Protein AF-0000000073253200 (afdb_homodimer)

pLDDT: mean 83.76, std 19.56, range [17.91, 98.56]

Radius of gyration: 34.64 Å; Cα contacts (8 Å, |Δi|>4): 1491; chains: 2; bounding box: 75×106×116 Å

Secondary structure (DSSP, 8-state):
-----S-BHHHHHTT-PPPPSSTT-SS-HHHHHTT---PBPP---HHHHHHHHHHHHHHHHHHHH---------------TT---------S---HHHHHHHHS-HHHHHHHHHHHHHHHTTT-TTS----TTTHHHHHHHHHHH-HHHHHHHHHT--GGG---HHHHHHHHHHHHHHHHHHHTTSS---HHHHHHHHHHHHH----TTS----HHHHHHHHHHHHHHHTTTGGGSPPPHHHHTTS--SSPPHHHHHHHHHHHHHHHHHHHHHT-----S--HHHHHHHHHHHHH-S-HHHHHHHHHHHHHHHHHHHTTTT-TT----TTSHHHHHHHHHHHHHHHHHHTSTTTT-HHHHHHHHHHHHHHHGGGG--SS-GGGGSSS--GGGS-TT-----SS--HHHHHHHHHHHHHHHHHHHHHHHS-HHHHHHS-TTTHHHHHHHHHHHHHHHHHHHHSTT-GGGGT--TTTT-HHHHHHHHHHHHHHHHHH-TT--SHHHHHHHTHHHHHHHHHHHHHHHHHHHHHHHHT---S-TT--------/-----S-BHHHHHTT-PPP-SSTT-SS-HHHHHTT---PBPP---HHHHHHHHHHHHHHHHHHHH---------------TT---------S---HHHHHHHHS-HHHHHHHHHHHHHHHTTT-TTS----TTTHHHHHHHHHHH-HHHHHHHHHT--GGG---HHHHHHHHHHHHHHHHHHHTTSS---HHHHHHHHHHHHH----TTS----HHHHHHHHHHHHHHHTTTGGGSPPPHHHHTTS--SSPPHHHHHHHHHHHHHHHHHHHHHT-----S--HHHHHHHHHHHHH-S-HHHHHHHHHHHHHHHHHHHTTTT-TT----TTSHHHHHHHHHHHHHHHHHHTSTTTT-HHHHHHHHHHHHHHHGGGG--SS-GGGGSSS--GGGS-TT-----SS--HHHHHHHHHHHHHHHHHHHHHHHS-HHHHHHS-TTTHHHHHHHHHHHHHHHHHHHHSTT-GGGGT--TTTT-HHHHHHHHHHHHHHHHHH-TT--SHHHHHHHTHHHHHHHHHHHHHHHHHHHHHHHHT---S-TT--------

Organism: Gibberella zeae (strain ATCC MYA-4620 / CBS 123657 / FGSC 9075 / NRRL 31084 / PH-1) (NCBI:txid229533)

Solvent-accessible surface area (backbone atoms only — not comparable to full-atom values): 59861 Å² total; per-residue (Å²): 130,84,74,78,86,58,40,26,44,70,32,50,75,67,73,40,78,61,51,56,91,42,96,83,51,85,47,31,45,61,30,60,72,67,70,43,84,54,44,66,43,74,84,80,47,68,66,54,51,39,50,50,35,48,48,46,38,43,52,55,40,43,66,67,56,50,36,74,67,79,83,86,74,86,85,84,78,76,72,66,72,84,59,63,73,66,70,63,59,71,51,42,57,64,48,75,58,48,52,48,54,74,72,40,49,71,67,55,48,52,49,23,51,44,39,37,10,67,44,27,57,69,55,49,82,86,48,60,73,51,49,88,82,47,35,62,63,49,51,54,51,31,61,69,71,24,39,61,28,49,44,29,52,55,31,43,38,52,75,84,30,66,65,54,66,69,55,29,47,51,38,38,52,51,45,45,45,53,50,8,30,38,57,33,31,63,34,79,59,44,71,37,56,28,51,20,25,38,52,39,14,30,41,51,39,71,40,93,74,71,52,51,37,28,40,66,45,23,22,46,46,19,32,51,36,36,28,34,26,39,63,37,40,82,85,33,63,30,49,61,80,31,54,88,65,30,70,77,77,79,78,50,72,69,54,29,52,49,48,51,50,27,51,50,50,34,48,55,47,26,61,45,41,34,38,79,71,84,69,73,78,55,70,41,53,52,52,27,49,52,51,51,62,70,65,62,80,49,59,68,42,52,51,48,48,55,47,48,50,50,45,36,49,47,35,60,66,66,36,56,34,36,60,84,54,67,64,53,53,85,33,69,61,46,48,51,47,39,55,51,48,54,52,49,50,53,56,53,59,71,38,85,67,42,79,38,63,68,56,42,38,58,50,33,48,45,51,33,62,58,28,46,39,60,50,41,39,70,77,39,50,58,49,77,13,43,54,83,47,81,90,38,60,48,89,86,49,52,48,63,53,92,66,80,44,73,66,49,49,50,32,50,53,48,28,54,50,30,36,51,50,34,54,51,44,56,67,68,49,53,53,67,56,59,72,35,43,43,38,62,54,52,26,55,49,52,48,46,38,52,50,50,49,50,42,48,44,48,41,32,65,35,86,88,28,49,50,42,76,78,42,48,76,74,79,61,44,56,65,58,53,50,50,52,44,50,52,47,32,55,52,34,36,73,80,35,71,81,51,62,41,51,38,48,49,49,47,47,51,52,58,60,53,52,56,51,48,53,54,49,52,50,51,52,50,49,48,55,50,29,52,75,71,72,65,55,77,80,73,79,77,73,56,87,78,77,83,74,128,131,82,73,78,87,57,40,24,43,68,33,49,75,67,73,40,78,61,52,56,91,43,96,84,51,86,48,31,45,63,29,63,73,66,72,43,85,56,45,66,44,73,83,80,48,70,67,54,53,38,49,50,35,47,48,47,39,44,52,56,40,44,68,68,56,53,30,74,63,80,77,85,70,85,85,88,68,82,72,66,71,82,59,64,72,66,68,61,58,69,48,40,58,63,48,75,59,48,52,46,53,74,71,41,51,72,68,53,48,51,48,23,51,44,40,36,12,66,46,27,59,67,57,50,82,86,51,60,74,52,50,88,83,48,36,63,61,50,50,54,50,31,60,72,72,24,40,62,26,49,45,29,51,54,31,44,38,52,76,85,32,65,67,55,64,66,55,31,47,51,40,39,51,52,46,44,44,52,49,8,29,38,57,33,32,64,35,80,58,43,71,36,56,28,50,21,26,40,50,39,16,30,41,51,40,71,41,93,76,71,53,50,37,29,40,66,45,23,24,44,45,20,33,50,36,36,28,33,27,39,63,38,40,81,84,31,63,30,49,60,81,30,52,86,66,29,69,77,77,79,77,49,70,69,54,28,52,50,47,51,49,27,50,50,50,34,47,53,48,25,58,44,40,36,38,78,71,84,70,73,78,57,68,42,52,52,54,27,48,52,51,50,61,70,64,61,79,50,62,67,43,52,52,50,48,55,48,49,50,49,46,36,49,48,35,60,68,67,34,56,33,37,60,85,54,69,65,54,53,85,33,70,62,45,48,51,47,38,54,50,46,54,51,50,50,54,55,52,58,71,39,86,66,42,80,37,61,68,56,42,36,58,50,34,48,43,50,33,62,58,28,45,40,58,51,41,40,67,78,37,49,59,48,77,13,46,54,85,48,81,88,38,60,47,90,86,49,53,47,62,54,92,65,81,44,72,67,50,50,51,31,48,52,48,27,53,50,29,35,52,50,34,54,50,42,57,68,68,50,52,53,67,56,58,71,35,42,43,39,63,54,52,26,54,49,54,47,46,41,51,50,50,49,51,43,50,44,47,40,31,64,35,86,90,27,50,50,41,78,80,44,48,76,75,76,62,45,55,65,57,54,49,50,53,44,50,51,48,32,55,54,35,36,72,80,35,71,80,52,62,41,48,37,49,50,50,46,50,50,55,57,60,54,51,54,50,50,52,54,48,51,48,50,52,50,50,49,55,50,30,53,75,70,71,65,50,75,81,72,87,64,70,74,85,84,79,84,71,127

Sequence (1098 aa):
MKKRSRACEACQALKVKCEFPSPDSSTCERCTRFTITCVPAARKLQRDRIAELEDQVKSLQERLDGQAVPSYAASTRATSVFSTEGNWSTTNTPSDLGFLDAHLDYDSQLKSLKACSTIAAQFWYLIPPVDSNSAPSRLDSMRTETPIKLMAMLAVAPSKAEIDPQTQEELRTKTLEIIGKAAVGLKSPSVDLIQTALVMGLWIRPSLNMNHGNPIQLVFIAHDLGVELGLGGSELQTSAPAWFFRIQGPPTLEMQKTWLACWMTSTMAALGLRRAHVFDWGRSHYEALRALEADSSEPLFLEMLHTARLHARIATGLELCNVHAFHDVDSDIVAATRVQTYNDLNALNSRPLAHNVQLRFWRMLAAIYVNEPVLHTATNKILFGSPYLAERIGVHDFARPAQVTPTTAAALISLVEACHLTIDTVLEMDPSLMLSLPSLCFGPAVSYTLSILVKVFVAVSAPGNTYSQILTRQTLHVREAMRKLISIKERLLQLDPHMGSWITRIIGSVEWLGVWLDDYEGIIEQYESNLERGTAEHDIGVLSPNGHFMKKRSRACEACQALKVKCEFPSPDSSTCERCTRFTITCVPAARKLQRDRIAELEDQVKSLQERLDGQAVPSYAASTRATSVFSTEGNWSTTNTPSDLGFLDAHLDYDSQLKSLKACSTIAAQFWYLIPPVDSNSAPSRLDSMRTETPIKLMAMLAVAPSKAEIDPQTQEELRTKTLEIIGKAAVGLKSPSVDLIQTALVMGLWIRPSLNMNHGNPIQLVFIAHDLGVELGLGGSELQTSAPAWFFRIQGPPTLEMQKTWLACWMTSTMAALGLRRAHVFDWGRSHYEALRALEADSSEPLFLEMLHTARLHARIATGLELCNVHAFHDVDSDIVAATRVQTYNDLNALNSRPLAHNVQLRFWRMLAAIYVNEPVLHTATNKILFGSPYLAERIGVHDFARPAQVTPTTAAALISLVEACHLTIDTVLEMDPSLMLSLPSLCFGPAVSYTLSILVKVFVAVSAPGNTYSQILTRQTLHVREAMRKLISIKERLLQLDPHMGSWITRIIGSVEWLGVWLDDYEGIIEQYESNLERGTAEHDIGVLSPNGHF

InterPro domains:
  IPR001138 Zn(2)Cys(6) fungal-type DNA-binding domain [PF00172] (6-47)
  IPR001138 Zn(2)Cys(6) fungal-type DNA-binding domain [PS50048] (7-39)
  IPR001138 Zn(2)Cys(6) fungal-type DNA-binding domain [SM00066] (2-49)
  IPR001138 Zn(2)Cys(6) fungal-type DNA-binding domain [cd00067] (3-39)
  IPR036864 Zn(2)-C6 fungal-type DNA-binding domain superfamily [G3DSA:4.10.240.10] (3-68)
  IPR036864 Zn(2)-C6 fungal-type DNA-binding domain superfamily [SSF57701] (2-48)

Nearest PDB structures (foldseek):
  4hzk-assembly2_B  TM=2.082E-01  e=1.995E+00  Thermochaetoides thermophila DSM 1495
  1qgk-assembly1_A  TM=2.476E-01  e=6.120E+00  Homo sapiens
  5hiu-assembly4_D  TM=1.755E-01  e=3.357E+00  Thermochaetoides thermophila
  5hiu-assembly3_C  TM=1.755E-01  e=3.637E+00  Thermochaetoides thermophila
  6gx9-assembly2_B  TM=1.950E-01  e=1.169E+00  Homo sapiens

Structure (mmCIF, N/CA/C/O backbone):
data_AF-0000000073253200-model_v1
#
loop_
_entity.id
_entity.type
_entity.pdbx_description
1 polymer 'Chromosome 4, complete genome'
#
loop_
_atom_site.group_PDB
_atom_site.id
_atom_site.type_symbol
_atom_site.label_atom_id
_atom_site.label_alt_id
_atom_site.label_comp_id
_atom_site.label_asym_id
_atom_site.label_entity_id
_atom_site.label_seq_id
_atom_site.pdbx_PDB_ins_code
_atom_site.Cartn_x
_atom_site.Cartn_y
_atom_site.Cartn_z
_atom_site.occupancy
_atom_site.B_iso_or_equiv
_atom_site.auth_seq_id
_atom_site.auth_comp_id
_atom_site.auth_asym_id
_atom_site.auth_atom_id
_atom_site.pdbx_PDB_model_num
ATOM 1 N N . MET A 1 1 ? 35.562 -50.906 55.719 1 30.81 1 MET A N 1
ATOM 2 C CA . MET A 1 1 ? 35.312 -50.469 54.344 1 30.81 1 MET A CA 1
ATOM 3 C C . MET A 1 1 ? 34.156 -49.469 54.312 1 30.81 1 MET A C 1
ATOM 5 O O . MET A 1 1 ? 33.062 -49.75 54.875 1 30.81 1 MET A O 1
ATOM 9 N N . LYS A 1 2 ? 34.469 -48.25 54.188 1 37.81 2 LYS A N 1
ATOM 10 C CA . LYS A 1 2 ? 33.625 -47.062 54.438 1 37.81 2 LYS A CA 1
ATOM 11 C C . LYS A 1 2 ? 32.344 -47.125 53.594 1 37.81 2 LYS A C 1
ATOM 13 O O . LYS A 1 2 ? 32.406 -47.344 52.375 1 37.81 2 LYS A O 1
ATOM 18 N N . LYS A 1 3 ? 31.203 -47.469 54.125 1 45.34 3 LYS A N 1
ATOM 19 C CA . LYS A 1 3 ? 29.828 -47.375 53.625 1 45.34 3 LYS A CA 1
ATOM 20 C C . LYS A 1 3 ? 29.641 -46.094 52.781 1 45.34 3 LYS A C 1
ATOM 22 O O . LYS A 1 3 ? 29.953 -45 53.25 1 45.34 3 LYS A O 1
ATOM 27 N N . ARG A 1 4 ? 29.859 -46.188 51.438 1 50.69 4 ARG A N 1
ATOM 28 C CA . ARG A 1 4 ? 29.562 -45 50.656 1 50.69 4 ARG A CA 1
ATOM 29 C C . ARG A 1 4 ? 28.234 -44.375 51.094 1 50.69 4 ARG A C 1
ATOM 31 O O . ARG A 1 4 ? 27.188 -45.031 50.969 1 50.69 4 ARG A O 1
ATOM 38 N N . SER A 1 5 ? 28.094 -43.594 52.031 1 58 5 SER A N 1
ATOM 39 C CA . SER A 1 5 ? 26.938 -42.906 52.594 1 58 5 SER A CA 1
ATOM 40 C C . SER A 1 5 ? 26.234 -42.031 51.562 1 58 5 SER A C 1
ATOM 42 O O . SER A 1 5 ? 25.172 -41.469 51.844 1 58 5 SER A O 1
ATOM 44 N N . ARG A 1 6 ? 26.766 -41.812 50.344 1 63.78 6 ARG A N 1
ATOM 45 C CA . ARG A 1 6 ? 26.156 -40.844 49.438 1 63.78 6 ARG A CA 1
ATOM 46 C C . ARG A 1 6 ? 25.781 -41.5 48.125 1 63.78 6 ARG A C 1
ATOM 48 O O . ARG A 1 6 ? 26.469 -42.406 47.656 1 63.78 6 ARG A O 1
ATOM 55 N N . ALA A 1 7 ? 24.641 -41.25 47.625 1 73.94 7 ALA A N 1
ATOM 56 C CA . ALA A 1 7 ? 24.188 -41.75 46.312 1 73.94 7 ALA A CA 1
ATOM 57 C C . ALA A 1 7 ? 25.094 -41.281 45.188 1 73.94 7 ALA A C 1
ATOM 59 O O . ALA A 1 7 ? 25.75 -40.25 45.312 1 73.94 7 ALA A O 1
ATOM 60 N N . CYS A 1 8 ? 25.375 -42.062 44.188 1 75.5 8 CYS A N 1
ATOM 61 C CA . CYS A 1 8 ? 26.156 -41.656 43.031 1 75.5 8 CYS A CA 1
ATOM 62 C C . CYS A 1 8 ? 25.438 -40.562 42.25 1 75.5 8 CYS A C 1
ATOM 64 O O . CYS A 1 8 ? 24.25 -40.312 42.469 1 75.5 8 CYS A O 1
ATOM 66 N N . GLU A 1 9 ? 26.031 -39.812 41.312 1 75 9 GLU A N 1
ATOM 67 C CA . GLU A 1 9 ? 25.5 -38.719 40.531 1 75 9 GLU A CA 1
ATOM 68 C C . GLU A 1 9 ? 24.297 -39.125 39.688 1 75 9 GLU A C 1
ATOM 70 O O . GLU A 1 9 ? 23.328 -38.406 39.562 1 75 9 GLU A O 1
ATOM 75 N N . ALA A 1 10 ? 24.344 -40.344 39.219 1 74.94 10 ALA A N 1
ATOM 76 C CA . ALA A 1 10 ? 23.266 -40.844 38.344 1 74.94 10 ALA A CA 1
ATOM 77 C C . ALA A 1 10 ? 22.031 -41.156 39.188 1 74.94 10 ALA A C 1
ATOM 79 O O . ALA A 1 10 ? 20.906 -40.812 38.812 1 74.94 10 ALA A O 1
ATOM 80 N N . CYS A 1 11 ? 22.234 -41.781 40.188 1 74.31 11 CYS A N 1
ATOM 81 C CA . CYS A 1 11 ? 21.109 -42.125 41.031 1 74.31 11 CYS A CA 1
ATOM 82 C C . CYS A 1 11 ? 20.547 -40.906 41.75 1 74.31 11 CYS A C 1
ATOM 84 O O . CYS A 1 11 ? 19.344 -40.781 41.969 1 74.31 11 CYS A O 1
ATOM 86 N N . GLN A 1 12 ? 21.375 -39.906 42.094 1 73.5 12 GLN A N 1
ATOM 87 C CA . GLN A 1 12 ? 20.938 -38.656 42.688 1 73.5 12 GLN A CA 1
ATOM 88 C C . GLN A 1 12 ? 20.094 -37.844 41.719 1 73.5 12 GLN A C 1
ATOM 90 O O . GLN A 1 12 ? 19.078 -37.25 42.125 1 73.5 12 GLN A O 1
ATOM 95 N N . ALA A 1 13 ? 20.406 -37.906 40.469 1 72.06 13 ALA A N 1
ATOM 96 C CA . ALA A 1 13 ? 19.656 -37.219 39.406 1 72.06 13 ALA A CA 1
ATOM 97 C C . ALA A 1 13 ? 18.266 -37.844 39.219 1 72.06 13 ALA A C 1
ATOM 99 O O . ALA A 1 13 ? 17.312 -37.125 38.938 1 72.06 13 ALA A O 1
ATOM 100 N N . LEU A 1 14 ? 18.203 -39.062 39.594 1 69.81 14 LEU A N 1
ATOM 101 C CA . LEU A 1 14 ? 16.938 -39.781 39.469 1 69.81 14 LEU A CA 1
ATOM 102 C C . LEU A 1 14 ? 16.219 -39.812 40.812 1 69.81 14 LEU A C 1
ATOM 104 O O . LEU A 1 14 ? 15.148 -40.406 40.938 1 69.81 14 LEU A O 1
ATOM 108 N N . LYS A 1 15 ? 16.797 -39.188 41.844 1 65.81 15 LYS A N 1
ATOM 109 C CA . LYS A 1 15 ? 16.297 -39.125 43.219 1 65.81 15 LYS A CA 1
ATOM 110 C C . LYS A 1 15 ? 16 -40.5 43.75 1 65.81 15 LYS A C 1
ATOM 112 O O . LYS A 1 15 ? 15.039 -40.688 44.5 1 65.81 15 LYS A O 1
ATOM 117 N N . VAL A 1 16 ? 16.828 -41.438 43.344 1 75.25 16 VAL A N 1
ATOM 118 C CA . VAL A 1 16 ? 16.672 -42.781 43.875 1 75.25 16 VAL A CA 1
ATOM 119 C C . VAL A 1 16 ? 17.922 -43.188 44.656 1 75.25 16 VAL A C 1
ATOM 121 O O . VAL A 1 16 ? 19 -42.625 44.438 1 75.25 16 VAL A O 1
ATOM 124 N N . LYS A 1 17 ? 17.797 -44.062 45.5 1 75.38 17 LYS A N 1
ATOM 125 C CA . LYS A 1 17 ? 18.906 -44.594 46.281 1 75.38 17 LYS A CA 1
ATOM 126 C C . LYS A 1 17 ? 19.75 -45.562 45.469 1 75.38 17 LYS A C 1
ATOM 128 O O . LYS A 1 17 ? 19.203 -46.281 44.625 1 75.38 17 LYS A O 1
ATOM 133 N N . CYS A 1 18 ? 20.953 -45.438 45.625 1 76.88 18 CYS A N 1
ATOM 134 C CA . CYS A 1 18 ? 21.828 -46.406 44.969 1 76.88 18 CYS A CA 1
ATOM 135 C C . CYS A 1 18 ? 21.625 -47.781 45.562 1 76.88 18 CYS A C 1
ATOM 137 O O . CYS A 1 18 ? 21.438 -47.938 46.75 1 76.88 18 CYS A O 1
ATOM 139 N N . GLU A 1 19 ? 21.375 -49 44.75 1 80.19 19 GLU A N 1
ATOM 140 C CA . GLU A 1 19 ? 21.359 -50.406 45.156 1 80.19 19 GLU A CA 1
ATOM 141 C C . GLU A 1 19 ? 22.672 -51.094 44.781 1 80.19 19 GLU A C 1
ATOM 143 O O . GLU A 1 19 ? 23.172 -50.938 43.688 1 80.19 19 GLU A O 1
ATOM 148 N N . PHE A 1 20 ? 23.344 -51.656 45.719 1 74.31 20 PHE A N 1
ATOM 149 C CA . PHE A 1 20 ? 24.609 -52.344 45.5 1 74.31 20 PHE A CA 1
ATOM 150 C C . PHE A 1 20 ? 24.422 -53.875 45.531 1 74.31 20 PHE A C 1
ATOM 152 O O . PHE A 1 20 ? 23.734 -54.406 46.406 1 74.31 20 PHE A O 1
ATOM 159 N N . PRO A 1 21 ? 24.875 -54.688 44.438 1 74.56 21 PRO A N 1
ATOM 160 C CA . PRO A 1 21 ? 24.734 -56.156 44.438 1 74.56 21 PRO A CA 1
ATOM 161 C C . PRO A 1 21 ? 25.453 -56.812 45.594 1 74.56 21 PRO A C 1
ATOM 163 O O . PRO A 1 21 ? 25.031 -57.875 46.094 1 74.56 21 PRO A O 1
ATOM 166 N N . SER A 1 22 ? 26.656 -56.312 46.031 1 72.88 22 SER A N 1
ATOM 167 C CA . SER A 1 22 ? 27.375 -56.812 47.188 1 72.88 22 SER A CA 1
ATOM 168 C C . SER A 1 22 ? 27.906 -55.656 48.031 1 72.88 22 SER A C 1
ATOM 170 O O . SER A 1 22 ? 28.172 -54.562 47.5 1 72.88 22 SER A O 1
ATOM 172 N N . PRO A 1 23 ? 27.859 -55.781 49.312 1 65.88 23 PRO A N 1
ATOM 173 C CA . PRO A 1 23 ? 28.297 -54.719 50.219 1 65.88 23 PRO A CA 1
ATOM 174 C C . PRO A 1 23 ? 29.672 -54.156 49.875 1 65.88 23 PRO A C 1
ATOM 176 O O . PRO A 1 23 ? 30.016 -53.031 50.281 1 65.88 23 PRO A O 1
ATOM 179 N N . ASP A 1 24 ? 30.5 -54.906 49.188 1 65.62 24 ASP A N 1
ATOM 180 C CA . ASP A 1 24 ? 31.859 -54.5 48.875 1 65.62 24 ASP A CA 1
ATOM 181 C C . ASP A 1 24 ? 31.969 -53.844 47.5 1 65.62 24 ASP A C 1
ATOM 183 O O . ASP A 1 24 ? 33.062 -53.531 47.062 1 65.62 24 ASP A O 1
ATOM 187 N N . SER A 1 25 ? 30.859 -53.75 46.781 1 69.44 25 SER A N 1
ATOM 188 C CA . SER A 1 25 ? 30.922 -53.219 45.438 1 69.44 25 SER A CA 1
ATOM 189 C C . SER A 1 25 ? 30.906 -51.688 45.438 1 69.44 25 SER A C 1
ATOM 191 O O . SER A 1 25 ? 30.141 -51.062 46.188 1 69.44 25 SER A O 1
ATOM 193 N N . SER A 1 26 ? 31.766 -50.969 44.875 1 71.19 26 SER A N 1
ATOM 194 C CA . SER A 1 26 ? 31.938 -49.5 44.812 1 71.19 26 SER A CA 1
ATOM 195 C C . SER A 1 26 ? 31.047 -48.875 43.75 1 71.19 26 SER A C 1
ATOM 197 O O . SER A 1 26 ? 30.891 -47.656 43.719 1 71.19 26 SER A O 1
ATOM 199 N N . THR A 1 27 ? 30.406 -49.688 42.906 1 76.19 27 THR A N 1
ATOM 200 C CA . THR A 1 27 ? 29.578 -49.219 41.812 1 76.19 27 THR A CA 1
ATOM 201 C C . THR A 1 27 ? 28.141 -49.688 42 1 76.19 27 THR A C 1
ATOM 203 O O . THR A 1 27 ? 27.891 -50.844 42.344 1 76.19 27 THR A O 1
ATOM 206 N N . CYS A 1 28 ? 27.141 -48.781 41.938 1 78.38 28 CYS A N 1
ATOM 207 C CA . CYS A 1 28 ? 25.766 -49.156 42.156 1 78.38 28 CYS A CA 1
ATOM 208 C C . CYS A 1 28 ? 25.234 -50 41 1 78.38 28 CYS A C 1
ATOM 210 O O . CYS A 1 28 ? 25.75 -49.938 39.875 1 78.38 28 CYS A O 1
ATOM 212 N N . GLU A 1 29 ? 24.359 -50.969 41.219 1 79.56 29 GLU A N 1
ATOM 213 C CA . GLU A 1 29 ? 23.812 -51.906 40.25 1 79.56 29 GLU A CA 1
ATOM 214 C C . GLU A 1 29 ? 23.312 -51.188 39 1 79.56 29 GLU A C 1
ATOM 216 O O . GLU A 1 29 ? 23.5 -51.688 37.875 1 79.56 29 GLU A O 1
ATOM 221 N N . ARG A 1 30 ? 22.75 -50.062 39.156 1 77.19 30 ARG A N 1
ATOM 222 C CA . ARG A 1 30 ? 22.219 -49.312 38.031 1 77.19 30 ARG A CA 1
ATOM 223 C C . ARG A 1 30 ? 23.359 -48.781 37.156 1 77.19 30 ARG A C 1
ATOM 225 O O . ARG A 1 30 ? 23.281 -48.844 35.938 1 77.19 30 ARG A O 1
ATOM 232 N N . CYS A 1 31 ? 24.234 -48.219 37.781 1 76.12 31 CYS A N 1
ATOM 233 C CA . CYS A 1 31 ? 25.375 -47.719 37.031 1 76.12 31 CYS A CA 1
ATOM 234 C C . CYS A 1 31 ? 26.094 -48.875 36.312 1 76.12 31 CYS A C 1
ATOM 236 O O . CYS A 1 31 ? 26.562 -48.688 35.188 1 76.12 31 CYS A O 1
ATOM 238 N N . THR A 1 32 ? 26.156 -49.969 36.906 1 77.75 32 THR A N 1
ATOM 239 C CA . THR A 1 32 ? 26.75 -51.156 36.281 1 77.75 32 THR A CA 1
ATOM 240 C C . THR A 1 32 ? 25.906 -51.625 35.094 1 77.75 32 THR A C 1
ATOM 242 O O . THR A 1 32 ? 26.453 -52 34.031 1 77.75 32 THR A O 1
ATOM 245 N N . ARG A 1 33 ? 24.625 -51.625 35.281 1 76.5 33 ARG A N 1
ATOM 246 C CA . ARG A 1 33 ? 23.719 -52.094 34.25 1 76.5 33 ARG A CA 1
ATOM 247 C C . ARG A 1 33 ? 23.766 -51.188 33.031 1 76.5 33 ARG A C 1
ATOM 249 O O . ARG A 1 33 ? 23.688 -51.625 31.891 1 76.5 33 ARG A O 1
ATOM 256 N N . PHE A 1 34 ? 23.953 -49.969 33.312 1 76 34 PHE A N 1
ATOM 257 C CA . PHE A 1 34 ? 23.906 -49 32.219 1 76 34 PHE A CA 1
ATOM 258 C C . PHE A 1 34 ? 25.312 -48.562 31.812 1 76 34 PHE A C 1
ATOM 260 O O . PHE A 1 34 ? 25.484 -47.656 31 1 76 34 PHE A O 1
ATOM 267 N N . THR A 1 35 ? 26.375 -49.219 32.344 1 75.31 35 THR A N 1
ATOM 268 C CA . THR A 1 35 ? 27.781 -49 32.094 1 75.31 35 THR A CA 1
ATOM 269 C C . THR A 1 35 ? 28.156 -47.531 32.281 1 75.31 35 THR A C 1
ATOM 271 O O . THR A 1 35 ? 28.875 -46.938 31.453 1 75.31 35 THR A O 1
ATOM 274 N N . ILE A 1 36 ? 27.609 -46.875 33.125 1 74.69 36 ILE A N 1
ATOM 275 C CA . ILE A 1 36 ? 27.953 -45.5 33.469 1 74.69 36 ILE A CA 1
ATOM 276 C C . ILE A 1 36 ? 28.922 -45.531 34.656 1 74.69 36 ILE A C 1
ATOM 278 O O . ILE A 1 36 ? 28.891 -46.438 35.5 1 74.69 36 ILE A O 1
ATOM 282 N N . THR A 1 37 ? 29.812 -44.688 34.594 1 76.75 37 THR A N 1
ATOM 283 C CA . THR A 1 37 ? 30.781 -44.562 35.688 1 76.75 37 THR A CA 1
ATOM 284 C C . THR A 1 37 ? 30.109 -44.094 36.969 1 76.75 37 THR A C 1
ATOM 286 O O . THR A 1 37 ? 29.484 -43.031 37 1 76.75 37 THR A O 1
ATOM 289 N N . CYS A 1 38 ? 30.094 -44.844 37.969 1 70.44 38 CYS A N 1
ATOM 290 C CA . CYS A 1 38 ? 29.422 -44.625 39.25 1 70.44 38 CYS A CA 1
ATOM 291 C C . CYS A 1 38 ? 30.219 -43.656 40.125 1 70.44 38 CYS A C 1
ATOM 293 O O . CYS A 1 38 ? 31.203 -44.062 40.75 1 70.44 38 CYS A O 1
ATOM 295 N N . VAL A 1 39 ? 30.078 -42.375 40 1 75.19 39 VAL A N 1
ATOM 296 C CA . VAL A 1 39 ? 30.781 -41.344 40.781 1 75.19 39 VAL A CA 1
ATOM 297 C C . VAL A 1 39 ? 29.875 -40.812 41.875 1 75.19 39 VAL A C 1
ATOM 299 O O . VAL A 1 39 ? 28.688 -40.594 41.688 1 75.19 39 VAL A O 1
ATOM 302 N N . PRO A 1 40 ? 30.219 -40.719 43.062 1 68.56 40 PRO A N 1
ATOM 303 C CA . PRO A 1 40 ? 29.406 -40.188 44.156 1 68.56 40 PRO A CA 1
ATOM 304 C C . PRO A 1 40 ? 28.953 -38.75 43.906 1 68.56 40 PRO A C 1
ATOM 306 O O . PRO A 1 40 ? 29.719 -37.938 43.375 1 68.56 40 PRO A O 1
ATOM 309 N N . ALA A 1 41 ? 27.641 -38.438 44.156 1 63.19 41 ALA A N 1
ATOM 310 C CA . ALA A 1 41 ? 27.094 -37.094 43.906 1 63.19 41 ALA A CA 1
ATOM 311 C C . ALA A 1 41 ? 27.75 -36.062 44.812 1 63.19 41 ALA A C 1
ATOM 313 O O . ALA A 1 41 ? 27.922 -36.312 46.031 1 63.19 41 ALA A O 1
ATOM 314 N N . ALA A 1 42 ? 28.406 -35.094 44.344 1 59.78 42 ALA A N 1
ATOM 315 C CA . ALA A 1 42 ? 29.016 -34.031 45.094 1 59.78 42 ALA A CA 1
ATOM 316 C C . ALA A 1 42 ? 28.016 -33.344 46.031 1 59.78 42 ALA A C 1
ATOM 318 O O . ALA A 1 42 ? 26.812 -33.312 45.719 1 59.78 42 ALA A O 1
ATOM 319 N N . ARG A 1 43 ? 28.25 -32.969 47.156 1 52.59 43 ARG A N 1
ATOM 320 C CA . ARG A 1 43 ? 27.438 -32.219 48.125 1 52.59 43 ARG A CA 1
ATOM 321 C C . ARG A 1 43 ? 26.984 -30.891 47.531 1 52.59 43 ARG A C 1
ATOM 323 O O . ARG A 1 43 ? 27.812 -30.078 47.125 1 52.59 43 ARG A O 1
ATOM 330 N N . LYS A 1 44 ? 25.734 -30.734 47.156 1 51.38 44 LYS A N 1
ATOM 331 C CA . LYS A 1 44 ? 25.266 -29.406 46.719 1 51.38 44 LYS A CA 1
ATOM 332 C C . LYS A 1 44 ? 25.047 -28.5 47.938 1 51.38 44 LYS A C 1
ATOM 334 O O . LYS A 1 44 ? 24.125 -28.734 48.75 1 51.38 44 LYS A O 1
ATOM 339 N N . LEU A 1 45 ? 26.031 -27.875 48.344 1 54.19 45 LEU A N 1
ATOM 340 C CA . LEU A 1 45 ? 25.859 -26.906 49.406 1 54.19 45 LEU A CA 1
ATOM 341 C C . LEU A 1 45 ? 24.797 -25.875 49.062 1 54.19 45 LEU A C 1
ATOM 343 O O . LEU A 1 45 ? 24.641 -25.516 47.875 1 54.19 45 LEU A O 1
ATOM 347 N N . GLN A 1 46 ? 23.844 -25.578 49.938 1 55.97 46 GLN A N 1
ATOM 348 C CA . GLN A 1 46 ? 22.797 -24.594 49.75 1 55.97 46 GLN A CA 1
ATOM 349 C C . GLN A 1 46 ? 23.359 -23.281 49.219 1 55.97 46 GLN A C 1
ATOM 351 O O . GLN A 1 46 ? 22.703 -22.609 48.406 1 55.97 46 GLN A O 1
ATOM 356 N N . ARG A 1 47 ? 24.578 -22.938 49.5 1 61.97 47 ARG A N 1
ATOM 357 C CA . ARG A 1 47 ? 25.219 -21.75 48.969 1 61.97 47 ARG A CA 1
ATOM 358 C C . ARG A 1 47 ? 25.438 -21.875 47.438 1 61.97 47 ARG A C 1
ATOM 360 O O . ARG A 1 47 ? 25.281 -20.891 46.719 1 61.97 47 ARG A O 1
ATOM 367 N N . ASP A 1 48 ? 25.75 -23.094 47.031 1 62.72 48 ASP A N 1
ATOM 368 C CA . ASP A 1 48 ? 25.906 -23.312 45.594 1 62.72 48 ASP A CA 1
ATOM 369 C C . ASP A 1 48 ? 24.578 -23.234 44.875 1 62.72 48 ASP A C 1
ATOM 371 O O . ASP A 1 48 ? 24.484 -22.703 43.781 1 62.72 48 ASP A O 1
ATOM 375 N N . ARG A 1 49 ? 23.547 -23.734 45.469 1 67.19 49 ARG A N 1
ATOM 376 C CA . ARG A 1 49 ? 22.219 -23.609 44.875 1 67.19 49 ARG A CA 1
ATOM 377 C C . ARG A 1 49 ? 21.766 -22.141 44.844 1 67.19 49 ARG A C 1
ATOM 379 O O . ARG A 1 49 ? 21.172 -21.688 43.875 1 67.19 49 ARG A O 1
ATOM 386 N N . ILE A 1 50 ? 22 -21.375 45.875 1 64.88 50 ILE A N 1
ATOM 387 C CA . ILE A 1 50 ? 21.719 -19.938 45.844 1 64.88 50 ILE A CA 1
ATOM 388 C C . ILE A 1 50 ? 22.547 -19.266 44.75 1 64.88 50 ILE A C 1
ATOM 390 O O . ILE A 1 50 ? 22.031 -18.469 43.969 1 64.88 50 ILE A O 1
ATOM 394 N N . ALA A 1 51 ? 23.828 -19.594 44.656 1 66.56 51 ALA A N 1
ATOM 395 C CA . ALA A 1 51 ? 24.656 -19.031 43.594 1 66.56 51 ALA A CA 1
ATOM 396 C C . ALA A 1 51 ? 24.125 -19.438 42.219 1 66.56 51 ALA A C 1
ATOM 398 O O . ALA A 1 51 ? 24.078 -18.625 41.312 1 66.56 51 ALA A O 1
ATOM 399 N N . GLU A 1 52 ? 23.734 -20.656 42.062 1 68.75 52 GLU A N 1
ATOM 400 C CA . GLU A 1 52 ? 23.125 -21.109 40.812 1 68.75 52 GLU A CA 1
ATOM 401 C C . GLU A 1 52 ? 21.797 -20.406 40.562 1 68.75 52 GLU A C 1
ATOM 403 O O . GLU A 1 52 ? 21.516 -19.984 39.438 1 68.75 52 GLU A O 1
ATOM 408 N N . LEU A 1 53 ? 20.938 -20.203 41.531 1 69.5 53 LEU A N 1
ATOM 409 C CA . LEU A 1 53 ? 19.672 -19.5 41.344 1 69.5 53 LEU A CA 1
ATOM 410 C C . LEU A 1 53 ? 19.891 -18 41.188 1 69.5 53 LEU A C 1
ATOM 412 O O . LEU A 1 53 ? 19.234 -17.359 40.375 1 69.5 53 LEU A O 1
ATOM 416 N N . GLU A 1 54 ? 20.812 -17.484 41.906 1 70.44 54 GLU A N 1
ATOM 417 C CA . GLU A 1 54 ? 21.188 -16.094 41.688 1 70.44 54 GLU A CA 1
ATOM 418 C C . GLU A 1 54 ? 21.828 -15.898 40.312 1 70.44 54 GLU A C 1
ATOM 420 O O . GLU A 1 54 ? 21.547 -14.914 39.625 1 70.44 54 GLU A O 1
ATOM 425 N N . ASP A 1 55 ? 22.672 -16.844 39.906 1 66.94 55 ASP A N 1
ATOM 426 C CA . ASP A 1 55 ? 23.172 -16.828 38.531 1 66.94 55 ASP A CA 1
ATOM 427 C C . ASP A 1 55 ? 22.047 -17.031 37.531 1 66.94 55 ASP A C 1
ATOM 429 O O . ASP A 1 55 ? 22.016 -16.422 36.469 1 66.94 55 ASP A O 1
ATOM 433 N N . GLN A 1 56 ? 21.141 -17.828 37.781 1 67.31 56 GLN A N 1
ATOM 434 C CA . GLN A 1 56 ? 19.938 -18 36.938 1 67.31 56 GLN A CA 1
ATOM 435 C C . GLN A 1 56 ? 19.047 -16.781 37 1 67.31 56 GLN A C 1
ATOM 437 O O . GLN A 1 56 ? 18.5 -16.344 36 1 67.31 56 GLN A O 1
ATOM 442 N N . VAL A 1 57 ? 18.844 -16.219 38.156 1 64.81 57 VAL A N 1
ATOM 443 C CA . VAL A 1 57 ? 18.109 -14.953 38.25 1 64.81 57 VAL A CA 1
ATOM 444 C C . VAL A 1 57 ? 18.906 -13.844 37.562 1 64.81 57 VAL A C 1
ATOM 446 O O . VAL A 1 57 ? 18.344 -13.039 36.812 1 64.81 57 VAL A O 1
ATOM 449 N N . LYS A 1 58 ? 20.203 -13.719 37.875 1 64.19 58 LYS A N 1
ATOM 450 C CA . LYS A 1 58 ? 21.031 -12.75 37.156 1 64.19 58 LYS A CA 1
ATOM 451 C C . LYS A 1 58 ? 21.047 -13.039 35.656 1 64.19 58 LYS A C 1
ATOM 453 O O . LYS A 1 58 ? 20.906 -12.125 34.844 1 64.19 58 LYS A O 1
ATOM 458 N N . SER A 1 59 ? 21.266 -14.227 35.281 1 63 59 SER A N 1
ATOM 459 C CA . SER A 1 59 ? 21.188 -14.594 33.875 1 63 59 SER A CA 1
ATOM 460 C C . SER A 1 59 ? 19.797 -14.359 33.312 1 63 59 SER A C 1
ATOM 462 O O . SER A 1 59 ? 19.641 -13.852 32.188 1 63 59 SER A O 1
ATOM 464 N N . LEU A 1 60 ? 18.797 -14.602 34 1 57.34 60 LEU A N 1
ATOM 465 C CA . LEU A 1 60 ? 17.438 -14.273 33.625 1 57.34 60 LEU A CA 1
ATOM 466 C C . LEU A 1 60 ? 17.172 -12.773 33.75 1 57.34 60 LEU A C 1
ATOM 468 O O . LEU A 1 60 ? 16.516 -12.188 32.875 1 57.34 60 LEU A O 1
ATOM 472 N N . GLN A 1 61 ? 17.719 -12 34.688 1 57.31 61 GLN A N 1
ATOM 473 C CA . GLN A 1 61 ? 17.688 -10.539 34.812 1 57.31 61 GLN A CA 1
ATOM 474 C C . GLN A 1 61 ? 18.641 -9.891 33.812 1 57.31 61 GLN A C 1
ATOM 476 O O . GLN A 1 61 ? 18.312 -8.891 33.188 1 57.31 61 GLN A O 1
ATOM 481 N N . GLU A 1 62 ? 19.906 -10.133 33.688 1 51.84 62 GLU A N 1
ATOM 482 C CA . GLU A 1 62 ? 20.812 -9.656 32.625 1 51.84 62 GLU A CA 1
ATOM 483 C C . GLU A 1 62 ? 20.219 -9.906 31.25 1 51.84 62 GLU A C 1
ATOM 485 O O . GLU A 1 62 ? 20.375 -9.086 30.344 1 51.84 62 GLU A O 1
ATOM 490 N N . ARG A 1 63 ? 19.734 -11 31 1 46.53 63 ARG A N 1
ATOM 491 C CA . ARG A 1 63 ? 18.938 -11.203 29.797 1 46.53 63 ARG A CA 1
ATOM 492 C C . ARG A 1 63 ? 17.719 -10.289 29.781 1 46.53 63 ARG A C 1
ATOM 494 O O . ARG A 1 63 ? 17.281 -9.852 28.719 1 46.53 63 ARG A O 1
ATOM 501 N N . LEU A 1 64 ? 17.188 -9.906 30.859 1 40.56 64 LEU A N 1
ATOM 502 C CA . LEU A 1 64 ? 16.188 -8.852 31.016 1 40.56 64 LEU A CA 1
ATOM 503 C C . LEU A 1 64 ? 16.844 -7.477 30.984 1 40.56 64 LEU A C 1
ATOM 505 O O . LEU A 1 64 ? 16.312 -6.539 30.391 1 40.56 64 LEU A O 1
ATOM 509 N N . ASP A 1 65 ? 17.906 -6.996 31.703 1 42.19 65 ASP A N 1
ATOM 510 C CA . ASP A 1 65 ? 18.594 -5.711 31.812 1 42.19 65 ASP A CA 1
ATOM 511 C C . ASP A 1 65 ? 19.688 -5.586 30.75 1 42.19 65 ASP A C 1
ATOM 513 O O . ASP A 1 65 ? 20.344 -4.543 30.641 1 42.19 65 ASP A O 1
ATOM 517 N N . GLY A 1 66 ? 20.422 -6.402 30.359 1 36.53 66 GLY A N 1
ATOM 518 C CA . GLY A 1 66 ? 21.641 -6.328 29.578 1 36.53 66 GLY A CA 1
ATOM 519 C C . GLY A 1 66 ? 21.594 -5.316 28.453 1 36.53 66 GLY A C 1
ATOM 520 O O . GLY A 1 66 ? 22.375 -5.395 27.5 1 36.53 66 GLY A O 1
ATOM 521 N N . GLN A 1 67 ? 20.672 -4.328 28.422 1 30.92 67 GLN A N 1
ATOM 522 C CA . GLN A 1 67 ? 20.859 -3.24 27.469 1 30.92 67 GLN A CA 1
ATOM 523 C C . GLN A 1 67 ? 21.938 -2.268 27.953 1 30.92 67 GLN A C 1
ATOM 525 O O . GLN A 1 67 ? 21.625 -1.168 28.406 1 30.92 67 GLN A O 1
ATOM 530 N N . ALA A 1 68 ? 23 -2.643 28.5 1 26.61 68 ALA A N 1
ATOM 531 C CA . ALA A 1 68 ? 23.953 -1.671 29.031 1 26.61 68 ALA A CA 1
ATOM 532 C C . ALA A 1 68 ? 24.641 -0.918 27.906 1 26.61 68 ALA A C 1
ATOM 534 O O . ALA A 1 68 ? 25.266 -1.529 27.031 1 26.61 68 ALA A O 1
ATOM 535 N N . VAL A 1 69 ? 24.375 0.451 27.594 1 25.11 69 VAL A N 1
ATOM 536 C CA . VAL A 1 69 ? 24.938 1.446 26.672 1 25.11 69 VAL A CA 1
ATOM 537 C C . VAL A 1 69 ? 26.344 1.827 27.125 1 25.11 69 VAL A C 1
ATOM 539 O O . VAL A 1 69 ? 26.531 2.242 28.281 1 25.11 69 VAL A O 1
ATOM 542 N N . PRO A 1 70 ? 27.359 1.328 26.469 1 21.55 70 PRO A N 1
ATOM 543 C CA . PRO A 1 70 ? 28.703 1.825 26.812 1 21.55 70 PRO A CA 1
ATOM 544 C C . PRO A 1 70 ? 28.828 3.338 26.656 1 21.55 70 PRO A C 1
ATOM 546 O O . PRO A 1 70 ? 28.062 3.947 25.906 1 21.55 70 PRO A O 1
ATOM 549 N N . SER A 1 71 ? 29.672 4.059 27.406 1 20.25 71 SER A N 1
ATOM 550 C CA . SER A 1 71 ? 30.047 5.426 27.766 1 20.25 71 SER A CA 1
ATOM 551 C C . SER A 1 71 ? 30.812 6.094 26.609 1 20.25 71 SER A C 1
ATOM 553 O O . SER A 1 71 ? 32.031 6.289 26.703 1 20.25 71 SER A O 1
ATOM 555 N N . TYR A 1 72 ? 30.469 5.984 25.328 1 18.39 72 TYR A N 1
ATOM 556 C CA . TYR A 1 72 ? 31.438 6.637 24.453 1 18.39 72 TYR A CA 1
ATOM 557 C C . TYR A 1 72 ? 31.453 8.141 24.672 1 18.39 72 TYR A C 1
ATOM 559 O O . TYR A 1 72 ? 30.406 8.773 24.766 1 18.39 72 TYR A O 1
ATOM 567 N N . ALA A 1 73 ? 32.562 8.812 25 1 17.91 73 ALA A N 1
ATOM 568 C CA . ALA A 1 73 ? 33.094 10.086 25.484 1 17.91 73 ALA A CA 1
ATOM 569 C C . ALA A 1 73 ? 32.969 11.172 24.422 1 17.91 73 ALA A C 1
ATOM 571 O O . ALA A 1 73 ? 32.625 12.32 24.75 1 17.91 73 ALA A O 1
ATOM 572 N N . ALA A 1 74 ? 33.594 11.094 23.234 1 18.52 74 ALA A N 1
ATOM 573 C CA . ALA A 1 74 ? 34.438 12.227 22.891 1 18.52 74 ALA A CA 1
ATOM 574 C C . ALA A 1 74 ? 33.594 13.438 22.484 1 18.52 74 ALA A C 1
ATOM 576 O O . ALA A 1 74 ? 32.406 13.32 22.219 1 18.52 74 ALA A O 1
ATOM 577 N N . SER A 1 75 ? 34.094 14.375 21.375 1 18.58 75 SER A N 1
ATOM 578 C CA . SER A 1 75 ? 34.5 15.773 21.25 1 18.58 75 SER A CA 1
ATOM 579 C C . SER A 1 75 ? 33.344 16.641 20.781 1 18.58 75 SER A C 1
ATOM 581 O O . SER A 1 75 ? 32.281 16.125 20.391 1 18.58 75 SER A O 1
ATOM 583 N N . THR A 1 76 ? 33.594 17.516 19.656 1 19.89 76 THR A N 1
ATOM 584 C CA . THR A 1 76 ? 33.344 18.938 19.406 1 19.89 76 THR A CA 1
ATOM 585 C C . THR A 1 76 ? 31.906 19.141 18.906 1 19.89 76 THR A C 1
ATOM 587 O O . THR A 1 76 ? 31.516 18.594 17.875 1 19.89 76 THR A O 1
ATOM 590 N N . ARG A 1 77 ? 31.078 19.766 19.703 1 21.94 77 ARG A N 1
ATOM 591 C CA . ARG A 1 77 ? 29.641 20 19.812 1 21.94 77 ARG A CA 1
ATOM 592 C C . ARG A 1 77 ? 29.188 21.031 18.781 1 21.94 77 ARG A C 1
ATOM 594 O O . ARG A 1 77 ? 29.281 22.234 19.016 1 21.94 77 ARG A O 1
ATOM 601 N N . ALA A 1 78 ? 29.578 21.047 17.453 1 22.83 78 ALA A N 1
ATOM 602 C CA . ALA A 1 78 ? 28.766 22.016 16.719 1 22.83 78 ALA A CA 1
ATOM 603 C C . ALA A 1 78 ? 27.281 21.859 17.047 1 22.83 78 ALA A C 1
ATOM 605 O O . ALA A 1 78 ? 26.781 20.734 17.188 1 22.83 78 ALA A O 1
ATOM 606 N N . THR A 1 79 ? 26.578 22.891 17.578 1 24.44 79 THR A N 1
ATOM 607 C CA . THR A 1 79 ? 25.297 23.172 18.234 1 24.44 79 THR A CA 1
ATOM 608 C C . THR A 1 79 ? 24.141 22.719 17.344 1 24.44 79 THR A C 1
ATOM 610 O O . THR A 1 79 ? 23 23.156 17.547 1 24.44 79 THR A O 1
ATOM 613 N N . SER A 1 80 ? 24.375 22.328 16.094 1 24.81 80 SER A N 1
ATOM 614 C CA . SER A 1 80 ? 23.125 22.078 15.375 1 24.81 80 SER A CA 1
ATOM 615 C C . SER A 1 80 ? 22.172 21.234 16.219 1 24.81 80 SER A C 1
ATOM 617 O O . SER A 1 80 ? 22.578 20.234 16.812 1 24.81 80 SER A O 1
ATOM 619 N N . VAL A 1 81 ? 21.047 21.938 16.703 1 26.73 81 VAL A N 1
ATOM 620 C CA . VAL A 1 81 ? 20.062 21.438 17.641 1 26.73 81 VAL A CA 1
ATOM 621 C C . VAL A 1 81 ? 19.781 19.953 17.359 1 26.73 81 VAL A C 1
ATOM 623 O O . VAL A 1 81 ? 19.703 19.141 18.281 1 26.73 81 VAL A O 1
ATOM 626 N N . PHE A 1 82 ? 19.094 19.812 16.188 1 26.81 82 PHE A N 1
ATOM 627 C CA . PHE A 1 82 ? 18.297 18.578 16.172 1 26.81 82 PHE A CA 1
ATOM 628 C C . PHE A 1 82 ? 19.203 17.359 16.094 1 26.81 82 PHE A C 1
ATOM 630 O O . PHE A 1 82 ? 18.734 16.25 15.797 1 26.81 82 PHE A O 1
ATOM 637 N N . SER A 1 83 ? 20.484 17.656 15.961 1 27.08 83 SER A N 1
ATOM 638 C CA . SER A 1 83 ? 21.312 16.484 15.688 1 27.08 83 SER A CA 1
ATOM 639 C C . SER A 1 83 ? 21.328 15.531 16.875 1 27.08 83 SER A C 1
ATOM 641 O O . SER A 1 83 ? 22.359 15.359 17.531 1 27.08 83 SER A O 1
ATOM 643 N N . THR A 1 84 ? 20.406 15.727 17.781 1 26.27 84 THR A N 1
ATOM 644 C CA . THR A 1 84 ? 20.797 14.766 18.797 1 26.27 84 THR A CA 1
ATOM 645 C C . THR A 1 84 ? 21.047 13.391 18.188 1 26.27 84 THR A C 1
ATOM 647 O O 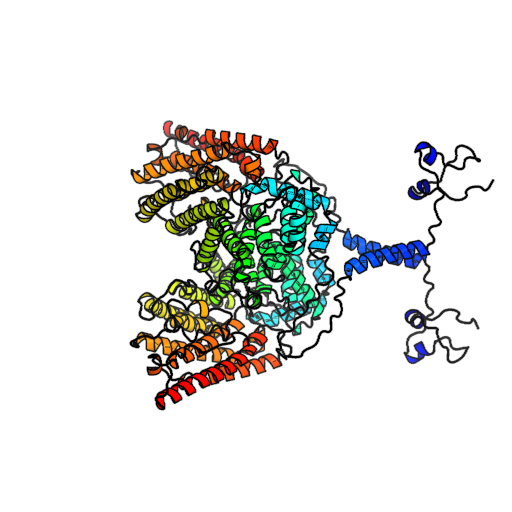. THR A 1 84 ? 20.172 12.859 17.484 1 26.27 84 THR A O 1
ATOM 650 N N . GLU A 1 85 ? 22.219 13.18 17.875 1 29.39 85 GLU A N 1
ATOM 651 C CA . GLU A 1 85 ? 22.734 11.828 17.672 1 29.39 85 GLU A CA 1
ATOM 652 C C . GLU A 1 85 ? 22.125 10.859 18.688 1 29.39 85 GLU A C 1
ATOM 654 O O . GLU A 1 85 ? 22.594 10.773 19.828 1 29.39 85 GLU A O 1
ATOM 659 N N . GLY A 1 86 ? 20.828 11.047 18.938 1 27.08 86 GLY A N 1
ATOM 660 C CA . GLY A 1 86 ? 20.422 10.055 19.922 1 27.08 86 GLY A CA 1
ATOM 661 C C . GLY A 1 86 ? 20.969 8.672 19.641 1 27.08 86 GLY A C 1
ATOM 662 O O . GLY A 1 86 ? 20.797 8.141 18.531 1 27.08 86 GLY A O 1
ATOM 663 N N . ASN A 1 87 ? 22.156 8.508 19.984 1 28.22 87 ASN A N 1
ATOM 664 C CA . ASN A 1 87 ? 22.641 7.156 20.234 1 28.22 87 ASN A CA 1
ATOM 665 C C . ASN A 1 87 ? 21.547 6.27 20.828 1 28.22 87 ASN A C 1
ATOM 667 O O . ASN A 1 87 ? 21.312 6.289 22.047 1 28.22 87 ASN A O 1
ATOM 671 N N . TRP A 1 88 ? 20.406 6.242 20.188 1 28.75 88 TRP A N 1
ATOM 672 C CA . TRP A 1 88 ? 19.453 5.238 20.672 1 28.75 88 TRP A CA 1
ATOM 673 C C . TRP A 1 88 ? 20.188 3.984 21.141 1 28.75 88 TRP A C 1
ATOM 675 O O . TRP A 1 88 ? 20.906 3.357 20.359 1 28.75 88 TRP A O 1
ATOM 685 N N . SER A 1 89 ? 20.734 4.062 22.266 1 29.94 89 SER A N 1
ATOM 686 C CA . SER A 1 89 ? 21.141 2.859 23 1 29.94 89 SER A CA 1
ATOM 687 C C . SER A 1 89 ? 20.234 1.685 22.656 1 29.94 89 SER A C 1
ATOM 689 O O . SER A 1 89 ? 19.016 1.742 22.906 1 29.94 89 SER A O 1
ATOM 691 N N . THR A 1 90 ? 20.297 1.107 21.547 1 31.72 90 THR A N 1
ATOM 692 C CA . THR A 1 90 ? 19.734 -0.228 21.344 1 31.72 90 THR A CA 1
ATOM 693 C C . THR A 1 90 ? 19.828 -1.051 22.625 1 31.72 90 THR A C 1
ATOM 695 O O . THR A 1 90 ? 20.922 -1.318 23.125 1 31.72 90 THR A O 1
ATOM 698 N N . THR A 1 91 ? 19.062 -0.878 23.641 1 33.19 91 THR A N 1
ATOM 699 C CA . THR A 1 91 ? 18.828 -1.864 24.703 1 33.19 91 THR A CA 1
ATOM 700 C C . THR A 1 91 ? 19.219 -3.262 24.219 1 33.19 91 THR A C 1
ATOM 702 O O . THR A 1 91 ? 19.219 -3.537 23.016 1 33.19 91 THR A O 1
ATOM 705 N N . ASN A 1 92 ? 19.797 -4.062 25.125 1 33.5 92 ASN A N 1
ATOM 706 C CA . ASN A 1 92 ? 20.328 -5.414 24.969 1 33.5 92 ASN A CA 1
ATOM 707 C C . ASN A 1 92 ? 19.328 -6.32 24.234 1 33.5 92 ASN A C 1
ATOM 709 O O . ASN A 1 92 ? 18.688 -7.164 24.875 1 33.5 92 ASN A O 1
ATOM 713 N N . THR A 1 93 ? 18.328 -5.949 23.578 1 41.81 93 THR A N 1
ATOM 714 C CA . THR A 1 93 ? 17.688 -6.918 22.703 1 41.81 93 THR A CA 1
ATOM 715 C C . THR A 1 93 ? 18.734 -7.711 21.922 1 41.81 93 THR A C 1
ATOM 717 O O . THR A 1 93 ? 19.625 -7.129 21.312 1 41.81 93 THR A O 1
ATOM 720 N N . PRO A 1 94 ? 19 -8.883 22.375 1 51.88 94 PRO A N 1
ATOM 721 C CA . PRO A 1 94 ? 19.922 -9.609 21.5 1 51.88 94 PRO A CA 1
ATOM 722 C C . PRO A 1 94 ? 19.844 -9.133 20.047 1 51.88 94 PRO A C 1
ATOM 724 O O . PRO A 1 94 ? 18.75 -8.906 19.531 1 51.88 94 PRO A O 1
ATOM 727 N N . SER A 1 95 ? 20.875 -8.523 19.672 1 79.19 95 SER A N 1
ATOM 728 C CA . SER A 1 95 ? 21.031 -8.188 18.266 1 79.19 95 SER A CA 1
ATOM 729 C C . SER A 1 95 ? 20.406 -9.242 17.375 1 79.19 95 SER A C 1
ATOM 731 O O . SER A 1 95 ? 20.172 -10.375 17.797 1 79.19 95 SER A O 1
ATOM 733 N N . ASP A 1 96 ? 19.609 -8.859 16.5 1 86.19 96 ASP A N 1
ATOM 734 C CA . ASP A 1 96 ? 19.062 -9.789 15.523 1 86.19 96 ASP A CA 1
ATOM 735 C C . ASP A 1 96 ? 20.031 -10.953 15.266 1 86.19 96 ASP A C 1
ATOM 737 O O . ASP A 1 96 ? 19.609 -12.109 15.195 1 86.19 96 ASP A O 1
ATOM 741 N N . LEU A 1 97 ? 21.266 -10.648 15.352 1 90.94 97 LEU A N 1
ATOM 742 C CA . LEU A 1 97 ? 22.266 -11.688 15.164 1 90.94 97 LEU A CA 1
ATOM 743 C C . LEU A 1 97 ? 22.359 -12.586 16.391 1 90.94 97 LEU A C 1
ATOM 745 O O . LEU A 1 97 ? 22.578 -13.789 16.266 1 90.94 97 LEU A O 1
ATOM 749 N N . GLY A 1 98 ? 22.281 -11.938 17.578 1 91.69 98 GLY A N 1
ATOM 750 C CA . GLY A 1 98 ? 22.266 -12.727 18.797 1 91.69 98 GLY A CA 1
ATOM 751 C C . GLY A 1 98 ? 21.141 -13.742 18.844 1 91.69 98 GLY A C 1
ATOM 752 O O . GLY A 1 98 ? 21.344 -14.875 19.281 1 91.69 98 GLY A O 1
ATOM 753 N N . PHE A 1 99 ? 20.016 -13.391 18.406 1 95.06 99 PHE A N 1
ATOM 754 C CA . PHE A 1 99 ? 18.875 -14.297 18.344 1 95.06 99 PHE A CA 1
ATOM 755 C C . PHE A 1 99 ? 19.172 -15.469 17.406 1 95.06 99 PHE A C 1
ATOM 757 O O . PHE A 1 99 ? 18.922 -16.625 17.75 1 95.06 99 PHE A O 1
ATOM 764 N N . LEU A 1 100 ? 19.703 -15.172 16.219 1 96 100 LEU A N 1
ATOM 765 C CA . LEU A 1 100 ? 20.047 -16.203 15.25 1 96 100 LEU A CA 1
ATOM 766 C C . LEU A 1 100 ? 21.062 -17.188 15.82 1 96 100 LEU A C 1
ATOM 768 O O . LEU A 1 100 ? 20.891 -18.406 15.695 1 96 100 LEU A O 1
ATOM 772 N N . ASP A 1 101 ? 22.047 -16.656 16.516 1 95.19 101 ASP A N 1
ATOM 773 C CA . ASP A 1 101 ? 23.125 -17.469 17.047 1 95.19 101 ASP A CA 1
ATOM 774 C C . ASP A 1 101 ? 22.625 -18.344 18.203 1 95.19 101 ASP A C 1
ATOM 776 O O . ASP A 1 101 ? 23.172 -19.422 18.453 1 95.19 101 ASP A O 1
ATOM 780 N N . ALA A 1 102 ? 21.641 -17.875 18.875 1 95.25 102 ALA A N 1
ATOM 781 C CA . ALA A 1 102 ? 21.047 -18.641 19.969 1 95.25 102 ALA A CA 1
ATOM 782 C C . ALA A 1 102 ? 20.25 -19.828 19.438 1 95.25 102 ALA A C 1
ATOM 784 O O . ALA A 1 102 ? 20.062 -20.828 20.141 1 95.25 102 ALA A O 1
ATOM 785 N N . HIS A 1 103 ? 19.828 -19.781 18.203 1 95.56 103 HIS A N 1
ATOM 786 C CA . HIS A 1 103 ? 18.938 -20.812 17.656 1 95.56 103 HIS A CA 1
ATOM 787 C C . HIS A 1 103 ? 19.672 -21.719 16.688 1 95.56 103 HIS A C 1
ATOM 789 O O . HIS A 1 103 ? 19.297 -22.875 16.516 1 95.56 103 HIS A O 1
ATOM 795 N N . LEU A 1 104 ? 20.625 -21.172 15.977 1 96.38 104 LEU A N 1
ATOM 796 C CA . LEU A 1 104 ? 21.422 -21.922 15.016 1 96.38 104 LEU A CA 1
ATOM 797 C C . LEU A 1 104 ? 22.906 -21.625 15.195 1 96.38 104 LEU A C 1
ATOM 799 O O . LEU A 1 104 ? 23.328 -20.484 15.055 1 96.38 104 LEU A O 1
ATOM 803 N N . ASP A 1 105 ? 23.656 -22.688 15.383 1 95.62 105 ASP A N 1
ATOM 804 C CA . ASP A 1 105 ? 25.109 -22.484 15.492 1 95.62 105 ASP A CA 1
ATOM 805 C C . ASP A 1 105 ? 25.719 -22.188 14.133 1 95.62 105 ASP A C 1
ATOM 807 O O . ASP A 1 105 ? 25.062 -22.281 13.102 1 95.62 105 ASP A O 1
ATOM 811 N N . TYR A 1 106 ? 26.969 -21.781 14.164 1 95.31 106 TYR A N 1
ATOM 812 C CA . TYR A 1 106 ? 27.656 -21.328 12.961 1 95.31 106 TYR A CA 1
ATOM 813 C C . TYR A 1 106 ? 27.656 -22.422 11.891 1 95.31 106 TYR A C 1
ATOM 815 O O . TYR A 1 106 ? 27.406 -22.141 10.711 1 95.31 106 TYR A O 1
ATOM 823 N N . ASP A 1 107 ? 27.906 -23.672 12.242 1 94.5 107 ASP A N 1
ATOM 824 C CA . ASP A 1 107 ? 27.969 -24.766 11.289 1 94.5 107 ASP A CA 1
ATOM 825 C C . ASP A 1 107 ? 26.609 -25.031 10.648 1 94.5 107 ASP A C 1
ATOM 827 O O . ASP A 1 107 ? 26.531 -25.312 9.453 1 94.5 107 ASP A O 1
ATOM 831 N N . SER A 1 108 ? 25.641 -24.969 11.477 1 95.56 108 SER A N 1
ATOM 832 C CA . SER A 1 108 ? 24.281 -25.141 10.961 1 95.56 108 SER A CA 1
ATOM 833 C C . SER A 1 108 ? 23.906 -24.016 9.992 1 95.56 108 SER A C 1
ATOM 835 O O . SER A 1 108 ? 23.234 -24.25 8.992 1 95.56 108 SER A O 1
ATOM 837 N N . GLN A 1 109 ? 24.297 -22.797 10.344 1 95.75 109 GLN A N 1
ATOM 838 C CA . GLN A 1 109 ? 24.062 -21.656 9.453 1 95.75 109 GLN A CA 1
ATOM 839 C C . GLN A 1 109 ? 24.766 -21.859 8.109 1 95.75 109 GLN A C 1
ATOM 841 O O . GLN A 1 109 ? 24.203 -21.578 7.055 1 95.75 109 GLN A O 1
ATOM 846 N N . LEU A 1 110 ? 25.969 -22.344 8.211 1 93.81 110 LEU A N 1
ATOM 847 C CA . LEU A 1 110 ? 26.766 -22.578 7.004 1 93.81 110 LEU A CA 1
ATOM 848 C C . LEU A 1 110 ? 26.125 -23.656 6.137 1 93.81 110 LEU A C 1
ATOM 850 O O . LEU A 1 110 ? 26.016 -23.5 4.918 1 93.81 110 LEU A O 1
ATOM 854 N N . LYS A 1 111 ? 25.703 -24.734 6.727 1 92.5 111 LYS A N 1
ATOM 855 C CA . LYS A 1 111 ? 25.031 -25.828 6.016 1 92.5 111 LYS A CA 1
ATOM 856 C C . LYS A 1 111 ? 23.734 -25.328 5.355 1 92.5 111 LYS A C 1
ATOM 858 O O . LYS A 1 111 ? 23.453 -25.656 4.207 1 92.5 111 LYS A O 1
ATOM 863 N N . SER A 1 112 ? 23.031 -24.531 6.109 1 92.62 112 SER A N 1
ATOM 864 C CA . SER A 1 112 ? 21.766 -24 5.605 1 92.62 112 SER A CA 1
ATOM 865 C C . SER A 1 112 ? 22 -23.047 4.441 1 92.62 112 SER A C 1
ATOM 867 O O . SER A 1 112 ? 21.234 -23.031 3.479 1 92.62 112 SER A O 1
ATOM 869 N N . LEU A 1 113 ? 23 -22.203 4.566 1 91.12 113 LEU A N 1
ATOM 870 C CA . LEU A 1 113 ? 23.328 -21.281 3.488 1 91.12 113 LEU A CA 1
ATOM 871 C C . LEU A 1 113 ? 23.641 -22.031 2.203 1 91.12 113 LEU A C 1
ATOM 873 O O . LEU A 1 113 ? 23.203 -21.641 1.119 1 91.12 113 LEU A O 1
ATOM 877 N N . LYS A 1 114 ? 24.328 -23.094 2.314 1 88.81 114 LYS A N 1
ATOM 878 C CA . LYS A 1 114 ? 24.672 -23.922 1.165 1 88.81 114 LYS A CA 1
ATOM 879 C C . LYS A 1 114 ? 23.438 -24.547 0.548 1 88.81 114 LYS A C 1
ATOM 881 O O . LYS A 1 114 ? 23.297 -24.609 -0.676 1 88.81 114 LYS A O 1
ATOM 886 N N . ALA A 1 115 ? 22.609 -24.984 1.405 1 87.56 115 ALA A N 1
ATOM 887 C CA . ALA A 1 115 ? 21.359 -25.594 0.935 1 87.56 115 ALA A CA 1
ATOM 888 C C . ALA A 1 115 ? 20.516 -24.562 0.183 1 87.56 115 ALA A C 1
ATOM 890 O O . ALA A 1 115 ? 19.922 -24.891 -0.856 1 87.56 115 ALA A O 1
ATOM 891 N N . CYS A 1 116 ? 20.422 -23.375 0.734 1 87.12 116 CYS A N 1
ATOM 892 C CA . CYS A 1 116 ? 19.641 -22.312 0.099 1 87.12 116 CYS A CA 1
ATOM 893 C C . CYS A 1 116 ? 20.234 -21.953 -1.26 1 87.12 116 CYS A C 1
ATOM 895 O O . CYS A 1 116 ? 19.5 -21.688 -2.209 1 87.12 116 CYS A O 1
ATOM 897 N N . SER A 1 117 ? 21.531 -21.938 -1.317 1 80.69 117 SER A N 1
ATOM 898 C CA . SER A 1 117 ? 22.219 -21.547 -2.541 1 80.69 117 SER A CA 1
ATOM 899 C C . SER A 1 117 ? 22 -22.562 -3.65 1 80.69 117 SER A C 1
ATOM 901 O O . SER A 1 117 ? 21.906 -22.203 -4.828 1 80.69 117 SER A O 1
ATOM 903 N N . THR A 1 118 ? 21.969 -23.75 -3.344 1 71.69 118 THR A N 1
ATOM 904 C CA . THR A 1 118 ? 21.797 -24.812 -4.332 1 71.69 118 THR A CA 1
ATOM 905 C C . THR A 1 118 ? 20.391 -24.797 -4.914 1 71.69 118 THR A C 1
ATOM 907 O O . THR A 1 118 ? 20.203 -25.047 -6.105 1 71.69 118 THR A O 1
ATOM 910 N N . ILE A 1 119 ? 19.516 -24.531 -4.098 1 61.72 119 ILE A N 1
ATOM 911 C CA . ILE A 1 119 ? 18.125 -24.578 -4.516 1 61.72 119 ILE A CA 1
ATOM 912 C C . ILE A 1 119 ? 17.734 -23.281 -5.207 1 61.72 119 ILE A C 1
ATOM 914 O O . ILE A 1 119 ? 17.031 -23.297 -6.219 1 61.72 119 ILE A O 1
ATOM 918 N N . ALA A 1 120 ? 18.234 -22.281 -4.613 1 57.56 120 ALA A N 1
ATOM 919 C CA . ALA A 1 120 ? 17.766 -20.969 -5.074 1 57.56 120 ALA A CA 1
ATOM 920 C C . ALA A 1 120 ? 18.562 -20.5 -6.281 1 57.56 120 ALA A C 1
ATOM 922 O O . ALA A 1 120 ? 18.219 -19.5 -6.91 1 57.56 120 ALA A O 1
ATOM 923 N N . ALA A 1 121 ? 19.844 -21.172 -6.562 1 50.16 121 ALA A N 1
ATOM 924 C CA . ALA A 1 121 ? 20.688 -20.703 -7.656 1 50.16 121 ALA A CA 1
ATOM 925 C C . ALA A 1 121 ? 19.875 -20.484 -8.93 1 50.16 121 ALA A C 1
ATOM 927 O O . ALA A 1 121 ? 20.359 -19.844 -9.867 1 50.16 121 ALA A O 1
ATOM 928 N N . GLN A 1 122 ? 18.797 -21.031 -8.859 1 47.09 122 GLN A N 1
ATOM 929 C CA . GLN A 1 122 ? 18.125 -20.906 -10.148 1 47.09 122 GLN A CA 1
ATOM 930 C C . GLN A 1 122 ? 17.344 -19.594 -10.234 1 47.09 122 GLN A C 1
ATOM 932 O O . GLN A 1 122 ? 16.984 -19.156 -11.328 1 47.09 122 GLN A O 1
ATOM 937 N N . PHE A 1 123 ? 16.609 -19.25 -9.148 1 53.47 123 PHE A N 1
ATOM 938 C CA . PHE A 1 123 ? 15.773 -18.078 -9.422 1 53.47 123 PHE A CA 1
ATOM 939 C C . PHE A 1 123 ? 16.578 -16.797 -9.297 1 53.47 123 PHE A C 1
ATOM 941 O O . PHE A 1 123 ? 16.562 -15.961 -10.203 1 53.47 123 PHE A O 1
ATOM 948 N N . TRP A 1 124 ? 16.594 -15.93 -8.406 1 61.97 124 TRP A N 1
ATOM 949 C CA . TRP A 1 124 ? 16.766 -14.523 -8.766 1 61.97 124 TRP A CA 1
ATOM 950 C C . TRP A 1 124 ? 18 -13.945 -8.086 1 61.97 124 TRP A C 1
ATOM 952 O O . TRP A 1 124 ? 18.688 -14.641 -7.336 1 61.97 124 TRP A O 1
ATOM 962 N N . TYR A 1 125 ? 18.344 -13.062 -7.938 1 77.12 125 TYR A N 1
ATOM 963 C CA . TYR A 1 125 ? 19.5 -12.297 -7.492 1 77.12 125 TYR A CA 1
ATOM 964 C C . TYR A 1 125 ? 19.5 -12.156 -5.973 1 77.12 125 TYR A C 1
ATOM 966 O O . TYR A 1 125 ? 20.562 -11.938 -5.371 1 77.12 125 TYR A O 1
ATOM 974 N N . LEU A 1 126 ? 18.5 -12.617 -5.23 1 86.56 126 LEU A N 1
ATOM 975 C CA . LEU A 1 126 ? 18.359 -12.328 -3.805 1 86.56 126 LEU A CA 1
ATOM 976 C C . LEU A 1 126 ? 19.141 -13.344 -2.969 1 86.56 126 LEU A C 1
ATOM 978 O O . LEU A 1 126 ? 19.594 -13.023 -1.867 1 86.56 126 LEU A O 1
ATOM 982 N N . ILE A 1 127 ? 19.281 -14.594 -3.459 1 80.19 127 ILE A N 1
ATOM 983 C CA . ILE A 1 127 ? 20.047 -15.625 -2.781 1 80.19 127 ILE A CA 1
ATOM 984 C C . ILE A 1 127 ? 21.344 -15.883 -3.551 1 80.19 127 ILE A C 1
ATOM 986 O O . ILE A 1 127 ? 21.312 -16.391 -4.672 1 80.19 127 ILE A O 1
ATOM 990 N N . PRO A 1 128 ? 22.422 -15.531 -2.982 1 75.56 128 PRO A N 1
ATOM 991 C CA . PRO A 1 128 ? 23.688 -15.664 -3.693 1 75.56 128 PRO A CA 1
ATOM 992 C C . PRO A 1 128 ? 24.141 -17.125 -3.846 1 75.56 128 PRO A C 1
ATOM 994 O O . PRO A 1 128 ? 23.938 -17.922 -2.938 1 75.56 128 PRO A O 1
ATOM 997 N N . PRO A 1 129 ? 24.641 -17.328 -5.004 1 77.94 129 PRO A N 1
ATOM 998 C CA . PRO A 1 129 ? 25.25 -18.656 -5.129 1 77.94 129 PRO A CA 1
ATOM 999 C C . PRO A 1 129 ? 26.531 -18.781 -4.301 1 77.94 129 PRO A C 1
ATOM 1001 O O . PRO A 1 129 ? 27.312 -17.844 -4.199 1 77.94 129 PRO A O 1
ATOM 1004 N N . VAL A 1 130 ? 26.578 -19.891 -3.584 1 82.94 130 VAL A N 1
ATOM 1005 C CA . VAL A 1 130 ? 27.75 -20.109 -2.756 1 82.94 130 VAL A CA 1
ATOM 1006 C C . VAL A 1 130 ? 28.328 -21.5 -3.018 1 82.94 130 VAL A C 1
ATOM 1008 O O . VAL A 1 130 ? 27.578 -22.453 -3.193 1 82.94 130 VAL A O 1
ATOM 1011 N N . ASP A 1 131 ? 29.656 -21.438 -3.232 1 80.56 131 ASP A N 1
ATOM 1012 C CA . ASP A 1 131 ? 30.344 -22.734 -3.303 1 80.56 131 ASP A CA 1
ATOM 1013 C C . ASP A 1 131 ? 30.922 -23.125 -1.945 1 80.56 131 ASP A C 1
ATOM 1015 O O . ASP A 1 131 ? 30.953 -22.297 -1.023 1 80.56 131 ASP A O 1
ATOM 1019 N N . SER A 1 132 ? 31.281 -24.359 -1.894 1 80.75 132 SER A N 1
ATOM 1020 C CA . SER A 1 132 ? 31.766 -24.891 -0.62 1 80.75 132 SER A CA 1
ATOM 1021 C C . SER A 1 132 ? 32.969 -24.094 -0.11 1 80.75 132 SER A C 1
ATOM 1023 O O . SER A 1 132 ? 33.125 -23.906 1.099 1 80.75 132 SER A O 1
ATOM 1025 N N . ASN A 1 133 ? 33.75 -23.516 -0.927 1 84.88 133 ASN A N 1
ATOM 1026 C CA . ASN A 1 133 ? 34.938 -22.781 -0.524 1 84.88 133 ASN A CA 1
ATOM 1027 C C . ASN A 1 133 ? 34.625 -21.344 -0.134 1 84.88 133 ASN A C 1
ATOM 1029 O O . ASN A 1 133 ? 35.25 -20.781 0.75 1 84.88 133 ASN A O 1
ATOM 1033 N N . SER A 1 134 ? 33.656 -20.812 -0.735 1 87.81 134 SER A N 1
ATOM 1034 C CA . SER A 1 134 ? 33.344 -19.406 -0.513 1 87.81 134 SER A CA 1
ATOM 1035 C C . SER A 1 134 ? 32.25 -19.25 0.533 1 87.81 134 SER A C 1
ATOM 1037 O O . SER A 1 134 ? 32 -18.141 1.01 1 87.81 134 SER A O 1
ATOM 1039 N N . ALA A 1 135 ? 31.656 -20.328 0.958 1 89.88 135 ALA A N 1
ATOM 1040 C CA . ALA A 1 135 ? 30.484 -20.312 1.819 1 89.88 135 ALA A CA 1
ATOM 1041 C C . ALA A 1 135 ? 30.797 -19.656 3.162 1 89.88 135 ALA A C 1
ATOM 1043 O O . ALA A 1 135 ? 30.031 -18.797 3.639 1 89.88 135 ALA A O 1
ATOM 1044 N N . PRO A 1 136 ? 31.938 -19.969 3.721 1 93 136 PRO A N 1
ATOM 1045 C CA . PRO A 1 136 ? 32.219 -19.344 5.016 1 93 136 PRO A CA 1
ATOM 1046 C C . PRO A 1 136 ? 32.406 -17.828 4.91 1 93 136 PRO A C 1
ATOM 1048 O O . PRO A 1 136 ? 31.891 -17.078 5.75 1 93 136 PRO A O 1
ATOM 1051 N N . SER A 1 137 ? 33.156 -17.406 3.916 1 92.81 137 SER A N 1
ATOM 1052 C CA . SER A 1 137 ? 33.375 -15.984 3.732 1 92.81 137 SER A CA 1
ATOM 1053 C C . SER A 1 137 ? 32.062 -15.258 3.453 1 92.81 137 SER A C 1
ATOM 1055 O O . SER A 1 137 ? 31.828 -14.148 3.941 1 92.81 137 SER A O 1
ATOM 1057 N N . ARG A 1 138 ? 31.266 -15.867 2.699 1 91.62 138 ARG A N 1
ATOM 1058 C CA . ARG A 1 138 ? 29.969 -15.273 2.391 1 91.62 138 ARG A CA 1
ATOM 1059 C C . ARG A 1 138 ? 29.078 -15.203 3.631 1 91.62 138 ARG A C 1
ATOM 1061 O O . ARG A 1 138 ? 28.375 -14.219 3.85 1 91.62 138 ARG A O 1
ATOM 1068 N N . LEU A 1 139 ? 29.062 -16.25 4.375 1 94.69 139 LEU A N 1
ATOM 1069 C CA . LEU A 1 139 ? 28.281 -16.266 5.609 1 94.69 139 LEU A CA 1
ATOM 1070 C C . LEU A 1 139 ? 28.719 -15.125 6.531 1 94.69 139 LEU A C 1
ATOM 1072 O O . LEU A 1 139 ? 27.875 -14.406 7.074 1 94.69 139 LEU A O 1
ATOM 1076 N N . ASP A 1 140 ? 30.016 -14.93 6.641 1 94.69 140 ASP A N 1
ATOM 1077 C CA . ASP A 1 140 ? 30.531 -13.875 7.504 1 94.69 140 ASP A CA 1
ATOM 1078 C C . ASP A 1 140 ? 30.141 -12.492 6.984 1 94.69 140 ASP A C 1
ATOM 1080 O O . ASP A 1 140 ? 29.812 -11.602 7.77 1 94.69 140 ASP A O 1
ATOM 1084 N N . SER A 1 141 ? 30.234 -12.375 5.73 1 92.44 141 SER A N 1
ATOM 1085 C CA . SER A 1 141 ? 29.828 -11.109 5.129 1 92.44 141 SER A CA 1
ATOM 1086 C C . SER A 1 141 ? 28.359 -10.82 5.391 1 92.44 141 SER A C 1
ATOM 1088 O O . SER A 1 141 ? 28 -9.688 5.727 1 92.44 141 SER A O 1
ATOM 1090 N N . MET A 1 142 ? 27.516 -11.797 5.301 1 93.56 142 MET A N 1
ATOM 1091 C CA . MET A 1 142 ? 26.078 -11.609 5.508 1 93.56 142 MET A CA 1
ATOM 1092 C C . MET A 1 142 ? 25.781 -11.352 6.977 1 93.56 142 MET A C 1
ATOM 1094 O O . MET A 1 142 ? 24.906 -10.547 7.301 1 93.56 142 MET A O 1
ATOM 1098 N N . ARG A 1 143 ? 26.453 -12.016 7.809 1 95 143 ARG A N 1
ATOM 1099 C CA . ARG A 1 143 ? 26.266 -11.828 9.242 1 95 143 ARG A CA 1
ATOM 1100 C C . ARG A 1 143 ? 26.578 -10.383 9.648 1 95 143 ARG A C 1
ATOM 1102 O O . ARG A 1 143 ? 25.953 -9.844 10.555 1 95 143 ARG A O 1
ATOM 1109 N N . THR A 1 144 ? 27.438 -9.758 8.883 1 93.25 144 THR A N 1
ATOM 1110 C CA . THR A 1 144 ? 27.859 -8.398 9.203 1 93.25 144 THR A CA 1
ATOM 1111 C C . THR A 1 144 ? 27 -7.379 8.477 1 93.25 144 THR A C 1
ATOM 1113 O O . THR A 1 144 ? 26.562 -6.387 9.07 1 93.25 144 THR A O 1
ATOM 1116 N N . GLU A 1 145 ? 26.703 -7.688 7.238 1 92.31 145 GLU A N 1
ATOM 1117 C CA . GLU A 1 145 ? 26.109 -6.668 6.379 1 92.31 145 GLU A CA 1
ATOM 1118 C C . GLU A 1 145 ? 24.594 -6.805 6.32 1 92.31 145 GLU A C 1
ATOM 1120 O O . GLU A 1 145 ? 23.875 -5.809 6.223 1 92.31 145 GLU A O 1
ATOM 1125 N N . THR A 1 146 ? 24.109 -8 6.297 1 94.81 146 THR A N 1
ATOM 1126 C CA . THR A 1 146 ? 22.688 -8.25 6.117 1 94.81 146 THR A CA 1
ATOM 1127 C C . THR A 1 146 ? 22.219 -9.383 7.02 1 94.81 146 THR A C 1
ATOM 1129 O O . THR A 1 146 ? 21.656 -10.375 6.543 1 94.81 146 THR A O 1
ATOM 1132 N N . PRO A 1 147 ? 22.344 -9.188 8.273 1 95.88 147 PRO A N 1
ATOM 1133 C CA . PRO A 1 147 ? 22.031 -10.273 9.211 1 95.88 147 PRO A CA 1
ATOM 1134 C C . PRO A 1 147 ? 20.562 -10.656 9.203 1 95.88 147 PRO A C 1
ATOM 1136 O O . PRO A 1 147 ? 20.219 -11.82 9.422 1 95.88 147 PRO A O 1
ATOM 1139 N N . ILE A 1 148 ? 19.625 -9.758 9 1 97.56 148 ILE A N 1
ATOM 1140 C CA . ILE A 1 148 ? 18.203 -10.07 9 1 97.56 148 ILE A CA 1
ATOM 1141 C C . ILE A 1 148 ? 17.844 -10.867 7.75 1 97.56 148 ILE A C 1
ATOM 1143 O O . ILE A 1 148 ? 17.031 -11.797 7.805 1 97.56 148 ILE A O 1
ATOM 1147 N N . LYS A 1 149 ? 18.453 -10.469 6.684 1 96.19 149 LYS A N 1
ATOM 1148 C CA . LYS A 1 149 ? 18.266 -11.25 5.461 1 96.19 149 LYS A CA 1
ATOM 1149 C C . LYS A 1 149 ? 18.75 -12.68 5.645 1 96.19 149 LYS A C 1
ATOM 1151 O O . LYS A 1 149 ? 18.109 -13.625 5.168 1 96.19 149 LYS A O 1
ATOM 1156 N N . LEU A 1 150 ? 19.906 -12.789 6.25 1 95.5 150 LEU A N 1
ATOM 1157 C CA . LEU A 1 150 ? 20.422 -14.125 6.535 1 95.5 150 LEU A CA 1
ATOM 1158 C C . LEU A 1 150 ? 19.406 -14.938 7.332 1 95.5 150 LEU A C 1
ATOM 1160 O O . LEU A 1 150 ? 19.141 -16.094 7.008 1 95.5 150 LEU A O 1
ATOM 1164 N N . MET A 1 151 ? 18.875 -14.344 8.344 1 96.94 151 MET A N 1
ATOM 1165 C CA . MET A 1 151 ? 17.859 -15.016 9.156 1 96.94 151 MET A CA 1
ATOM 1166 C C . MET A 1 151 ? 16.656 -15.422 8.312 1 96.94 151 MET A C 1
ATOM 1168 O O . MET A 1 151 ? 16.125 -16.516 8.469 1 96.94 151 MET A O 1
ATOM 1172 N N . ALA A 1 152 ? 16.234 -14.555 7.426 1 96.38 152 ALA A N 1
ATOM 1173 C CA . ALA A 1 152 ? 15.117 -14.852 6.531 1 96.38 152 ALA A CA 1
ATOM 1174 C C . ALA A 1 152 ? 15.43 -16.062 5.648 1 96.38 152 ALA A C 1
ATOM 1176 O O . ALA A 1 152 ? 14.586 -16.938 5.457 1 96.38 152 ALA A O 1
ATOM 1177 N N . MET A 1 153 ? 16.625 -16.078 5.129 1 94.06 153 MET A N 1
ATOM 1178 C CA . MET A 1 153 ? 17.047 -17.188 4.27 1 94.06 153 MET A CA 1
ATOM 1179 C C . MET A 1 153 ? 17 -18.516 5.023 1 94.06 153 MET A C 1
ATOM 1181 O O . MET A 1 153 ? 16.547 -19.516 4.48 1 94.06 153 MET A O 1
ATOM 1185 N N . LEU A 1 154 ? 17.438 -18.469 6.227 1 95.69 154 LEU A N 1
ATOM 1186 C CA . LEU A 1 154 ? 17.438 -19.688 7.031 1 95.69 154 LEU A CA 1
ATOM 1187 C C . LEU A 1 154 ? 16.031 -20.062 7.449 1 95.69 154 LEU A C 1
ATOM 1189 O O . LEU A 1 154 ? 15.711 -21.25 7.578 1 95.69 154 LEU A O 1
ATOM 1193 N N . ALA A 1 155 ? 15.195 -19.031 7.648 1 95.62 155 ALA A N 1
ATOM 1194 C CA . ALA A 1 155 ? 13.797 -19.266 8.008 1 95.62 155 ALA A CA 1
ATOM 1195 C C . ALA A 1 155 ? 13.055 -19.984 6.883 1 95.62 155 ALA A C 1
ATOM 1197 O O . ALA A 1 155 ? 12.125 -20.75 7.133 1 95.62 155 ALA A O 1
ATOM 1198 N N . VAL A 1 156 ? 13.477 -19.781 5.66 1 93.12 156 VAL A N 1
ATOM 1199 C CA . VAL A 1 156 ? 12.75 -20.375 4.535 1 93.12 156 VAL A CA 1
ATOM 1200 C C . VAL A 1 156 ? 13.602 -21.469 3.885 1 93.12 156 VAL A C 1
ATOM 1202 O O . VAL A 1 156 ? 13.305 -21.922 2.779 1 93.12 156 VAL A O 1
ATOM 1205 N N . ALA A 1 157 ? 14.641 -21.875 4.512 1 92.06 157 ALA A N 1
ATOM 1206 C CA . ALA A 1 157 ? 15.555 -22.875 3.955 1 92.06 157 ALA A CA 1
ATOM 1207 C C . ALA A 1 157 ? 14.828 -24.172 3.627 1 92.06 157 ALA A C 1
ATOM 1209 O O . ALA A 1 157 ? 13.906 -24.578 4.34 1 92.06 157 ALA A O 1
ATOM 1210 N N . PRO A 1 158 ? 15.234 -24.797 2.574 1 88.31 158 PRO A N 1
ATOM 1211 C CA . PRO A 1 158 ? 14.617 -26.078 2.223 1 88.31 158 PRO A CA 1
ATOM 1212 C C . PRO A 1 158 ? 14.922 -27.188 3.234 1 88.31 158 PRO A C 1
ATOM 1214 O O . PRO A 1 158 ? 15.75 -27 4.129 1 88.31 158 PRO A O 1
ATOM 1217 N N . SER A 1 159 ? 14.258 -28.281 3.062 1 84.81 159 SER A N 1
ATOM 1218 C CA . SER A 1 159 ? 14.375 -29.375 4.008 1 84.81 159 SER A CA 1
ATOM 1219 C C . SER A 1 159 ? 15.805 -29.922 4.055 1 84.81 159 SER A C 1
ATOM 1221 O O . SER A 1 159 ? 16.25 -30.406 5.094 1 84.81 159 SER A O 1
ATOM 1223 N N . LYS A 1 160 ? 16.531 -29.766 3.027 1 84.5 160 LYS A N 1
ATOM 1224 C CA . LYS A 1 160 ? 17.906 -30.234 2.945 1 84.5 160 LYS A CA 1
ATOM 1225 C C . LYS A 1 160 ? 18.797 -29.547 3.98 1 84.5 160 LYS A C 1
ATOM 1227 O O . LYS A 1 160 ? 19.844 -30.078 4.348 1 84.5 160 LYS A O 1
ATOM 1232 N N . ALA A 1 161 ? 18.359 -28.391 4.336 1 90 161 ALA A N 1
ATOM 1233 C CA . ALA A 1 161 ? 19.125 -27.688 5.359 1 90 161 ALA A CA 1
ATOM 1234 C C . ALA A 1 161 ? 19.047 -28.406 6.703 1 90 161 ALA A C 1
ATOM 1236 O O . ALA A 1 161 ? 19.859 -28.156 7.594 1 90 161 ALA A O 1
ATOM 1237 N N . GLU A 1 162 ? 18.109 -29.234 6.945 1 90.88 162 GLU A N 1
ATOM 1238 C CA . GLU A 1 162 ? 17.922 -30.062 8.133 1 90.88 162 GLU A CA 1
ATOM 1239 C C . GLU A 1 162 ? 17.812 -29.203 9.391 1 90.88 162 GLU A C 1
ATOM 1241 O O . GLU A 1 162 ? 18.422 -29.531 10.414 1 90.88 162 GLU A O 1
ATOM 1246 N N . ILE A 1 163 ? 17.219 -28.062 9.219 1 94.62 163 ILE A N 1
ATOM 1247 C CA . ILE A 1 163 ? 16.922 -27.266 10.391 1 94.62 163 ILE A CA 1
ATOM 1248 C C . ILE A 1 163 ? 15.727 -27.844 11.133 1 94.62 163 ILE A C 1
ATOM 1250 O O . ILE A 1 163 ? 14.727 -28.219 10.516 1 94.62 163 ILE A O 1
ATOM 1254 N N . ASP A 1 164 ? 15.867 -27.953 12.438 1 94.06 164 ASP A N 1
ATOM 1255 C CA . ASP A 1 164 ? 14.734 -28.375 13.25 1 94.06 164 ASP A CA 1
ATOM 1256 C C . ASP A 1 164 ? 13.492 -27.531 12.961 1 94.06 164 ASP A C 1
ATOM 1258 O O . ASP A 1 164 ? 13.57 -26.312 12.914 1 94.06 164 ASP A O 1
ATOM 1262 N N . PRO A 1 165 ? 12.375 -28.188 12.758 1 91.88 165 PRO A N 1
ATOM 1263 C CA . PRO A 1 165 ? 11.164 -27.453 12.375 1 91.88 165 PRO A CA 1
ATOM 1264 C C . PRO A 1 165 ? 10.781 -26.391 13.398 1 91.88 165 PRO A C 1
ATOM 1266 O O . PRO A 1 165 ? 10.336 -25.297 13.016 1 91.88 165 PRO A O 1
ATOM 1269 N N . GLN A 1 166 ? 10.891 -26.703 14.617 1 94.06 166 GLN A N 1
ATOM 1270 C CA . GLN A 1 166 ? 10.539 -25.719 15.641 1 94.06 166 GLN A CA 1
ATOM 1271 C C . GLN A 1 166 ? 11.484 -24.516 15.594 1 94.06 166 GLN A C 1
ATOM 1273 O O . GLN A 1 166 ? 11.055 -23.375 15.742 1 94.06 166 GLN A O 1
ATOM 1278 N N . THR A 1 167 ? 12.727 -24.828 15.422 1 96.06 167 THR A N 1
ATOM 1279 C CA . THR A 1 167 ? 13.719 -23.766 15.297 1 96.06 167 THR A CA 1
ATOM 1280 C C . THR A 1 167 ? 13.422 -22.891 14.078 1 96.06 167 THR A C 1
ATOM 1282 O O . THR A 1 167 ? 13.492 -21.656 14.148 1 96.06 167 THR A O 1
ATOM 1285 N N . GLN A 1 168 ? 13.141 -23.5 13 1 95.5 168 GLN A N 1
ATOM 1286 C CA . GLN A 1 168 ? 12.836 -22.766 11.773 1 95.5 168 GLN A CA 1
ATOM 1287 C C . GLN A 1 168 ? 11.586 -21.906 11.945 1 95.5 168 GLN A C 1
ATOM 1289 O O . GLN A 1 168 ? 11.523 -20.781 11.438 1 95.5 168 GLN A O 1
ATOM 1294 N N . GLU A 1 169 ? 10.633 -22.453 12.68 1 95.44 169 GLU A N 1
ATOM 1295 C CA . GLU A 1 169 ? 9.414 -21.688 12.969 1 95.44 169 GLU A CA 1
A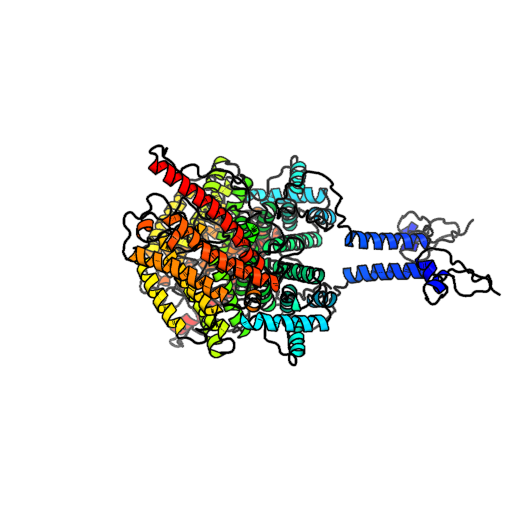TOM 1296 C C . GLU A 1 169 ? 9.727 -20.453 13.812 1 95.44 169 GLU A C 1
ATOM 1298 O O . GLU A 1 169 ? 9.164 -19.391 13.586 1 95.44 169 GLU A O 1
ATOM 1303 N N . GLU A 1 170 ? 10.562 -20.594 14.727 1 96.19 170 GLU A N 1
ATOM 1304 C CA . GLU A 1 170 ? 10.945 -19.469 15.57 1 96.19 170 GLU A CA 1
ATOM 1305 C C . GLU A 1 170 ? 11.68 -18.406 14.766 1 96.19 170 GLU A C 1
ATOM 1307 O O . GLU A 1 170 ? 11.461 -17.203 14.953 1 96.19 170 GLU A O 1
ATOM 1312 N N . LEU A 1 171 ? 12.57 -18.828 13.875 1 96.88 171 LEU A N 1
ATOM 1313 C CA . LEU A 1 171 ? 13.258 -17.906 12.992 1 96.88 171 LEU A CA 1
ATOM 1314 C C . LEU A 1 171 ? 12.266 -17.172 12.086 1 96.88 171 LEU A C 1
ATOM 1316 O O . LEU A 1 171 ? 12.367 -15.961 11.883 1 96.88 171 LEU A O 1
ATOM 1320 N N . ARG A 1 172 ? 11.359 -17.938 11.555 1 96.62 172 ARG A N 1
ATOM 1321 C CA . ARG A 1 172 ? 10.328 -17.375 10.695 1 96.62 172 ARG A CA 1
ATOM 1322 C C . ARG A 1 172 ? 9.539 -16.297 11.43 1 96.62 172 ARG A C 1
ATOM 1324 O O . ARG A 1 172 ? 9.383 -15.18 10.922 1 96.62 172 ARG A O 1
ATOM 1331 N N . THR A 1 173 ? 9.078 -16.594 12.609 1 96.62 173 THR A N 1
ATOM 1332 C CA . THR A 1 173 ? 8.258 -15.68 13.398 1 96.62 173 THR A CA 1
ATOM 1333 C C . THR A 1 173 ? 9.055 -14.422 13.75 1 96.62 173 THR A C 1
ATOM 1335 O O . THR A 1 173 ? 8.555 -13.305 13.602 1 96.62 173 THR A O 1
ATOM 1338 N N . LYS A 1 174 ? 10.242 -14.625 14.188 1 97.06 174 LYS A N 1
ATOM 1339 C CA . LYS A 1 174 ? 11.086 -13.492 14.555 1 97.06 174 LYS A CA 1
ATOM 1340 C C . LYS A 1 174 ? 11.344 -12.586 13.352 1 97.06 174 LYS A C 1
ATOM 1342 O O . LYS A 1 174 ? 11.297 -11.359 13.477 1 97.06 174 LYS A O 1
ATOM 1347 N N . THR A 1 175 ? 11.633 -13.172 12.219 1 98 175 THR A N 1
ATOM 1348 C CA . THR A 1 175 ? 11.891 -12.406 11 1 98 175 THR A CA 1
ATOM 1349 C C . THR A 1 175 ? 10.664 -11.586 10.617 1 98 175 THR A C 1
ATOM 1351 O O . THR A 1 175 ? 10.781 -10.406 10.273 1 98 175 THR A O 1
ATOM 1354 N N . LEU A 1 176 ? 9.531 -12.203 10.703 1 98.12 176 LEU A N 1
ATOM 1355 C CA . LEU A 1 176 ? 8.297 -11.5 10.383 1 98.12 176 LEU A CA 1
ATOM 1356 C C . LEU A 1 176 ? 8.047 -10.352 11.352 1 98.12 176 LEU A C 1
ATOM 1358 O O . LEU A 1 176 ? 7.605 -9.273 10.945 1 98.12 176 LEU A O 1
ATOM 1362 N N . GLU A 1 177 ? 8.32 -10.562 12.547 1 97.56 177 GLU A N 1
ATOM 1363 C CA . GLU A 1 177 ? 8.164 -9.508 13.547 1 97.56 177 GLU A CA 1
ATOM 1364 C C . GLU A 1 177 ? 9.086 -8.328 13.242 1 97.56 177 GLU A C 1
ATOM 1366 O O . GLU A 1 177 ? 8.695 -7.168 13.398 1 97.56 177 GLU A O 1
ATOM 1371 N N . ILE A 1 178 ? 10.266 -8.625 12.844 1 98.06 178 ILE A N 1
ATOM 1372 C CA . ILE A 1 178 ? 11.227 -7.574 12.508 1 98.06 178 ILE A CA 1
ATOM 1373 C C . ILE A 1 178 ? 10.719 -6.785 11.305 1 98.06 178 ILE A C 1
ATOM 1375 O O . ILE A 1 178 ? 10.773 -5.551 11.289 1 98.06 178 ILE A O 1
ATOM 1379 N N . ILE A 1 179 ? 10.234 -7.488 10.312 1 98.5 179 ILE A N 1
ATOM 1380 C CA . ILE A 1 179 ? 9.648 -6.812 9.156 1 98.5 179 ILE A CA 1
ATOM 1381 C C . ILE A 1 179 ? 8.477 -5.945 9.609 1 98.5 179 ILE A C 1
ATOM 1383 O O . ILE A 1 179 ? 8.305 -4.824 9.117 1 98.5 179 ILE A O 1
ATOM 1387 N N . GLY A 1 180 ? 7.688 -6.484 10.531 1 98.38 180 GLY A N 1
ATOM 1388 C CA . GLY A 1 180 ? 6.574 -5.719 11.062 1 98.38 180 GLY A CA 1
ATOM 1389 C C . GLY A 1 180 ? 7.004 -4.41 11.703 1 98.38 180 GLY A C 1
ATOM 1390 O O . GLY A 1 180 ? 6.355 -3.379 11.516 1 98.38 180 GLY A O 1
ATOM 1391 N N . LYS A 1 181 ? 8.023 -4.461 12.406 1 97.19 181 LYS A N 1
ATOM 1392 C CA . LYS A 1 181 ? 8.547 -3.242 13.023 1 97.19 181 LYS A CA 1
ATOM 1393 C C . LYS A 1 181 ? 8.969 -2.23 11.961 1 97.19 181 LYS A C 1
ATOM 1395 O O . LYS A 1 181 ? 8.773 -1.025 12.125 1 97.19 181 LYS A O 1
ATOM 1400 N N . ALA A 1 182 ? 9.531 -2.732 10.906 1 96.94 182 ALA A N 1
ATOM 1401 C CA . ALA A 1 182 ? 9.914 -1.845 9.812 1 96.94 182 ALA A CA 1
ATOM 1402 C C . ALA A 1 182 ? 8.68 -1.26 9.125 1 96.94 182 ALA A C 1
ATOM 1404 O O . ALA A 1 182 ? 8.68 -0.088 8.742 1 96.94 182 ALA A O 1
ATOM 1405 N N . ALA A 1 183 ? 7.668 -2.043 9 1 98 183 ALA A N 1
ATOM 1406 C CA . ALA A 1 183 ? 6.449 -1.646 8.297 1 98 183 ALA A CA 1
ATOM 1407 C C . ALA A 1 183 ? 5.766 -0.475 8.992 1 98 183 ALA A C 1
ATOM 1409 O O . ALA A 1 183 ? 5.117 0.348 8.352 1 98 183 ALA A O 1
ATOM 1410 N N . VAL A 1 184 ? 5.922 -0.369 10.312 1 97.88 184 VAL A N 1
ATOM 1411 C CA . VAL A 1 184 ? 5.223 0.667 11.062 1 97.88 184 VAL A CA 1
ATOM 1412 C C . VAL A 1 184 ? 6.176 1.821 11.367 1 97.88 184 VAL A C 1
ATOM 1414 O O . VAL A 1 184 ? 5.805 2.777 12.055 1 97.88 184 VAL A O 1
ATOM 1417 N N . GLY A 1 185 ? 7.426 1.715 11.008 1 94.88 185 GLY A N 1
ATOM 1418 C CA . GLY A 1 185 ? 8.383 2.801 11.156 1 94.88 185 GLY A CA 1
ATOM 1419 C C . GLY A 1 185 ? 9.188 2.717 12.438 1 94.88 185 GLY A C 1
ATOM 1420 O O . GLY A 1 185 ? 9.852 3.68 12.82 1 94.88 185 GLY A O 1
ATOM 1421 N N . LEU A 1 186 ? 9.133 1.587 13.156 1 94.88 186 LEU A N 1
ATOM 1422 C CA . LEU A 1 186 ? 9.938 1.409 14.367 1 94.88 186 LEU A CA 1
ATOM 1423 C C . LEU A 1 186 ? 11.383 1.08 14.008 1 94.88 186 LEU A C 1
ATOM 1425 O O . LEU A 1 186 ? 12.281 1.224 14.844 1 94.88 186 LEU A O 1
ATOM 1429 N N . LYS A 1 187 ? 11.586 0.558 12.789 1 92.81 187 LYS A N 1
ATOM 1430 C CA . LYS A 1 187 ? 12.914 0.347 12.227 1 92.81 187 LYS A CA 1
ATOM 1431 C C . LYS A 1 187 ? 13.094 1.128 10.93 1 92.81 187 LYS A C 1
ATOM 1433 O O . LYS A 1 187 ? 12.18 1.193 10.102 1 92.81 187 LYS A O 1
ATOM 1438 N N . SER A 1 188 ? 14.227 1.712 10.805 1 91.25 188 SER A N 1
ATOM 1439 C CA . SER A 1 188 ? 14.492 2.463 9.578 1 91.25 188 SER A CA 1
ATOM 1440 C C . SER A 1 188 ? 14.672 1.532 8.383 1 91.25 188 SER A C 1
ATOM 1442 O O . SER A 1 188 ? 15.273 0.462 8.508 1 91.25 188 SER A O 1
ATOM 1444 N N . PRO A 1 189 ? 14.148 1.978 7.301 1 94.25 189 PRO A N 1
ATOM 1445 C CA . PRO A 1 189 ? 14.32 1.149 6.102 1 94.25 189 PRO A CA 1
ATOM 1446 C C . PRO A 1 189 ? 15.789 0.926 5.742 1 94.25 189 PRO A C 1
ATOM 1448 O O . PRO A 1 189 ? 16.609 1.833 5.895 1 94.25 189 PRO A O 1
ATOM 1451 N N . SER A 1 190 ? 16.141 -0.213 5.297 1 95.62 190 SER A N 1
ATOM 1452 C CA . SER A 1 190 ? 17.469 -0.596 4.836 1 95.62 190 SER A CA 1
ATOM 1453 C C . SER A 1 190 ? 17.391 -1.677 3.764 1 95.62 190 SER A C 1
ATOM 1455 O O . SER A 1 190 ? 16.359 -2.334 3.609 1 95.62 190 SER A O 1
ATOM 1457 N N . VAL A 1 191 ? 18.453 -1.803 3.02 1 96.44 191 VAL A N 1
ATOM 1458 C CA . VAL A 1 191 ? 18.5 -2.842 1.997 1 96.44 191 VAL A CA 1
ATOM 1459 C C . VAL A 1 191 ? 18.328 -4.211 2.643 1 96.44 191 VAL A C 1
ATOM 1461 O O . VAL A 1 191 ? 17.641 -5.078 2.094 1 96.44 191 VAL A O 1
ATOM 1464 N N . ASP A 1 192 ? 18.906 -4.391 3.801 1 96.81 192 ASP A N 1
ATOM 1465 C CA . ASP A 1 192 ? 18.766 -5.633 4.562 1 96.81 192 ASP A CA 1
ATOM 1466 C C . ASP A 1 192 ? 17.297 -5.957 4.832 1 96.81 192 ASP A C 1
ATOM 1468 O O . ASP A 1 192 ? 16.844 -7.066 4.547 1 96.81 192 ASP A O 1
ATOM 1472 N N . LEU A 1 193 ? 16.547 -5 5.273 1 97.81 193 LEU A N 1
ATOM 1473 C CA . LEU A 1 193 ? 15.141 -5.203 5.621 1 97.81 193 LEU A CA 1
ATOM 1474 C C . LEU A 1 193 ? 14.289 -5.422 4.371 1 97.81 193 LEU A C 1
ATOM 1476 O O . LEU A 1 193 ? 13.383 -6.254 4.367 1 97.81 193 LEU A O 1
ATOM 1480 N N . ILE A 1 194 ? 14.562 -4.656 3.32 1 98.12 194 ILE A N 1
ATOM 1481 C CA . ILE A 1 194 ? 13.812 -4.785 2.076 1 98.12 194 ILE A CA 1
ATOM 1482 C C . ILE A 1 194 ? 14 -6.191 1.505 1 98.12 194 ILE A C 1
ATOM 1484 O O . ILE A 1 194 ? 13.023 -6.863 1.162 1 98.12 194 ILE A O 1
ATOM 1488 N N . GLN A 1 195 ? 15.219 -6.598 1.463 1 96.94 195 GLN A N 1
ATOM 1489 C CA . GLN A 1 195 ? 15.5 -7.918 0.91 1 96.94 195 GLN A CA 1
ATOM 1490 C C . GLN A 1 195 ? 14.961 -9.016 1.817 1 96.94 195 GLN A C 1
ATOM 1492 O O . GLN A 1 195 ? 14.555 -10.078 1.339 1 96.94 195 GLN A O 1
ATOM 1497 N N . THR A 1 196 ? 14.977 -8.781 3.098 1 97.69 196 THR A N 1
ATOM 1498 C CA . THR A 1 196 ? 14.352 -9.711 4.035 1 97.69 196 THR A CA 1
ATOM 1499 C C . THR A 1 196 ? 12.875 -9.898 3.711 1 97.69 196 THR A C 1
ATOM 1501 O O . THR A 1 196 ? 12.391 -11.023 3.641 1 97.69 196 THR A O 1
ATOM 1504 N N . ALA A 1 197 ? 12.195 -8.797 3.492 1 98.44 197 ALA A N 1
ATOM 1505 C CA . ALA A 1 197 ? 10.773 -8.852 3.16 1 98.44 197 ALA A CA 1
ATOM 1506 C C . ALA A 1 197 ? 10.547 -9.578 1.835 1 98.44 197 ALA A C 1
ATOM 1508 O O . ALA A 1 197 ? 9.586 -10.336 1.691 1 98.44 197 ALA A O 1
ATOM 1509 N N . LEU A 1 198 ? 11.414 -9.367 0.934 1 96.75 198 LEU A N 1
ATOM 1510 C CA . LEU A 1 198 ? 11.312 -10.031 -0.361 1 96.75 198 LEU A CA 1
ATOM 1511 C C . LEU A 1 198 ? 11.5 -11.539 -0.217 1 96.75 198 LEU A C 1
ATOM 1513 O O . LEU A 1 198 ? 10.695 -12.32 -0.735 1 96.75 198 LEU A O 1
ATOM 1517 N N . VAL A 1 199 ? 12.547 -11.914 0.505 1 95.19 199 VAL A N 1
ATOM 1518 C CA . VAL A 1 199 ? 12.836 -13.328 0.679 1 95.19 199 VAL A CA 1
ATOM 1519 C C . VAL A 1 199 ? 11.664 -14.023 1.367 1 95.19 199 VAL A C 1
ATOM 1521 O O . VAL A 1 199 ? 11.203 -15.07 0.916 1 95.19 199 VAL A O 1
ATOM 1524 N N . MET A 1 200 ? 11.172 -13.422 2.387 1 96.56 200 MET A N 1
ATOM 1525 C CA . MET A 1 200 ? 10.039 -13.992 3.105 1 96.56 200 MET A CA 1
ATOM 1526 C C . MET A 1 200 ? 8.789 -14.016 2.229 1 96.56 200 MET A C 1
ATOM 1528 O O . MET A 1 200 ? 8.031 -14.984 2.248 1 96.56 200 MET A O 1
ATOM 1532 N N . GLY A 1 201 ? 8.586 -12.977 1.473 1 96.12 201 GLY A N 1
ATOM 1533 C CA . GLY A 1 201 ? 7.422 -12.898 0.604 1 96.12 201 GLY A CA 1
ATOM 1534 C C . GLY A 1 201 ? 7.449 -13.922 -0.52 1 96.12 201 GLY A C 1
ATOM 1535 O O . GLY A 1 201 ? 6.418 -14.5 -0.869 1 96.12 201 GLY A O 1
ATOM 1536 N N . LEU A 1 202 ? 8.562 -14.195 -0.984 1 94.12 202 LEU A N 1
ATOM 1537 C CA . LEU A 1 202 ? 8.703 -15.031 -2.168 1 94.12 202 LEU A CA 1
ATOM 1538 C C . LEU A 1 202 ? 8.719 -16.516 -1.785 1 94.12 202 LEU A C 1
ATOM 1540 O O . LEU A 1 202 ? 8.219 -17.359 -2.533 1 94.12 202 LEU A O 1
ATOM 1544 N N . TRP A 1 203 ? 9.266 -16.844 -0.552 1 92.94 203 TRP A N 1
ATOM 1545 C CA . TRP A 1 203 ? 9.508 -18.25 -0.272 1 92.94 203 TRP A CA 1
ATOM 1546 C C . TRP A 1 203 ? 8.938 -18.641 1.09 1 92.94 203 TRP A C 1
ATOM 1548 O O . TRP A 1 203 ? 9.273 -19.703 1.628 1 92.94 203 TRP A O 1
ATOM 1558 N N . ILE A 1 204 ? 8.125 -17.812 1.641 1 93.94 204 ILE A N 1
ATOM 1559 C CA . ILE A 1 204 ? 7.609 -18.109 2.973 1 93.94 204 ILE A CA 1
ATOM 1560 C C . ILE A 1 204 ? 7.059 -19.547 3.01 1 93.94 204 ILE A C 1
ATOM 1562 O O . ILE A 1 204 ? 6.492 -20.016 2.023 1 93.94 204 ILE A O 1
ATOM 1566 N N . ARG A 1 205 ? 7.25 -20.172 4.09 1 92.19 205 ARG A N 1
ATOM 1567 C CA . ARG A 1 205 ? 6.824 -21.547 4.289 1 92.19 205 ARG A CA 1
ATOM 1568 C C . ARG A 1 205 ? 5.586 -21.625 5.176 1 92.19 205 ARG A C 1
ATOM 1570 O O . ARG A 1 205 ? 5.328 -20.703 5.961 1 92.19 205 ARG A O 1
ATOM 1577 N N . PRO A 1 206 ? 4.871 -22.719 4.992 1 91.62 206 PRO A N 1
ATOM 1578 C CA . PRO A 1 206 ? 3.754 -22.891 5.922 1 91.62 206 PRO A CA 1
ATOM 1579 C C . PRO A 1 206 ? 4.203 -22.953 7.379 1 91.62 206 PRO A C 1
ATOM 1581 O O . PRO A 1 206 ? 5.246 -23.531 7.688 1 91.62 206 PRO A O 1
ATOM 1584 N N . SER A 1 207 ? 3.447 -22.328 8.227 1 91.75 207 SER A N 1
ATOM 1585 C CA . SER A 1 207 ? 3.75 -22.297 9.656 1 91.75 207 SER A CA 1
ATOM 1586 C C . SER A 1 207 ? 3.242 -23.547 10.367 1 91.75 207 SER A C 1
ATOM 1588 O O . SER A 1 207 ? 2.221 -24.109 9.977 1 91.75 207 SER A O 1
ATOM 1590 N N . LEU A 1 208 ? 3.936 -23.891 11.398 1 86.56 208 LEU A N 1
ATOM 1591 C CA . LEU A 1 208 ? 3.504 -24.984 12.242 1 86.56 208 LEU A CA 1
ATOM 1592 C C . LEU A 1 208 ? 2.277 -24.594 13.062 1 86.56 208 LEU A C 1
ATOM 1594 O O . LEU A 1 208 ? 1.449 -25.453 13.391 1 86.56 208 LEU A O 1
ATOM 1598 N N . ASN A 1 209 ? 2.145 -23.297 13.359 1 81.06 209 ASN A N 1
ATOM 1599 C CA . ASN A 1 209 ? 1.082 -22.797 14.227 1 81.06 209 ASN A CA 1
ATOM 1600 C C . ASN A 1 209 ? -0.066 -22.203 13.414 1 81.06 209 ASN A C 1
ATOM 1602 O O . ASN A 1 209 ? -0.919 -21.5 13.961 1 81.06 209 ASN A O 1
ATOM 1606 N N . MET A 1 210 ? -0.078 -22.281 12.117 1 78.88 210 MET A N 1
ATOM 1607 C CA . MET A 1 210 ? -1.128 -21.891 11.18 1 78.88 210 MET A CA 1
ATOM 1608 C C . MET A 1 210 ? -1.169 -20.375 11.016 1 78.88 210 MET A C 1
ATOM 1610 O O . MET A 1 210 ? -2.139 -19.828 10.484 1 78.88 210 MET A O 1
ATOM 1614 N N . ASN A 1 211 ? -0.264 -19.781 11.688 1 82.44 211 ASN A N 1
ATOM 1615 C CA . ASN A 1 211 ? -0.046 -18.375 11.391 1 82.44 211 ASN A CA 1
ATOM 1616 C C . ASN A 1 211 ? 0.979 -18.188 10.273 1 82.44 211 ASN A C 1
ATOM 1618 O O . ASN A 1 211 ? 2.127 -17.828 10.531 1 82.44 211 ASN A O 1
ATOM 1622 N N . HIS A 1 212 ? 0.59 -18.25 9.086 1 86.56 212 HIS A N 1
ATOM 1623 C CA . HIS A 1 212 ? 1.458 -18.469 7.938 1 86.56 212 HIS A CA 1
ATOM 1624 C C . HIS A 1 212 ? 2.082 -17.156 7.461 1 86.56 212 HIS A C 1
ATOM 1626 O O . HIS A 1 212 ? 3.023 -17.172 6.664 1 86.56 212 HIS A O 1
ATOM 1632 N N . GLY A 1 213 ? 1.61 -15.984 8.008 1 92.75 213 GLY A N 1
ATOM 1633 C CA . GLY A 1 213 ? 2.016 -14.727 7.391 1 92.75 213 GLY A CA 1
ATOM 1634 C C . GLY A 1 213 ? 1.31 -14.461 6.074 1 92.75 213 GLY A C 1
ATOM 1635 O O . GLY A 1 213 ? 0.475 -15.25 5.637 1 92.75 213 GLY A O 1
ATOM 1636 N N . ASN A 1 214 ? 1.51 -13.359 5.484 1 95.75 214 ASN A N 1
ATOM 1637 C CA . ASN A 1 214 ? 0.901 -13 4.207 1 95.75 214 ASN A CA 1
ATOM 1638 C C . ASN A 1 214 ? 1.947 -12.539 3.197 1 95.75 214 ASN A C 1
ATOM 1640 O O . ASN A 1 214 ? 2.389 -11.383 3.236 1 95.75 214 ASN A O 1
ATOM 1644 N N . PRO A 1 215 ? 2.299 -13.398 2.316 1 96.31 215 PRO A N 1
ATOM 1645 C CA . PRO A 1 215 ? 3.359 -13.062 1.363 1 96.31 215 PRO A CA 1
ATOM 1646 C C . PRO A 1 215 ? 3.021 -11.844 0.505 1 96.31 215 PRO A C 1
ATOM 1648 O O . PRO A 1 215 ? 3.918 -11.102 0.107 1 96.31 215 PRO A O 1
ATOM 1651 N N . ILE A 1 216 ? 1.769 -11.641 0.173 1 95.25 216 ILE A N 1
ATOM 1652 C CA . ILE A 1 216 ? 1.338 -10.492 -0.626 1 95.25 216 ILE A CA 1
ATOM 1653 C C . ILE A 1 216 ? 1.659 -9.195 0.113 1 95.25 216 ILE A C 1
ATOM 1655 O O . ILE A 1 216 ? 2.244 -8.281 -0.462 1 95.25 216 ILE A O 1
ATOM 1659 N N . GLN A 1 217 ? 1.32 -9.18 1.344 1 96.25 217 GLN A N 1
ATOM 1660 C CA . GLN A 1 217 ? 1.614 -8 2.15 1 96.25 217 GLN A CA 1
ATOM 1661 C C . GLN A 1 217 ? 3.119 -7.785 2.277 1 96.25 217 GLN A C 1
ATOM 1663 O O . GLN A 1 217 ? 3.59 -6.645 2.277 1 96.25 217 GLN A O 1
ATOM 1668 N N . LEU A 1 218 ? 3.84 -8.836 2.383 1 98 218 LEU A N 1
ATOM 1669 C CA . LEU A 1 218 ? 5.281 -8.75 2.578 1 98 218 LEU A CA 1
ATOM 1670 C C . LEU A 1 218 ? 5.957 -8.109 1.371 1 98 218 LEU A C 1
ATOM 1672 O O . LEU A 1 218 ? 6.852 -7.27 1.525 1 98 218 LEU A O 1
ATOM 1676 N N . VAL A 1 219 ? 5.57 -8.43 0.194 1 97.44 219 VAL A N 1
ATOM 1677 C CA . VAL A 1 219 ? 6.227 -7.871 -0.983 1 97.44 219 VAL A CA 1
ATOM 1678 C C . VAL A 1 219 ? 5.816 -6.414 -1.163 1 97.44 219 VAL A C 1
ATOM 1680 O O . VAL A 1 219 ? 6.613 -5.59 -1.627 1 97.44 219 VAL A O 1
ATOM 1683 N N . PHE A 1 220 ? 4.602 -6.059 -0.773 1 96.88 220 PHE A N 1
ATOM 1684 C CA . PHE A 1 220 ? 4.203 -4.656 -0.818 1 96.88 220 PHE A CA 1
ATOM 1685 C C . PHE A 1 220 ? 4.973 -3.844 0.217 1 96.88 220 PHE A C 1
ATOM 1687 O O . PHE A 1 220 ? 5.344 -2.695 -0.037 1 96.88 220 PHE A O 1
ATOM 1694 N N . ILE A 1 221 ? 5.148 -4.473 1.374 1 98.06 221 ILE A N 1
ATOM 1695 C CA . ILE A 1 221 ? 5.953 -3.816 2.398 1 98.06 221 ILE A CA 1
ATOM 1696 C C . ILE A 1 221 ? 7.371 -3.588 1.872 1 98.06 221 ILE A C 1
ATOM 1698 O O . ILE A 1 221 ? 7.949 -2.518 2.076 1 98.06 221 ILE A O 1
ATOM 1702 N N . ALA A 1 222 ? 7.922 -4.602 1.193 1 98.25 222 ALA A N 1
ATOM 1703 C CA . ALA A 1 222 ? 9.25 -4.453 0.609 1 98.25 222 ALA A CA 1
ATOM 1704 C C . ALA A 1 222 ? 9.305 -3.256 -0.339 1 98.25 222 ALA A C 1
ATOM 1706 O O . ALA A 1 222 ? 10.234 -2.453 -0.285 1 98.25 222 ALA A O 1
ATOM 1707 N N . HIS A 1 223 ? 8.328 -3.152 -1.166 1 97.44 223 HIS A N 1
ATOM 1708 C CA . HIS A 1 223 ? 8.266 -2.041 -2.107 1 97.44 223 HIS A CA 1
ATOM 1709 C C . HIS A 1 223 ? 8.18 -0.704 -1.377 1 97.44 223 HIS A C 1
ATOM 1711 O O . HIS A 1 223 ? 8.898 0.241 -1.715 1 97.44 223 HIS A O 1
ATOM 1717 N N . ASP A 1 224 ? 7.324 -0.615 -0.411 1 96.31 224 ASP A N 1
ATOM 1718 C CA . ASP A 1 224 ? 7.133 0.622 0.34 1 96.31 224 ASP A CA 1
ATOM 1719 C C . ASP A 1 224 ? 8.414 1.021 1.073 1 96.31 224 ASP A C 1
ATOM 1721 O O . ASP A 1 224 ? 8.75 2.203 1.142 1 96.31 224 ASP A O 1
ATOM 1725 N N . LEU A 1 225 ? 9.023 0.013 1.643 1 97.5 225 LEU A N 1
ATOM 1726 C CA . LEU A 1 225 ? 10.289 0.294 2.311 1 97.5 225 LEU A CA 1
ATOM 1727 C C . LEU A 1 225 ? 11.32 0.813 1.318 1 97.5 225 LEU A C 1
ATOM 1729 O O . LEU A 1 225 ? 12.156 1.651 1.666 1 97.5 225 LEU A O 1
ATOM 1733 N N . GLY A 1 226 ? 11.312 0.28 0.084 1 97.5 226 GLY A N 1
ATOM 1734 C CA . GLY A 1 226 ? 12.18 0.808 -0.955 1 97.5 226 GLY A CA 1
ATOM 1735 C C . GLY A 1 226 ? 11.93 2.273 -1.256 1 97.5 226 GLY A C 1
ATOM 1736 O O . GLY A 1 226 ? 12.875 3.049 -1.423 1 97.5 226 GLY A O 1
ATOM 1737 N N . VAL A 1 227 ? 10.68 2.643 -1.279 1 96.12 227 VAL A N 1
ATOM 1738 C CA . VAL A 1 227 ? 10.312 4.035 -1.506 1 96.12 227 VAL A CA 1
ATOM 1739 C C . VAL A 1 227 ? 10.797 4.895 -0.339 1 96.12 227 VAL A C 1
ATOM 1741 O O . VAL A 1 227 ? 11.383 5.961 -0.545 1 96.12 227 VAL A O 1
ATOM 1744 N N . GLU A 1 228 ? 10.562 4.402 0.874 1 96.25 228 GLU A N 1
ATOM 1745 C CA . GLU A 1 228 ? 10.922 5.16 2.068 1 96.25 228 GLU A CA 1
ATOM 1746 C C . GLU A 1 228 ? 12.43 5.281 2.209 1 96.25 228 GLU A C 1
ATOM 1748 O O . GLU A 1 228 ? 12.93 6.246 2.799 1 96.25 228 GLU A O 1
ATOM 1753 N N . LEU A 1 229 ? 13.141 4.289 1.659 1 96.94 229 LEU A N 1
ATOM 1754 C CA . LEU A 1 229 ? 14.594 4.363 1.668 1 96.94 229 LEU A CA 1
ATOM 1755 C C . LEU A 1 229 ? 15.102 5.367 0.636 1 96.94 229 LEU A C 1
ATOM 1757 O O . LEU A 1 229 ? 16.234 5.852 0.734 1 96.94 229 LEU A O 1
ATOM 1761 N N . GLY A 1 230 ? 14.297 5.668 -0.367 1 96.06 230 GLY A N 1
ATOM 1762 C CA . GLY A 1 230 ? 14.648 6.66 -1.37 1 96.06 230 GLY A CA 1
ATOM 1763 C C . GLY A 1 230 ? 15.039 6.051 -2.705 1 96.06 230 GLY A C 1
ATOM 1764 O O . GLY A 1 230 ? 15.562 6.738 -3.58 1 96.06 230 GLY A O 1
ATOM 1765 N N . LEU A 1 231 ? 14.727 4.77 -2.908 1 96.81 231 LEU A N 1
ATOM 1766 C CA . LEU A 1 231 ? 15.148 4.086 -4.125 1 96.81 231 LEU A CA 1
ATOM 1767 C C . LEU A 1 231 ? 14.328 4.551 -5.324 1 96.81 231 LEU A C 1
ATOM 1769 O O . LEU A 1 231 ? 14.734 4.367 -6.473 1 96.81 231 LEU A O 1
ATOM 1773 N N . GLY A 1 232 ? 13.195 5.105 -5.078 1 94.06 232 GLY A N 1
ATOM 1774 C CA . GLY A 1 232 ? 12.344 5.605 -6.145 1 94.06 232 GLY A CA 1
ATOM 1775 C C . GLY A 1 232 ? 12.828 6.91 -6.738 1 94.06 232 GLY A C 1
ATOM 1776 O O . GLY A 1 232 ? 12.312 7.367 -7.758 1 94.06 232 GLY A O 1
ATOM 1777 N N . GLY A 1 233 ? 13.781 7.52 -6.086 1 90.88 233 GLY A N 1
ATOM 1778 C CA . GLY A 1 233 ? 14.344 8.758 -6.594 1 90.88 233 GLY A CA 1
ATOM 1779 C C . GLY A 1 233 ? 13.438 9.961 -6.391 1 90.88 233 GLY A C 1
ATOM 1780 O O . GLY A 1 233 ? 12.625 9.977 -5.465 1 90.88 233 GLY A O 1
ATOM 1781 N N . SER A 1 234 ? 13.555 10.93 -7.238 1 85.62 234 SER A N 1
ATOM 1782 C CA . SER A 1 234 ? 12.867 12.211 -7.086 1 85.62 234 SER A CA 1
ATOM 1783 C C . SER A 1 234 ? 11.406 12.102 -7.492 1 85.62 234 SER A C 1
ATOM 1785 O O . SER A 1 234 ? 10.586 12.938 -7.098 1 85.62 234 SER A O 1
ATOM 1787 N N . GLU A 1 235 ? 11.062 11.07 -8.227 1 88.69 235 GLU A N 1
ATOM 1788 C CA . GLU A 1 235 ? 9.695 10.938 -8.719 1 88.69 235 GLU A CA 1
ATOM 1789 C C . GLU A 1 235 ? 8.812 10.219 -7.707 1 88.69 235 GLU A C 1
ATOM 1791 O O . GLU A 1 235 ? 7.582 10.234 -7.824 1 88.69 235 GLU A O 1
ATOM 1796 N N . LEU A 1 236 ? 9.438 9.594 -6.781 1 90.69 236 LEU A N 1
ATOM 1797 C CA . LEU A 1 236 ? 8.719 8.938 -5.691 1 90.69 236 LEU A CA 1
ATOM 1798 C C . LEU A 1 236 ? 9.234 9.414 -4.336 1 90.69 236 LEU A C 1
ATOM 1800 O O . LEU A 1 236 ? 10.102 8.781 -3.74 1 90.69 236 LEU A O 1
ATOM 1804 N N . GLN A 1 237 ? 8.547 10.359 -3.83 1 89.06 237 GLN A N 1
ATOM 1805 C CA . GLN A 1 237 ? 9.016 11.07 -2.65 1 89.06 237 GLN A CA 1
ATOM 1806 C C . GLN A 1 237 ? 8.82 10.242 -1.386 1 89.06 237 GLN A C 1
ATOM 1808 O O . GLN A 1 237 ? 7.777 9.617 -1.204 1 89.06 237 GLN A O 1
ATOM 1813 N N . THR A 1 238 ? 9.836 10.227 -0.548 1 93 238 THR A N 1
ATOM 1814 C CA . THR A 1 238 ? 9.727 9.594 0.763 1 93 238 THR A CA 1
ATOM 1815 C C . THR A 1 238 ? 8.766 10.375 1.659 1 93 238 THR A C 1
ATOM 1817 O O . THR A 1 238 ? 8.516 11.562 1.429 1 93 238 THR A O 1
ATOM 1820 N N . SER A 1 239 ? 8.195 9.719 2.625 1 92.75 239 SER A N 1
ATOM 1821 C CA . SER A 1 239 ? 7.387 10.406 3.621 1 92.75 239 SER A CA 1
ATOM 1822 C C . SER A 1 239 ? 8.25 11.281 4.523 1 92.75 239 SER A C 1
ATOM 1824 O O . SER A 1 239 ? 9.469 11.141 4.551 1 92.75 239 SER A O 1
ATOM 1826 N N . ALA A 1 240 ? 7.602 12.195 5.215 1 89.38 240 ALA A N 1
ATOM 1827 C CA . ALA A 1 240 ? 8.312 13.148 6.066 1 89.38 240 ALA A CA 1
ATOM 1828 C C . ALA A 1 240 ? 9.117 12.422 7.141 1 89.38 240 ALA A C 1
ATOM 1830 O O . ALA A 1 240 ? 10.289 12.734 7.367 1 89.38 240 ALA A O 1
ATOM 1831 N N . PRO A 1 241 ? 8.562 11.391 7.758 1 87.94 241 PRO A N 1
ATOM 1832 C CA . PRO A 1 241 ? 9.328 10.719 8.812 1 87.94 241 PRO A CA 1
ATOM 1833 C C . PRO A 1 241 ? 10.57 10.023 8.273 1 87.94 241 PRO A C 1
ATOM 1835 O O . PRO A 1 241 ? 11.555 9.852 9.008 1 87.94 241 PRO A O 1
ATOM 1838 N N . ALA A 1 242 ? 10.562 9.641 7.004 1 89.56 242 ALA A N 1
ATOM 1839 C CA . ALA A 1 242 ? 11.672 8.883 6.441 1 89.56 242 ALA A CA 1
ATOM 1840 C C . ALA A 1 242 ? 12.648 9.797 5.703 1 89.56 242 ALA A C 1
ATOM 1842 O O . ALA A 1 242 ? 13.719 9.359 5.289 1 89.56 242 ALA A O 1
ATOM 1843 N N . TRP A 1 243 ? 12.336 11.016 5.547 1 86.75 243 TRP A N 1
ATOM 1844 C CA . TRP A 1 243 ? 13.047 11.938 4.664 1 86.75 243 TRP A CA 1
ATOM 1845 C C . TRP A 1 243 ? 14.508 12.062 5.074 1 86.75 243 TRP A C 1
ATOM 1847 O O . TRP A 1 243 ? 15.406 12.023 4.227 1 86.75 243 TRP A O 1
ATOM 1857 N N . PHE A 1 244 ? 14.75 12.062 6.352 1 79.62 244 PHE A N 1
ATOM 1858 C CA . PHE A 1 244 ? 16.094 12.375 6.812 1 79.62 244 PHE A CA 1
ATOM 1859 C C . PHE A 1 244 ? 16.938 11.109 6.918 1 79.62 244 PHE A C 1
ATOM 1861 O O . PHE A 1 244 ? 18.141 11.172 7.172 1 79.62 244 PHE A O 1
ATOM 1868 N N . PHE A 1 245 ? 16.281 9.961 6.68 1 80.94 245 PHE A N 1
ATOM 1869 C CA . PHE A 1 245 ? 16.984 8.688 6.793 1 80.94 245 PHE A CA 1
ATOM 1870 C C . PHE A 1 245 ? 17.141 8.023 5.426 1 80.94 245 PHE A C 1
ATOM 1872 O O . PHE A 1 245 ? 17.625 6.898 5.324 1 80.94 245 PHE A O 1
ATOM 1879 N N . ARG A 1 246 ? 16.828 8.781 4.445 1 88.88 246 ARG A N 1
ATOM 1880 C CA . ARG A 1 246 ? 16.891 8.234 3.094 1 88.88 246 ARG A CA 1
ATOM 1881 C C . ARG A 1 246 ? 18.344 8.148 2.611 1 88.88 246 ARG A C 1
ATOM 1883 O O . ARG A 1 246 ? 19.25 8.711 3.238 1 88.88 246 ARG A O 1
ATOM 1890 N N . ILE A 1 247 ? 18.531 7.441 1.562 1 90.75 247 ILE A N 1
ATOM 1891 C CA . ILE A 1 247 ? 19.875 7.281 0.999 1 90.75 247 ILE A CA 1
ATOM 1892 C C . ILE A 1 247 ? 20.391 8.633 0.532 1 90.75 247 ILE A C 1
ATOM 1894 O O . ILE A 1 247 ? 19.641 9.469 0.033 1 90.75 247 ILE A O 1
ATOM 1898 N N . GLN A 1 248 ? 21.719 8.719 0.825 1 86 248 GLN A N 1
ATOM 1899 C CA . GLN A 1 248 ? 22.422 9.914 0.356 1 86 248 GLN A CA 1
ATOM 1900 C C . GLN A 1 248 ? 23.297 9.602 -0.854 1 86 248 GLN A C 1
ATOM 1902 O O . GLN A 1 248 ? 23.906 8.531 -0.927 1 86 248 GLN A O 1
ATOM 1907 N N . GLY A 1 249 ? 23.234 10.312 -1.898 1 85.31 249 GLY A N 1
ATOM 1908 C CA . GLY A 1 249 ? 24.031 10.047 -3.086 1 85.31 249 GLY A CA 1
ATOM 1909 C C . GLY A 1 249 ? 23.375 9.062 -4.039 1 85.31 249 GLY A C 1
ATOM 1910 O O . GLY A 1 249 ? 22.203 8.703 -3.867 1 85.31 249 GLY A O 1
ATOM 1911 N N . PRO A 1 250 ? 24.141 8.609 -5 1 91.19 250 PRO A N 1
ATOM 1912 C CA . PRO A 1 250 ? 23.594 7.656 -5.965 1 91.19 250 PRO A CA 1
ATOM 1913 C C . PRO A 1 250 ? 23.438 6.254 -5.383 1 91.19 250 PRO A C 1
ATOM 1915 O O . PRO A 1 250 ? 24.266 5.812 -4.59 1 91.19 250 PRO A O 1
ATOM 1918 N N . PRO A 1 251 ? 22.422 5.582 -5.758 1 95.31 251 PRO A N 1
ATOM 1919 C CA . PRO A 1 251 ? 22.219 4.223 -5.246 1 95.31 251 PRO A CA 1
ATOM 1920 C C . PRO A 1 251 ? 23.297 3.25 -5.723 1 95.31 251 PRO A C 1
ATOM 1922 O O . PRO A 1 251 ? 23.781 3.355 -6.859 1 95.31 251 PRO A O 1
ATOM 1925 N N . THR A 1 252 ? 23.672 2.318 -4.871 1 94.94 252 THR A N 1
ATOM 1926 C CA . THR A 1 252 ? 24.578 1.245 -5.23 1 94.94 252 THR A CA 1
ATOM 1927 C C . THR A 1 252 ? 23.906 0.249 -6.172 1 94.94 252 THR A C 1
ATOM 1929 O O . THR A 1 252 ? 22.688 0.272 -6.34 1 94.94 252 THR A O 1
ATOM 1932 N N . LEU A 1 253 ? 24.734 -0.602 -6.801 1 94.56 253 LEU A N 1
ATOM 1933 C CA . LEU A 1 253 ? 24.203 -1.629 -7.688 1 94.56 253 LEU A CA 1
ATOM 1934 C C . LEU A 1 253 ? 23.234 -2.537 -6.938 1 94.56 253 LEU A C 1
ATOM 1936 O O . LEU A 1 253 ? 22.188 -2.906 -7.473 1 94.56 253 LEU A O 1
ATOM 1940 N N . GLU A 1 254 ? 23.562 -2.887 -5.684 1 93.62 254 GLU A N 1
ATOM 1941 C CA . GLU A 1 254 ? 22.703 -3.729 -4.863 1 93.62 254 GLU A CA 1
ATOM 1942 C C . GLU A 1 254 ? 21.359 -3.061 -4.617 1 93.62 254 GLU A C 1
ATOM 1944 O O . GLU A 1 254 ? 20.312 -3.721 -4.645 1 93.62 254 GLU A O 1
ATOM 1949 N N . MET A 1 255 ? 21.406 -1.771 -4.391 1 96.06 255 MET A N 1
ATOM 1950 C CA . MET A 1 255 ? 20.188 -1.004 -4.18 1 96.06 255 MET A CA 1
ATOM 1951 C C . MET A 1 255 ? 19.344 -0.967 -5.449 1 96.06 255 MET A C 1
ATOM 1953 O O . MET A 1 255 ? 18.109 -1.108 -5.391 1 96.06 255 MET A O 1
ATOM 1957 N N . GLN A 1 256 ? 20.016 -0.816 -6.562 1 96.19 256 GLN A N 1
ATOM 1958 C CA . GLN A 1 256 ? 19.328 -0.766 -7.848 1 96.19 256 GLN A CA 1
ATOM 1959 C C . GLN A 1 256 ? 18.656 -2.1 -8.164 1 96.19 256 GLN A C 1
ATOM 1961 O O . GLN A 1 256 ? 17.484 -2.135 -8.578 1 96.19 256 GLN A O 1
ATOM 1966 N N . LYS A 1 257 ? 19.344 -3.152 -7.965 1 95.06 257 LYS A N 1
ATOM 1967 C CA . LYS A 1 257 ? 18.781 -4.48 -8.18 1 95.06 257 LYS A CA 1
ATOM 1968 C C . LYS A 1 257 ? 17.594 -4.734 -7.254 1 95.06 257 LYS A C 1
ATOM 1970 O O . LYS A 1 257 ? 16.578 -5.289 -7.676 1 95.06 257 LYS A O 1
ATOM 1975 N N . THR A 1 258 ? 17.766 -4.352 -6.016 1 96.25 258 THR A N 1
ATOM 1976 C CA . THR A 1 258 ? 16.703 -4.52 -5.027 1 96.25 258 THR A CA 1
ATOM 1977 C C . THR A 1 258 ? 15.453 -3.744 -5.434 1 96.25 258 THR A C 1
ATOM 1979 O O . THR A 1 258 ? 14.328 -4.238 -5.289 1 96.25 258 THR A O 1
ATOM 1982 N N . TRP A 1 259 ? 15.633 -2.545 -5.98 1 97.31 259 TRP A N 1
ATOM 1983 C CA . TRP A 1 259 ? 14.523 -1.702 -6.422 1 97.31 259 TRP A CA 1
ATOM 1984 C C . TRP A 1 259 ? 13.742 -2.375 -7.547 1 97.31 259 TRP A C 1
ATOM 1986 O O . TRP A 1 259 ? 12.508 -2.408 -7.523 1 97.31 259 TRP A O 1
ATOM 1996 N N . LEU A 1 260 ? 14.445 -2.979 -8.453 1 96.81 260 LEU A N 1
ATOM 1997 C CA . LEU A 1 260 ? 13.82 -3.682 -9.57 1 96.81 260 LEU A CA 1
ATOM 1998 C C . LEU A 1 260 ? 13.094 -4.934 -9.086 1 96.81 260 LEU A C 1
ATOM 2000 O O . LEU A 1 260 ? 12 -5.25 -9.562 1 96.81 260 LEU A O 1
ATOM 2004 N N . ALA A 1 261 ? 13.711 -5.598 -8.125 1 95.75 261 ALA A N 1
ATOM 2005 C CA . ALA A 1 261 ? 13.07 -6.785 -7.566 1 95.75 261 ALA A CA 1
ATOM 2006 C C . ALA A 1 261 ? 11.773 -6.426 -6.852 1 95.75 261 ALA A C 1
ATOM 2008 O O . ALA A 1 261 ? 10.781 -7.152 -6.945 1 95.75 261 ALA A O 1
ATOM 2009 N N . CYS A 1 262 ? 11.773 -5.293 -6.164 1 96.88 262 CYS A N 1
ATOM 2010 C CA . CYS A 1 262 ? 10.578 -4.828 -5.48 1 96.88 262 CYS A CA 1
ATOM 2011 C C . CYS A 1 262 ? 9.453 -4.551 -6.473 1 96.88 262 CYS A C 1
ATOM 2013 O O . CYS A 1 262 ? 8.312 -4.953 -6.254 1 96.88 262 CYS A O 1
ATOM 2015 N N . TRP A 1 263 ? 9.828 -3.906 -7.547 1 97.25 263 TRP A N 1
ATOM 2016 C CA . TRP A 1 263 ? 8.812 -3.609 -8.555 1 97.25 263 TRP A CA 1
ATOM 2017 C C . TRP A 1 263 ? 8.266 -4.891 -9.18 1 97.25 263 TRP A C 1
ATOM 2019 O O . TRP A 1 263 ? 7.055 -5.047 -9.336 1 97.25 263 TRP A O 1
ATOM 2029 N N . MET A 1 264 ? 9.141 -5.77 -9.531 1 96.12 264 MET A N 1
ATOM 2030 C CA . MET A 1 264 ? 8.742 -6.996 -10.211 1 96.12 264 MET A CA 1
ATOM 2031 C C . MET A 1 264 ? 7.805 -7.82 -9.328 1 96.12 264 MET A C 1
ATOM 2033 O O . MET A 1 264 ? 6.746 -8.258 -9.781 1 96.12 264 MET A O 1
ATOM 2037 N N . THR A 1 265 ? 8.172 -8 -8.078 1 95.81 265 THR A N 1
ATOM 2038 C CA . THR A 1 265 ? 7.406 -8.867 -7.188 1 95.81 265 THR A CA 1
ATOM 2039 C C . THR A 1 265 ? 6.062 -8.227 -6.836 1 95.81 265 THR A C 1
ATOM 2041 O O . THR A 1 265 ? 5.039 -8.914 -6.793 1 95.81 265 THR A O 1
ATOM 2044 N N . SER A 1 266 ? 6.055 -6.926 -6.574 1 96.44 266 SER A N 1
ATOM 2045 C CA . SER A 1 266 ? 4.793 -6.258 -6.273 1 96.44 266 SER A CA 1
ATOM 2046 C C . SER A 1 266 ? 3.871 -6.238 -7.488 1 96.44 266 SER A C 1
ATOM 2048 O O . SER A 1 266 ? 2.65 -6.355 -7.352 1 96.44 266 SER A O 1
ATOM 2050 N N . THR A 1 267 ? 4.457 -6.141 -8.648 1 96.5 267 THR A N 1
ATOM 2051 C CA . THR A 1 267 ? 3.688 -6.176 -9.891 1 96.5 267 THR A CA 1
ATOM 2052 C C . THR A 1 267 ? 3.043 -7.543 -10.086 1 96.5 267 THR A C 1
ATOM 2054 O O . THR A 1 267 ? 1.854 -7.637 -10.398 1 96.5 267 THR A O 1
ATOM 2057 N N . MET A 1 268 ? 3.836 -8.57 -9.891 1 95.38 268 MET A N 1
ATOM 2058 C CA . MET A 1 268 ? 3.314 -9.922 -10.039 1 95.38 268 MET A CA 1
ATOM 2059 C C . MET A 1 268 ? 2.207 -10.195 -9.023 1 95.38 268 MET A C 1
ATOM 2061 O O . MET A 1 268 ? 1.194 -10.82 -9.359 1 95.38 268 MET A O 1
ATOM 2065 N N . ALA A 1 269 ? 2.416 -9.695 -7.832 1 95.19 269 ALA A N 1
ATOM 2066 C CA . ALA A 1 269 ? 1.408 -9.867 -6.789 1 95.19 269 ALA A CA 1
ATOM 2067 C C . ALA A 1 269 ? 0.123 -9.125 -7.137 1 95.19 269 ALA A C 1
ATOM 2069 O O . ALA A 1 269 ? -0.974 -9.672 -7.016 1 95.19 269 ALA A O 1
ATOM 2070 N N . ALA A 1 270 ? 0.276 -7.879 -7.57 1 95.06 270 ALA A N 1
ATOM 2071 C CA . ALA A 1 270 ? -0.887 -7.055 -7.891 1 95.06 270 ALA A CA 1
ATOM 2072 C C . ALA A 1 270 ? -1.668 -7.641 -9.062 1 95.06 270 ALA A C 1
ATOM 2074 O O . ALA A 1 270 ? -2.898 -7.691 -9.031 1 95.06 270 ALA A O 1
ATOM 2075 N N . LEU A 1 271 ? -0.975 -8.062 -10.062 1 95.88 271 LEU A N 1
ATOM 2076 C CA . LEU A 1 271 ? -1.622 -8.633 -11.242 1 95.88 271 LEU A CA 1
ATOM 2077 C C . LEU A 1 271 ? -2.379 -9.906 -10.875 1 95.88 271 LEU A C 1
ATOM 2079 O O . LEU A 1 271 ? -3.506 -10.117 -11.336 1 95.88 271 LEU A O 1
ATOM 2083 N N . GLY A 1 272 ? -1.768 -10.703 -10.039 1 95.06 272 GLY A N 1
ATOM 2084 C CA . GLY A 1 272 ? -2.412 -11.938 -9.609 1 95.06 272 GLY A CA 1
ATOM 2085 C C . GLY A 1 272 ? -3.684 -11.703 -8.82 1 95.06 272 GLY A C 1
ATOM 2086 O O . GLY A 1 272 ? -4.621 -12.5 -8.883 1 95.06 272 GLY A O 1
ATOM 2087 N N . LEU A 1 273 ? -3.734 -10.594 -8.156 1 93.81 273 LEU A N 1
ATOM 2088 C CA . LEU A 1 273 ? -4.883 -10.273 -7.32 1 93.81 273 LEU A CA 1
ATOM 2089 C C . LEU A 1 273 ? -5.855 -9.359 -8.062 1 93.81 273 LEU A C 1
ATOM 2091 O O . LEU A 1 273 ? -6.977 -9.133 -7.602 1 93.81 273 LEU A O 1
ATOM 2095 N N . ARG A 1 274 ? -5.395 -8.812 -9.172 1 94.81 274 ARG A N 1
ATOM 2096 C CA . ARG A 1 274 ? -6.133 -7.805 -9.922 1 94.81 274 ARG A CA 1
ATOM 2097 C C . ARG A 1 274 ? -6.348 -6.547 -9.094 1 94.81 274 ARG A C 1
ATOM 2099 O O . ARG A 1 274 ? -7.449 -5.988 -9.078 1 94.81 274 ARG A O 1
ATOM 2106 N N . ARG A 1 275 ? -5.316 -6.148 -8.43 1 92.25 275 ARG A N 1
ATOM 2107 C CA . ARG A 1 275 ? -5.344 -4.941 -7.609 1 92.25 275 ARG A CA 1
ATOM 2108 C C . ARG A 1 275 ? -4.727 -3.76 -8.352 1 92.25 275 ARG A C 1
ATOM 2110 O O . ARG A 1 275 ? -3.779 -3.932 -9.125 1 92.25 275 ARG A O 1
ATOM 2117 N N . ALA A 1 276 ? -5.324 -2.607 -8.031 1 88.69 276 ALA A N 1
ATOM 2118 C CA . ALA A 1 276 ? -4.75 -1.408 -8.641 1 88.69 276 ALA A CA 1
ATOM 2119 C C . ALA A 1 276 ? -3.277 -1.261 -8.273 1 88.69 276 ALA A C 1
ATOM 2121 O O . ALA A 1 276 ? -2.883 -1.518 -7.137 1 88.69 276 ALA A O 1
ATOM 2122 N N . HIS A 1 277 ? -2.434 -0.902 -9.242 1 87.44 277 HIS A N 1
ATOM 2123 C CA . HIS A 1 277 ? -0.981 -0.836 -9.133 1 87.44 277 HIS A CA 1
ATOM 2124 C C . HIS A 1 277 ? -0.391 0.112 -10.164 1 87.44 277 HIS A C 1
ATOM 2126 O O . HIS A 1 277 ? -1.033 0.412 -11.18 1 87.44 277 HIS A O 1
ATOM 2132 N N . VAL A 1 278 ? 0.716 0.709 -9.742 1 85.12 278 VAL A N 1
ATOM 2133 C CA . VAL A 1 278 ? 1.45 1.492 -10.727 1 85.12 278 VAL A CA 1
ATOM 2134 C C . VAL A 1 278 ? 2.385 0.58 -11.516 1 85.12 278 VAL A C 1
ATOM 2136 O O . VAL A 1 278 ? 3.512 0.314 -11.094 1 85.12 278 VAL A O 1
ATOM 2139 N N . PHE A 1 279 ? 2.018 0.266 -12.727 1 83.62 279 PHE A N 1
ATOM 2140 C CA . PHE A 1 279 ? 2.768 -0.683 -13.547 1 83.62 279 PHE A CA 1
ATOM 2141 C C . PHE A 1 279 ? 3.854 0.029 -14.344 1 83.62 279 PHE A C 1
ATOM 2143 O O . PHE A 1 279 ? 4.867 -0.577 -14.695 1 83.62 279 PHE A O 1
ATOM 2150 N N . ASP A 1 280 ? 3.686 1.302 -14.453 1 87 280 ASP A N 1
ATOM 2151 C CA . ASP A 1 280 ? 4.59 2.045 -15.32 1 87 280 ASP A CA 1
ATOM 2152 C C . ASP A 1 280 ? 5.898 2.371 -14.602 1 87 280 ASP A C 1
ATOM 2154 O O . ASP A 1 280 ? 5.91 2.57 -13.383 1 87 280 ASP A O 1
ATOM 2158 N N . TRP A 1 281 ? 6.883 2.406 -15.43 1 92.69 281 TRP A N 1
ATOM 2159 C CA . TRP A 1 281 ? 8.227 2.678 -14.922 1 92.69 281 TRP A CA 1
ATOM 2160 C C . TRP A 1 281 ? 8.531 4.172 -14.961 1 92.69 281 TRP A C 1
ATOM 2162 O O . TRP A 1 281 ? 8.094 4.879 -15.867 1 92.69 281 TRP A O 1
ATOM 2172 N N . GLY A 1 282 ? 9.211 4.621 -13.984 1 90.75 282 GLY A N 1
ATOM 2173 C CA . GLY A 1 282 ? 9.766 5.965 -13.977 1 90.75 282 GLY A CA 1
ATOM 2174 C C . GLY A 1 282 ? 11.258 5.992 -14.227 1 90.75 282 GLY A C 1
ATOM 2175 O O . GLY A 1 282 ? 11.844 4.988 -14.641 1 90.75 282 GLY A O 1
ATOM 2176 N N . ARG A 1 283 ? 11.852 7.086 -14.016 1 92.62 283 ARG A N 1
ATOM 2177 C CA . ARG A 1 283 ? 13.273 7.309 -14.273 1 92.62 283 ARG A CA 1
ATOM 2178 C C . ARG A 1 283 ? 14.133 6.375 -13.43 1 92.62 283 ARG A C 1
ATOM 2180 O O . ARG A 1 283 ? 15.125 5.82 -13.922 1 92.62 283 ARG A O 1
ATOM 2187 N N . SER A 1 284 ? 13.789 6.215 -12.203 1 95.44 284 SER A N 1
ATOM 2188 C CA . SER A 1 284 ? 14.586 5.383 -11.305 1 95.44 284 SER A CA 1
ATOM 2189 C C . SER A 1 284 ? 14.641 3.938 -11.797 1 95.44 284 SER A C 1
ATOM 2191 O O . SER A 1 284 ? 15.672 3.271 -11.672 1 95.44 284 SER A O 1
ATOM 2193 N N . HIS A 1 285 ? 13.602 3.432 -12.344 1 96.94 285 HIS A N 1
ATOM 2194 C CA . HIS A 1 285 ? 13.57 2.072 -12.867 1 96.94 285 HIS A CA 1
ATOM 2195 C C . HIS A 1 285 ? 14.484 1.927 -14.086 1 96.94 285 HIS A C 1
ATOM 2197 O O . HIS A 1 285 ? 15.211 0.938 -14.203 1 96.94 285 HIS A O 1
ATOM 2203 N N . TYR A 1 286 ? 14.43 2.914 -14.914 1 96.88 286 TYR A N 1
ATOM 2204 C CA . TYR A 1 286 ? 15.266 2.867 -16.109 1 96.88 286 TYR A CA 1
ATOM 2205 C C . TYR A 1 286 ? 16.734 2.957 -15.75 1 96.88 286 TYR A C 1
ATOM 2207 O O . TYR A 1 286 ? 17.578 2.268 -16.344 1 96.88 286 TYR A O 1
ATOM 2215 N N . GLU A 1 287 ? 17 3.785 -14.781 1 96.62 287 GLU A N 1
ATOM 2216 C CA . GLU A 1 287 ? 18.391 3.873 -14.312 1 96.62 287 GLU A CA 1
ATOM 2217 C C . GLU A 1 287 ? 18.844 2.549 -13.711 1 96.62 287 GLU A C 1
ATOM 2219 O O . GLU A 1 287 ? 19.969 2.109 -13.961 1 96.62 287 GLU A O 1
ATOM 2224 N N . ALA A 1 288 ? 18.016 1.993 -12.945 1 97 288 ALA A N 1
ATOM 2225 C CA . ALA A 1 288 ? 18.344 0.708 -12.336 1 97 288 ALA A CA 1
ATOM 2226 C C . ALA A 1 288 ? 18.516 -0.375 -13.391 1 97 288 ALA A C 1
ATOM 2228 O O . ALA A 1 288 ? 19.422 -1.212 -13.289 1 97 288 ALA A O 1
ATOM 2229 N N . LEU A 1 289 ? 17.672 -0.407 -14.414 1 97.06 289 LEU A N 1
ATOM 2230 C CA . LEU A 1 289 ? 17.781 -1.384 -15.492 1 97.06 289 LEU A CA 1
ATOM 2231 C C . LEU A 1 289 ? 19.094 -1.222 -16.234 1 97.06 289 LEU A C 1
ATOM 2233 O O . LEU A 1 289 ? 19.766 -2.211 -16.562 1 97.06 289 LEU A O 1
ATOM 2237 N N . ARG A 1 290 ? 19.453 0.012 -16.5 1 97.06 290 ARG A N 1
ATOM 2238 C CA . ARG A 1 290 ? 20.703 0.277 -17.203 1 97.06 290 ARG A CA 1
ATOM 2239 C C . ARG A 1 290 ? 21.906 -0.242 -16.406 1 97.06 290 ARG A C 1
ATOM 2241 O O . ARG A 1 290 ? 22.828 -0.816 -16.969 1 97.06 290 ARG A O 1
ATOM 2248 N N . ALA A 1 291 ? 21.828 -0.011 -15.141 1 96.31 291 ALA A N 1
ATOM 2249 C CA . ALA A 1 291 ? 22.891 -0.504 -14.273 1 96.31 291 ALA A CA 1
ATOM 2250 C C . ALA A 1 291 ? 22.953 -2.029 -14.289 1 96.31 291 ALA A C 1
ATOM 2252 O O . ALA A 1 291 ? 24.047 -2.613 -14.32 1 96.31 291 ALA A O 1
ATOM 2253 N N . LEU A 1 292 ? 21.828 -2.674 -14.234 1 94.31 292 LEU A N 1
ATOM 2254 C CA . LEU A 1 292 ? 21.734 -4.133 -14.266 1 94.31 292 LEU A CA 1
ATOM 2255 C C . LEU A 1 292 ? 22.281 -4.68 -15.578 1 94.31 292 LEU A C 1
ATOM 2257 O O . LEU A 1 292 ? 23 -5.676 -15.594 1 94.31 292 LEU A O 1
ATOM 2261 N N . GLU A 1 293 ? 21.953 -4.062 -16.656 1 95.19 293 GLU A N 1
ATOM 2262 C CA . GLU A 1 293 ? 22.422 -4.488 -17.969 1 95.19 293 GLU A CA 1
ATOM 2263 C C . GLU A 1 293 ? 23.938 -4.324 -18.109 1 95.19 293 GLU A C 1
ATOM 2265 O O . GLU A 1 293 ? 24.609 -5.168 -18.703 1 95.19 293 GLU A O 1
ATOM 2270 N N . ALA A 1 294 ? 24.406 -3.254 -17.562 1 95.75 294 ALA A N 1
ATOM 2271 C CA . ALA A 1 294 ? 25.844 -2.994 -17.609 1 95.75 294 ALA A CA 1
ATOM 2272 C C . ALA A 1 294 ? 26.625 -4.004 -16.781 1 95.75 294 ALA A C 1
ATOM 2274 O O . ALA A 1 294 ? 27.719 -4.41 -17.141 1 95.75 294 ALA A O 1
ATOM 2275 N N . ASP A 1 295 ? 26.109 -4.367 -15.68 1 91.44 295 ASP A N 1
ATOM 2276 C CA . ASP A 1 295 ? 26.766 -5.316 -14.781 1 91.44 295 ASP A CA 1
ATOM 2277 C C . ASP A 1 295 ? 26.781 -6.723 -15.375 1 91.44 295 ASP A C 1
ATOM 2279 O O . ASP A 1 295 ? 27.75 -7.465 -15.227 1 91.44 295 ASP A O 1
ATOM 2283 N N . SER A 1 296 ? 25.75 -7.227 -16.016 1 86.56 296 SER A N 1
ATOM 2284 C CA . SER A 1 296 ? 25.578 -8.484 -16.719 1 86.56 296 SER A CA 1
ATOM 2285 C C . SER A 1 296 ? 25.797 -9.68 -15.797 1 86.56 296 SER A C 1
ATOM 2287 O O . SER A 1 296 ? 26.062 -10.789 -16.266 1 86.56 296 SER A O 1
ATOM 2289 N N . SER A 1 297 ? 25.625 -9.508 -14.469 1 82.69 297 SER A N 1
ATOM 2290 C CA . SER A 1 297 ? 25.906 -10.586 -13.516 1 82.69 297 SER A CA 1
ATOM 2291 C C . SER A 1 297 ? 24.656 -11.422 -13.266 1 82.69 297 SER A C 1
ATOM 2293 O O . SER A 1 297 ? 24.75 -12.555 -12.789 1 82.69 297 SER A O 1
ATOM 2295 N N . GLU A 1 298 ? 23.531 -10.93 -13.602 1 88 298 GLU A N 1
ATOM 2296 C CA . GLU A 1 298 ? 22.266 -11.609 -13.312 1 88 298 GLU A CA 1
ATOM 2297 C C . GLU A 1 298 ? 21.422 -11.742 -14.57 1 88 298 GLU A C 1
ATOM 2299 O O . GLU A 1 298 ? 20.344 -11.141 -14.664 1 88 298 GLU A O 1
ATOM 2304 N N . PRO A 1 299 ? 21.781 -12.617 -15.445 1 88.75 299 PRO A N 1
ATOM 2305 C CA . PRO A 1 299 ? 21.078 -12.68 -16.719 1 88.75 299 PRO A CA 1
ATOM 2306 C C . PRO A 1 299 ? 19.641 -13.188 -16.562 1 88.75 299 PRO A C 1
ATOM 2308 O O . PRO A 1 299 ? 18.734 -12.688 -17.234 1 88.75 299 PRO A O 1
ATOM 2311 N N . LEU A 1 300 ? 19.453 -14.25 -15.781 1 89.12 300 LEU A N 1
ATOM 2312 C CA . LEU A 1 300 ? 18.109 -14.773 -15.617 1 89.12 300 LEU A CA 1
ATOM 2313 C C . LEU A 1 300 ? 17.188 -13.719 -15.016 1 89.12 300 LEU A C 1
ATOM 2315 O O . LEU A 1 300 ? 16.031 -13.586 -15.43 1 89.12 300 LEU A O 1
ATOM 2319 N N . PHE A 1 301 ? 17.719 -12.969 -14.016 1 92.31 301 PHE A N 1
ATOM 2320 C CA . PHE A 1 301 ? 16.938 -11.906 -13.414 1 92.31 301 PHE A CA 1
ATOM 2321 C C . PHE A 1 301 ? 16.547 -10.859 -14.453 1 92.31 301 PHE A C 1
ATOM 2323 O O . PHE A 1 301 ? 15.406 -10.391 -14.469 1 92.31 301 PHE A O 1
ATOM 2330 N N . LEU A 1 302 ? 17.484 -10.508 -15.273 1 93.38 302 LEU A N 1
ATOM 2331 C CA . LEU A 1 302 ? 17.234 -9.523 -16.328 1 93.38 302 LEU A CA 1
ATOM 2332 C C . LEU A 1 302 ? 16.125 -9.984 -17.266 1 93.38 302 LEU A C 1
ATOM 2334 O O . LEU A 1 302 ? 15.219 -9.211 -17.578 1 93.38 302 LEU A O 1
ATOM 2338 N N . GLU A 1 303 ? 16.188 -11.242 -17.656 1 93.88 303 GLU A N 1
ATOM 2339 C CA . GLU A 1 303 ? 15.188 -11.766 -18.594 1 93.88 303 GLU A CA 1
ATOM 2340 C C . GLU A 1 303 ? 13.82 -11.875 -17.922 1 93.88 303 GLU A C 1
ATOM 2342 O O . GLU A 1 303 ? 12.789 -11.68 -18.578 1 93.88 303 GLU A O 1
ATOM 2347 N N . MET A 1 304 ? 13.82 -12.211 -16.672 1 93.06 304 MET A N 1
ATOM 2348 C CA . MET A 1 304 ? 12.562 -12.25 -15.922 1 93.06 304 MET A CA 1
ATOM 2349 C C . MET A 1 304 ? 11.938 -10.859 -15.836 1 93.06 304 MET A C 1
ATOM 2351 O O . MET A 1 304 ? 10.719 -10.719 -15.898 1 93.06 304 MET A O 1
ATOM 2355 N N . LEU A 1 305 ? 12.781 -9.883 -15.688 1 94.69 305 LEU A N 1
ATOM 2356 C CA . LEU A 1 305 ? 12.312 -8.5 -15.625 1 94.69 305 LEU A CA 1
ATOM 2357 C C . LEU A 1 305 ? 11.648 -8.094 -16.938 1 94.69 305 LEU A C 1
ATOM 2359 O O . LEU A 1 305 ? 10.602 -7.441 -16.922 1 94.69 305 LEU A O 1
ATOM 2363 N N . HIS A 1 306 ? 12.219 -8.477 -18.031 1 95.44 306 HIS A N 1
ATOM 2364 C CA . HIS A 1 306 ? 11.617 -8.164 -19.328 1 95.44 306 HIS A CA 1
ATOM 2365 C C . HIS A 1 306 ? 10.258 -8.828 -19.484 1 95.44 306 HIS A C 1
ATOM 2367 O O . HIS A 1 306 ? 9.328 -8.227 -20.031 1 95.44 306 HIS A O 1
ATOM 2373 N N . THR A 1 307 ? 10.172 -10.031 -19.016 1 96 307 THR A N 1
ATOM 2374 C CA . THR A 1 307 ? 8.906 -10.75 -19.078 1 96 307 THR A CA 1
ATOM 2375 C C . THR A 1 307 ? 7.863 -10.094 -18.172 1 96 307 THR A C 1
ATOM 2377 O O . THR A 1 307 ? 6.711 -9.922 -18.578 1 96 307 THR A O 1
ATOM 2380 N N . ALA A 1 308 ? 8.312 -9.75 -16.953 1 96.06 308 ALA A N 1
ATOM 2381 C CA . ALA A 1 308 ? 7.402 -9.078 -16.031 1 96.06 308 ALA A CA 1
ATOM 2382 C C . ALA A 1 308 ? 6.918 -7.746 -16.594 1 96.06 308 ALA A C 1
ATOM 2384 O O . ALA A 1 308 ? 5.77 -7.355 -16.391 1 96.06 308 ALA A O 1
ATOM 2385 N N . ARG A 1 309 ? 7.758 -7.027 -17.297 1 96.75 309 ARG A N 1
ATOM 2386 C CA . ARG A 1 309 ? 7.375 -5.77 -17.922 1 96.75 309 ARG A CA 1
ATOM 2387 C C . ARG A 1 309 ? 6.34 -6.004 -19.016 1 96.75 309 ARG A C 1
ATOM 2389 O O . ARG A 1 309 ? 5.449 -5.176 -19.234 1 96.75 309 ARG A O 1
ATOM 2396 N N . LEU A 1 310 ? 6.52 -7.09 -19.734 1 97.81 310 LEU A N 1
ATOM 2397 C CA . LEU A 1 310 ? 5.508 -7.438 -20.719 1 97.81 310 LEU A CA 1
ATOM 2398 C C . LEU A 1 310 ? 4.16 -7.684 -20.047 1 97.81 310 LEU A C 1
ATOM 2400 O O . LEU A 1 310 ? 3.129 -7.199 -20.531 1 97.81 310 LEU A O 1
ATOM 2404 N N . HIS A 1 311 ? 4.145 -8.492 -18.953 1 97.94 311 HIS A N 1
ATOM 2405 C CA . HIS A 1 311 ? 2.91 -8.703 -18.203 1 97.94 311 HIS A CA 1
ATOM 2406 C C . HIS A 1 311 ? 2.281 -7.375 -17.797 1 97.94 311 HIS A C 1
ATOM 2408 O O . HIS A 1 311 ? 1.065 -7.199 -17.906 1 97.94 311 HIS A O 1
ATOM 2414 N N . ALA A 1 312 ? 3.129 -6.465 -17.344 1 97.56 312 ALA A N 1
ATOM 2415 C CA . ALA A 1 312 ? 2.664 -5.16 -16.875 1 97.56 312 ALA A CA 1
ATOM 2416 C C . ALA A 1 312 ? 2.033 -4.371 -18.016 1 97.56 312 ALA A C 1
ATOM 2418 O O . ALA A 1 312 ? 1.017 -3.697 -17.828 1 97.56 312 ALA A O 1
ATOM 2419 N N . ARG A 1 313 ? 2.613 -4.402 -19.141 1 96.81 313 ARG A N 1
ATOM 2420 C CA . ARG A 1 313 ? 2.086 -3.684 -20.297 1 96.81 313 ARG A CA 1
ATOM 2421 C C . ARG A 1 313 ? 0.729 -4.242 -20.719 1 96.81 313 ARG A C 1
ATOM 2423 O O . ARG A 1 313 ? -0.173 -3.482 -21.078 1 96.81 313 ARG A O 1
ATOM 2430 N N . ILE A 1 314 ? 0.588 -5.523 -20.688 1 97.88 314 ILE A N 1
ATOM 2431 C CA . ILE A 1 314 ? -0.692 -6.145 -21 1 97.88 314 ILE A CA 1
ATOM 2432 C C . ILE A 1 314 ? -1.746 -5.707 -19.984 1 97.88 314 ILE A C 1
ATOM 2434 O O . ILE A 1 314 ? -2.859 -5.332 -20.375 1 97.88 314 ILE A O 1
ATOM 2438 N N . ALA A 1 315 ? -1.334 -5.801 -18.703 1 97.19 315 ALA A N 1
ATOM 2439 C CA . ALA A 1 315 ? -2.25 -5.414 -17.641 1 97.19 315 ALA A CA 1
ATOM 2440 C C . ALA A 1 315 ? -2.713 -3.969 -17.812 1 97.19 315 ALA A C 1
ATOM 2442 O O . ALA A 1 315 ? -3.889 -3.658 -17.609 1 97.19 315 ALA A O 1
ATOM 2443 N N . THR A 1 316 ? -1.794 -3.098 -18.188 1 95.44 316 THR A N 1
ATOM 2444 C CA . THR A 1 316 ? -2.105 -1.688 -18.391 1 95.44 316 THR A CA 1
ATOM 2445 C C . THR A 1 316 ? -2.963 -1.496 -19.625 1 95.44 316 THR A C 1
ATOM 2447 O O . THR A 1 316 ? -3.973 -0.79 -19.594 1 95.44 316 THR A O 1
ATOM 2450 N N . GLY A 1 317 ? -2.592 -2.105 -20.688 1 95.56 317 GLY A N 1
ATOM 2451 C CA . GLY A 1 317 ? -3.285 -1.943 -21.969 1 95.56 317 GLY A CA 1
ATOM 2452 C C . GLY A 1 317 ? -4.723 -2.43 -21.922 1 95.56 317 GLY A C 1
ATOM 2453 O O . GLY A 1 317 ? -5.609 -1.797 -22.5 1 95.56 317 GLY A O 1
ATOM 2454 N N . LEU A 1 318 ? -4.898 -3.543 -21.25 1 97.06 318 LEU A N 1
ATOM 2455 C CA . LEU A 1 318 ? -6.23 -4.137 -21.172 1 97.06 318 LEU A CA 1
ATOM 2456 C C . LEU A 1 318 ? -6.93 -3.756 -19.875 1 97.06 318 LEU A C 1
ATOM 2458 O O . LEU A 1 318 ? -8.039 -4.219 -19.609 1 97.06 318 LEU A O 1
ATOM 2462 N N . GLU A 1 319 ? -6.25 -2.947 -18.984 1 95.44 319 GLU A N 1
ATOM 2463 C CA . GLU A 1 319 ? -6.766 -2.529 -17.688 1 95.44 319 GLU A CA 1
ATOM 2464 C C . GLU A 1 319 ? -7.277 -3.723 -16.891 1 95.44 319 GLU A C 1
ATOM 2466 O O . GLU A 1 319 ? -8.398 -3.697 -16.375 1 95.44 319 GLU A O 1
ATOM 2471 N N . LEU A 1 320 ? -6.43 -4.719 -16.828 1 96.12 320 LEU A N 1
ATOM 2472 C CA . LEU A 1 320 ? -6.809 -5.973 -16.188 1 96.12 320 LEU A CA 1
ATOM 2473 C C . LEU A 1 320 ? -7.07 -5.758 -14.695 1 96.12 320 LEU A C 1
ATOM 2475 O O . LEU A 1 320 ? -7.855 -6.484 -14.094 1 96.12 320 LEU A O 1
ATOM 2479 N N . CYS A 1 321 ? -6.461 -4.754 -14.062 1 94.62 321 CYS A N 1
ATOM 2480 C CA . CYS A 1 321 ? -6.57 -4.539 -12.625 1 94.62 321 CYS A CA 1
ATOM 2481 C C . CYS A 1 321 ? -7.559 -3.418 -12.32 1 94.62 321 CYS A C 1
ATOM 2483 O O . CYS A 1 321 ? -7.605 -2.916 -11.195 1 94.62 321 CYS A O 1
ATOM 2485 N N . ASN A 1 322 ? -8.281 -2.947 -13.305 1 92.12 322 ASN A N 1
ATOM 2486 C CA . ASN A 1 322 ? -9.391 -2.021 -13.133 1 92.12 322 ASN A CA 1
ATOM 2487 C C . ASN A 1 322 ? -10.734 -2.723 -13.305 1 92.12 322 ASN A C 1
ATOM 2489 O O . ASN A 1 322 ? -11.219 -2.883 -14.43 1 92.12 322 ASN A O 1
ATOM 2493 N N . VAL A 1 323 ? -11.375 -3.014 -12.305 1 87.25 323 VAL A N 1
ATOM 2494 C CA . VAL A 1 323 ? -12.57 -3.848 -12.297 1 87.25 323 VAL A CA 1
ATOM 2495 C C . VAL A 1 323 ? -13.719 -3.113 -12.984 1 87.25 323 VAL A C 1
ATOM 2497 O O . VAL A 1 323 ? -14.68 -3.736 -13.445 1 87.25 323 VAL A O 1
ATOM 2500 N N . HIS A 1 324 ? -13.594 -1.845 -13.172 1 88 324 HIS A N 1
ATOM 2501 C CA . HIS A 1 324 ? -14.68 -1.056 -13.75 1 88 324 HIS A CA 1
ATOM 2502 C C . HIS A 1 324 ? -14.477 -0.848 -15.242 1 88 324 HIS A C 1
ATOM 2504 O O . HIS A 1 324 ? -15.359 -0.325 -15.93 1 88 324 HIS A O 1
ATOM 2510 N N . ALA A 1 325 ? -13.375 -1.307 -15.672 1 91.38 325 ALA A N 1
ATOM 2511 C CA . ALA A 1 325 ? -13.086 -1.168 -17.094 1 91.38 325 ALA A CA 1
ATOM 2512 C C . ALA A 1 325 ? -13.484 -2.428 -17.859 1 91.38 325 ALA A C 1
ATOM 2514 O O . ALA A 1 325 ? -13.289 -3.545 -17.375 1 91.38 325 ALA A O 1
ATOM 2515 N N . PHE A 1 326 ? -14.133 -2.234 -19 1 94.12 326 PHE A N 1
ATOM 2516 C CA . PHE A 1 326 ? -14.492 -3.355 -19.859 1 94.12 326 PHE A CA 1
ATOM 2517 C C . PHE A 1 326 ? -14.078 -3.09 -21.297 1 94.12 326 PHE A C 1
ATOM 2519 O O . PHE A 1 326 ? -14.375 -2.029 -21.859 1 94.12 326 PHE A O 1
ATOM 2526 N N . HIS A 1 327 ? -13.344 -4.02 -21.828 1 94.56 327 HIS A N 1
ATOM 2527 C CA . HIS A 1 327 ? -12.945 -3.973 -23.234 1 94.56 327 HIS A CA 1
ATOM 2528 C C . HIS A 1 327 ? -13.43 -5.207 -23.984 1 94.56 327 HIS A C 1
ATOM 2530 O O . HIS A 1 327 ? -12.992 -6.324 -23.703 1 94.56 327 HIS A O 1
ATOM 2536 N N . ASP A 1 328 ? -14.148 -4.895 -24.969 1 92.69 328 ASP A N 1
ATOM 2537 C CA . ASP A 1 328 ? -14.633 -5.996 -25.797 1 92.69 328 ASP A CA 1
ATOM 2538 C C . ASP A 1 328 ? -13.5 -6.629 -26.594 1 92.69 328 ASP A C 1
ATOM 2540 O O . ASP A 1 328 ? -12.602 -5.93 -27.062 1 92.69 328 ASP A O 1
ATOM 2544 N N . VAL A 1 329 ? -13.578 -7.906 -26.812 1 93.44 329 VAL A N 1
ATOM 2545 C CA . VAL A 1 329 ? -12.531 -8.656 -27.5 1 93.44 329 VAL A CA 1
ATOM 2546 C C . VAL A 1 329 ? -12.344 -8.117 -28.906 1 93.44 329 VAL A C 1
ATOM 2548 O O . VAL A 1 329 ? -11.234 -8.156 -29.453 1 93.44 329 VAL A O 1
ATOM 2551 N N . ASP A 1 330 ? -13.414 -7.566 -29.453 1 93.12 330 ASP A N 1
ATOM 2552 C CA . ASP A 1 330 ? -13.359 -7.078 -30.828 1 93.12 330 ASP A CA 1
ATOM 2553 C C . ASP A 1 330 ? -13.016 -5.59 -30.875 1 93.12 330 ASP A C 1
ATOM 2555 O O . ASP A 1 330 ? -12.969 -4.988 -31.938 1 93.12 330 ASP A O 1
ATOM 2559 N N . SER A 1 331 ? -12.766 -5.059 -29.734 1 95.06 331 SER A N 1
ATOM 2560 C CA . SER A 1 331 ? -12.414 -3.645 -29.688 1 95.06 331 SER A CA 1
ATOM 2561 C C . SER A 1 331 ? -11.016 -3.406 -30.25 1 95.06 331 SER A C 1
ATOM 2563 O O . SER A 1 331 ? -10.172 -4.305 -30.234 1 95.06 331 SER A O 1
ATOM 2565 N N . ASP A 1 332 ? -10.75 -2.164 -30.641 1 95.62 332 ASP A N 1
ATOM 2566 C CA . ASP A 1 332 ? -9.461 -1.777 -31.203 1 95.62 332 ASP A CA 1
ATOM 2567 C C . ASP A 1 332 ? -8.352 -1.89 -30.156 1 95.62 332 ASP A C 1
ATOM 2569 O O . ASP A 1 332 ? -7.223 -2.26 -30.469 1 95.62 332 ASP A O 1
ATOM 2573 N N . ILE A 1 333 ? -8.656 -1.607 -29 1 96.38 333 ILE A N 1
ATOM 2574 C CA . ILE A 1 333 ? -7.684 -1.64 -27.922 1 96.38 333 ILE A CA 1
ATOM 2575 C C . ILE A 1 333 ? -7.203 -3.072 -27.703 1 96.38 333 ILE A C 1
ATOM 2577 O O . ILE A 1 333 ? -6 -3.314 -27.547 1 96.38 333 ILE A O 1
ATOM 2581 N N . VAL A 1 334 ? -8.117 -4.02 -27.672 1 96.75 334 VAL A N 1
ATOM 2582 C CA . VAL A 1 334 ? -7.758 -5.414 -27.453 1 96.75 334 VAL A CA 1
ATOM 2583 C C . VAL A 1 334 ? -6.953 -5.941 -28.641 1 96.75 334 VAL A C 1
ATOM 2585 O O . VAL A 1 334 ? -5.938 -6.617 -28.453 1 96.75 334 VAL A O 1
ATOM 2588 N N . ALA A 1 335 ? -7.395 -5.59 -29.797 1 95.88 335 ALA A N 1
ATOM 2589 C CA . ALA A 1 335 ? -6.699 -6.035 -31 1 95.88 335 ALA A CA 1
ATOM 2590 C C . ALA A 1 335 ? -5.27 -5.5 -31.031 1 95.88 335 ALA A C 1
ATOM 2592 O O . ALA A 1 335 ? -4.328 -6.246 -31.328 1 95.88 335 ALA A O 1
ATOM 2593 N N . ALA A 1 336 ? -5.16 -4.25 -30.75 1 96.81 336 ALA A N 1
ATOM 2594 C CA . ALA A 1 336 ? -3.844 -3.613 -30.781 1 96.81 336 ALA A CA 1
ATOM 2595 C C . ALA A 1 336 ? -2.936 -4.199 -29.703 1 96.81 336 ALA A C 1
ATOM 2597 O O . ALA A 1 336 ? -1.746 -4.422 -29.938 1 96.81 336 ALA A O 1
ATOM 2598 N N . THR A 1 337 ? -3.473 -4.402 -28.547 1 97.69 337 THR A N 1
ATOM 2599 C CA . THR A 1 337 ? -2.695 -4.961 -27.453 1 97.69 337 THR A CA 1
ATOM 2600 C C . THR A 1 337 ? -2.256 -6.387 -27.766 1 97.69 337 THR A C 1
ATOM 2602 O O . THR A 1 337 ? -1.138 -6.785 -27.438 1 97.69 337 THR A O 1
ATOM 2605 N N . ARG A 1 338 ? -3.094 -7.191 -28.375 1 97.12 338 ARG A N 1
ATOM 2606 C CA . ARG A 1 338 ? -2.775 -8.562 -28.75 1 97.12 338 ARG A CA 1
ATOM 2607 C C . ARG A 1 338 ? -1.64 -8.609 -29.766 1 97.12 338 ARG A C 1
ATOM 2609 O O . ARG A 1 338 ? -0.675 -9.359 -29.594 1 97.12 338 ARG A O 1
ATOM 2616 N N . VAL A 1 339 ? -1.738 -7.773 -30.75 1 96.88 339 VAL A N 1
ATOM 2617 C CA . VAL A 1 339 ? -0.709 -7.723 -31.781 1 96.88 339 VAL A CA 1
ATOM 2618 C C . VAL A 1 339 ? 0.628 -7.328 -31.172 1 96.88 339 VAL A C 1
ATOM 2620 O O . VAL A 1 339 ? 1.648 -7.977 -31.406 1 96.88 339 VAL A O 1
ATOM 2623 N N . GLN A 1 340 ? 0.577 -6.309 -30.375 1 97.94 340 GLN A N 1
ATOM 2624 C CA . GLN A 1 340 ? 1.801 -5.84 -29.734 1 97.94 340 GLN A CA 1
ATOM 2625 C C . GLN A 1 340 ? 2.387 -6.91 -28.812 1 97.94 340 GLN A C 1
ATOM 2627 O O . GLN A 1 340 ? 3.605 -7.086 -28.766 1 97.94 340 GLN A O 1
ATOM 2632 N N . THR A 1 341 ? 1.557 -7.594 -28.094 1 97.88 341 THR A N 1
ATOM 2633 C CA . THR A 1 341 ? 2.006 -8.633 -27.172 1 97.88 341 THR A CA 1
ATOM 2634 C C . THR A 1 341 ? 2.725 -9.75 -27.922 1 97.88 341 THR A C 1
ATOM 2636 O O . THR A 1 341 ? 3.797 -10.195 -27.516 1 97.88 341 THR A O 1
ATOM 2639 N N . TYR A 1 342 ? 2.201 -10.203 -28.984 1 96.62 342 TYR A N 1
ATOM 2640 C CA . TYR A 1 342 ? 2.82 -11.289 -29.734 1 96.62 342 TYR A CA 1
ATOM 2641 C C . TYR A 1 342 ? 4.113 -10.828 -30.391 1 96.62 342 TYR A C 1
ATOM 2643 O O . TYR A 1 342 ? 5.062 -11.609 -30.531 1 96.62 342 TYR A O 1
ATOM 2651 N N . ASN A 1 343 ? 4.152 -9.547 -30.781 1 97.38 343 ASN A N 1
ATOM 2652 C CA . ASN A 1 343 ? 5.418 -8.992 -31.25 1 97.38 343 ASN A CA 1
ATOM 2653 C C . ASN A 1 343 ? 6.477 -8.992 -30.141 1 97.38 343 ASN A C 1
ATOM 2655 O O . ASN A 1 343 ? 7.629 -9.359 -30.391 1 97.38 343 ASN A O 1
ATOM 2659 N N . ASP A 1 344 ? 6.062 -8.555 -29.016 1 97.31 344 ASP A N 1
ATOM 2660 C CA . ASP A 1 344 ? 6.973 -8.523 -27.875 1 97.31 344 ASP A CA 1
ATOM 2661 C C . ASP A 1 344 ? 7.426 -9.922 -27.484 1 97.31 344 ASP A C 1
ATOM 2663 O O . ASP A 1 344 ? 8.586 -10.125 -27.109 1 97.31 344 ASP A O 1
ATOM 2667 N N . LEU A 1 345 ? 6.484 -10.914 -27.516 1 96.5 345 LEU A N 1
ATOM 2668 C CA . LEU A 1 345 ? 6.82 -12.305 -27.219 1 96.5 345 LEU A CA 1
ATOM 2669 C C . LEU A 1 345 ? 7.848 -12.844 -28.203 1 96.5 345 LEU A C 1
ATOM 2671 O O . LEU A 1 345 ? 8.781 -13.547 -27.812 1 96.5 345 LEU A O 1
ATOM 2675 N N . ASN A 1 346 ? 7.652 -12.492 -29.453 1 95.75 346 ASN A N 1
ATOM 2676 C CA . ASN A 1 346 ? 8.617 -12.906 -30.469 1 95.75 346 ASN A CA 1
ATOM 2677 C C . ASN A 1 346 ? 9.992 -12.305 -30.203 1 95.75 346 ASN A C 1
ATOM 2679 O O . ASN A 1 346 ? 11.008 -12.984 -30.359 1 95.75 346 ASN A O 1
ATOM 2683 N N . ALA A 1 347 ? 10.023 -11.07 -29.844 1 95.75 347 ALA A N 1
ATOM 2684 C CA . ALA A 1 347 ? 11.281 -10.414 -29.516 1 95.75 347 ALA A CA 1
ATOM 2685 C C . ALA A 1 347 ? 11.953 -11.078 -28.312 1 95.75 347 ALA A C 1
ATOM 2687 O O . ALA A 1 347 ? 13.18 -11.258 -28.297 1 95.75 347 ALA A O 1
ATOM 2688 N N . LEU A 1 348 ? 11.18 -11.43 -27.312 1 94.88 348 LEU A N 1
ATOM 2689 C CA . LEU A 1 348 ? 11.703 -12.062 -26.109 1 94.88 348 LEU A CA 1
ATOM 2690 C C . LEU A 1 348 ? 12.234 -13.461 -26.406 1 94.88 348 LEU A C 1
ATOM 2692 O O . LEU A 1 348 ? 13.203 -13.914 -25.797 1 94.88 348 LEU A O 1
ATOM 2696 N N . ASN A 1 349 ? 11.641 -14.109 -27.406 1 91.62 349 ASN A N 1
ATOM 2697 C CA . ASN A 1 349 ? 12.047 -15.461 -27.766 1 91.62 349 ASN A CA 1
ATOM 2698 C C . ASN A 1 349 ? 13.391 -15.469 -28.484 1 91.62 349 ASN A C 1
ATOM 2700 O O . ASN A 1 349 ? 14.023 -16.516 -28.625 1 91.62 349 ASN A O 1
ATOM 2704 N N . SER A 1 350 ? 13.875 -14.328 -28.906 1 92.12 350 SER A N 1
ATOM 2705 C CA . SER A 1 350 ? 15.172 -14.211 -29.562 1 92.12 350 SER A CA 1
ATOM 2706 C C . SER A 1 350 ? 16.25 -13.766 -28.594 1 92.12 350 SER A C 1
ATOM 2708 O O . SER A 1 350 ? 17.422 -13.664 -28.953 1 92.12 350 SER A O 1
ATOM 2710 N N . ARG A 1 351 ? 15.906 -13.562 -27.391 1 91.88 351 ARG A N 1
ATOM 2711 C CA . ARG A 1 351 ? 16.844 -13.094 -26.391 1 91.88 351 ARG A CA 1
ATOM 2712 C C . ARG A 1 351 ? 17.562 -14.258 -25.719 1 91.88 351 ARG A C 1
ATOM 2714 O O . ARG A 1 351 ? 17.172 -15.414 -25.875 1 91.88 351 ARG A O 1
ATOM 2721 N N . PRO A 1 352 ? 18.578 -13.883 -24.922 1 89 352 PRO A N 1
ATOM 2722 C CA . PRO A 1 352 ? 19.297 -14.938 -24.219 1 89 352 PRO A CA 1
ATOM 2723 C C . PRO A 1 352 ? 18.406 -15.734 -23.266 1 89 352 PRO A C 1
ATOM 2725 O O . PRO A 1 352 ? 17.438 -15.195 -22.719 1 89 352 PRO A O 1
ATOM 2728 N N . LEU A 1 353 ? 18.578 -17.016 -23.078 1 89.69 353 LEU A N 1
ATOM 2729 C CA . LEU A 1 353 ? 17.922 -17.938 -22.156 1 89.69 353 LEU A CA 1
ATOM 2730 C C . LEU A 1 353 ? 16.484 -18.188 -22.562 1 89.69 353 LEU A C 1
ATOM 2732 O O . LEU A 1 353 ? 15.648 -18.562 -21.734 1 89.69 353 LEU A O 1
ATOM 2736 N N . ALA A 1 354 ? 16.188 -17.938 -23.812 1 89.06 354 ALA A N 1
ATOM 2737 C CA . ALA A 1 354 ? 14.828 -18.109 -24.312 1 89.06 354 ALA A CA 1
ATOM 2738 C C . ALA A 1 354 ? 14.336 -19.531 -24.094 1 89.06 354 ALA A C 1
ATOM 2740 O O . ALA A 1 354 ? 13.133 -19.766 -23.938 1 89.06 354 ALA A O 1
ATOM 2741 N N . HIS A 1 355 ? 15.234 -20.469 -23.969 1 88.81 355 HIS A N 1
ATOM 2742 C CA . HIS A 1 355 ? 14.844 -21.859 -23.859 1 88.81 355 HIS A CA 1
ATOM 2743 C C . HIS A 1 355 ? 14.773 -22.297 -22.391 1 88.81 355 HIS A C 1
ATOM 2745 O O . HIS A 1 355 ? 14.414 -23.438 -22.094 1 88.81 355 HIS A O 1
ATOM 2751 N N . ASN A 1 356 ? 15.148 -21.391 -21.531 1 91.88 356 ASN A N 1
ATOM 2752 C CA . ASN A 1 356 ? 14.977 -21.672 -20.109 1 91.88 356 ASN A CA 1
ATOM 2753 C C . ASN A 1 356 ? 13.523 -21.969 -19.766 1 91.88 356 ASN A C 1
ATOM 2755 O O . ASN A 1 356 ? 12.633 -21.188 -20.078 1 91.88 356 ASN A O 1
ATOM 2759 N N . VAL A 1 357 ? 13.258 -23.047 -19.141 1 93.25 357 VAL A N 1
ATOM 2760 C CA . VAL A 1 357 ? 11.906 -23.562 -18.938 1 93.25 357 VAL A CA 1
ATOM 2761 C C . VAL A 1 357 ? 11.117 -22.594 -18.062 1 93.25 357 VAL A C 1
ATOM 2763 O O . VAL A 1 357 ? 9.906 -22.422 -18.25 1 93.25 357 VAL A O 1
ATOM 2766 N N . GLN A 1 358 ? 11.719 -21.938 -17.094 1 91.12 358 GLN A N 1
ATOM 2767 C CA . GLN A 1 358 ? 11.023 -20.984 -16.234 1 91.12 358 GLN A CA 1
ATOM 2768 C C . GLN A 1 358 ? 10.555 -19.766 -17.031 1 91.12 358 GLN A C 1
ATOM 2770 O O . GLN A 1 358 ? 9.422 -19.312 -16.859 1 91.12 358 GLN A O 1
ATOM 2775 N N . LEU A 1 359 ? 11.461 -19.266 -17.844 1 92.81 359 LEU A N 1
ATOM 2776 C CA . LEU A 1 359 ? 11.133 -18.109 -18.656 1 92.81 359 LEU A CA 1
ATOM 2777 C C . LEU A 1 359 ? 10.016 -18.422 -19.641 1 92.81 359 LEU A C 1
ATOM 2779 O O . LEU A 1 359 ? 9.117 -17.609 -19.859 1 92.81 359 LEU A O 1
ATOM 2783 N N . ARG A 1 360 ? 10.086 -19.625 -20.203 1 94.69 360 ARG A N 1
ATOM 2784 C CA . ARG A 1 360 ? 9.039 -20.047 -21.125 1 94.69 360 ARG A CA 1
ATOM 2785 C C . ARG A 1 360 ? 7.684 -20.078 -20.422 1 94.69 360 ARG A C 1
ATOM 2787 O O . ARG A 1 360 ? 6.676 -19.641 -21 1 94.69 360 ARG A O 1
ATOM 2794 N N . PHE A 1 361 ? 7.672 -20.594 -19.219 1 96.38 361 PHE A N 1
ATOM 2795 C CA . PHE A 1 361 ? 6.445 -20.641 -18.438 1 96.38 361 PHE A CA 1
ATOM 2796 C C . PHE A 1 361 ? 5.844 -19.25 -18.281 1 96.38 361 PHE A C 1
ATOM 2798 O O . PHE A 1 361 ? 4.668 -19.031 -18.594 1 96.38 361 PHE A O 1
ATOM 2805 N N . TRP A 1 362 ? 6.625 -18.266 -17.859 1 94.94 362 TRP A N 1
ATOM 2806 C CA . TRP A 1 362 ? 6.141 -16.922 -17.594 1 94.94 362 TRP A CA 1
ATOM 2807 C C . TRP A 1 362 ? 5.758 -16.219 -18.891 1 94.94 362 TRP A C 1
ATOM 2809 O O . TRP A 1 362 ? 4.824 -15.414 -18.922 1 94.94 362 TRP A O 1
ATOM 2819 N N . ARG A 1 363 ? 6.473 -16.484 -19.922 1 95.5 363 ARG A N 1
ATOM 2820 C CA . ARG A 1 363 ? 6.156 -15.875 -21.203 1 95.5 363 ARG A CA 1
ATOM 2821 C C . ARG A 1 363 ? 4.844 -16.422 -21.766 1 95.5 363 ARG A C 1
ATOM 2823 O O . ARG A 1 363 ? 4.082 -15.688 -22.406 1 95.5 363 ARG A O 1
ATOM 2830 N N . MET A 1 364 ? 4.582 -17.656 -21.484 1 95.94 364 MET A N 1
ATOM 2831 C CA . MET A 1 364 ? 3.32 -18.25 -21.938 1 95.94 364 MET A CA 1
ATOM 2832 C C . MET A 1 364 ? 2.141 -17.609 -21.203 1 95.94 364 MET A C 1
ATOM 2834 O O . MET A 1 364 ? 1.052 -17.484 -21.781 1 95.94 364 MET A O 1
ATOM 2838 N N . LEU A 1 365 ? 2.355 -17.234 -19.984 1 97.75 365 LEU A N 1
ATOM 2839 C CA . LEU A 1 365 ? 1.3 -16.547 -19.234 1 97.75 365 LEU A CA 1
ATOM 2840 C C . LEU A 1 365 ? 0.882 -15.258 -19.938 1 97.75 365 LEU A C 1
ATOM 2842 O O . LEU A 1 365 ? -0.281 -14.859 -19.875 1 97.75 365 LEU A O 1
ATOM 2846 N N . ALA A 1 366 ? 1.847 -14.594 -20.609 1 98.12 366 ALA A N 1
ATOM 2847 C CA . ALA A 1 366 ? 1.518 -13.383 -21.359 1 98.12 366 ALA A CA 1
ATOM 2848 C C . ALA A 1 366 ? 0.449 -13.664 -22.422 1 98.12 366 ALA A C 1
ATOM 2850 O O . ALA A 1 366 ? -0.458 -12.852 -22.625 1 98.12 366 ALA A O 1
ATOM 2851 N N . ALA A 1 367 ? 0.581 -14.82 -23 1 98 367 ALA A N 1
ATOM 2852 C CA . ALA A 1 367 ? -0.392 -15.211 -24.016 1 98 367 ALA A CA 1
ATOM 2853 C C . ALA A 1 367 ? -1.767 -15.453 -23.391 1 98 367 ALA A C 1
ATOM 2855 O O . ALA A 1 367 ? -2.793 -15.188 -24.031 1 98 367 ALA A O 1
ATOM 2856 N N . ILE A 1 368 ? -1.786 -15.93 -22.219 1 98.56 368 ILE A N 1
ATOM 2857 C CA . ILE A 1 368 ? -3.061 -16.141 -21.531 1 98.56 368 ILE A CA 1
ATOM 2858 C C . ILE A 1 368 ? -3.676 -14.797 -21.156 1 98.56 368 ILE A C 1
ATOM 2860 O O . ILE A 1 368 ? -4.848 -14.539 -21.453 1 98.56 368 ILE A O 1
ATOM 2864 N N . TYR A 1 369 ? -2.885 -13.898 -20.609 1 98.44 369 TYR A N 1
ATOM 2865 C CA . TYR A 1 369 ? -3.371 -12.586 -20.188 1 98.44 369 TYR A CA 1
ATOM 2866 C C . TYR A 1 369 ? -3.98 -11.828 -21.359 1 98.44 369 TYR A C 1
ATOM 2868 O O . TYR A 1 369 ? -5.055 -11.234 -21.234 1 98.44 369 TYR A O 1
ATOM 2876 N N . VAL A 1 370 ? -3.312 -11.859 -22.484 1 98.31 370 VAL A N 1
ATOM 2877 C CA . VAL A 1 370 ? -3.703 -10.984 -23.594 1 98.31 370 VAL A CA 1
ATOM 2878 C C . VAL A 1 370 ? -4.98 -11.516 -24.234 1 98.31 370 VAL A C 1
ATOM 2880 O O . VAL A 1 370 ? -5.727 -10.758 -24.859 1 98.31 370 VAL A O 1
ATOM 2883 N N . ASN A 1 371 ? -5.328 -12.789 -24.047 1 98 371 ASN A N 1
ATOM 2884 C CA . ASN A 1 371 ? -6.512 -13.383 -24.672 1 98 371 ASN A CA 1
ATOM 2885 C C . ASN A 1 371 ? -7.645 -13.539 -23.656 1 98 371 ASN A C 1
ATOM 2887 O O . ASN A 1 371 ? -8.742 -13.984 -24.016 1 98 371 ASN A O 1
ATOM 2891 N N . GLU A 1 372 ? -7.441 -13.156 -22.422 1 97 372 GLU A N 1
ATOM 2892 C CA . GLU A 1 372 ? -8.414 -13.273 -21.344 1 97 372 GLU A CA 1
ATOM 2893 C C . GLU A 1 372 ? -9.703 -12.523 -21.672 1 97 372 GLU A C 1
ATOM 2895 O O . GLU A 1 372 ? -10.797 -12.961 -21.312 1 97 372 GLU A O 1
ATOM 2900 N N . PRO A 1 373 ? -9.625 -11.422 -22.406 1 97.12 373 PRO A N 1
ATOM 2901 C CA . PRO A 1 373 ? -10.812 -10.594 -22.656 1 97.12 373 PRO A CA 1
ATOM 2902 C C . PRO A 1 373 ? -11.922 -11.352 -23.391 1 97.12 373 PRO A C 1
ATOM 2904 O O . PRO A 1 373 ? -13.086 -10.945 -23.344 1 97.12 373 PRO A O 1
ATOM 2907 N N . VAL A 1 374 ? -11.57 -12.453 -24.031 1 97.06 374 VAL A N 1
ATOM 2908 C CA . VAL A 1 374 ? -12.578 -13.227 -24.75 1 97.06 374 VAL A CA 1
ATOM 2909 C C . VAL A 1 374 ? -13.617 -13.766 -23.766 1 97.06 374 VAL A C 1
ATOM 2911 O O . VAL A 1 374 ? -14.758 -14.023 -24.156 1 97.06 374 VAL A O 1
ATOM 2914 N N . LEU A 1 375 ? -13.195 -13.859 -22.469 1 97.19 375 LEU A N 1
ATOM 2915 C CA . LEU A 1 375 ? -14.086 -14.398 -21.438 1 97.19 375 LEU A CA 1
ATOM 2916 C C . LEU A 1 375 ? -14.688 -13.281 -20.594 1 97.19 375 LEU A C 1
ATOM 2918 O O . LEU A 1 375 ? -15.57 -13.531 -19.766 1 97.19 375 LEU A O 1
ATOM 2922 N N . HIS A 1 376 ? -14.32 -12.039 -20.781 1 96.44 376 HIS A N 1
ATOM 2923 C CA . HIS A 1 376 ? -14.664 -10.953 -19.859 1 96.44 376 HIS A CA 1
ATOM 2924 C C . HIS A 1 376 ? -16.078 -10.453 -20.125 1 96.44 376 HIS A C 1
ATOM 2926 O O . HIS A 1 376 ? -16.562 -10.492 -21.25 1 96.44 376 HIS A O 1
ATOM 2932 N N . THR A 1 377 ? -16.703 -10.117 -19.141 1 94.75 377 THR A N 1
ATOM 2933 C CA . THR A 1 377 ? -17.906 -9.273 -19.125 1 94.75 377 THR A CA 1
ATOM 2934 C C . THR A 1 377 ? -17.656 -7.992 -18.344 1 94.75 377 THR A C 1
ATOM 2936 O O . THR A 1 377 ? -16.531 -7.746 -17.875 1 94.75 377 THR A O 1
ATOM 2939 N N . ALA A 1 378 ? -18.578 -7.168 -18.219 1 91.94 378 ALA A N 1
ATOM 2940 C CA . ALA A 1 378 ? -18.438 -5.898 -17.516 1 91.94 378 ALA A CA 1
ATOM 2941 C C . ALA A 1 378 ? -18.281 -6.121 -16.016 1 91.94 378 ALA A C 1
ATOM 2943 O O . ALA A 1 378 ? -17.812 -5.234 -15.289 1 91.94 378 ALA A O 1
ATOM 2944 N N . THR A 1 379 ? -18.469 -7.402 -15.531 1 90.75 379 THR A N 1
ATOM 2945 C CA . THR A 1 379 ? -18.562 -7.543 -14.078 1 90.75 379 THR A CA 1
ATOM 2946 C C . THR A 1 379 ? -17.703 -8.703 -13.586 1 90.75 379 THR A C 1
ATOM 2948 O O . THR A 1 379 ? -17.625 -8.961 -12.383 1 90.75 379 THR A O 1
ATOM 2951 N N . ASN A 1 380 ? -16.984 -9.414 -14.422 1 93.12 380 ASN A N 1
ATOM 2952 C CA . ASN A 1 380 ? -16.391 -10.664 -13.938 1 93.12 380 ASN A CA 1
ATOM 2953 C C . ASN A 1 380 ? -14.867 -10.578 -13.875 1 93.12 380 ASN A C 1
ATOM 2955 O O . ASN A 1 380 ? -14.203 -11.57 -13.586 1 93.12 380 ASN A O 1
ATOM 2959 N N . LYS A 1 381 ? -14.281 -9.469 -14.172 1 92.5 381 LYS A N 1
ATOM 2960 C CA . LYS A 1 381 ? -12.828 -9.359 -14.25 1 92.5 381 LYS A CA 1
ATOM 2961 C C . LYS A 1 381 ? -12.172 -9.742 -12.922 1 92.5 381 LYS A C 1
ATOM 2963 O O . LYS A 1 381 ? -11.094 -10.336 -12.898 1 92.5 381 LYS A O 1
ATOM 2968 N N . ILE A 1 382 ? -12.789 -9.406 -11.844 1 91.94 382 ILE A N 1
ATOM 2969 C CA . ILE A 1 382 ? -12.25 -9.656 -10.516 1 91.94 382 ILE A CA 1
ATOM 2970 C C . ILE A 1 382 ? -12.141 -11.156 -10.273 1 91.94 382 ILE A C 1
ATOM 2972 O O . ILE A 1 382 ? -11.328 -11.609 -9.461 1 91.94 382 ILE A O 1
ATOM 2976 N N . LEU A 1 383 ? -12.906 -11.977 -10.969 1 93.88 383 LEU A N 1
ATOM 2977 C CA . LEU A 1 383 ? -12.945 -13.422 -10.773 1 93.88 383 LEU A CA 1
ATOM 2978 C C . LEU A 1 383 ? -11.734 -14.086 -11.414 1 93.88 383 LEU A C 1
ATOM 2980 O O . LEU A 1 383 ? -11.484 -15.273 -11.188 1 93.88 383 LEU A O 1
ATOM 2984 N N . PHE A 1 384 ? -10.961 -13.328 -12.117 1 96 384 PHE A N 1
ATOM 2985 C CA . PHE A 1 384 ? -9.781 -13.875 -12.789 1 96 384 PHE A CA 1
ATOM 2986 C C . PHE A 1 384 ? -8.539 -13.695 -11.93 1 96 384 PHE A C 1
ATOM 2988 O O . PHE A 1 384 ? -7.445 -14.102 -12.32 1 96 384 PHE A O 1
ATOM 2995 N N . GLY A 1 385 ? -8.719 -13.117 -10.766 1 93.25 385 GLY A N 1
ATOM 2996 C CA . GLY A 1 385 ? -7.645 -13 -9.789 1 93.25 385 GLY A CA 1
ATOM 2997 C C . GLY A 1 385 ? -7.684 -14.078 -8.727 1 93.25 385 GLY A C 1
ATOM 2998 O O . GLY A 1 385 ? -8.688 -14.773 -8.586 1 93.25 385 GLY A O 1
ATOM 2999 N N . SER A 1 386 ? -6.602 -14.227 -7.996 1 91.62 386 SER A N 1
ATOM 3000 C CA . SER A 1 386 ? -6.523 -15.18 -6.898 1 91.62 386 SER A CA 1
ATOM 3001 C C . SER A 1 386 ? -7.379 -14.734 -5.715 1 91.62 386 SER A C 1
ATOM 3003 O O . SER A 1 386 ? -7.652 -13.547 -5.555 1 91.62 386 SER A O 1
ATOM 3005 N N . PRO A 1 387 ? -7.758 -15.688 -4.918 1 89.31 387 PRO A N 1
ATOM 3006 C CA . PRO A 1 387 ? -7.539 -17.141 -5 1 89.31 387 PRO A CA 1
ATOM 3007 C C . PRO A 1 387 ? -8.406 -17.797 -6.062 1 89.31 387 PRO A C 1
ATOM 3009 O O . PRO A 1 387 ? -9.492 -17.312 -6.375 1 89.31 387 PRO A O 1
ATOM 3012 N N . TYR A 1 388 ? -7.902 -18.906 -6.523 1 90.12 388 TYR A N 1
ATOM 3013 C CA . TYR A 1 388 ? -8.602 -19.641 -7.574 1 90.12 388 TYR A CA 1
ATOM 3014 C C . TYR A 1 388 ? -9.359 -20.828 -6.996 1 90.12 388 TYR A C 1
ATOM 3016 O O . TYR A 1 388 ? -8.789 -21.906 -6.805 1 90.12 388 TYR A O 1
ATOM 3024 N N . LEU A 1 389 ? -10.609 -20.531 -6.703 1 85.69 389 LEU A N 1
ATOM 3025 C CA . LEU A 1 389 ? -11.5 -21.484 -6.043 1 85.69 389 LEU A CA 1
ATOM 3026 C C . LEU A 1 389 ? -12.758 -21.703 -6.871 1 85.69 389 LEU A C 1
ATOM 3028 O O . LEU A 1 389 ? -13.086 -20.906 -7.75 1 85.69 389 LEU A O 1
ATOM 3032 N N . ALA A 1 390 ? -13.469 -22.734 -6.496 1 83.75 390 ALA A N 1
ATOM 3033 C CA . ALA A 1 390 ? -14.68 -23.109 -7.223 1 83.75 390 ALA A CA 1
ATOM 3034 C C . ALA A 1 390 ? -15.719 -22 -7.172 1 83.75 390 ALA A C 1
ATOM 3036 O O . ALA A 1 390 ? -16.375 -21.703 -8.18 1 83.75 390 ALA A O 1
ATOM 3037 N N . GLU A 1 391 ? -15.812 -21.344 -6.043 1 82.69 391 GLU A N 1
ATOM 3038 C CA . GLU A 1 391 ? -16.828 -20.312 -5.848 1 82.69 391 GLU A CA 1
ATOM 3039 C C . GLU A 1 391 ? -16.516 -19.062 -6.676 1 82.69 391 GLU A C 1
ATOM 3041 O O . GLU A 1 391 ? -17.375 -18.219 -6.895 1 82.69 391 GLU A O 1
ATOM 3046 N N . ARG A 1 392 ? -15.328 -19.047 -7.211 1 88.88 392 ARG A N 1
ATOM 3047 C CA . ARG A 1 392 ? -14.906 -17.844 -7.941 1 88.88 392 ARG A CA 1
ATOM 3048 C C . ARG A 1 392 ? -14.789 -18.141 -9.438 1 88.88 392 ARG A C 1
ATOM 3050 O O . ARG A 1 392 ? -14.141 -17.391 -10.164 1 88.88 392 ARG A O 1
ATOM 3057 N N . ILE A 1 393 ? -15.336 -19.172 -9.93 1 89.62 393 ILE A N 1
ATOM 3058 C CA . ILE A 1 393 ? -15.359 -19.469 -11.359 1 89.62 393 ILE A CA 1
ATOM 3059 C C . ILE A 1 393 ? -16.328 -18.516 -12.07 1 89.62 393 ILE A C 1
ATOM 3061 O O . ILE A 1 393 ? -16.062 -18.078 -13.188 1 89.62 393 ILE A O 1
ATOM 3065 N N . GLY A 1 394 ? -17.453 -18.141 -11.422 1 87.38 394 GLY A N 1
ATOM 3066 C CA . GLY A 1 394 ? -18.422 -17.219 -12.008 1 87.38 394 GLY A CA 1
ATOM 3067 C C . GLY A 1 394 ? -19.25 -17.859 -13.109 1 87.38 394 GLY A C 1
ATOM 3068 O O . GLY A 1 394 ? -19.391 -17.281 -14.195 1 87.38 394 GLY A O 1
ATOM 3069 N N . VAL A 1 395 ? -19.859 -18.875 -12.906 1 87.06 395 VAL A N 1
ATOM 3070 C CA . VAL A 1 395 ? -20.5 -19.75 -13.875 1 87.06 395 VAL A CA 1
ATOM 3071 C C . VAL A 1 395 ? -21.562 -18.969 -14.656 1 87.06 395 VAL A C 1
ATOM 3073 O O . VAL A 1 395 ? -21.797 -19.25 -15.828 1 87.06 395 VAL A O 1
ATOM 3076 N N . HIS A 1 396 ? -22.016 -17.891 -14.07 1 84.06 396 HIS A N 1
ATOM 3077 C CA . HIS A 1 396 ? -23.141 -17.219 -14.703 1 84.06 396 HIS A CA 1
ATOM 3078 C C . HIS A 1 396 ? -22.703 -15.914 -15.359 1 84.06 396 HIS A C 1
ATOM 3080 O O . HIS A 1 396 ? -23.531 -15.148 -15.852 1 84.06 396 HIS A O 1
ATOM 3086 N N . ASP A 1 397 ? -21.453 -15.742 -15.383 1 89.31 397 ASP A N 1
ATOM 3087 C CA . ASP A 1 397 ? -21.016 -14.422 -15.82 1 89.31 397 ASP A CA 1
ATOM 3088 C C . ASP A 1 397 ? -19.859 -14.531 -16.812 1 89.31 397 ASP A C 1
ATOM 3090 O O . ASP A 1 397 ? -18.734 -14.117 -16.5 1 89.31 397 ASP A O 1
ATOM 3094 N N . PHE A 1 398 ? -20.188 -15.016 -18.047 1 90.69 398 PHE A N 1
ATOM 3095 C CA . PHE A 1 398 ? -19.188 -15.07 -19.125 1 90.69 398 PHE A CA 1
ATOM 3096 C C . PHE A 1 398 ? -19.734 -14.43 -20.391 1 90.69 398 PHE A C 1
ATOM 3098 O O . PHE A 1 398 ? -20.953 -14.328 -20.578 1 90.69 398 PHE A O 1
ATOM 3105 N N . ALA A 1 399 ? -18.859 -14.016 -21.203 1 88.62 399 ALA A N 1
ATOM 3106 C CA . ALA A 1 399 ? -19.203 -13.391 -22.469 1 88.62 399 ALA A CA 1
ATOM 3107 C C . ALA A 1 399 ? -20.016 -14.336 -23.344 1 88.62 399 ALA A C 1
ATOM 3109 O O . ALA A 1 399 ? -19.719 -15.531 -23.422 1 88.62 399 ALA A O 1
ATOM 3110 N N . ARG A 1 400 ? -21.109 -13.82 -23.906 1 89.5 400 ARG A N 1
ATOM 3111 C CA . ARG A 1 400 ? -22 -14.516 -24.844 1 89.5 400 ARG A CA 1
ATOM 3112 C C . ARG A 1 400 ? -22.234 -13.68 -26.094 1 89.5 400 ARG A C 1
ATOM 3114 O O . ARG A 1 400 ? -23.328 -13.164 -26.297 1 89.5 400 ARG A O 1
ATOM 3121 N N . PRO A 1 401 ? -21.203 -13.719 -26.859 1 90.81 401 PRO A N 1
ATOM 3122 C CA . PRO A 1 401 ? -21.391 -12.906 -28.062 1 90.81 401 PRO A CA 1
ATOM 3123 C C . PRO A 1 401 ? -22.469 -13.453 -28.984 1 90.81 401 PRO A C 1
ATOM 3125 O O . PRO A 1 401 ? -22.609 -14.672 -29.125 1 90.81 401 PRO A O 1
ATOM 3128 N N . ALA A 1 402 ? -23.219 -12.539 -29.562 1 88.75 402 ALA A N 1
ATOM 3129 C CA . ALA A 1 402 ? -24.25 -12.938 -30.5 1 88.75 402 ALA A CA 1
ATOM 3130 C C . ALA A 1 402 ? -23.672 -13.672 -31.703 1 88.75 402 ALA A C 1
ATOM 3132 O O . ALA A 1 402 ? -24.25 -14.648 -32.188 1 88.75 402 ALA A O 1
ATOM 3133 N N . GLN A 1 403 ? -22.547 -13.18 -32.125 1 91.12 403 GLN A N 1
ATOM 3134 C CA . GLN A 1 403 ? -21.812 -13.789 -33.219 1 91.12 403 GLN A CA 1
ATOM 3135 C C . GLN A 1 403 ? -20.328 -13.891 -32.875 1 91.12 403 GLN A C 1
ATOM 3137 O O . GLN A 1 403 ? -19.75 -12.969 -32.312 1 91.12 403 GLN A O 1
ATOM 3142 N N . VAL A 1 404 ? -19.812 -15.055 -33.25 1 94.31 404 VAL A N 1
ATOM 3143 C CA . VAL A 1 404 ? -18.391 -15.266 -33 1 94.31 404 VAL A CA 1
ATOM 3144 C C . VAL A 1 404 ? -17.578 -14.742 -34.188 1 94.31 404 VAL A C 1
ATOM 3146 O O . VAL A 1 404 ? -17.594 -15.344 -35.25 1 94.31 404 VAL A O 1
ATOM 3149 N N . THR A 1 405 ? -16.906 -13.703 -34 1 94.88 405 THR A N 1
ATOM 3150 C CA . THR A 1 405 ? -16.047 -13.156 -35.031 1 94.88 405 THR A CA 1
ATOM 3151 C C . THR A 1 405 ? -14.766 -13.969 -35.156 1 94.88 405 THR A C 1
ATOM 3153 O O . THR A 1 405 ? -14.422 -14.742 -34.281 1 94.88 405 THR A O 1
ATOM 3156 N N . PRO A 1 406 ? -14.078 -13.852 -36.312 1 93.88 406 PRO A N 1
ATOM 3157 C CA . PRO A 1 406 ? -12.797 -14.539 -36.438 1 93.88 406 PRO A CA 1
ATOM 3158 C C . PRO A 1 406 ? -11.797 -14.164 -35.344 1 93.88 406 PRO A C 1
ATOM 3160 O O . PRO A 1 406 ? -11.023 -15.016 -34.906 1 93.88 406 PRO A O 1
ATOM 3163 N N . THR A 1 407 ? -11.859 -12.938 -34.938 1 93.81 407 THR A N 1
ATOM 3164 C CA . THR A 1 407 ? -10.969 -12.477 -33.875 1 93.81 407 THR A CA 1
ATOM 3165 C C . THR A 1 407 ? -11.281 -13.18 -32.562 1 93.81 407 THR A C 1
ATOM 3167 O O . THR A 1 407 ? -10.375 -13.617 -31.859 1 93.81 407 THR A O 1
ATOM 3170 N N . THR A 1 408 ? -12.547 -13.234 -32.344 1 95.38 408 THR A N 1
ATOM 3171 C CA . THR A 1 408 ? -12.992 -13.898 -31.125 1 95.38 408 THR A CA 1
ATOM 3172 C C . THR A 1 408 ? -12.609 -15.375 -31.156 1 95.38 408 THR A C 1
ATOM 3174 O O . THR A 1 408 ? -12.125 -15.914 -30.156 1 95.38 408 THR A O 1
ATOM 3177 N N . ALA A 1 409 ? -12.828 -16 -32.281 1 96.12 409 ALA A N 1
ATOM 3178 C CA . ALA A 1 409 ? -12.492 -17.422 -32.406 1 96.12 409 ALA A CA 1
ATOM 3179 C C . ALA A 1 409 ? -11 -17.656 -32.219 1 96.12 409 ALA A C 1
ATOM 3181 O O . ALA A 1 409 ? -10.586 -18.578 -31.531 1 96.12 409 ALA A O 1
ATOM 3182 N N . ALA A 1 410 ? -10.219 -16.828 -32.844 1 95.56 410 ALA A N 1
ATOM 3183 C CA . ALA A 1 410 ? -8.773 -16.953 -32.75 1 95.56 410 ALA A CA 1
ATOM 3184 C C . ALA A 1 410 ? -8.289 -16.766 -31.312 1 95.56 410 ALA A C 1
ATOM 3186 O O . ALA A 1 410 ? -7.387 -17.453 -30.844 1 95.56 410 ALA A O 1
ATOM 3187 N N . ALA A 1 411 ? -8.844 -15.773 -30.672 1 96.69 411 ALA A N 1
ATOM 3188 C CA . ALA A 1 411 ? -8.477 -15.5 -29.281 1 96.69 411 ALA A CA 1
ATOM 3189 C C . ALA A 1 411 ? -8.82 -16.672 -28.391 1 96.69 411 ALA A C 1
ATOM 3191 O O . ALA A 1 411 ? -8.039 -17.047 -27.5 1 96.69 411 ALA A O 1
ATOM 3192 N N . LEU A 1 412 ? -9.992 -17.219 -28.578 1 96.88 412 LEU A N 1
ATOM 3193 C CA . LEU A 1 412 ? -10.445 -18.344 -27.781 1 96.88 412 LEU A CA 1
ATOM 3194 C C . LEU A 1 412 ? -9.547 -19.562 -27.984 1 96.88 412 LEU A C 1
ATOM 3196 O O . LEU A 1 412 ? -9.148 -20.219 -27.016 1 96.88 412 LEU A O 1
ATOM 3200 N N . ILE A 1 413 ? -9.211 -19.891 -29.172 1 97.31 413 ILE A N 1
ATOM 3201 C CA . ILE A 1 413 ? -8.352 -21.016 -29.5 1 97.31 413 ILE A CA 1
ATOM 3202 C C . ILE A 1 413 ? -6.957 -20.797 -28.922 1 97.31 413 ILE A C 1
ATOM 3204 O O . ILE A 1 413 ? -6.387 -21.703 -28.297 1 97.31 413 ILE A O 1
ATOM 3208 N N . SER A 1 414 ? -6.449 -19.594 -29.125 1 97.06 414 SER A N 1
ATOM 3209 C CA . SER A 1 414 ? -5.121 -19.266 -28.609 1 97.06 414 SER A CA 1
ATOM 3210 C C . SER A 1 414 ? -5.07 -19.375 -27.094 1 97.06 414 SER A C 1
ATOM 3212 O O . SER A 1 414 ? -4.051 -19.766 -26.531 1 97.06 414 SER A O 1
ATOM 3214 N N . LEU A 1 415 ? -6.129 -18.922 -26.484 1 97.88 415 LEU A N 1
ATOM 3215 C CA . LEU A 1 415 ? -6.215 -18.984 -25.031 1 97.88 415 LEU A CA 1
ATOM 3216 C C . LEU A 1 415 ? -6.098 -20.422 -24.531 1 97.88 415 LEU A C 1
ATOM 3218 O O . LEU A 1 415 ? -5.312 -20.703 -23.625 1 97.88 415 LEU A O 1
ATOM 3222 N N . VAL A 1 416 ? -6.84 -21.344 -25.125 1 98.06 416 VAL A N 1
ATOM 3223 C CA . VAL A 1 416 ? -6.84 -22.75 -24.734 1 98.06 416 VAL A CA 1
ATOM 3224 C C . VAL A 1 416 ? -5.469 -23.375 -25 1 98.06 416 VAL A C 1
ATOM 3226 O O . VAL A 1 416 ? -4.914 -24.078 -24.156 1 98.06 416 VAL A O 1
ATOM 3229 N N . GLU A 1 417 ? -4.949 -23.047 -26.125 1 97.69 417 GLU A N 1
ATOM 3230 C CA . GLU A 1 417 ? -3.633 -23.562 -26.5 1 97.69 417 GLU A CA 1
ATOM 3231 C C . GLU A 1 417 ? -2.564 -23.094 -25.516 1 97.69 417 GLU A C 1
ATOM 3233 O O . GLU A 1 417 ? -1.702 -23.859 -25.109 1 97.69 417 GLU A O 1
ATOM 3238 N N . ALA A 1 418 ? -2.619 -21.844 -25.219 1 97.88 418 ALA A N 1
ATOM 3239 C CA . ALA A 1 418 ? -1.648 -21.281 -24.297 1 97.88 418 ALA A CA 1
ATOM 3240 C C . ALA A 1 418 ? -1.739 -21.953 -22.922 1 97.88 418 ALA A C 1
ATOM 3242 O O . ALA A 1 418 ? -0.719 -22.219 -22.281 1 97.88 418 ALA A O 1
ATOM 3243 N N . CYS A 1 419 ? -2.92 -22.219 -22.469 1 98.25 419 CYS A N 1
ATOM 3244 C CA . CYS A 1 419 ? -3.102 -22.891 -21.188 1 98.25 419 CYS A CA 1
ATOM 3245 C C . CYS A 1 419 ? -2.467 -24.266 -21.188 1 98.25 419 CYS A C 1
ATOM 3247 O O . CYS A 1 419 ? -1.74 -24.641 -20.266 1 98.25 419 CYS A O 1
ATOM 3249 N N . HIS A 1 420 ? -2.721 -25.016 -22.203 1 98 420 HIS A N 1
ATOM 3250 C CA . HIS A 1 420 ? -2.162 -26.359 -22.297 1 98 420 HIS A CA 1
ATOM 3251 C C . HIS A 1 420 ? -0.641 -26.328 -22.391 1 98 420 HIS A C 1
ATOM 3253 O O . HIS A 1 420 ? 0.049 -27.125 -21.75 1 98 420 HIS A O 1
ATOM 3259 N N . LEU A 1 421 ? -0.177 -25.422 -23.188 1 97.5 421 LEU A N 1
ATOM 3260 C CA . LEU A 1 421 ? 1.27 -25.297 -23.328 1 97.5 421 LEU A CA 1
ATOM 3261 C C . LEU A 1 421 ? 1.913 -24.906 -22 1 97.5 421 LEU A C 1
ATOM 3263 O O . LEU A 1 421 ? 3.008 -25.375 -21.672 1 97.5 421 LEU A O 1
ATOM 3267 N N . THR A 1 422 ? 1.269 -24.016 -21.297 1 97.94 422 THR A N 1
ATOM 3268 C CA . THR A 1 422 ? 1.771 -23.609 -19.984 1 97.94 422 THR A CA 1
ATOM 3269 C C . THR A 1 422 ? 1.854 -24.797 -19.047 1 97.94 422 THR A C 1
ATOM 3271 O O . THR A 1 422 ? 2.867 -25 -18.375 1 97.94 422 THR A O 1
ATOM 3274 N N . ILE A 1 423 ? 0.853 -25.594 -18.969 1 97.5 423 ILE A N 1
ATOM 3275 C CA . ILE A 1 423 ? 0.812 -26.766 -18.094 1 97.5 423 ILE A CA 1
ATOM 3276 C C . ILE A 1 423 ? 1.853 -27.781 -18.531 1 97.5 423 ILE A C 1
ATOM 3278 O O . ILE A 1 423 ? 2.523 -28.406 -17.703 1 97.5 423 ILE A O 1
ATOM 3282 N N . ASP A 1 424 ? 1.993 -27.922 -19.828 1 97.62 424 ASP A N 1
ATOM 3283 C CA . ASP A 1 424 ? 3.02 -28.812 -20.359 1 97.62 424 ASP A CA 1
ATOM 3284 C C . ASP A 1 424 ? 4.414 -28.344 -19.953 1 97.62 424 ASP A C 1
ATOM 3286 O O . ASP A 1 424 ? 5.289 -29.172 -19.672 1 97.62 424 ASP A O 1
ATOM 3290 N N . THR A 1 425 ? 4.594 -27.094 -19.969 1 97.31 425 THR A N 1
ATOM 3291 C CA . THR A 1 425 ? 5.875 -26.531 -19.547 1 97.31 425 THR A CA 1
ATOM 3292 C C . THR A 1 425 ? 6.164 -26.875 -18.094 1 97.31 425 THR A C 1
ATOM 3294 O O . THR A 1 425 ? 7.301 -27.203 -17.734 1 97.31 425 THR A O 1
ATOM 3297 N N . VAL A 1 426 ? 5.207 -26.828 -17.25 1 97.19 426 VAL A N 1
ATOM 3298 C CA . VAL A 1 426 ? 5.371 -27.203 -15.852 1 97.19 426 VAL A CA 1
ATOM 3299 C C . VAL A 1 426 ? 5.742 -28.672 -15.75 1 97.19 426 VAL A C 1
ATOM 3301 O O . VAL A 1 426 ? 6.59 -29.047 -14.938 1 97.19 426 VAL A O 1
ATOM 3304 N N . LEU A 1 427 ? 5.105 -29.469 -16.547 1 96.62 427 LEU A N 1
ATOM 3305 C CA . LEU A 1 427 ? 5.359 -30.906 -16.562 1 96.62 427 LEU A CA 1
ATOM 3306 C C . LEU A 1 427 ? 6.812 -31.188 -16.938 1 96.62 427 LEU A C 1
ATOM 3308 O O . LEU A 1 427 ? 7.379 -32.188 -16.484 1 96.62 427 LEU A O 1
ATOM 3312 N N . GLU A 1 428 ? 7.41 -30.297 -17.672 1 96.06 428 GLU A N 1
ATOM 3313 C CA . GLU A 1 428 ? 8.797 -30.453 -18.094 1 96.06 428 GLU A CA 1
ATOM 3314 C C . GLU A 1 428 ? 9.766 -30.078 -16.984 1 96.06 428 GLU A C 1
ATOM 3316 O O . GLU A 1 428 ? 10.938 -30.484 -17.016 1 96.06 428 GLU A O 1
ATOM 3321 N N . MET A 1 429 ? 9.352 -29.391 -16 1 94.62 429 MET A N 1
ATOM 3322 C CA . MET A 1 429 ? 10.234 -28.906 -14.938 1 94.62 429 MET A CA 1
ATOM 3323 C C . MET A 1 429 ? 10.555 -30.016 -13.945 1 94.62 429 MET A C 1
ATOM 3325 O O . MET A 1 429 ? 9.688 -30.828 -13.625 1 94.62 429 MET A O 1
ATOM 3329 N N . ASP A 1 430 ? 11.781 -29.984 -13.539 1 93.25 430 ASP A N 1
ATOM 3330 C CA . ASP A 1 430 ? 12.156 -30.891 -12.453 1 93.25 430 ASP A CA 1
ATOM 3331 C C . ASP A 1 430 ? 11.492 -30.484 -11.141 1 93.25 430 ASP A C 1
ATOM 3333 O O . ASP A 1 430 ? 11.406 -29.297 -10.828 1 93.25 430 ASP A O 1
ATOM 3337 N N . PRO A 1 431 ? 11.062 -31.469 -10.383 1 92.5 431 PRO A N 1
ATOM 3338 C CA . PRO A 1 431 ? 10.414 -31.141 -9.109 1 92.5 431 PRO A CA 1
ATOM 3339 C C . PRO A 1 431 ? 11.297 -30.312 -8.188 1 92.5 431 PRO A C 1
ATOM 3341 O O . PRO A 1 431 ? 10.797 -29.453 -7.465 1 92.5 431 PRO A O 1
ATOM 3344 N N . SER A 1 432 ? 12.555 -30.578 -8.203 1 89.25 432 SER A N 1
ATOM 3345 C CA . SER A 1 432 ? 13.469 -29.828 -7.363 1 89.25 432 SER A CA 1
ATOM 3346 C C . SER A 1 432 ? 13.508 -28.359 -7.777 1 89.25 432 SER A C 1
ATOM 3348 O O . SER A 1 432 ? 13.594 -27.469 -6.926 1 89.25 432 SER A O 1
ATOM 3350 N N . LEU A 1 433 ? 13.445 -28.141 -9.047 1 89.25 433 LEU A N 1
ATOM 3351 C CA . LEU A 1 433 ? 13.383 -26.781 -9.555 1 89.25 433 LEU A CA 1
ATOM 3352 C C . LEU A 1 433 ? 12.086 -26.094 -9.117 1 89.25 433 LEU A C 1
ATOM 3354 O O . LEU A 1 433 ? 12.109 -24.953 -8.648 1 89.25 433 LEU A O 1
ATOM 3358 N N . MET A 1 434 ? 11 -26.797 -9.234 1 92.38 434 MET A N 1
ATOM 3359 C CA . MET A 1 434 ? 9.711 -26.234 -8.875 1 92.38 434 MET A CA 1
ATOM 3360 C C . MET A 1 434 ? 9.688 -25.812 -7.406 1 92.38 434 MET A C 1
ATOM 3362 O O . MET A 1 434 ? 9.219 -24.719 -7.074 1 92.38 434 MET A O 1
ATOM 3366 N N . LEU A 1 435 ? 10.258 -26.609 -6.598 1 90.38 435 LEU A N 1
ATOM 3367 C CA . LEU A 1 435 ? 10.242 -26.344 -5.164 1 90.38 435 LEU A CA 1
ATOM 3368 C C . LEU A 1 435 ? 11.164 -25.188 -4.805 1 90.38 435 LEU A C 1
ATOM 3370 O O . LEU A 1 435 ? 11.055 -24.609 -3.719 1 90.38 435 LEU A O 1
ATOM 3374 N N . SER A 1 436 ? 12.055 -24.859 -5.73 1 87.81 436 SER A N 1
ATOM 3375 C CA . SER A 1 436 ? 12.977 -23.766 -5.492 1 87.81 436 SER A CA 1
ATOM 3376 C C . SER A 1 436 ? 12.391 -22.438 -5.961 1 87.81 436 SER A C 1
ATOM 3378 O O . SER A 1 436 ? 12.883 -21.359 -5.598 1 87.81 436 SER A O 1
ATOM 3380 N N . LEU A 1 437 ? 11.359 -22.453 -6.715 1 90.19 437 LEU A N 1
ATOM 3381 C CA . LEU A 1 437 ? 10.75 -21.234 -7.258 1 90.19 437 LEU A CA 1
ATOM 3382 C C . LEU A 1 437 ? 9.945 -20.5 -6.188 1 90.19 437 LEU A C 1
ATOM 3384 O O . LEU A 1 437 ? 9.586 -21.094 -5.164 1 90.19 437 LEU A O 1
ATOM 3388 N N . PRO A 1 438 ? 9.719 -19.203 -6.367 1 90.31 438 PRO A N 1
ATOM 3389 C CA . PRO A 1 438 ? 8.914 -18.453 -5.398 1 90.31 438 PRO A CA 1
ATOM 3390 C C . PRO A 1 438 ? 7.473 -18.953 -5.312 1 90.31 438 PRO A C 1
ATOM 3392 O O . PRO A 1 438 ? 6.75 -18.953 -6.312 1 90.31 438 PRO A O 1
ATOM 3395 N N . SER A 1 439 ? 7.09 -19.297 -4.18 1 90.12 439 SER A N 1
ATOM 3396 C CA . SER A 1 439 ? 5.746 -19.828 -3.979 1 90.12 439 SER A CA 1
ATOM 3397 C C . SER A 1 439 ? 4.691 -18.734 -4.125 1 90.12 439 SER A C 1
ATOM 3399 O O . SER A 1 439 ? 3.525 -19.031 -4.398 1 90.12 439 SER A O 1
ATOM 3401 N N . LEU A 1 440 ? 5.086 -17.438 -3.975 1 85.25 440 LEU A N 1
ATOM 3402 C CA . LEU A 1 440 ? 4.184 -16.297 -4.113 1 85.25 440 LEU A CA 1
ATOM 3403 C C . LEU A 1 440 ? 3.475 -16.328 -5.461 1 85.25 440 LEU A C 1
ATOM 3405 O O . LEU A 1 440 ? 2.27 -16.078 -5.539 1 85.25 440 LEU A O 1
ATOM 3409 N N . CYS A 1 441 ? 4.293 -16.656 -6.457 1 90.62 441 CYS A N 1
ATOM 3410 C CA . CYS A 1 441 ? 3.756 -16.375 -7.785 1 90.62 441 CYS A CA 1
ATOM 3411 C C . CYS A 1 441 ? 3.615 -17.656 -8.594 1 90.62 441 CYS A C 1
ATOM 3413 O O . CYS A 1 441 ? 2.662 -17.812 -9.367 1 90.62 441 CYS A O 1
ATOM 3415 N N . PHE A 1 442 ? 4.523 -18.703 -8.414 1 94.25 442 PHE A N 1
ATOM 3416 C CA . PHE A 1 442 ? 4.551 -19.859 -9.305 1 94.25 442 PHE A CA 1
ATOM 3417 C C . PHE A 1 442 ? 3.312 -20.719 -9.117 1 94.25 442 PHE A C 1
ATOM 3419 O O . PHE A 1 442 ? 2.586 -21 -10.07 1 94.25 442 PHE A O 1
ATOM 3426 N N . GLY A 1 443 ? 3.1 -21.141 -7.887 1 93.38 443 GLY A N 1
ATOM 3427 C CA . GLY A 1 443 ? 1.936 -21.969 -7.609 1 93.38 443 GLY A CA 1
ATOM 3428 C C . GLY A 1 443 ? 0.634 -21.344 -8.062 1 93.38 443 GLY A C 1
ATOM 3429 O O . GLY A 1 443 ? -0.115 -21.938 -8.836 1 93.38 443 GLY A O 1
ATOM 3430 N N . PRO A 1 444 ? 0.403 -20.141 -7.637 1 94.56 444 PRO A N 1
ATOM 3431 C CA . PRO A 1 444 ? -0.816 -19.438 -8.062 1 94.56 444 PRO A CA 1
ATOM 3432 C C . PRO A 1 444 ? -0.908 -19.281 -9.578 1 94.56 444 PRO A C 1
ATOM 3434 O O . PRO A 1 444 ? -2.004 -19.328 -10.141 1 94.56 444 PRO A O 1
ATOM 3437 N N . ALA A 1 445 ? 0.204 -19.109 -10.219 1 96.5 445 ALA A N 1
ATOM 3438 C CA . ALA A 1 445 ? 0.184 -18.969 -11.672 1 96.5 445 ALA A CA 1
ATOM 3439 C C . ALA A 1 445 ? -0.258 -20.266 -12.344 1 96.5 445 ALA A C 1
ATOM 3441 O O . ALA A 1 445 ? -0.974 -20.234 -13.344 1 96.5 445 ALA A O 1
ATOM 3442 N N . VAL A 1 446 ? 0.166 -21.344 -11.812 1 96.19 446 VAL A N 1
ATOM 3443 C CA . VAL A 1 446 ? -0.262 -22.641 -12.328 1 96.19 446 VAL A CA 1
ATOM 3444 C C . VAL A 1 446 ? -1.763 -22.812 -12.109 1 96.19 446 VAL A C 1
ATOM 3446 O O . VAL A 1 446 ? -2.486 -23.219 -13.016 1 96.19 446 VAL A O 1
ATOM 3449 N N . SER A 1 447 ? -2.211 -22.5 -10.906 1 93.69 447 SER A N 1
ATOM 3450 C CA . SER A 1 447 ? -3.633 -22.594 -10.594 1 93.69 447 SER A CA 1
ATOM 3451 C C . SER A 1 447 ? -4.453 -21.656 -11.477 1 93.69 447 SER A C 1
ATOM 3453 O O . SER A 1 447 ? -5.574 -22 -11.875 1 93.69 447 SER A O 1
ATOM 3455 N N . TYR A 1 448 ? -3.916 -20.547 -11.734 1 96.12 448 TYR A N 1
ATOM 3456 C CA . TYR A 1 448 ? -4.555 -19.594 -12.633 1 96.12 448 TYR A CA 1
ATOM 3457 C C . TYR A 1 448 ? -4.785 -20.203 -14.008 1 96.12 448 TYR A C 1
ATOM 3459 O O . TYR A 1 448 ? -5.879 -20.094 -14.57 1 96.12 448 TYR A O 1
ATOM 3467 N N . THR A 1 449 ? -3.793 -20.812 -14.531 1 97 449 THR A N 1
ATOM 3468 C CA . THR A 1 449 ? -3.859 -21.422 -15.852 1 97 449 THR A CA 1
ATOM 3469 C C . THR A 1 449 ? -4.973 -22.469 -15.914 1 97 449 THR A C 1
ATOM 3471 O O . THR A 1 449 ? -5.766 -22.484 -16.859 1 97 449 THR A O 1
ATOM 3474 N N . LEU A 1 450 ? -5.031 -23.25 -14.945 1 94.94 450 LEU A N 1
ATOM 3475 C CA . LEU A 1 450 ? -6.09 -24.25 -14.898 1 94.94 450 LEU A CA 1
ATOM 3476 C C . LEU A 1 450 ? -7.457 -23.594 -14.758 1 94.94 450 LEU A C 1
ATOM 3478 O O . LEU A 1 450 ? -8.43 -24.031 -15.391 1 94.94 450 LEU A O 1
ATOM 3482 N N . SER A 1 451 ? -7.539 -22.625 -13.875 1 94.12 451 SER A N 1
ATOM 3483 C CA . SER A 1 451 ? -8.797 -21.906 -13.672 1 94.12 451 SER A CA 1
ATOM 3484 C C . SER A 1 451 ? -9.32 -21.328 -14.984 1 94.12 451 SER A C 1
ATOM 3486 O O . SER A 1 451 ? -10.523 -21.328 -15.234 1 94.12 451 SER A O 1
ATOM 3488 N N . ILE A 1 452 ? -8.43 -20.797 -15.828 1 96.25 452 ILE A N 1
ATOM 3489 C CA . ILE A 1 452 ? -8.82 -20.234 -17.109 1 96.25 452 ILE A CA 1
ATOM 3490 C C . ILE A 1 452 ? -9.391 -21.328 -18 1 96.25 452 ILE A C 1
ATOM 3492 O O . ILE A 1 452 ? -10.406 -21.125 -18.672 1 96.25 452 ILE A O 1
ATOM 3496 N N . LEU A 1 453 ? -8.75 -22.469 -18.016 1 95.38 453 LEU A N 1
ATOM 3497 C CA . LEU A 1 453 ? -9.242 -23.594 -18.812 1 95.38 453 LEU A CA 1
ATOM 3498 C C . LEU A 1 453 ? -10.641 -24 -18.359 1 95.38 453 LEU A C 1
ATOM 3500 O O . LEU A 1 453 ? -11.508 -24.281 -19.203 1 95.38 453 LEU A O 1
ATOM 3504 N N . VAL A 1 454 ? -10.852 -24.031 -17.109 1 93.56 454 VAL A N 1
ATOM 3505 C CA . VAL A 1 454 ? -12.148 -24.391 -16.562 1 93.56 454 VAL A CA 1
ATOM 3506 C C . VAL A 1 454 ? -13.18 -23.312 -16.922 1 93.56 454 VAL A C 1
ATOM 3508 O O . VAL A 1 454 ? -14.328 -23.641 -17.234 1 93.56 454 VAL A O 1
ATOM 3511 N N . LYS A 1 455 ? -12.781 -22.094 -16.828 1 95.12 455 LYS A N 1
ATOM 3512 C CA . LYS A 1 455 ? -13.68 -21 -17.188 1 95.12 455 LYS A CA 1
ATOM 3513 C C . LYS A 1 455 ? -14.078 -21.094 -18.656 1 95.12 455 LYS A C 1
ATOM 3515 O O . LYS A 1 455 ? -15.227 -20.797 -19 1 95.12 455 LYS A O 1
ATOM 3520 N N . VAL A 1 456 ? -13.117 -21.438 -19.531 1 96.25 456 VAL A N 1
ATOM 3521 C CA . VAL A 1 456 ? -13.453 -21.641 -20.938 1 96.25 456 VAL A CA 1
ATOM 3522 C C . VAL A 1 456 ? -14.445 -22.781 -21.062 1 96.25 456 VAL A C 1
ATOM 3524 O O . VAL A 1 456 ? -15.391 -22.719 -21.859 1 96.25 456 VAL A O 1
ATOM 3527 N N . PHE A 1 457 ? -14.227 -23.797 -20.328 1 94.69 457 PHE A N 1
ATOM 3528 C CA . PHE A 1 457 ? -15.117 -24.953 -20.328 1 94.69 457 PHE A CA 1
ATOM 3529 C C . PHE A 1 457 ? -16.531 -24.547 -19.969 1 94.69 457 PHE A C 1
ATOM 3531 O O . PHE A 1 457 ? -17.5 -24.953 -20.625 1 94.69 457 PHE A O 1
ATOM 3538 N N . VAL A 1 458 ? -16.641 -23.734 -18.938 1 92.94 458 VAL A N 1
ATOM 3539 C CA . VAL A 1 458 ? -17.953 -23.266 -18.484 1 92.94 458 VAL A CA 1
ATOM 3540 C C . VAL A 1 458 ? -18.578 -22.391 -19.578 1 92.94 458 VAL A C 1
ATOM 3542 O O . VAL A 1 458 ? -19.766 -22.531 -19.875 1 92.94 458 VAL A O 1
ATOM 3545 N N . ALA A 1 459 ? -17.812 -21.531 -20.141 1 94.12 459 ALA A N 1
ATOM 3546 C CA . ALA A 1 459 ? -18.328 -20.625 -21.172 1 94.12 459 ALA A CA 1
ATOM 3547 C C . ALA A 1 459 ? -18.812 -21.406 -22.391 1 94.12 459 ALA A C 1
ATOM 3549 O O . ALA A 1 459 ? -19.875 -21.125 -22.938 1 94.12 459 ALA A O 1
ATOM 3550 N N . VAL A 1 460 ? -18.094 -22.375 -22.812 1 93.81 460 VAL A N 1
ATOM 3551 C CA . VAL A 1 460 ? -18.391 -23.172 -24 1 93.81 460 VAL A CA 1
ATOM 3552 C C . VAL A 1 460 ? -19.594 -24.078 -23.734 1 93.81 460 VAL A C 1
ATOM 3554 O O . VAL A 1 460 ? -20.391 -24.328 -24.625 1 93.81 460 VAL A O 1
ATOM 3557 N N . SER A 1 461 ? -19.734 -24.531 -22.5 1 89.94 461 SER A N 1
ATOM 3558 C CA . SER A 1 461 ? -20.781 -25.5 -22.156 1 89.94 461 SER A CA 1
ATOM 3559 C C . SER A 1 461 ? -22.078 -24.797 -21.797 1 89.94 461 SER A C 1
ATOM 3561 O O . SER A 1 461 ? -23.125 -25.438 -21.672 1 89.94 461 SER A O 1
ATOM 3563 N N . ALA A 1 462 ? -21.953 -23.516 -21.578 1 87.19 462 ALA A N 1
ATOM 3564 C CA . ALA A 1 462 ? -23.156 -22.766 -21.203 1 87.19 462 ALA A CA 1
ATOM 3565 C C . ALA A 1 462 ? -24.203 -22.812 -22.312 1 87.19 462 ALA A C 1
ATOM 3567 O O . ALA A 1 462 ? -23.891 -22.594 -23.484 1 87.19 462 ALA A O 1
ATOM 3568 N N . PRO A 1 463 ? -25.375 -23.062 -21.875 1 83.12 463 PRO A N 1
ATOM 3569 C CA . PRO A 1 463 ? -26.438 -23.172 -22.891 1 83.12 463 PRO A CA 1
ATOM 3570 C C . PRO A 1 463 ? -26.609 -21.875 -23.688 1 83.12 463 PRO A C 1
ATOM 3572 O O . PRO A 1 463 ? -26.734 -20.797 -23.094 1 83.12 463 PRO A O 1
ATOM 3575 N N . GLY A 1 464 ? -26.625 -22.047 -24.938 1 83.44 464 GLY A N 1
ATOM 3576 C CA . GLY A 1 464 ? -26.906 -20.922 -25.828 1 83.44 464 GLY A CA 1
ATOM 3577 C C . GLY A 1 464 ? -25.688 -20.094 -26.141 1 83.44 464 GLY A C 1
ATOM 3578 O O . GLY A 1 464 ? -25.75 -19.141 -26.906 1 83.44 464 GLY A O 1
ATOM 3579 N N . ASN A 1 465 ? -24.594 -20.438 -25.484 1 90.62 465 ASN A N 1
ATOM 3580 C CA . ASN A 1 465 ? -23.375 -19.688 -25.781 1 90.62 465 ASN A CA 1
ATOM 3581 C C . ASN A 1 465 ? -22.781 -20.062 -27.125 1 90.62 465 ASN A C 1
ATOM 3583 O O . ASN A 1 465 ? -22.641 -21.25 -27.438 1 90.62 465 ASN A O 1
ATOM 3587 N N . THR A 1 466 ? -22.453 -19.125 -27.906 1 93 466 THR A N 1
ATOM 3588 C CA . THR A 1 466 ? -22 -19.328 -29.281 1 93 466 THR A CA 1
ATOM 3589 C C . THR A 1 466 ? -20.578 -19.859 -29.297 1 93 466 THR A C 1
ATOM 3591 O O . THR A 1 466 ? -20.109 -20.328 -30.344 1 93 466 THR A O 1
ATOM 3594 N N . TYR A 1 467 ? -19.875 -19.859 -28.234 1 94.88 467 TYR A N 1
ATOM 3595 C CA . TYR A 1 467 ? -18.516 -20.391 -28.172 1 94.88 467 TYR A CA 1
ATOM 3596 C C . TYR A 1 467 ? -18.516 -21.891 -28.469 1 94.88 467 TYR A C 1
ATOM 3598 O O . TYR A 1 467 ? -17.484 -22.438 -28.891 1 94.88 467 TYR A O 1
ATOM 3606 N N . SER A 1 468 ? -19.625 -22.516 -28.266 1 92.12 468 SER A N 1
ATOM 3607 C CA . SER A 1 468 ? -19.75 -23.938 -28.547 1 92.12 468 SER A CA 1
ATOM 3608 C C . SER A 1 468 ? -19.609 -24.234 -30.031 1 92.12 468 SER A C 1
ATOM 3610 O O . SER A 1 468 ? -19.391 -25.391 -30.422 1 92.12 468 SER A O 1
ATOM 3612 N N . GLN A 1 469 ? -19.719 -23.219 -30.781 1 92.88 469 GLN A N 1
ATOM 3613 C CA . GLN A 1 469 ? -19.562 -23.359 -32.219 1 92.88 469 GLN A CA 1
ATOM 3614 C C . GLN A 1 469 ? -18.094 -23.516 -32.594 1 92.88 469 GLN A C 1
ATOM 3616 O O . GLN A 1 469 ? -17.781 -24 -33.688 1 92.88 469 GLN A O 1
ATOM 3621 N N . ILE A 1 470 ? -17.266 -23.062 -31.781 1 93.81 470 ILE A N 1
ATOM 3622 C CA . ILE A 1 470 ? -15.836 -23.047 -32.094 1 93.81 470 ILE A CA 1
ATOM 3623 C C . ILE A 1 470 ? -15.141 -24.203 -31.375 1 93.81 470 ILE A C 1
ATOM 3625 O O . ILE A 1 470 ? -14.258 -24.844 -31.938 1 93.81 470 ILE A O 1
ATOM 3629 N N . LEU A 1 471 ? -15.516 -24.359 -30.125 1 94.69 471 LEU A N 1
ATOM 3630 C CA . LEU A 1 471 ? -14.906 -25.375 -29.281 1 94.69 471 LEU A CA 1
ATOM 3631 C C . LEU A 1 471 ? -15.977 -26.25 -28.625 1 94.69 471 LEU A C 1
ATOM 3633 O O . LEU A 1 471 ? -17.094 -25.781 -28.375 1 94.69 471 LEU A O 1
ATOM 3637 N N . THR A 1 472 ? -15.547 -27.469 -28.375 1 91.31 472 THR A N 1
ATOM 3638 C CA . THR A 1 472 ? -16.422 -28.375 -27.641 1 91.31 472 THR A CA 1
ATOM 3639 C C . THR A 1 472 ? -15.812 -28.75 -26.297 1 91.31 472 THR A C 1
ATOM 3641 O O . THR A 1 472 ? -14.609 -28.594 -26.094 1 91.31 472 THR A O 1
ATOM 3644 N N . ARG A 1 473 ? -16.656 -29.234 -25.453 1 88.38 473 ARG A N 1
ATOM 3645 C CA . ARG A 1 473 ? -16.203 -29.656 -24.125 1 88.38 473 ARG A CA 1
ATOM 3646 C C . ARG A 1 473 ? -15.078 -30.672 -24.219 1 88.38 473 ARG A C 1
ATOM 3648 O O . ARG A 1 473 ? -14.125 -30.641 -23.438 1 88.38 473 ARG A O 1
ATOM 3655 N N . GLN A 1 474 ? -15.148 -31.516 -25.203 1 87.88 474 GLN A N 1
ATOM 3656 C CA . GLN A 1 474 ? -14.188 -32.594 -25.359 1 87.88 474 GLN A CA 1
ATOM 3657 C C . GLN A 1 474 ? -12.852 -32.094 -25.891 1 87.88 474 GLN A C 1
ATOM 3659 O O . GLN A 1 474 ? -11.789 -32.531 -25.438 1 87.88 474 GLN A O 1
ATOM 3664 N N . THR A 1 475 ? -12.922 -31.125 -26.703 1 91.56 475 THR A N 1
ATOM 3665 C CA . THR A 1 475 ? -11.719 -30.641 -27.359 1 91.56 475 THR A CA 1
ATOM 3666 C C . THR A 1 475 ? -10.914 -29.734 -26.422 1 91.56 475 THR A C 1
ATOM 3668 O O . THR A 1 475 ? -9.75 -29.438 -26.672 1 91.56 475 THR A O 1
ATOM 3671 N N . LEU A 1 476 ? -11.516 -29.375 -25.328 1 94.94 476 LEU A N 1
ATOM 3672 C CA . LEU A 1 476 ? -10.844 -28.5 -24.375 1 94.94 476 LEU A CA 1
ATOM 3673 C C . LEU A 1 476 ? -9.836 -29.297 -23.547 1 94.94 476 LEU A C 1
ATOM 3675 O O . LEU A 1 476 ? -8.914 -28.703 -22.953 1 94.94 476 LEU A O 1
ATOM 3679 N N . HIS A 1 477 ? -9.984 -30.578 -23.406 1 94.5 477 HIS A N 1
ATOM 3680 C CA . HIS A 1 477 ? -9.078 -31.484 -22.719 1 94.5 477 HIS A CA 1
ATOM 3681 C C . HIS A 1 477 ? -8.758 -30.969 -21.312 1 94.5 477 HIS A C 1
ATOM 3683 O O . HIS A 1 477 ? -7.594 -30.938 -20.906 1 94.5 477 HIS A O 1
ATOM 3689 N N . VAL A 1 478 ? -9.789 -30.5 -20.609 1 93.88 478 VAL A N 1
ATOM 3690 C CA . VAL A 1 478 ? -9.609 -29.984 -19.25 1 93.88 478 VAL A CA 1
ATOM 3691 C C . VAL A 1 478 ? -9.156 -31.109 -18.328 1 93.88 478 VAL A C 1
ATOM 3693 O O . VAL A 1 478 ? -8.266 -30.922 -17.5 1 93.88 478 VAL A O 1
ATOM 3696 N N . ARG A 1 479 ? -9.664 -32.281 -18.453 1 90.19 479 ARG A N 1
ATOM 3697 C CA . ARG A 1 479 ? -9.336 -33.406 -17.594 1 90.19 479 ARG A CA 1
ATOM 3698 C C . ARG A 1 479 ? -7.902 -33.875 -17.812 1 90.19 479 ARG A C 1
ATOM 3700 O O . ARG A 1 479 ? -7.242 -34.344 -16.891 1 90.19 479 ARG A O 1
ATOM 3707 N N . GLU A 1 480 ? -7.574 -33.812 -19.062 1 94 480 GLU A N 1
ATOM 3708 C CA . GLU A 1 480 ? -6.18 -34.125 -19.344 1 94 480 GLU A CA 1
ATOM 3709 C C . GLU A 1 480 ? -5.234 -33.188 -18.594 1 94 480 GLU A C 1
ATOM 3711 O O . GLU A 1 480 ? -4.234 -33.625 -18.031 1 94 480 GLU A O 1
ATOM 3716 N N . ALA A 1 481 ? -5.516 -31.922 -18.703 1 94.88 481 ALA A N 1
ATOM 3717 C CA . ALA A 1 481 ? -4.711 -30.938 -17.984 1 94.88 481 ALA A CA 1
ATOM 3718 C C . ALA A 1 481 ? -4.691 -31.234 -16.484 1 94.88 481 ALA A C 1
ATOM 3720 O O . ALA A 1 481 ? -3.645 -31.125 -15.844 1 94.88 481 ALA A O 1
ATOM 3721 N N . MET A 1 482 ? -5.758 -31.609 -15.93 1 92.62 482 MET A N 1
ATOM 3722 C CA . MET A 1 482 ? -5.863 -31.938 -14.508 1 92.62 482 MET A CA 1
ATOM 3723 C C . MET A 1 482 ? -5.016 -33.156 -14.172 1 92.62 482 MET A C 1
ATOM 3725 O O . MET A 1 482 ? -4.348 -33.188 -13.141 1 92.62 482 MET A O 1
ATOM 3729 N N . ARG A 1 483 ? -5.078 -34.156 -15.008 1 93.44 483 ARG A N 1
ATOM 3730 C CA . ARG A 1 483 ? -4.281 -35.344 -14.789 1 93.44 483 ARG A CA 1
ATOM 3731 C C . ARG A 1 483 ? -2.791 -35.031 -14.789 1 93.44 483 ARG A C 1
ATOM 3733 O O . ARG A 1 483 ? -2.027 -35.594 -14 1 93.44 483 ARG A O 1
ATOM 3740 N N . LYS A 1 484 ? -2.438 -34.219 -15.703 1 96.06 484 LYS A N 1
ATOM 3741 C CA . LYS A 1 484 ? -1.039 -33.781 -15.742 1 96.06 484 LYS A CA 1
ATOM 3742 C C . LYS A 1 484 ? -0.628 -33.125 -14.438 1 96.06 484 LYS A C 1
ATOM 3744 O O . LYS A 1 484 ? 0.453 -33.375 -13.914 1 96.06 484 LYS A O 1
ATOM 3749 N N . LEU A 1 485 ? -1.472 -32.219 -13.945 1 95.19 485 LEU A N 1
ATOM 3750 C CA . LEU A 1 485 ? -1.158 -31.516 -12.711 1 95.19 485 LEU A CA 1
ATOM 3751 C C . LEU A 1 485 ? -1.152 -32.469 -11.523 1 95.19 485 LEU A C 1
ATOM 3753 O O . LEU A 1 485 ? -0.37 -32.281 -10.586 1 95.19 485 LEU A O 1
ATOM 3757 N N . ILE A 1 486 ? -1.99 -33.469 -11.547 1 93.31 486 ILE A N 1
ATOM 3758 C CA . ILE A 1 486 ? -1.992 -34.5 -10.5 1 93.31 486 ILE A CA 1
ATOM 3759 C C . ILE A 1 486 ? -0.679 -35.281 -10.539 1 93.31 486 ILE A C 1
ATOM 3761 O O . ILE A 1 486 ? -0.11 -35.594 -9.492 1 93.31 486 ILE A O 1
ATOM 3765 N N . SER A 1 487 ? -0.288 -35.562 -11.688 1 95.31 487 SER A N 1
ATOM 3766 C CA . SER A 1 487 ? 0.998 -36.219 -11.836 1 95.31 487 SER A CA 1
ATOM 3767 C C . SER A 1 487 ? 2.135 -35.375 -11.273 1 95.31 487 SER A C 1
ATOM 3769 O O . SER A 1 487 ? 3.053 -35.906 -10.641 1 95.31 487 SER A O 1
ATOM 3771 N N . ILE A 1 488 ? 2.119 -34.125 -11.539 1 96.38 488 ILE A N 1
ATOM 3772 C CA . ILE A 1 488 ? 3.115 -33.188 -11.023 1 96.38 488 ILE A CA 1
ATOM 3773 C C . ILE A 1 488 ? 3.074 -33.188 -9.492 1 96.38 488 ILE A C 1
ATOM 3775 O O . ILE A 1 488 ? 4.117 -33.219 -8.836 1 96.38 488 ILE A O 1
ATOM 3779 N N . LYS A 1 489 ? 1.911 -33.125 -8.969 1 94.94 489 LYS A N 1
ATOM 3780 C CA . LYS A 1 489 ? 1.751 -33.188 -7.52 1 94.94 489 LYS A CA 1
ATOM 3781 C C . LYS A 1 489 ? 2.428 -34.406 -6.938 1 94.94 489 LYS A C 1
ATOM 3783 O O . LYS A 1 489 ? 3.115 -34.344 -5.918 1 94.94 489 LYS A O 1
ATOM 3788 N N . GLU A 1 490 ? 2.219 -35.531 -7.57 1 95.12 490 GLU A N 1
ATOM 3789 C CA . GLU A 1 490 ? 2.812 -36.781 -7.094 1 95.12 490 GLU A CA 1
ATOM 3790 C C . GLU A 1 490 ? 4.336 -36.688 -7.109 1 95.12 490 GLU A C 1
ATOM 3792 O O . GLU A 1 490 ? 4.996 -37.156 -6.18 1 95.12 490 GLU A O 1
ATOM 3797 N N . ARG A 1 491 ? 4.816 -36.094 -8.109 1 96.44 491 ARG A N 1
ATOM 3798 C CA . ARG A 1 491 ? 6.266 -35.938 -8.195 1 96.44 491 ARG A CA 1
ATOM 3799 C C . ARG A 1 491 ? 6.773 -35 -7.113 1 96.44 491 ARG A C 1
ATOM 3801 O O . ARG A 1 491 ? 7.84 -35.219 -6.535 1 96.44 491 ARG A O 1
ATOM 3808 N N . LEU A 1 492 ? 6.07 -33.938 -6.875 1 95.62 492 LEU A N 1
ATOM 3809 C CA . LEU A 1 492 ? 6.449 -32.969 -5.828 1 95.62 492 LEU A CA 1
ATOM 3810 C C . LEU A 1 492 ? 6.426 -33.656 -4.457 1 95.62 492 LEU A C 1
ATOM 3812 O O . LEU A 1 492 ? 7.309 -33.406 -3.631 1 95.62 492 LEU A O 1
ATOM 3816 N N . LEU A 1 493 ? 5.438 -34.531 -4.223 1 94.31 493 LEU A N 1
ATOM 3817 C CA . LEU A 1 493 ? 5.262 -35.188 -2.932 1 94.31 493 LEU A CA 1
ATOM 3818 C C . LEU A 1 493 ? 6.406 -36.156 -2.656 1 94.31 493 LEU A C 1
ATOM 3820 O O . LEU A 1 493 ? 6.715 -36.438 -1.498 1 94.31 493 LEU A O 1
ATOM 3824 N N . GLN A 1 494 ? 7.02 -36.594 -3.682 1 95.06 494 GLN A N 1
ATOM 3825 C CA . GLN A 1 494 ? 8.18 -37.469 -3.498 1 95.06 494 GLN A CA 1
ATOM 3826 C C . GLN A 1 494 ? 9.328 -36.719 -2.83 1 95.06 494 GLN A C 1
ATOM 3828 O O . GLN A 1 494 ? 10.047 -37.281 -2.004 1 95.06 494 GLN A O 1
ATOM 3833 N N . LEU A 1 495 ? 9.469 -35.438 -3.193 1 92.06 495 LEU A N 1
ATOM 3834 C CA . LEU A 1 495 ? 10.562 -34.625 -2.66 1 92.06 495 LEU A CA 1
ATOM 3835 C C . LEU A 1 495 ? 10.102 -33.812 -1.444 1 92.06 495 LEU A C 1
ATOM 3837 O O . LEU A 1 495 ? 10.922 -33.406 -0.634 1 92.06 495 LEU A O 1
ATOM 3841 N N . ASP A 1 496 ? 8.867 -33.625 -1.343 1 92.56 496 ASP A N 1
ATOM 3842 C CA . ASP A 1 496 ? 8.266 -32.844 -0.266 1 92.56 496 ASP A CA 1
ATOM 3843 C C . ASP A 1 496 ? 7.074 -33.594 0.34 1 92.56 496 ASP A C 1
ATOM 3845 O O . ASP A 1 496 ? 5.945 -33.062 0.312 1 92.56 496 ASP A O 1
ATOM 3849 N N . PRO A 1 497 ? 7.301 -34.688 0.918 1 90.75 497 PRO A N 1
ATOM 3850 C CA . PRO A 1 497 ? 6.219 -35.562 1.388 1 90.75 497 PRO A CA 1
ATOM 3851 C C . PRO A 1 497 ? 5.371 -34.906 2.477 1 90.75 497 PRO A C 1
ATOM 3853 O O . PRO A 1 497 ? 4.188 -35.25 2.623 1 90.75 497 PRO A O 1
ATOM 3856 N N . HIS A 1 498 ? 5.922 -33.969 3.189 1 87.75 498 HIS A N 1
ATOM 3857 C CA . HIS A 1 498 ? 5.184 -33.375 4.293 1 87.75 498 HIS A CA 1
ATOM 3858 C C . HIS A 1 498 ? 4.535 -32.062 3.871 1 87.75 498 HIS A C 1
ATOM 3860 O O . HIS A 1 498 ? 4.02 -31.312 4.711 1 87.75 498 HIS A O 1
ATOM 3866 N N . MET A 1 499 ? 4.625 -31.719 2.635 1 89.56 499 MET A N 1
ATOM 3867 C CA . MET A 1 499 ? 3.996 -30.547 2.057 1 89.56 499 MET A CA 1
ATOM 3868 C C . MET A 1 499 ? 4.461 -29.266 2.768 1 89.56 499 MET A C 1
ATOM 3870 O O . MET A 1 499 ? 3.639 -28.453 3.184 1 89.56 499 MET A O 1
ATOM 3874 N N . GLY A 1 500 ? 5.785 -29.266 2.953 1 88.12 500 GLY A N 1
ATOM 3875 C CA . GLY A 1 500 ? 6.395 -28.125 3.604 1 88.12 500 GLY A CA 1
ATOM 3876 C C . GLY A 1 500 ? 6.516 -26.922 2.691 1 88.12 500 GLY A C 1
ATOM 3877 O O . GLY A 1 500 ? 6.93 -25.844 3.127 1 88.12 500 GLY A O 1
ATOM 3878 N N . SER A 1 501 ? 6.148 -27.047 1.438 1 91.56 501 SER A N 1
ATOM 3879 C CA . SER A 1 501 ? 6.184 -25.969 0.454 1 91.56 501 SER A CA 1
ATOM 3880 C C . SER A 1 501 ? 4.777 -25.578 0.004 1 91.56 501 SER A C 1
ATOM 3882 O O . SER A 1 501 ? 3.926 -26.453 -0.199 1 91.56 501 SER A O 1
ATOM 3884 N N . TRP A 1 502 ? 4.551 -24.312 -0.096 1 92.69 502 TRP A N 1
ATOM 3885 C CA . TRP A 1 502 ? 3.256 -23.844 -0.587 1 92.69 502 TRP A CA 1
ATOM 3886 C C . TRP A 1 502 ? 3.025 -24.312 -2.023 1 92.69 502 TRP A C 1
ATOM 3888 O O . TRP A 1 502 ? 1.882 -24.453 -2.461 1 92.69 502 TRP A O 1
ATOM 3898 N N . ILE A 1 503 ? 4.066 -24.531 -2.781 1 93.94 503 ILE A N 1
ATOM 3899 C CA . ILE A 1 503 ? 3.936 -24.984 -4.16 1 93.94 503 ILE A CA 1
ATOM 3900 C C . ILE A 1 503 ? 3.244 -26.344 -4.188 1 93.94 503 ILE A C 1
ATOM 3902 O O . ILE A 1 503 ? 2.299 -26.562 -4.953 1 93.94 503 ILE A O 1
ATOM 3906 N N . THR A 1 504 ? 3.682 -27.219 -3.334 1 93.94 504 THR A N 1
ATOM 3907 C CA . THR A 1 504 ? 3.078 -28.531 -3.252 1 93.94 504 THR A CA 1
ATOM 3908 C C . THR A 1 504 ? 1.612 -28.438 -2.836 1 93.94 504 THR A C 1
ATOM 3910 O O . THR A 1 504 ? 0.751 -29.109 -3.414 1 93.94 504 THR A O 1
ATOM 3913 N N . ARG A 1 505 ? 1.339 -27.594 -1.941 1 91.19 505 ARG A N 1
ATOM 3914 C CA . ARG A 1 505 ? -0.018 -27.453 -1.423 1 91.19 505 ARG A CA 1
ATOM 3915 C C . ARG A 1 505 ? -0.943 -26.844 -2.467 1 91.19 505 ARG A C 1
ATOM 3917 O O . ARG A 1 505 ? -2.076 -27.297 -2.646 1 91.19 505 ARG A O 1
ATOM 3924 N N . ILE A 1 506 ? -0.492 -25.812 -3.146 1 92.31 506 ILE A N 1
ATOM 3925 C CA . ILE A 1 506 ? -1.314 -25.094 -4.109 1 92.31 506 ILE A CA 1
ATOM 3926 C C . ILE A 1 506 ? -1.564 -25.984 -5.336 1 92.31 506 ILE A C 1
ATOM 3928 O O . ILE A 1 506 ? -2.707 -26.141 -5.77 1 92.31 506 ILE A O 1
ATOM 3932 N N . ILE A 1 507 ? -0.524 -26.594 -5.852 1 92 507 ILE A N 1
ATOM 3933 C CA . ILE A 1 507 ? -0.682 -27.453 -7.016 1 92 507 ILE A CA 1
ATOM 3934 C C . ILE A 1 507 ? -1.474 -28.703 -6.629 1 92 507 ILE A C 1
ATOM 3936 O O . ILE A 1 507 ? -2.281 -29.203 -7.418 1 92 507 ILE A O 1
ATOM 3940 N N . GLY A 1 508 ? -1.332 -29.125 -5.41 1 86.75 508 GLY A N 1
ATOM 3941 C CA . GLY A 1 508 ? -2.078 -30.266 -4.922 1 86.75 508 GLY A CA 1
ATOM 3942 C C . GLY A 1 508 ? -3.564 -30 -4.781 1 86.75 508 GLY A C 1
ATOM 3943 O O . GLY A 1 508 ? -4.375 -30.922 -4.805 1 86.75 508 GLY A O 1
ATOM 3944 N N . SER A 1 509 ? -3.928 -28.766 -4.633 1 84 509 SER A N 1
ATOM 3945 C CA . SER A 1 509 ? -5.324 -28.406 -4.426 1 84 509 SER A CA 1
ATOM 3946 C C . SER A 1 509 ? -6.113 -28.469 -5.73 1 84 509 SER A C 1
ATOM 3948 O O . SER A 1 509 ? -7.336 -28.297 -5.73 1 84 509 SER A O 1
ATOM 3950 N N . VAL A 1 510 ? -5.516 -28.766 -6.801 1 80.69 510 VAL A N 1
ATOM 3951 C CA . VAL A 1 510 ? -6.172 -28.812 -8.102 1 80.69 510 VAL A CA 1
ATOM 3952 C C . VAL A 1 510 ? -7.172 -29.953 -8.148 1 80.69 510 VAL A C 1
ATOM 3954 O O . VAL A 1 510 ? -8.117 -29.938 -8.938 1 80.69 510 VAL A O 1
ATOM 3957 N N . GLU A 1 511 ? -7.012 -30.875 -7.23 1 78.44 511 GLU A N 1
ATOM 3958 C CA . GLU A 1 511 ? -7.902 -32.031 -7.219 1 78.44 511 GLU A CA 1
ATOM 3959 C C . GLU A 1 511 ? -9.336 -31.625 -6.906 1 78.44 511 GLU A C 1
ATOM 3961 O O . GLU A 1 511 ? -10.289 -32.219 -7.418 1 78.44 511 GLU A O 1
ATOM 3966 N N . TRP A 1 512 ? -9.445 -30.656 -6.09 1 78.44 512 TRP A N 1
ATOM 3967 C CA . TRP A 1 512 ? -10.789 -30.219 -5.727 1 78.44 512 TRP A CA 1
ATOM 3968 C C . TRP A 1 512 ? -11.539 -29.703 -6.953 1 78.44 512 TRP A C 1
ATOM 3970 O O . TRP A 1 512 ? -12.766 -29.812 -7.031 1 78.44 512 TRP A O 1
ATOM 3980 N N . LEU A 1 513 ? -10.852 -29.141 -7.871 1 80.38 513 LEU A N 1
ATOM 3981 C CA . LEU A 1 513 ? -11.453 -28.609 -9.086 1 80.38 513 LEU A CA 1
ATOM 3982 C C . LEU A 1 513 ? -11.992 -29.734 -9.961 1 80.38 513 LEU A C 1
ATOM 3984 O O . LEU A 1 513 ? -12.953 -29.547 -10.711 1 80.38 513 LEU A O 1
ATOM 3988 N N . GLY A 1 514 ? -11.383 -30.891 -9.805 1 77.75 514 GLY A N 1
ATOM 3989 C CA . GLY A 1 514 ? -11.891 -32.062 -10.508 1 77.75 514 GLY A CA 1
ATOM 3990 C C . GLY A 1 514 ? -13.273 -32.469 -10.047 1 77.75 514 GLY A C 1
ATOM 3991 O O . GLY A 1 514 ? -14.156 -32.75 -10.867 1 77.75 514 GLY A O 1
ATOM 3992 N N . VAL A 1 515 ? -13.391 -32.375 -8.766 1 79.62 515 VAL A N 1
ATOM 3993 C CA . VAL A 1 515 ? -14.688 -32.719 -8.195 1 79.62 515 VAL A CA 1
ATOM 3994 C C . VAL A 1 515 ? -15.734 -31.719 -8.633 1 79.62 515 VAL A C 1
ATOM 3996 O O . VAL A 1 515 ? -16.844 -32.094 -9.008 1 79.62 515 VAL A O 1
ATOM 3999 N N . TRP A 1 516 ? -15.367 -30.531 -8.539 1 85.56 516 TRP A N 1
ATOM 4000 C CA . TRP A 1 516 ? -16.281 -29.484 -8.969 1 85.56 516 TRP A CA 1
ATOM 4001 C C . TRP A 1 516 ? -16.672 -29.672 -10.43 1 85.56 516 TRP A C 1
ATOM 4003 O O . TRP A 1 516 ? -17.828 -29.484 -10.797 1 85.56 516 TRP A O 1
ATOM 4013 N N . LEU A 1 517 ? -15.719 -30 -11.281 1 85.25 517 LEU A N 1
ATOM 4014 C CA . LEU A 1 517 ? -15.969 -30.188 -12.703 1 85.25 517 LEU A CA 1
ATOM 4015 C C . LEU A 1 517 ? -16.922 -31.344 -12.945 1 85.25 517 LEU A C 1
ATOM 4017 O O . LEU A 1 517 ? -17.781 -31.281 -13.828 1 85.25 517 LEU A O 1
ATOM 4021 N N . ASP A 1 518 ? -16.781 -32.344 -12.148 1 82.94 518 ASP A N 1
ATOM 4022 C CA . ASP A 1 518 ? -17.703 -33.5 -12.242 1 82.94 518 ASP A CA 1
ATOM 4023 C C . ASP A 1 518 ? -19.141 -33.062 -11.938 1 82.94 518 ASP A C 1
ATOM 4025 O O . ASP A 1 518 ? -20.062 -33.438 -12.672 1 82.94 518 ASP A O 1
ATOM 4029 N N . ASP A 1 519 ? -19.219 -32.344 -10.891 1 84.38 519 ASP A N 1
ATOM 4030 C CA . ASP A 1 519 ? -20.547 -31.844 -10.5 1 84.38 519 ASP A CA 1
ATOM 4031 C C . ASP A 1 519 ? -21.125 -30.938 -11.57 1 84.38 519 ASP A C 1
ATOM 4033 O O . ASP A 1 519 ? -22.312 -31.031 -11.891 1 84.38 519 ASP A O 1
ATOM 4037 N N . TYR A 1 520 ? -20.344 -30.125 -12.055 1 85.31 520 TYR A N 1
ATOM 4038 C CA . TYR A 1 520 ? -20.797 -29.172 -13.062 1 85.31 520 TYR A CA 1
ATOM 4039 C C . TYR A 1 520 ? -21.219 -29.891 -14.336 1 85.31 520 TYR A C 1
ATOM 4041 O O . TYR A 1 520 ? -22.25 -29.578 -14.922 1 85.31 520 TYR A O 1
ATOM 4049 N N . GLU A 1 521 ? -20.438 -30.781 -14.781 1 83.75 521 GLU A N 1
ATOM 4050 C CA . GLU A 1 521 ? -20.766 -31.547 -15.984 1 83.75 521 GLU A CA 1
ATOM 4051 C C . GLU A 1 521 ? -22.062 -32.344 -15.797 1 83.75 521 GLU A C 1
ATOM 4053 O O . GLU A 1 521 ? -22.859 -32.469 -16.734 1 83.75 521 GLU A O 1
ATOM 4058 N N . GLY A 1 522 ? -22.219 -32.812 -14.562 1 80.5 522 GLY A N 1
ATOM 4059 C CA . GLY A 1 522 ? -23.453 -33.5 -14.25 1 80.5 522 GLY A CA 1
ATOM 4060 C C . GLY A 1 522 ? -24.672 -32.594 -14.398 1 80.5 522 GLY A C 1
ATOM 4061 O O . GLY A 1 522 ? -25.703 -33.031 -14.93 1 80.5 522 GLY A O 1
ATOM 4062 N N . ILE A 1 523 ? -24.484 -31.469 -13.977 1 80.31 523 ILE A N 1
ATOM 4063 C CA . ILE A 1 523 ? -25.578 -30.5 -14.047 1 80.31 523 ILE A CA 1
ATOM 4064 C C . ILE A 1 523 ? -25.875 -30.156 -15.508 1 80.31 523 ILE A C 1
ATOM 4066 O O . ILE A 1 523 ? -27.031 -30.094 -15.906 1 80.31 523 ILE A O 1
ATOM 4070 N N . ILE A 1 524 ? -24.891 -29.906 -16.281 1 79.88 524 ILE A N 1
ATOM 4071 C CA . ILE A 1 524 ? -25.047 -29.547 -17.688 1 79.88 524 ILE A CA 1
ATOM 4072 C C . ILE A 1 524 ? -25.688 -30.703 -18.453 1 79.88 524 ILE A C 1
ATOM 4074 O O . ILE A 1 524 ? -26.578 -30.484 -19.281 1 79.88 524 ILE A O 1
ATOM 4078 N N . GLU A 1 525 ? -25.297 -31.906 -18.141 1 80.56 525 GLU A N 1
ATOM 4079 C CA . GLU A 1 525 ? -25.859 -33.094 -18.797 1 80.56 525 GLU A CA 1
ATOM 4080 C C . GLU A 1 525 ? -27.328 -33.25 -18.438 1 80.56 525 GLU A C 1
ATOM 4082 O O . GLU A 1 525 ? -28.141 -33.625 -19.297 1 80.56 525 GLU A O 1
ATOM 4087 N N . GLN A 1 526 ? -27.578 -33 -17.219 1 80.31 526 GLN A N 1
ATOM 4088 C CA . GLN A 1 526 ? -28.969 -33.094 -16.797 1 80.31 526 GLN A CA 1
ATOM 4089 C C . GLN A 1 526 ? -29.828 -32.031 -17.5 1 80.31 526 GLN A C 1
ATOM 4091 O O . GLN A 1 526 ? -30.953 -32.312 -17.922 1 80.31 526 GLN A O 1
ATOM 4096 N N . TYR A 1 527 ? -29.281 -30.922 -17.625 1 75.94 527 TYR A N 1
ATOM 4097 C CA . TYR A 1 527 ? -29.984 -29.859 -18.328 1 75.94 527 TYR A CA 1
ATOM 4098 C C . TYR A 1 527 ? -30.203 -30.203 -19.797 1 75.94 527 TYR A C 1
ATOM 4100 O O . TYR A 1 527 ? -31.297 -30.016 -20.328 1 75.94 527 TYR A O 1
ATOM 4108 N N . GLU A 1 528 ? -29.219 -30.656 -20.469 1 78.19 528 GLU A N 1
ATOM 4109 C CA . GLU A 1 528 ? -29.312 -31.031 -21.875 1 78.19 528 GLU A CA 1
ATOM 4110 C C . GLU A 1 528 ? -30.312 -32.156 -22.062 1 78.19 528 GLU A C 1
ATOM 4112 O O . GLU A 1 528 ? -31.062 -32.188 -23.047 1 78.19 528 GLU A O 1
ATOM 4117 N N . SER A 1 529 ? -30.312 -33.031 -21.078 1 79 529 SER A N 1
ATOM 4118 C CA . SER A 1 529 ? -31.266 -34.156 -21.125 1 79 529 SER A CA 1
ATOM 4119 C C . SER A 1 529 ? -32.688 -33.656 -20.969 1 79 529 SER A C 1
ATOM 4121 O O . SER A 1 529 ? -33.594 -34.125 -21.641 1 79 529 SER A O 1
ATOM 4123 N N . ASN A 1 530 ? -32.812 -32.75 -20.062 1 74.31 530 ASN A N 1
ATOM 4124 C CA . ASN A 1 530 ? -34.156 -32.188 -19.844 1 74.31 530 ASN A CA 1
ATOM 4125 C C . ASN A 1 530 ? -34.625 -31.406 -21.062 1 74.31 530 ASN A C 1
ATOM 4127 O O . ASN A 1 530 ? -35.844 -31.422 -21.375 1 74.31 530 ASN A O 1
ATOM 4131 N N . LEU A 1 531 ? -33.781 -30.656 -21.734 1 72.75 531 LEU A N 1
ATOM 4132 C CA . LEU A 1 531 ? -34.125 -29.922 -22.953 1 72.75 531 LEU A CA 1
ATOM 4133 C C . LEU A 1 531 ? -34.562 -30.891 -24.047 1 72.75 531 LEU A C 1
ATOM 4135 O O . LEU A 1 531 ? -35.5 -30.625 -24.781 1 72.75 531 LEU A O 1
ATOM 4139 N N . GLU A 1 532 ? -33.938 -32 -24.172 1 71.44 532 GLU A N 1
ATOM 4140 C CA . GLU A 1 532 ? -34.281 -33 -25.172 1 71.44 532 GLU A CA 1
ATOM 4141 C C . GLU A 1 532 ? -35.625 -33.625 -24.875 1 71.44 532 GLU A C 1
ATOM 4143 O O . GLU A 1 532 ? -36.375 -33.969 -25.797 1 71.44 532 GLU A O 1
ATOM 4148 N N . ARG A 1 533 ? -36.062 -33.781 -23.547 1 72.62 533 ARG A N 1
ATOM 4149 C CA . ARG A 1 533 ? -37.312 -34.375 -23.141 1 72.62 533 ARG A CA 1
ATOM 4150 C C . ARG A 1 533 ? -38.438 -33.375 -23.109 1 72.62 533 ARG A C 1
ATOM 4152 O O . ARG A 1 533 ? -39.625 -33.719 -22.969 1 72.62 533 ARG A O 1
ATOM 4159 N N . GLY A 1 534 ? -38.25 -32.094 -23.516 1 65.19 534 GLY A N 1
ATOM 4160 C CA . GLY A 1 534 ? -39.281 -31.062 -23.516 1 65.19 534 GLY A CA 1
ATOM 4161 C C . GLY A 1 534 ? -39.656 -30.609 -22.109 1 65.19 534 GLY A C 1
ATOM 4162 O O . GLY A 1 534 ? -40.719 -30 -21.922 1 65.19 534 GLY A O 1
ATOM 4163 N N . THR A 1 535 ? -39.156 -31.031 -21.062 1 56.06 535 THR A N 1
ATOM 4164 C CA . THR A 1 535 ? -39.5 -30.734 -19.688 1 56.06 535 THR A CA 1
ATOM 4165 C C . THR A 1 535 ? -38.594 -29.641 -19.109 1 56.06 535 THR A C 1
ATOM 4167 O O . THR A 1 535 ? -38.625 -29.391 -17.906 1 56.06 535 THR A O 1
ATOM 4170 N N . ALA A 1 536 ? -37.875 -29.047 -19.875 1 50.16 536 ALA A N 1
ATOM 4171 C CA . ALA A 1 536 ? -36.812 -28.156 -19.422 1 50.16 536 ALA A CA 1
ATOM 4172 C C . ALA A 1 536 ? -37.375 -26.984 -18.625 1 50.16 536 ALA A C 1
ATOM 4174 O O . ALA A 1 536 ? -38.156 -26.188 -19.141 1 50.16 536 ALA A O 1
ATOM 4175 N N . GLU A 1 537 ? -37.688 -27.094 -17.312 1 41.97 537 GLU A N 1
ATOM 4176 C CA . GLU A 1 537 ? -37.844 -25.938 -16.438 1 41.97 537 GLU A CA 1
ATOM 4177 C C . GLU A 1 537 ? -36.688 -24.938 -16.641 1 41.97 537 GLU A C 1
ATOM 4179 O O . GLU A 1 537 ? -35.562 -25.328 -16.953 1 41.97 537 GLU A O 1
ATOM 4184 N N . HIS A 1 538 ? -36.969 -23.562 -16.828 1 38.78 538 HIS A N 1
ATOM 4185 C CA . HIS A 1 538 ? -36.219 -22.391 -17.266 1 38.78 538 HIS A CA 1
ATOM 4186 C C . HIS A 1 538 ? -34.844 -22.344 -16.594 1 38.78 538 HIS A C 1
ATOM 4188 O O . HIS A 1 538 ? -33.844 -22.141 -17.266 1 38.78 538 HIS A O 1
ATOM 4194 N N . ASP A 1 539 ? -34.75 -21.672 -15.281 1 38.5 539 ASP A N 1
ATOM 4195 C CA . ASP A 1 539 ? -33.625 -20.859 -14.844 1 38.5 539 ASP A CA 1
ATOM 4196 C C . ASP A 1 539 ? -32.5 -21.719 -14.305 1 38.5 539 ASP A C 1
ATOM 4198 O O . ASP A 1 539 ? -32.656 -22.438 -13.32 1 38.5 539 ASP A O 1
ATOM 4202 N N . ILE A 1 540 ? -31.594 -22.281 -15.086 1 42.06 540 ILE A N 1
ATOM 4203 C CA . ILE A 1 540 ? -30.328 -22.812 -14.625 1 42.06 540 ILE A CA 1
ATOM 4204 C C . ILE A 1 540 ? -29.781 -21.953 -13.484 1 42.06 540 ILE A C 1
ATOM 4206 O O . ILE A 1 540 ? -28.609 -22.078 -13.102 1 42.06 540 ILE A O 1
ATOM 4210 N N . GLY A 1 541 ? -30.641 -20.938 -13.062 1 39.69 541 GLY A N 1
ATOM 4211 C CA . GLY A 1 541 ? -30.125 -20 -12.07 1 39.69 541 GLY A CA 1
ATOM 4212 C C . GLY A 1 541 ? -29.641 -20.688 -10.812 1 39.69 541 GLY A C 1
ATOM 4213 O O . GLY A 1 541 ? -29.141 -20.031 -9.891 1 39.69 541 GLY A O 1
ATOM 4214 N N . VAL A 1 542 ? -30.281 -21.828 -10.414 1 36.19 542 VAL A N 1
ATOM 4215 C CA . VAL A 1 542 ? -30.125 -22.344 -9.055 1 36.19 542 VAL A CA 1
ATOM 4216 C C . VAL A 1 542 ? -28.797 -23.109 -8.945 1 36.19 542 VAL A C 1
ATOM 4218 O O . VAL A 1 542 ? -28.797 -24.328 -8.75 1 36.19 542 VAL A O 1
ATOM 4221 N N . LEU A 1 543 ? -27.984 -23.016 -9.852 1 34.97 543 LEU A N 1
ATOM 4222 C CA . LEU A 1 543 ? -26.812 -23.844 -9.602 1 34.97 543 LEU A CA 1
ATOM 4223 C C . LEU A 1 543 ? -26.391 -23.766 -8.133 1 34.97 543 LEU A C 1
ATOM 4225 O O . LEU A 1 543 ? -26.312 -24.797 -7.453 1 34.97 543 LEU A O 1
ATOM 4229 N N . SER A 1 544 ? -25.078 -23.406 -7.75 1 31.77 544 SER A N 1
ATOM 4230 C CA . SER A 1 544 ? -24.422 -23.828 -6.52 1 31.77 544 SER A CA 1
ATOM 4231 C C . SER A 1 544 ? -25.125 -23.25 -5.293 1 31.77 544 SER A C 1
ATOM 4233 O O . SER A 1 544 ? -25.219 -22.016 -5.16 1 31.77 544 SER A O 1
ATOM 4235 N N . PRO A 1 545 ? -26.125 -23.984 -4.641 1 29.09 545 PRO A N 1
ATOM 4236 C CA . PRO A 1 545 ? -26.578 -23.578 -3.311 1 29.09 545 PRO A CA 1
ATOM 4237 C C . PRO A 1 545 ? -25.438 -23.047 -2.439 1 29.09 545 PRO A C 1
ATOM 4239 O O . PRO A 1 545 ? -25.516 -21.938 -1.924 1 29.09 545 PRO A O 1
ATOM 4242 N N . ASN A 1 546 ? -24.938 -24.125 -1.386 1 27.22 546 ASN A N 1
ATOM 4243 C CA . ASN A 1 546 ? -24.172 -23.969 -0.151 1 27.22 546 ASN A CA 1
ATOM 4244 C C . ASN A 1 546 ? -22.719 -23.594 -0.43 1 27.22 546 ASN A C 1
ATOM 4246 O O . ASN A 1 546 ? -22.047 -24.25 -1.216 1 27.22 546 ASN A O 1
ATOM 4250 N N . GLY A 1 547 ? -22.375 -22.547 -0.995 1 27.55 547 GLY A N 1
ATOM 4251 C CA . GLY A 1 547 ? -21.062 -21.922 -1.013 1 27.55 547 GLY A CA 1
ATOM 4252 C C . GLY A 1 547 ? -20 -22.734 -0.306 1 27.55 547 GLY A C 1
ATOM 4253 O O . GLY A 1 547 ? -18.844 -22.328 -0.248 1 27.55 547 GLY A O 1
ATOM 4254 N N . HIS A 1 548 ? -20.156 -23.344 0.993 1 22.34 548 HIS A N 1
ATOM 4255 C CA . HIS A 1 548 ? -19.25 -24.047 1.896 1 22.34 548 HIS A CA 1
ATOM 4256 C C . HIS A 1 548 ? -18.875 -25.406 1.34 1 22.34 548 HIS A C 1
ATOM 4258 O O . HIS A 1 548 ? -19.734 -26.266 1.116 1 22.34 548 HIS A O 1
ATOM 4264 N N . PHE A 1 549 ? -18.047 -25.734 0.529 1 19.86 549 PHE A N 1
ATOM 4265 C CA . PHE A 1 549 ? -17.5 -27.062 0.719 1 19.86 549 PHE A CA 1
ATOM 4266 C C . PHE A 1 549 ? -16.594 -27.109 1.938 1 19.86 549 PHE A C 1
ATOM 4268 O O . PHE A 1 549 ? -15.844 -26.172 2.193 1 19.86 549 PHE A O 1
ATOM 4275 N N . MET B 1 1 ? 20.281 -9.117 81.125 1 32.03 1 MET B N 1
ATOM 4276 C CA . MET B 1 1 ? 19.547 -8.523 80 1 32.03 1 MET B CA 1
ATOM 4277 C C . MET B 1 1 ? 20.188 -8.891 78.688 1 32.03 1 MET B C 1
ATOM 4279 O O . MET B 1 1 ? 21.391 -8.703 78.5 1 32.03 1 MET B O 1
ATOM 4283 N N . LYS B 1 2 ? 19.578 -9.789 78 1 38.34 2 LYS B N 1
ATOM 4284 C CA . LYS B 1 2 ? 20.094 -10.516 76.812 1 38.34 2 LYS B CA 1
ATOM 4285 C C . LYS B 1 2 ? 20.562 -9.562 75.75 1 38.34 2 LYS B C 1
ATOM 4287 O O . LYS B 1 2 ? 19.844 -8.625 75.375 1 38.34 2 LYS B O 1
ATOM 4292 N N . LYS B 1 3 ? 21.828 -9.375 75.562 1 45.22 3 LYS B N 1
ATOM 4293 C CA . LYS B 1 3 ? 22.547 -8.711 74.438 1 45.22 3 LYS B CA 1
ATOM 4294 C C . LYS B 1 3 ? 21.859 -8.969 73.125 1 45.22 3 LYS B C 1
ATOM 4296 O O . LYS B 1 3 ? 21.594 -10.117 72.75 1 45.22 3 LYS B O 1
ATOM 4301 N N . ARG B 1 4 ? 20.953 -8.062 72.625 1 51.41 4 ARG B N 1
ATOM 4302 C CA . ARG B 1 4 ? 20.406 -8.273 71.312 1 51.41 4 ARG B CA 1
ATOM 4303 C C . ARG B 1 4 ? 21.5 -8.602 70.312 1 51.41 4 ARG B C 1
ATOM 4305 O O . ARG B 1 4 ? 22.406 -7.797 70.125 1 51.41 4 ARG B O 1
ATOM 4312 N N . SER B 1 5 ? 21.969 -9.734 70.125 1 58.16 5 SER B N 1
ATOM 4313 C CA . SER B 1 5 ? 23.016 -10.258 69.25 1 58.16 5 SER B CA 1
ATOM 4314 C C . SER B 1 5 ? 22.703 -9.969 67.75 1 58.16 5 SER B C 1
ATOM 4316 O O . SER B 1 5 ? 23.516 -10.234 66.875 1 58.16 5 SER B O 1
ATOM 4318 N N . ARG B 1 6 ? 21.516 -9.469 67.375 1 63.62 6 ARG B N 1
ATOM 4319 C CA . ARG B 1 6 ? 21.188 -9.367 65.938 1 63.62 6 ARG B CA 1
ATOM 4320 C C . ARG B 1 6 ? 20.859 -7.934 65.562 1 63.62 6 ARG B C 1
ATOM 4322 O O . ARG B 1 6 ? 20.312 -7.176 66.375 1 63.62 6 ARG B O 1
ATOM 4329 N N . ALA B 1 7 ? 21.375 -7.469 64.5 1 73.81 7 ALA B N 1
ATOM 4330 C CA . ALA B 1 7 ? 21.094 -6.137 63.969 1 73.81 7 ALA B CA 1
ATOM 4331 C C . ALA B 1 7 ? 19.609 -5.957 63.688 1 73.81 7 ALA B C 1
ATOM 4333 O O . ALA B 1 7 ? 18.906 -6.938 63.438 1 73.81 7 ALA B O 1
ATOM 4334 N N . CYS B 1 8 ? 19.016 -4.828 63.906 1 75 8 CYS B N 1
ATOM 4335 C CA . CYS B 1 8 ? 17.625 -4.535 63.562 1 75 8 CYS B CA 1
ATOM 4336 C C . CYS B 1 8 ? 17.406 -4.602 62.062 1 75 8 CYS B C 1
ATOM 4338 O O . CYS B 1 8 ? 18.359 -4.586 61.281 1 75 8 CYS B O 1
ATOM 4340 N N . GLU B 1 9 ? 16.219 -4.621 61.5 1 74.81 9 GLU B N 1
ATOM 4341 C CA . GLU B 1 9 ? 15.844 -4.75 60.094 1 74.81 9 GLU B CA 1
ATOM 4342 C C . GLU B 1 9 ? 16.359 -3.566 59.25 1 74.81 9 GLU B C 1
ATOM 4344 O O . GLU B 1 9 ? 16.812 -3.738 58.125 1 74.81 9 GLU B O 1
ATOM 4349 N N . ALA B 1 10 ? 16.359 -2.439 59.875 1 74.31 10 ALA B N 1
ATOM 4350 C CA . ALA B 1 10 ? 16.797 -1.243 59.156 1 74.31 10 ALA B CA 1
ATOM 4351 C C . ALA B 1 10 ? 18.312 -1.226 59 1 74.31 10 ALA B C 1
ATOM 4353 O O . ALA B 1 10 ? 18.844 -0.931 57.938 1 74.31 10 ALA B O 1
ATOM 4354 N N . CYS B 1 11 ? 18.922 -1.507 60 1 74.19 11 CYS B N 1
ATOM 4355 C CA . CYS B 1 11 ? 20.375 -1.52 59.938 1 74.19 11 CYS B CA 1
ATOM 4356 C C . CYS B 1 11 ? 20.875 -2.699 59.125 1 74.19 11 CYS B C 1
ATOM 4358 O O . CYS B 1 11 ? 21.891 -2.588 58.438 1 74.19 11 CYS B O 1
ATOM 4360 N N . GLN B 1 12 ? 20.219 -3.848 59.125 1 73.5 12 GLN B N 1
ATOM 4361 C CA . GLN B 1 12 ? 20.547 -5.008 58.312 1 73.5 12 GLN B CA 1
ATOM 4362 C C . GLN B 1 12 ? 20.391 -4.695 56.812 1 73.5 12 GLN B C 1
ATOM 4364 O O . GLN B 1 12 ? 21.219 -5.086 56 1 73.5 12 GLN B O 1
ATOM 4369 N N . ALA B 1 13 ? 19.406 -3.893 56.5 1 72.38 13 ALA B N 1
ATOM 4370 C CA . ALA B 1 13 ? 19.156 -3.49 55.094 1 72.38 13 ALA B CA 1
ATOM 4371 C C . ALA B 1 13 ? 20.266 -2.568 54.594 1 72.38 13 ALA B C 1
ATOM 4373 O O . ALA B 1 13 ? 20.594 -2.594 53.406 1 72.38 13 ALA B O 1
ATOM 4374 N N . LEU B 1 14 ? 20.859 -1.924 55.531 1 69.25 14 LEU B N 1
ATOM 4375 C CA . LEU B 1 14 ? 21.953 -1.013 55.188 1 69.25 14 LEU B CA 1
ATOM 4376 C C . LEU B 1 14 ? 23.297 -1.679 55.375 1 69.25 14 LEU B C 1
ATOM 4378 O O . LEU B 1 14 ? 24.344 -1.05 55.188 1 69.25 14 LEU B O 1
ATOM 4382 N N . LYS B 1 15 ? 23.312 -2.926 55.812 1 65.81 15 LYS B N 1
ATOM 4383 C CA . LYS B 1 15 ? 24.5 -3.746 56.062 1 65.81 15 LYS B CA 1
ATOM 4384 C C . LYS B 1 15 ? 25.422 -3.062 57.062 1 65.81 15 LYS B C 1
ATOM 4386 O O . LYS B 1 15 ? 26.656 -3.156 56.938 1 65.81 15 LYS B O 1
ATOM 4391 N N . VAL B 1 16 ? 24.812 -2.352 58 1 75.31 16 VAL B N 1
ATOM 4392 C CA . VAL B 1 16 ? 25.609 -1.721 59.031 1 75.31 16 VAL B CA 1
ATOM 4393 C C . VAL B 1 16 ? 25.234 -2.289 60.406 1 75.31 16 VAL B C 1
ATOM 4395 O O . VAL B 1 16 ? 24.141 -2.838 60.562 1 75.31 16 VAL B O 1
ATOM 4398 N N . LYS B 1 17 ? 26.094 -2.213 61.312 1 75.69 17 LYS B N 1
ATOM 4399 C CA . LYS B 1 17 ? 25.875 -2.666 62.688 1 75.69 17 LYS B CA 1
ATOM 4400 C C . LYS B 1 17 ? 25.031 -1.663 63.469 1 75.69 17 LYS B C 1
ATOM 4402 O O . LYS B 1 17 ? 25.141 -0.453 63.25 1 75.69 17 LYS B O 1
ATOM 4407 N N . CYS B 1 18 ? 24.172 -2.189 64.125 1 76.81 18 CYS B N 1
ATOM 4408 C CA . CYS B 1 18 ? 23.375 -1.323 65 1 76.81 18 CYS B CA 1
ATOM 4409 C C . CYS B 1 18 ? 24.266 -0.672 66.062 1 76.81 18 CYS B C 1
ATOM 4411 O O . CYS B 1 18 ? 25.172 -1.312 66.625 1 76.81 18 CYS B O 1
ATOM 4413 N N . GLU B 1 19 ? 24.281 0.744 66.375 1 80.31 19 GLU B N 1
ATOM 4414 C CA . GLU B 1 19 ? 24.922 1.459 67.438 1 80.31 19 GLU B CA 1
ATOM 4415 C C . GLU B 1 19 ? 23.906 1.84 68.5 1 80.31 19 GLU B C 1
ATOM 4417 O O . GLU B 1 19 ? 22.828 2.332 68.188 1 80.31 19 GLU B O 1
ATOM 4422 N N . PHE B 1 20 ? 24.141 1.447 69.75 1 74.56 20 PHE B N 1
ATOM 4423 C CA . PHE B 1 20 ? 23.219 1.73 70.875 1 74.56 20 PHE B CA 1
ATOM 4424 C C . PHE B 1 20 ? 23.797 2.809 71.75 1 74.56 20 PHE B C 1
ATOM 4426 O O . PHE B 1 20 ? 24.984 2.789 72.062 1 74.56 20 PHE B O 1
ATOM 4433 N N . PRO B 1 21 ? 23.031 3.984 72.125 1 75 21 PRO B N 1
ATOM 4434 C CA . PRO B 1 21 ? 23.547 5.027 73 1 75 21 PRO B CA 1
ATOM 4435 C C . PRO B 1 21 ? 23.875 4.508 74.375 1 75 21 PRO B C 1
ATOM 4437 O O . PRO B 1 21 ? 24.797 5.016 75.062 1 75 21 PRO B O 1
ATOM 4440 N N . SER B 1 22 ? 23.078 3.553 75 1 72.81 22 SER B N 1
ATOM 4441 C CA . SER B 1 22 ? 23.375 2.908 76.25 1 72.81 22 SER B CA 1
ATOM 4442 C C . SER B 1 22 ? 23.156 1.4 76.188 1 72.81 22 SER B C 1
ATOM 4444 O O . SER B 1 22 ? 22.359 0.926 75.375 1 72.81 22 SER B O 1
ATOM 4446 N N . PRO B 1 23 ? 24.016 0.647 76.812 1 66.44 23 PRO B N 1
ATOM 4447 C CA . PRO B 1 23 ? 23.922 -0.814 76.75 1 66.44 23 PRO B CA 1
ATOM 4448 C C . PRO B 1 23 ? 22.516 -1.337 77.062 1 66.44 23 PRO B C 1
ATOM 4450 O O . PRO B 1 23 ? 22.203 -2.484 76.688 1 66.44 23 PRO B O 1
ATOM 4453 N N . ASP B 1 24 ? 21.672 -0.615 77.688 1 65.38 24 ASP B N 1
ATOM 4454 C CA . ASP B 1 24 ? 20.359 -1.074 78.125 1 65.38 24 ASP B CA 1
ATOM 4455 C C . ASP B 1 24 ? 19.281 -0.618 77.125 1 65.38 24 ASP B C 1
ATOM 4457 O O . ASP B 1 24 ? 18.094 -0.841 77.375 1 65.38 24 ASP B O 1
ATOM 4461 N N . SER B 1 25 ? 19.656 0.099 76.062 1 69.25 25 SER B N 1
ATOM 4462 C CA . SER B 1 25 ? 18.656 0.61 75.125 1 69.25 25 SER B CA 1
ATOM 4463 C C . SER B 1 25 ? 18.25 -0.451 74.125 1 69.25 25 SER B C 1
ATOM 4465 O O . SER B 1 25 ? 19.094 -1.175 73.625 1 69.25 25 SER B O 1
ATOM 4467 N N . SER B 1 26 ? 17.062 -0.81 73.938 1 71.44 26 SER B N 1
ATOM 4468 C CA . SER B 1 26 ? 16.5 -1.829 73.062 1 71.44 26 SER B CA 1
ATOM 4469 C C . SER B 1 26 ? 16.359 -1.31 71.625 1 71.44 26 SER B C 1
ATOM 4471 O O . SER B 1 26 ? 16.125 -2.084 70.688 1 71.44 26 SER B O 1
ATOM 4473 N N . THR B 1 27 ? 16.562 -0.014 71.375 1 76.38 27 THR B N 1
ATOM 4474 C CA . THR B 1 27 ? 16.406 0.602 70.062 1 76.38 27 THR B CA 1
ATOM 4475 C C . THR B 1 27 ? 17.719 1.219 69.562 1 76.38 27 THR B C 1
ATOM 4477 O O . THR B 1 27 ? 18.422 1.85 70.375 1 76.38 27 THR B O 1
ATOM 4480 N N . CYS B 1 28 ? 18.203 0.905 68.375 1 78.56 28 CYS B N 1
ATOM 4481 C CA . CYS B 1 28 ? 19.5 1.402 67.875 1 78.56 28 CYS B CA 1
ATOM 4482 C C . CYS B 1 28 ? 19.438 2.896 67.625 1 78.56 28 CYS B C 1
ATOM 4484 O O . CYS B 1 28 ? 18.359 3.441 67.375 1 78.56 28 CYS B O 1
ATOM 4486 N N . GLU B 1 29 ? 20.469 3.637 67.812 1 79.56 29 GLU B N 1
ATOM 4487 C CA . GLU B 1 29 ? 20.562 5.09 67.688 1 79.56 29 GLU B CA 1
ATOM 4488 C C . GLU B 1 29 ? 19.984 5.555 66.312 1 79.56 29 GLU B C 1
ATOM 4490 O O . GLU B 1 29 ? 19.328 6.594 66.25 1 79.56 29 GLU B O 1
ATOM 4495 N N . ARG B 1 30 ? 20.219 4.828 65.312 1 77.25 30 ARG B N 1
ATOM 4496 C CA . ARG B 1 30 ? 19.734 5.199 64 1 77.25 30 ARG B CA 1
ATOM 4497 C C . ARG B 1 30 ? 18.203 5.086 63.906 1 77.25 30 ARG B C 1
ATOM 4499 O O . ARG B 1 30 ? 17.547 5.969 63.375 1 77.25 30 ARG B O 1
ATOM 4506 N N . CYS B 1 31 ? 17.766 4.035 64.375 1 76.19 31 CYS B N 1
ATOM 4507 C CA . CYS B 1 31 ? 16.312 3.881 64.375 1 76.19 31 CYS B CA 1
ATOM 4508 C C . CYS B 1 31 ? 15.664 4.949 65.25 1 76.19 31 CYS B C 1
ATOM 4510 O O . CYS B 1 31 ? 14.602 5.465 64.875 1 76.19 31 CYS B O 1
ATOM 4512 N N . THR B 1 32 ? 16.266 5.348 66.25 1 77.75 32 THR B N 1
ATOM 4513 C CA . THR B 1 32 ? 15.773 6.426 67.125 1 77.75 32 THR B CA 1
ATOM 4514 C C . THR B 1 32 ? 15.828 7.762 66.375 1 77.75 32 THR B C 1
ATOM 4516 O O . THR B 1 32 ? 14.898 8.57 66.5 1 77.75 32 THR B O 1
ATOM 4519 N N . ARG B 1 33 ? 16.906 7.992 65.688 1 76.44 33 ARG B N 1
ATOM 4520 C CA . ARG B 1 33 ? 17.094 9.25 65 1 76.44 33 ARG B CA 1
ATOM 4521 C C . ARG B 1 33 ? 16.078 9.398 63.875 1 76.44 33 ARG B C 1
ATOM 4523 O O . ARG B 1 33 ? 15.586 10.492 63.594 1 76.44 33 ARG B O 1
ATOM 4530 N N . PHE B 1 34 ? 15.789 8.32 63.312 1 76.19 34 PHE B N 1
ATOM 4531 C CA . PHE B 1 34 ? 14.906 8.391 62.156 1 76.19 34 PHE B CA 1
ATOM 4532 C C . PHE B 1 34 ? 13.484 7.977 62.531 1 76.19 34 PHE B C 1
ATOM 4534 O O . PHE B 1 34 ? 12.625 7.832 61.656 1 76.19 34 PHE B O 1
ATOM 4541 N N . THR B 1 35 ? 13.18 7.777 63.812 1 75.25 35 THR B N 1
ATOM 4542 C CA . THR B 1 35 ? 11.883 7.438 64.375 1 75.25 35 THR B CA 1
ATOM 4543 C C . THR B 1 35 ? 11.312 6.18 63.719 1 75.25 35 THR B C 1
ATOM 4545 O O . THR B 1 35 ? 10.125 6.129 63.406 1 75.25 35 THR B O 1
ATOM 4548 N N . ILE B 1 36 ? 12.062 5.301 63.344 1 74.56 36 ILE B N 1
ATOM 4549 C CA . ILE B 1 36 ? 11.633 4.012 62.812 1 74.56 36 ILE B CA 1
ATOM 4550 C C . ILE B 1 36 ? 11.617 2.971 63.938 1 74.56 36 ILE B C 1
ATOM 4552 O O . ILE B 1 36 ? 12.391 3.066 64.875 1 74.56 36 ILE B O 1
ATOM 4556 N N . THR B 1 37 ? 10.656 2.18 63.906 1 76.56 37 THR B N 1
ATOM 4557 C CA . THR B 1 37 ? 10.539 1.113 64.875 1 76.56 37 THR B CA 1
ATOM 4558 C C . THR B 1 37 ? 11.695 0.131 64.75 1 76.56 37 THR B C 1
ATOM 4560 O O . THR B 1 37 ? 11.898 -0.467 63.688 1 76.56 37 THR B O 1
ATOM 4563 N N . CYS B 1 38 ? 12.516 -0.004 65.688 1 70 38 CYS B N 1
ATOM 4564 C CA . CYS B 1 38 ? 13.719 -0.828 65.688 1 70 38 CYS B CA 1
ATOM 4565 C C . CYS B 1 38 ? 13.375 -2.293 65.938 1 70 38 CYS B C 1
ATOM 4567 O O . CYS B 1 38 ? 13.102 -2.701 67.062 1 70 38 CYS B O 1
ATOM 4569 N N . VAL B 1 39 ? 13.047 -3.08 64.938 1 74.88 39 VAL B N 1
ATOM 4570 C CA . VAL B 1 39 ? 12.695 -4.492 65.062 1 74.88 39 VAL B CA 1
ATOM 4571 C C . VAL B 1 39 ? 13.906 -5.352 64.688 1 74.88 39 VAL B C 1
ATOM 4573 O O . VAL B 1 39 ? 14.617 -5.043 63.719 1 74.88 39 VAL B O 1
ATOM 4576 N N . PRO B 1 40 ? 14.312 -6.309 65.375 1 68.62 40 PRO B N 1
ATOM 4577 C CA . PRO B 1 40 ? 15.438 -7.18 65.062 1 68.62 40 PRO B CA 1
ATOM 4578 C C . PRO B 1 40 ? 15.234 -7.898 63.688 1 68.62 40 PRO B C 1
ATOM 4580 O O . PRO B 1 40 ? 14.117 -8.305 63.375 1 68.62 40 PRO B O 1
ATOM 4583 N N . ALA B 1 41 ? 16.312 -7.891 62.781 1 62.59 41 ALA B N 1
ATOM 4584 C CA . ALA B 1 41 ? 16.219 -8.516 61.469 1 62.59 41 ALA B CA 1
ATOM 4585 C C . ALA B 1 41 ? 15.977 -10.016 61.594 1 62.59 41 ALA B C 1
ATOM 4587 O O . ALA B 1 41 ? 16.609 -10.695 62.406 1 62.59 41 ALA B O 1
ATOM 4588 N N . ALA B 1 42 ? 14.891 -10.531 61.094 1 59.62 42 ALA B N 1
ATOM 4589 C CA . ALA B 1 42 ? 14.586 -11.953 61.094 1 59.62 42 ALA B CA 1
ATOM 4590 C C . ALA B 1 42 ? 15.711 -12.766 60.469 1 59.62 42 ALA B C 1
ATOM 4592 O O . ALA B 1 42 ? 16.406 -12.273 59.594 1 59.62 42 ALA B O 1
ATOM 4593 N N . ARG B 1 43 ? 16.078 -13.836 60.906 1 52.38 43 ARG B N 1
ATOM 4594 C CA . ARG B 1 43 ? 17.062 -14.758 60.344 1 52.38 43 ARG B CA 1
ATOM 4595 C C . ARG B 1 43 ? 16.703 -15.164 58.938 1 52.38 43 ARG B C 1
ATOM 4597 O O . ARG B 1 43 ? 15.602 -15.672 58.688 1 52.38 43 ARG B O 1
ATOM 4604 N N . LYS B 1 44 ? 17.297 -14.602 57.906 1 51.88 44 LYS B N 1
ATOM 4605 C CA . LYS B 1 44 ? 17.047 -15.117 56.562 1 51.88 44 LYS B CA 1
ATOM 4606 C C . LYS B 1 44 ? 17.703 -16.484 56.375 1 51.88 44 LYS B C 1
ATOM 4608 O O . LYS B 1 44 ? 18.938 -16.578 56.312 1 51.88 44 LYS B O 1
ATOM 4613 N N . LEU B 1 45 ? 17.047 -17.516 56.719 1 54.84 45 LEU B N 1
ATOM 4614 C CA . LEU B 1 45 ? 17.562 -18.844 56.5 1 54.84 45 LEU B CA 1
ATOM 4615 C C . LEU B 1 45 ? 17.844 -19.062 55 1 54.84 45 LEU B C 1
ATOM 4617 O O . LEU B 1 45 ? 17.141 -18.516 54.156 1 54.84 45 LEU B O 1
ATOM 4621 N N . GLN B 1 46 ? 19.031 -19.562 54.625 1 56.34 46 GLN B N 1
ATOM 4622 C CA . GLN B 1 46 ? 19.438 -19.859 53.25 1 56.34 46 GLN B CA 1
ATOM 4623 C C . GLN B 1 46 ? 18.312 -20.594 52.5 1 56.34 46 GLN B C 1
ATOM 4625 O O . GLN B 1 46 ? 18.141 -20.391 51.312 1 56.34 46 GLN B O 1
ATOM 4630 N N . ARG B 1 47 ? 17.469 -21.344 53.156 1 61.72 47 ARG B N 1
ATOM 4631 C CA . ARG B 1 47 ? 16.328 -22.016 52.562 1 61.72 47 ARG B CA 1
ATOM 4632 C C . ARG B 1 47 ? 15.289 -21 52.094 1 61.72 47 ARG B C 1
ATOM 4634 O O . ARG B 1 47 ? 14.672 -21.188 51.031 1 61.72 47 ARG B O 1
ATOM 4641 N N . ASP B 1 48 ? 15.133 -19.938 52.906 1 62.56 48 ASP B N 1
ATOM 4642 C CA . ASP B 1 48 ? 14.188 -18.906 52.5 1 62.56 48 ASP B CA 1
ATOM 4643 C C . ASP B 1 48 ? 14.711 -18.125 51.281 1 62.56 48 ASP B C 1
ATOM 4645 O O . ASP B 1 48 ? 13.945 -17.766 50.406 1 62.56 48 ASP B O 1
ATOM 4649 N N . ARG B 1 49 ? 15.969 -17.844 51.281 1 67.44 49 ARG B N 1
ATOM 4650 C CA . ARG B 1 49 ? 16.547 -17.188 50.094 1 67.44 49 ARG B CA 1
ATOM 4651 C C . ARG B 1 49 ? 16.469 -18.078 48.875 1 67.44 49 ARG B C 1
ATOM 4653 O O . ARG B 1 49 ? 16.188 -17.609 47.75 1 67.44 49 ARG B O 1
ATOM 4660 N N . ILE B 1 50 ? 16.672 -19.359 48.969 1 65 50 ILE B N 1
ATOM 4661 C CA . ILE B 1 50 ? 16.469 -20.297 47.875 1 65 50 ILE B CA 1
ATOM 4662 C C . ILE B 1 50 ? 15 -20.281 47.438 1 65 50 ILE B C 1
ATOM 4664 O O . ILE B 1 50 ? 14.688 -20.203 46.25 1 65 50 ILE B O 1
ATOM 4668 N N . ALA B 1 51 ? 14.109 -20.344 48.406 1 66.62 51 ALA B N 1
ATOM 4669 C CA . ALA B 1 51 ? 12.695 -20.266 48.062 1 66.62 51 ALA B CA 1
ATOM 4670 C C . ALA B 1 51 ? 12.352 -18.953 47.375 1 66.62 51 ALA B C 1
ATOM 4672 O O . ALA B 1 51 ? 11.602 -18.906 46.406 1 66.62 51 ALA B O 1
ATOM 4673 N N . GLU B 1 52 ? 12.852 -17.875 47.875 1 68.19 52 GLU B N 1
ATOM 4674 C CA . GLU B 1 52 ? 12.672 -16.562 47.25 1 68.19 52 GLU B CA 1
ATOM 4675 C C . GLU B 1 52 ? 13.305 -16.531 45.844 1 68.19 52 GLU B C 1
ATOM 4677 O O . GLU B 1 52 ? 12.703 -16.031 44.906 1 68.19 52 GLU B O 1
ATOM 4682 N N . LEU B 1 53 ? 14.477 -17.062 45.625 1 69.62 53 LEU B N 1
ATOM 4683 C CA . LEU B 1 53 ? 15.117 -17.109 44.312 1 69.62 53 LEU B CA 1
ATOM 4684 C C . LEU B 1 53 ? 14.438 -18.125 43.406 1 69.62 53 LEU B C 1
ATOM 4686 O O . LEU B 1 53 ? 14.258 -17.875 42.219 1 69.62 53 LEU B O 1
ATOM 4690 N N . GLU B 1 54 ? 14.031 -19.203 43.938 1 70.88 54 GLU B N 1
ATOM 4691 C CA . GLU B 1 54 ? 13.234 -20.156 43.188 1 70.88 54 GLU B CA 1
ATOM 4692 C C . GLU B 1 54 ? 11.867 -19.578 42.844 1 70.88 54 GLU B C 1
ATOM 4694 O O . GLU B 1 54 ? 11.375 -19.75 41.719 1 70.88 54 GLU B O 1
ATOM 4699 N N . ASP B 1 55 ? 11.25 -18.859 43.781 1 66.94 55 ASP B N 1
ATOM 4700 C CA . ASP B 1 55 ? 10.031 -18.125 43.438 1 66.94 55 ASP B CA 1
ATOM 4701 C C . ASP B 1 55 ? 10.312 -17.016 42.438 1 66.94 55 ASP B C 1
ATOM 4703 O O . ASP B 1 55 ? 9.508 -16.766 41.531 1 66.94 55 ASP B O 1
ATOM 4707 N N . GLN B 1 56 ? 11.336 -16.344 42.5 1 67.38 56 GLN B N 1
ATOM 4708 C CA . GLN B 1 56 ? 11.758 -15.359 41.5 1 67.38 56 GLN B CA 1
ATOM 4709 C C . GLN B 1 56 ? 12.125 -16.031 40.188 1 67.38 56 GLN B C 1
ATOM 4711 O O . GLN B 1 56 ? 11.773 -15.539 39.125 1 67.38 56 GLN B O 1
ATOM 4716 N N . VAL B 1 57 ? 12.82 -17.141 40.219 1 64.94 57 VAL B N 1
ATOM 4717 C CA . VAL B 1 57 ? 13.07 -17.906 39 1 64.94 57 VAL B CA 1
ATOM 4718 C C . VAL B 1 57 ? 11.75 -18.469 38.469 1 64.94 57 VAL B C 1
ATOM 4720 O O . VAL B 1 57 ? 11.484 -18.391 37.25 1 64.94 57 VAL B O 1
ATOM 4723 N N . LYS B 1 58 ? 10.938 -19.062 39.312 1 64.19 58 LYS B N 1
ATOM 4724 C CA . LYS B 1 58 ? 9.617 -19.516 38.875 1 64.19 58 LYS B CA 1
ATOM 4725 C C . LYS B 1 58 ? 8.766 -18.344 38.406 1 64.19 58 LYS B C 1
ATOM 4727 O O . LYS B 1 58 ? 8.109 -18.422 37.344 1 64.19 58 LYS B O 1
ATOM 4732 N N . SER B 1 59 ? 8.68 -17.312 39.125 1 63.12 59 SER B N 1
ATOM 4733 C CA . SER B 1 59 ? 7.965 -16.125 38.688 1 63.12 59 SER B CA 1
ATOM 4734 C C . SER B 1 59 ? 8.586 -15.547 37.406 1 63.12 59 SER B C 1
ATOM 4736 O O . SER B 1 59 ? 7.871 -15.141 36.5 1 63.12 59 SER B O 1
ATOM 4738 N N . LEU B 1 60 ? 9.828 -15.547 37.25 1 57.44 60 LEU B N 1
ATOM 4739 C CA . LEU B 1 60 ? 10.5 -15.148 36.031 1 57.44 60 LEU B CA 1
ATOM 4740 C C . LEU B 1 60 ? 10.344 -16.219 34.938 1 57.44 60 LEU B C 1
ATOM 4742 O O . LEU B 1 60 ? 10.141 -15.906 33.781 1 57.44 60 LEU B O 1
ATOM 4746 N N . GLN B 1 61 ? 10.297 -17.547 35.219 1 57.5 61 GLN B N 1
ATOM 4747 C CA . GLN B 1 61 ? 9.977 -18.625 34.312 1 57.5 61 GLN B CA 1
ATOM 4748 C C . GLN B 1 61 ? 8.477 -18.703 34.031 1 57.5 61 GLN B C 1
ATOM 4750 O O . GLN B 1 61 ? 8.055 -18.906 32.906 1 57.5 61 GLN B O 1
ATOM 4755 N N . GLU B 1 62 ? 7.527 -18.766 34.875 1 52.44 62 GLU B N 1
ATOM 4756 C CA . GLU B 1 62 ? 6.09 -18.672 34.656 1 52.44 62 GLU B CA 1
ATOM 4757 C C . GLU B 1 62 ? 5.734 -17.422 33.844 1 52.44 62 GLU B C 1
ATOM 4759 O O . GLU B 1 62 ? 4.84 -17.469 33 1 52.44 62 GLU B O 1
ATOM 4764 N N . ARG B 1 63 ? 6.23 -16.344 34.125 1 46.62 63 ARG B N 1
ATOM 4765 C CA . ARG B 1 63 ? 6.121 -15.203 33.188 1 46.62 63 ARG B CA 1
ATOM 4766 C C . ARG B 1 63 ? 6.754 -15.516 31.844 1 46.62 63 ARG B C 1
ATOM 4768 O O . ARG B 1 63 ? 6.297 -15.031 30.812 1 46.62 63 ARG B O 1
ATOM 4775 N N . LEU B 1 64 ? 7.723 -16.328 31.75 1 40.56 64 LEU B N 1
ATOM 4776 C CA . LEU B 1 64 ? 8.258 -16.922 30.516 1 40.56 64 LEU B CA 1
ATOM 4777 C C . LEU B 1 64 ? 7.371 -18.062 30.031 1 40.56 64 LEU B C 1
ATOM 4779 O O . LEU B 1 64 ? 7.145 -18.203 28.828 1 40.56 64 LEU B O 1
ATOM 4783 N N . ASP B 1 65 ? 6.871 -19.156 30.703 1 42.34 65 ASP B N 1
ATOM 4784 C CA . ASP B 1 65 ? 6.082 -20.328 30.344 1 42.34 65 ASP B CA 1
ATOM 4785 C C . ASP B 1 65 ? 4.586 -20.031 30.422 1 42.34 65 ASP B C 1
ATOM 4787 O O . ASP B 1 65 ? 3.758 -20.859 30.062 1 42.34 65 ASP B O 1
ATOM 4791 N N . GLY B 1 66 ? 3.98 -19.359 31.172 1 36.38 66 GLY B N 1
ATOM 4792 C CA . GLY B 1 66 ? 2.562 -19.25 31.484 1 36.38 66 GLY B CA 1
ATOM 4793 C C . GLY B 1 66 ? 1.686 -19.219 30.25 1 36.38 66 GLY B C 1
ATOM 4794 O O . GLY B 1 66 ? 0.529 -18.797 30.312 1 36.38 66 GLY B O 1
ATOM 4795 N N . GLN B 1 67 ? 2.105 -19.594 29.031 1 30.78 67 GLN B N 1
ATOM 4796 C CA . GLN B 1 67 ? 1.151 -19.781 27.938 1 30.78 67 GLN B CA 1
ATOM 4797 C C . GLN B 1 67 ? 0.406 -21.109 28.094 1 30.78 67 GLN B C 1
ATOM 4799 O O . GLN B 1 67 ? 0.631 -22.047 27.328 1 30.78 67 GLN B O 1
ATOM 4804 N N . ALA B 1 68 ? 0.07 -21.609 29.219 1 26.17 68 ALA B N 1
ATOM 4805 C CA . ALA B 1 68 ? -0.528 -22.938 29.297 1 26.17 68 ALA B CA 1
ATOM 4806 C C . ALA B 1 68 ? -1.977 -22.922 28.812 1 26.17 68 ALA B C 1
ATOM 4808 O O . ALA B 1 68 ? -2.805 -22.188 29.359 1 26.17 68 ALA B O 1
ATOM 4809 N N . VAL B 1 69 ? -2.352 -23.438 27.531 1 25.62 69 VAL B N 1
ATOM 4810 C CA . VAL B 1 69 ? -3.627 -23.688 26.859 1 25.62 69 VAL B CA 1
ATOM 4811 C C . VAL B 1 69 ? -4.391 -24.781 27.609 1 25.62 69 VAL B C 1
ATOM 4813 O O . VAL B 1 69 ? -3.855 -25.859 27.875 1 25.62 69 VAL B O 1
ATOM 4816 N N . PRO B 1 70 ? -5.453 -24.438 28.312 1 21.33 70 PRO B N 1
ATOM 4817 C CA . PRO B 1 70 ? -6.316 -25.469 28.875 1 21.33 70 PRO B CA 1
ATOM 4818 C C . PRO B 1 70 ? -6.875 -26.422 27.812 1 21.33 70 PRO B 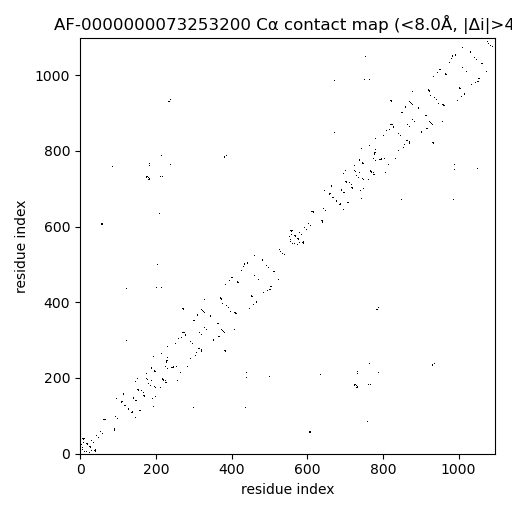C 1
ATOM 4820 O O . PRO B 1 70 ? -6.938 -26.062 26.641 1 21.33 70 PRO B O 1
ATOM 4823 N N . SER B 1 71 ? -7.238 -27.688 28.141 1 19.8 71 SER B N 1
ATOM 4824 C CA . SER B 1 71 ? -7.594 -29 27.594 1 19.8 71 SER B CA 1
ATOM 4825 C C . SER B 1 71 ? -9.008 -28.984 27.016 1 19.8 71 SER B C 1
ATOM 4827 O O . SER B 1 71 ? -9.602 -30.047 26.797 1 19.8 71 SER B O 1
ATOM 4829 N N . TYR B 1 72 ? -9.672 -27.969 26.469 1 18.17 72 TYR B N 1
ATOM 4830 C CA . TYR B 1 72 ? -11.07 -28.297 26.219 1 18.17 72 TYR B CA 1
ATOM 4831 C C . TYR B 1 72 ? -11.195 -29.328 25.094 1 18.17 72 TYR B C 1
ATOM 4833 O O . TYR B 1 72 ? -10.633 -29.156 24.016 1 18.17 72 TYR B O 1
ATOM 4841 N N . ALA B 1 73 ? -11.672 -30.609 25.328 1 19.44 73 ALA B N 1
ATOM 4842 C CA . ALA B 1 73 ? -11.898 -31.891 24.656 1 19.44 73 ALA B CA 1
ATOM 4843 C C . ALA B 1 73 ? -13.094 -31.812 23.703 1 19.44 73 ALA B C 1
ATOM 4845 O O . ALA B 1 73 ? -13.57 -32.812 23.203 1 19.44 73 ALA B O 1
ATOM 4846 N N . ALA B 1 74 ? -13.844 -30.812 23.5 1 18.23 74 ALA B N 1
ATOM 4847 C CA . ALA B 1 74 ? -15.141 -31.281 23.016 1 18.23 74 ALA B CA 1
ATOM 4848 C C . ALA B 1 74 ? -14.984 -32.062 21.719 1 18.23 74 ALA B C 1
ATOM 4850 O O . ALA B 1 74 ? -14.008 -31.875 20.984 1 18.23 74 ALA B O 1
ATOM 4851 N N . SER B 1 75 ? -16.094 -32.75 21.062 1 18.22 75 SER B N 1
ATOM 4852 C CA . SER B 1 75 ? -16.562 -33.938 20.375 1 18.22 75 SER B CA 1
ATOM 4853 C C . SER B 1 75 ? -16.219 -33.875 18.891 1 18.22 75 SER B C 1
ATOM 4855 O O . SER B 1 75 ? -15.523 -34.781 18.375 1 18.22 75 SER B O 1
ATOM 4857 N N . THR B 1 76 ? -17.234 -33.594 17.938 1 20.05 76 THR B N 1
ATOM 4858 C CA . THR B 1 76 ? -17.656 -34.406 16.797 1 20.05 76 THR B CA 1
ATOM 4859 C C . THR B 1 76 ? -16.75 -34.156 15.594 1 20.05 76 THR B C 1
ATOM 4861 O O . THR B 1 76 ? -16.344 -33.031 15.344 1 20.05 76 THR B O 1
ATOM 4864 N N . ARG B 1 77 ? -16.453 -35.219 14.672 1 21 77 ARG B N 1
ATOM 4865 C CA . ARG B 1 77 ? -15.484 -35.688 13.688 1 21 77 ARG B CA 1
ATOM 4866 C C . ARG B 1 77 ? -15.688 -35.031 12.336 1 21 77 ARG B C 1
ATOM 4868 O O . ARG B 1 77 ? -15.164 -35.5 11.32 1 21 77 ARG B O 1
ATOM 4875 N N . ALA B 1 78 ? -16.672 -34.281 11.93 1 23.95 78 ALA B N 1
ATOM 4876 C CA . ALA B 1 78 ? -16.594 -34.188 10.477 1 23.95 78 ALA B CA 1
ATOM 4877 C C . ALA B 1 78 ? -15.195 -33.812 10.016 1 23.95 78 ALA B C 1
ATOM 4879 O O . ALA B 1 78 ? -14.539 -32.969 10.625 1 23.95 78 ALA B O 1
ATOM 4880 N N . THR B 1 79 ? -14.547 -34.688 9.203 1 24.3 79 THR B N 1
ATOM 4881 C CA . THR B 1 79 ? -13.211 -34.844 8.641 1 24.3 79 THR B CA 1
ATOM 4882 C C . THR B 1 79 ? -12.789 -33.562 7.895 1 24.3 79 THR B C 1
ATOM 4884 O O . THR B 1 79 ? -12.023 -33.656 6.934 1 24.3 79 THR B O 1
ATOM 4887 N N . SER B 1 80 ? -13.656 -32.594 7.738 1 25.11 80 SER B N 1
ATOM 4888 C CA . SER B 1 80 ? -13.086 -31.531 6.934 1 25.11 80 SER B CA 1
ATOM 4889 C C . SER B 1 80 ? -11.664 -31.219 7.371 1 25.11 80 SER B C 1
ATOM 4891 O O . SER B 1 80 ? -11.398 -31 8.555 1 25.11 80 SER B O 1
ATOM 4893 N N . VAL B 1 81 ? -10.703 -31.781 6.496 1 26.44 81 VAL B N 1
ATOM 4894 C CA . VAL B 1 81 ? -9.266 -31.688 6.762 1 26.44 81 VAL B CA 1
ATOM 4895 C C . VAL B 1 81 ? -8.953 -30.344 7.434 1 26.44 81 VAL B C 1
ATOM 4897 O O . VAL B 1 81 ? -8.195 -30.297 8.406 1 26.44 81 VAL B O 1
ATOM 4900 N N . PHE B 1 82 ? -9.102 -29.328 6.555 1 26.69 82 PHE B N 1
ATOM 4901 C CA . PHE B 1 82 ? -8.273 -28.188 6.93 1 26.69 82 PHE B CA 1
ATOM 4902 C C . PHE B 1 82 ? -8.828 -27.516 8.18 1 26.69 82 PHE B C 1
ATOM 4904 O O . PHE B 1 82 ? -8.422 -26.391 8.508 1 26.69 82 PHE B O 1
ATOM 4911 N N . SER B 1 83 ? -9.992 -28.031 8.578 1 26.77 83 SER B N 1
ATOM 4912 C CA . SER B 1 83 ? -10.586 -27.234 9.641 1 26.77 83 SER B CA 1
ATOM 4913 C C . SER B 1 83 ? -9.727 -27.25 10.898 1 26.77 83 SER B C 1
ATOM 4915 O O . SER B 1 83 ? -10.188 -27.656 11.969 1 26.77 83 SER B O 1
ATOM 4917 N N . THR B 1 84 ? -8.539 -27.766 10.758 1 26.27 84 THR B N 1
ATOM 4918 C CA . THR B 1 84 ? -8.07 -27.797 12.141 1 26.27 84 THR B CA 1
ATOM 4919 C C . THR B 1 84 ? -8.305 -26.453 12.812 1 26.27 84 THR B C 1
ATOM 4921 O O . THR B 1 84 ? -7.891 -25.406 12.289 1 26.27 84 THR B O 1
ATOM 4924 N N . GLU B 1 85 ? -9.367 -26.375 13.445 1 29.55 85 GLU B N 1
ATOM 4925 C CA . GLU B 1 85 ? -9.555 -25.391 14.492 1 29.55 85 GLU B CA 1
ATOM 4926 C C . GLU B 1 85 ? -8.281 -25.172 15.297 1 29.55 85 GLU B C 1
ATOM 4928 O O . GLU B 1 85 ? -7.977 -25.953 16.203 1 29.55 85 GLU B O 1
ATOM 4933 N N . GLY B 1 86 ? -7.16 -25.172 14.555 1 27.38 86 GLY B N 1
ATOM 4934 C CA . GLY B 1 86 ? -6.035 -24.953 15.453 1 27.38 86 GLY B CA 1
ATOM 4935 C C . GLY B 1 86 ? -6.293 -23.891 16.484 1 27.38 86 GLY B C 1
ATOM 4936 O O . GLY B 1 86 ? -6.641 -22.75 16.141 1 27.38 86 GLY B O 1
ATOM 4937 N N . ASN B 1 87 ? -6.996 -24.25 17.453 1 28.38 87 ASN B N 1
ATOM 4938 C CA . ASN B 1 87 ? -6.898 -23.531 18.719 1 28.38 87 ASN B CA 1
ATOM 4939 C C . ASN B 1 87 ? -5.484 -23.016 18.969 1 28.38 87 ASN B C 1
ATOM 4941 O O . ASN B 1 87 ? -4.625 -23.75 19.453 1 28.38 87 ASN B O 1
ATOM 4945 N N . TRP B 1 88 ? -4.926 -22.328 17.984 1 28.95 88 TRP B N 1
ATOM 4946 C CA . TRP B 1 88 ? -3.664 -21.688 18.359 1 28.95 88 TRP B CA 1
ATOM 4947 C C . TRP B 1 88 ? -3.686 -21.25 19.812 1 28.95 88 TRP B C 1
ATOM 4949 O O . TRP B 1 88 ? -4.531 -20.453 20.219 1 28.95 88 TRP B O 1
ATOM 4959 N N . SER B 1 89 ? -3.514 -22.172 20.656 1 30 89 SER B N 1
ATOM 4960 C CA . SER B 1 89 ? -3.125 -21.844 22.031 1 30 89 SER B CA 1
ATOM 4961 C C . SER B 1 89 ? -2.297 -20.562 22.078 1 30 89 SER B C 1
ATOM 4963 O O . SER B 1 89 ? -1.216 -20.5 21.5 1 30 89 SER B O 1
ATOM 4965 N N . THR B 1 90 ? -2.826 -19.438 21.875 1 31.75 90 THR B N 1
ATOM 4966 C CA . THR B 1 90 ? -2.182 -18.203 22.297 1 31.75 90 THR B CA 1
ATOM 4967 C C . THR B 1 90 ? -1.339 -18.438 23.547 1 31.75 90 THR B C 1
ATOM 4969 O O . THR B 1 90 ? -1.869 -18.797 24.609 1 31.75 90 THR B O 1
ATOM 4972 N N . THR B 1 91 ? -0.208 -19.062 23.547 1 33 91 THR B N 1
ATOM 4973 C CA . THR B 1 91 ? 0.802 -18.953 24.594 1 33 91 THR B CA 1
ATOM 4974 C C . THR B 1 91 ? 0.566 -17.703 25.453 1 33 91 THR B C 1
ATOM 4976 O O . THR B 1 91 ? -0.051 -16.734 24.984 1 33 91 THR B O 1
ATOM 4979 N N . ASN B 1 92 ? 0.841 -17.797 26.766 1 33.41 92 ASN B N 1
ATOM 4980 C CA . ASN B 1 92 ? 0.662 -16.812 27.828 1 33.41 92 ASN B CA 1
ATOM 4981 C C . ASN B 1 92 ? 1.218 -15.453 27.438 1 33.41 92 ASN B C 1
ATOM 4983 O O . ASN B 1 92 ? 2.281 -15.055 27.922 1 33.41 92 ASN B O 1
ATOM 4987 N N . THR B 1 93 ? 1.507 -15.07 26.281 1 41.66 93 THR B N 1
ATOM 4988 C CA . THR B 1 93 ? 1.728 -13.648 26.062 1 41.66 93 THR B CA 1
ATOM 4989 C C . THR B 1 93 ? 0.654 -12.82 26.766 1 41.66 93 THR B C 1
ATOM 4991 O O . THR B 1 93 ? -0.541 -13.078 26.594 1 41.66 93 THR B O 1
ATOM 4994 N N . PRO B 1 94 ? 0.965 -12.289 27.891 1 52 94 PRO B N 1
ATOM 4995 C CA . PRO B 1 94 ? -0.086 -11.414 28.422 1 52 94 PRO B CA 1
ATOM 4996 C C . PRO B 1 94 ? -0.984 -10.844 27.328 1 52 94 PRO B C 1
ATOM 4998 O O . PRO B 1 94 ? -0.493 -10.43 26.266 1 52 94 PRO B O 1
ATOM 5001 N N . SER B 1 95 ? -2.16 -11.305 27.359 1 78.94 95 SER B N 1
ATOM 5002 C CA . SER B 1 95 ? -3.184 -10.711 26.5 1 78.94 95 SER B CA 1
ATOM 5003 C C . SER B 1 95 ? -2.955 -9.219 26.328 1 78.94 95 SER B C 1
ATOM 5005 O O . SER B 1 95 ? -2.266 -8.586 27.125 1 78.94 95 SER B O 1
ATOM 5007 N N . ASP B 1 96 ? -2.943 -8.773 25.172 1 86.19 96 ASP B N 1
ATOM 5008 C CA . ASP B 1 96 ? -2.861 -7.336 24.922 1 86.19 96 ASP B CA 1
ATOM 5009 C C . ASP B 1 96 ? -3.477 -6.543 26.062 1 86.19 96 ASP B C 1
ATOM 5011 O O . ASP B 1 96 ? -2.91 -5.539 26.5 1 86.19 96 ASP B O 1
ATOM 5015 N N . LEU B 1 97 ? -4.469 -7.121 26.641 1 90.81 97 LEU B N 1
ATOM 5016 C CA . LEU B 1 97 ? -5.109 -6.469 27.781 1 90.81 97 LEU B CA 1
ATOM 5017 C C . LEU B 1 97 ? -4.254 -6.594 29.031 1 90.81 97 LEU B C 1
ATOM 5019 O O . LEU B 1 97 ? -4.203 -5.672 29.859 1 90.81 97 LEU B O 1
ATOM 5023 N N . GLY B 1 98 ? -3.645 -7.781 29.188 1 91.75 98 GLY B N 1
ATOM 5024 C CA . GLY B 1 98 ? -2.74 -7.961 30.312 1 91.75 98 GLY B CA 1
ATOM 5025 C C . GLY B 1 98 ? -1.594 -6.965 30.312 1 91.75 98 GLY B C 1
ATOM 5026 O O . GLY B 1 98 ? -1.22 -6.449 31.375 1 91.75 98 GLY B O 1
ATOM 5027 N N . PHE B 1 99 ? -1.045 -6.688 29.234 1 95 99 PHE B N 1
ATOM 5028 C CA . PHE B 1 99 ? 0.016 -5.695 29.094 1 95 99 PHE B CA 1
ATOM 5029 C C . PHE B 1 99 ? -0.48 -4.316 29.516 1 95 99 PHE B C 1
ATOM 5031 O O . PHE B 1 99 ? 0.198 -3.605 30.266 1 95 99 PHE B O 1
ATOM 5038 N N . LEU B 1 100 ? -1.657 -3.926 29.016 1 95.94 100 LEU B N 1
ATOM 5039 C CA . LEU B 1 100 ? -2.244 -2.631 29.344 1 95.94 100 LEU B CA 1
ATOM 5040 C C . LEU B 1 100 ? -2.461 -2.498 30.844 1 95.94 100 LEU B C 1
ATOM 5042 O O . LEU B 1 100 ? -2.107 -1.477 31.438 1 95.94 100 LEU B O 1
ATOM 5046 N N . ASP B 1 101 ? -2.961 -3.559 31.453 1 95.12 101 ASP B N 1
ATOM 5047 C CA . ASP B 1 101 ? -3.285 -3.539 32.875 1 95.12 101 ASP B CA 1
ATOM 5048 C C . ASP B 1 101 ? -2.02 -3.486 33.719 1 95.12 101 ASP B C 1
ATOM 5050 O O . ASP B 1 101 ? -2.037 -2.969 34.844 1 95.12 101 ASP B O 1
ATOM 5054 N N . ALA B 1 102 ? -0.974 -4.035 33.188 1 95.19 102 ALA B N 1
ATOM 5055 C CA . ALA B 1 102 ? 0.301 -4.004 33.906 1 95.19 102 ALA B CA 1
ATOM 5056 C C . ALA B 1 102 ? 0.899 -2.602 33.906 1 95.19 102 ALA B C 1
ATOM 5058 O O . ALA B 1 102 ? 1.683 -2.252 34.781 1 95.19 102 ALA B O 1
ATOM 5059 N N . HIS B 1 103 ? 0.507 -1.756 33 1 95.44 103 HIS B N 1
ATOM 5060 C CA . HIS B 1 103 ? 1.123 -0.444 32.812 1 95.44 103 HIS B CA 1
ATOM 5061 C C . HIS B 1 103 ? 0.2 0.664 33.312 1 95.44 103 HIS B C 1
ATOM 5063 O O . HIS B 1 103 ? 0.667 1.726 33.75 1 95.44 103 HIS B O 1
ATOM 5069 N N . LEU B 1 104 ? -1.096 0.476 33.156 1 96.38 104 LEU B N 1
ATOM 5070 C CA . LEU B 1 104 ? -2.094 1.446 33.594 1 96.38 104 LEU B CA 1
ATOM 5071 C C . LEU B 1 104 ? -3.217 0.762 34.375 1 96.38 104 LEU B C 1
ATOM 5073 O O . LEU B 1 104 ? -3.902 -0.11 33.844 1 96.38 104 LEU B O 1
ATOM 5077 N N . ASP B 1 105 ? -3.434 1.254 35.594 1 95.56 105 ASP B N 1
ATOM 5078 C CA . ASP B 1 105 ? -4.539 0.683 36.344 1 95.56 105 ASP B CA 1
ATOM 5079 C C . ASP B 1 105 ? -5.883 1.159 35.812 1 95.56 105 ASP B C 1
ATOM 5081 O O . ASP B 1 105 ? -5.938 2.037 34.938 1 95.56 105 ASP B O 1
ATOM 5085 N N . TYR B 1 106 ? -6.926 0.556 36.312 1 95.25 106 TYR B N 1
ATOM 5086 C CA . TYR B 1 106 ? -8.266 0.798 35.781 1 95.25 106 TYR B CA 1
ATOM 5087 C C . TYR B 1 106 ? -8.641 2.271 35.906 1 95.25 106 TYR B C 1
ATOM 5089 O O . TYR B 1 106 ? -9.203 2.855 34.969 1 95.25 106 TYR B O 1
ATOM 5097 N N . ASP B 1 107 ? -8.336 2.934 37 1 94.5 107 ASP B N 1
ATOM 5098 C CA . ASP B 1 107 ? -8.68 4.332 37.25 1 94.5 107 ASP B CA 1
ATOM 5099 C C . ASP B 1 107 ? -7.934 5.25 36.281 1 94.5 107 ASP B C 1
ATOM 5101 O O . ASP B 1 107 ? -8.492 6.23 35.781 1 94.5 107 ASP B O 1
ATOM 5105 N N . SER B 1 108 ? -6.703 4.914 36.094 1 95.56 108 SER B N 1
ATOM 5106 C CA . SER B 1 108 ? -5.914 5.688 35.156 1 95.56 108 SER B CA 1
ATOM 5107 C C . SER B 1 108 ? -6.453 5.543 33.719 1 95.56 108 SER B C 1
ATOM 5109 O O . SER B 1 108 ? -6.461 6.504 32.969 1 95.56 108 SER B O 1
ATOM 5111 N N . GLN B 1 109 ? -6.84 4.324 33.375 1 95.75 109 GLN B N 1
ATOM 5112 C CA . GLN B 1 109 ? -7.441 4.094 32.062 1 95.75 109 GLN B CA 1
ATOM 5113 C C . GLN B 1 109 ? -8.727 4.902 31.906 1 95.75 109 GLN B C 1
ATOM 5115 O O . GLN B 1 109 ? -8.969 5.492 30.844 1 95.75 109 GLN B O 1
ATOM 5120 N N . LEU B 1 110 ? -9.492 4.918 32.969 1 93.69 110 LEU B N 1
ATOM 5121 C CA . LEU B 1 110 ? -10.75 5.66 32.938 1 93.69 110 LEU B CA 1
ATOM 5122 C C . LEU B 1 110 ? -10.5 7.156 32.781 1 93.69 110 LEU B C 1
ATOM 5124 O O . LEU B 1 110 ? -11.164 7.82 31.984 1 93.69 110 LEU B O 1
ATOM 5128 N N . LYS B 1 111 ? -9.586 7.691 33.531 1 92.38 111 LYS B N 1
ATOM 5129 C CA . LYS B 1 111 ? -9.211 9.094 33.438 1 92.38 111 LYS B CA 1
ATOM 5130 C C . LYS B 1 111 ? -8.711 9.445 32.031 1 92.38 111 LYS B C 1
ATOM 5132 O O . LYS B 1 111 ? -9.078 10.484 31.469 1 92.38 111 LYS B O 1
ATOM 5137 N N . SER B 1 112 ? -7.914 8.555 31.5 1 92.5 112 SER B N 1
ATOM 5138 C CA . SER B 1 112 ? -7.352 8.773 30.172 1 92.5 112 SER B CA 1
ATOM 5139 C C . SER B 1 112 ? -8.43 8.727 29.109 1 92.5 112 SER B C 1
ATOM 5141 O O . SER B 1 112 ? -8.398 9.508 28.141 1 92.5 112 SER B O 1
ATOM 5143 N N . LEU B 1 113 ? -9.336 7.793 29.234 1 91 113 LEU B N 1
ATOM 5144 C CA . LEU B 1 113 ? -10.438 7.699 28.281 1 91 113 LEU B CA 1
ATOM 5145 C C . LEU B 1 113 ? -11.258 8.984 28.266 1 91 113 LEU B C 1
ATOM 5147 O O . LEU B 1 113 ? -11.641 9.469 27.203 1 91 113 LEU B O 1
ATOM 5151 N N . LYS B 1 114 ? -11.477 9.547 29.391 1 88.62 114 LYS B N 1
ATOM 5152 C CA . LYS B 1 114 ? -12.219 10.805 29.5 1 88.62 114 LYS B CA 1
ATOM 5153 C C . LYS B 1 114 ? -11.453 11.953 28.844 1 88.62 114 LYS B C 1
ATOM 5155 O O . LYS B 1 114 ? -12.055 12.789 28.172 1 88.62 114 LYS B O 1
ATOM 5160 N N . ALA B 1 115 ? -10.203 11.93 29.078 1 87.44 115 ALA B N 1
ATOM 5161 C CA . ALA B 1 115 ? -9.367 12.969 28.484 1 87.44 115 ALA B CA 1
ATOM 5162 C C . ALA B 1 115 ? -9.391 12.875 26.953 1 87.44 115 ALA B C 1
ATOM 5164 O O . ALA B 1 115 ? -9.461 13.898 26.266 1 87.44 115 ALA B O 1
ATOM 5165 N N . CYS B 1 116 ? -9.297 11.664 26.453 1 86.88 116 CYS B N 1
ATOM 5166 C CA . CYS B 1 116 ? -9.328 11.445 25.016 1 86.88 116 CYS B CA 1
ATOM 5167 C C . CYS B 1 116 ? -10.664 11.883 24.422 1 86.88 116 CYS B C 1
ATOM 5169 O O . CYS B 1 116 ? -10.711 12.438 23.312 1 86.88 116 CYS B O 1
ATOM 5171 N N . SER B 1 117 ? -11.695 11.625 25.141 1 80.62 117 SER B N 1
ATOM 5172 C CA . SER B 1 117 ? -13.039 11.93 24.672 1 80.62 117 SER B CA 1
ATOM 5173 C C . SER B 1 117 ? -13.266 13.438 24.609 1 80.62 117 SER B C 1
ATOM 5175 O O . SER B 1 117 ? -13.984 13.922 23.719 1 80.62 117 SER B O 1
ATOM 5177 N N . THR B 1 118 ? -12.773 14.148 25.469 1 70.94 118 THR B N 1
ATOM 5178 C CA . THR B 1 118 ? -12.969 15.594 25.516 1 70.94 118 THR B CA 1
ATOM 5179 C C . THR B 1 118 ? -12.211 16.281 24.375 1 70.94 118 THR B C 1
ATOM 5181 O O . THR B 1 118 ? -12.695 17.266 23.812 1 70.94 118 THR B O 1
ATOM 5184 N N . ILE B 1 119 ? -11.133 15.82 24.141 1 60.59 119 ILE B N 1
ATOM 5185 C CA . ILE B 1 119 ? -10.281 16.453 23.141 1 60.59 119 ILE B CA 1
ATOM 5186 C C . ILE B 1 119 ? -10.711 16.016 21.75 1 60.59 119 ILE B C 1
ATOM 5188 O O . ILE B 1 119 ? -10.719 16.828 20.812 1 60.59 119 ILE B O 1
ATOM 5192 N N . ALA B 1 120 ? -11 14.805 21.734 1 56.69 120 ALA B N 1
ATOM 5193 C CA . ALA B 1 120 ? -11.211 14.234 20.406 1 56.69 120 ALA B CA 1
ATOM 5194 C C . ALA B 1 120 ? -12.656 14.414 19.969 1 56.69 120 ALA B C 1
ATOM 5196 O O . ALA B 1 120 ? -13.031 14.008 18.859 1 56.69 120 ALA B O 1
ATOM 5197 N N . ALA B 1 121 ? -13.594 14.953 20.938 1 50.03 121 ALA B N 1
ATOM 5198 C CA . ALA B 1 121 ? -15.008 15.047 20.562 1 50.03 121 ALA B CA 1
ATOM 5199 C C . ALA B 1 121 ? -15.18 15.664 19.188 1 50.03 121 ALA B C 1
ATOM 5201 O O . ALA B 1 121 ? -16.266 15.609 18.609 1 50.03 121 ALA B O 1
ATOM 5202 N N . GLN B 1 122 ? -14.188 16.312 18.875 1 46.25 122 GLN B N 1
ATOM 5203 C CA . GLN B 1 122 ? -14.492 17 17.625 1 46.25 122 GLN B CA 1
ATOM 5204 C C . GLN B 1 122 ? -14.242 16.109 16.422 1 46.25 122 GLN B C 1
ATOM 5206 O O . GLN B 1 122 ? -14.82 16.312 15.352 1 46.25 122 GLN B O 1
ATOM 5211 N N . PHE B 1 123 ? -13.008 15.758 16.266 1 52.53 123 PHE B N 1
ATOM 5212 C CA . PHE B 1 123 ? -12.766 15.125 14.969 1 52.53 123 PHE B CA 1
ATOM 5213 C C . PHE B 1 123 ? -13.562 13.836 14.836 1 52.53 123 PHE B C 1
ATOM 5215 O O . PHE B 1 123 ? -14.195 13.594 13.805 1 52.53 123 PHE B O 1
ATOM 5222 N N . TRP B 1 124 ? -13.477 12.523 14.898 1 60.56 124 TRP B N 1
ATOM 5223 C CA . TRP B 1 124 ? -14.234 11.758 13.922 1 60.56 124 TRP B CA 1
ATOM 5224 C C . TRP B 1 124 ? -14.938 10.578 14.586 1 60.56 124 TRP B C 1
ATOM 5226 O O . TRP B 1 124 ? -14.797 10.359 15.789 1 60.56 124 TRP B O 1
ATOM 5236 N N . TYR B 1 125 ? -15.281 9.797 14.375 1 75.62 125 TYR B N 1
ATOM 5237 C CA . TYR B 1 125 ? -16.094 8.68 14.836 1 75.62 125 TYR B CA 1
ATOM 5238 C C . TYR B 1 125 ? -15.227 7.633 15.539 1 75.62 125 TYR B C 1
ATOM 5240 O O . TYR B 1 125 ? -15.734 6.836 16.328 1 75.62 125 TYR B O 1
ATOM 5248 N N . LEU B 1 126 ? -13.883 7.797 15.586 1 85.75 126 LEU B N 1
ATOM 5249 C CA . LEU B 1 126 ? -13.008 6.738 16.062 1 85.75 126 LEU B CA 1
ATOM 5250 C C . LEU B 1 126 ? -12.859 6.801 17.578 1 85.75 126 LEU B C 1
ATOM 5252 O O . LEU B 1 126 ? -12.633 5.777 18.234 1 85.75 126 LEU B O 1
ATOM 5256 N N . ILE B 1 127 ? -12.969 8.023 18.172 1 79.81 127 ILE B N 1
ATOM 5257 C CA . ILE B 1 127 ? -12.93 8.195 19.609 1 79.81 127 ILE B CA 1
ATOM 5258 C C . ILE B 1 127 ? -14.32 8.57 20.125 1 79.81 127 ILE B C 1
ATOM 5260 O O . ILE B 1 127 ? -14.82 9.656 19.844 1 79.81 127 ILE B O 1
ATOM 5264 N N . PRO B 1 128 ? -14.914 7.703 20.812 1 75.12 128 PRO B N 1
ATOM 5265 C CA . PRO B 1 128 ? -16.281 7.945 21.266 1 75.12 128 PRO B CA 1
ATOM 5266 C C . PRO B 1 128 ? -16.359 9.008 22.359 1 75.12 128 PRO B C 1
ATOM 5268 O O . PRO B 1 128 ? -15.484 9.086 23.219 1 75.12 128 PRO B O 1
ATOM 5271 N N . PRO B 1 129 ? -17.359 9.781 22.172 1 77.69 129 PRO B N 1
ATOM 5272 C CA . PRO B 1 129 ? -17.594 10.695 23.297 1 77.69 129 PRO B CA 1
ATOM 5273 C C . PRO B 1 129 ? -18.078 9.969 24.562 1 77.69 129 PRO B C 1
ATOM 5275 O O . PRO B 1 129 ? -18.875 9.023 24.469 1 77.69 129 PRO B O 1
ATOM 5278 N N . VAL B 1 130 ? -17.422 10.312 25.641 1 82.88 130 VAL B N 1
ATOM 5279 C CA . VAL B 1 130 ? -17.812 9.672 26.891 1 82.88 130 VAL B CA 1
ATOM 5280 C C . VAL B 1 130 ? -18.078 10.727 27.953 1 82.88 130 VAL B C 1
ATOM 5282 O O . VAL B 1 130 ? -17.344 11.727 28.047 1 82.88 130 VAL B O 1
ATOM 5285 N N . ASP B 1 131 ? -19.25 10.516 28.594 1 80.44 131 ASP B N 1
ATOM 5286 C CA . ASP B 1 131 ? -19.5 11.352 29.75 1 80.44 131 ASP B CA 1
ATOM 5287 C C . ASP B 1 131 ? -19.078 10.648 31.047 1 80.44 131 ASP B C 1
ATOM 5289 O O . ASP B 1 131 ? -18.766 9.453 31.031 1 80.44 131 ASP B O 1
ATOM 5293 N N . SER B 1 132 ? -19.031 11.445 32.062 1 80.75 132 SER B N 1
ATOM 5294 C CA . SER B 1 132 ? -18.547 10.922 33.312 1 80.75 132 SER B CA 1
ATOM 5295 C C . SER B 1 132 ? -19.359 9.719 33.781 1 80.75 132 SER B C 1
ATOM 5297 O O . SER B 1 132 ? -18.828 8.789 34.375 1 80.75 132 SER B O 1
ATOM 5299 N N . ASN B 1 133 ? -20.578 9.617 33.469 1 84.69 133 ASN B N 1
ATOM 5300 C CA . ASN B 1 133 ? -21.453 8.531 33.906 1 84.69 133 ASN B CA 1
ATOM 5301 C C . ASN B 1 133 ? -21.312 7.297 33.031 1 84.69 133 ASN B C 1
ATOM 5303 O O . ASN B 1 133 ? -21.438 6.168 33.5 1 84.69 133 ASN B O 1
ATOM 5307 N N . SER B 1 134 ? -21.047 7.508 31.828 1 87.69 134 SER B N 1
ATOM 5308 C CA . SER B 1 134 ? -21 6.398 30.891 1 87.69 134 SER B CA 1
ATOM 5309 C C . SER B 1 134 ? -19.578 5.895 30.688 1 87.69 134 SER B C 1
ATOM 5311 O O . SER B 1 134 ? -19.359 4.832 30.109 1 87.69 134 SER B O 1
ATOM 5313 N N . ALA B 1 135 ? -18.609 6.574 31.234 1 89.81 135 ALA B N 1
ATOM 5314 C CA . ALA B 1 135 ? -17.203 6.301 30.984 1 89.81 135 ALA B CA 1
ATOM 5315 C C . ALA B 1 135 ? -16.828 4.902 31.469 1 89.81 135 ALA B C 1
ATOM 5317 O O . ALA B 1 135 ? -16.156 4.152 30.75 1 89.81 135 ALA B O 1
ATOM 5318 N N . PRO B 1 136 ? -17.312 4.512 32.594 1 92.94 136 PRO B N 1
ATOM 5319 C CA . PRO B 1 136 ? -16.922 3.17 33.062 1 92.94 136 PRO B CA 1
ATOM 5320 C C . PRO B 1 136 ? -17.484 2.066 32.156 1 92.94 136 PRO B C 1
ATOM 5322 O O . PRO B 1 136 ? -16.781 1.11 31.844 1 92.94 136 PRO B O 1
ATOM 5325 N N . SER B 1 137 ? -18.75 2.191 31.812 1 92.62 137 SER B N 1
ATOM 5326 C CA . SER B 1 137 ? -19.359 1.191 30.953 1 92.62 137 SER B CA 1
ATOM 5327 C C . SER B 1 137 ? -18.672 1.145 29.594 1 92.62 137 SER B C 1
ATOM 5329 O O . SER B 1 137 ? -18.484 0.066 29.016 1 92.62 137 SER B O 1
ATOM 5331 N N . ARG B 1 138 ? -18.359 2.266 29.125 1 91.38 138 ARG B N 1
ATOM 5332 C CA . ARG B 1 138 ? -17.672 2.324 27.828 1 91.38 138 ARG B CA 1
ATOM 5333 C C . ARG B 1 138 ? -16.281 1.716 27.922 1 91.38 138 ARG B C 1
ATOM 5335 O O . ARG B 1 138 ? -15.836 1.013 27.016 1 91.38 138 ARG B O 1
ATOM 5342 N N . LEU B 1 139 ? -15.586 2.025 28.953 1 94.56 139 LEU B N 1
ATOM 5343 C CA . LEU B 1 139 ? -14.258 1.445 29.156 1 94.56 139 LEU B CA 1
ATOM 5344 C C . LEU B 1 139 ? -14.328 -0.078 29.188 1 94.56 139 LEU B C 1
ATOM 5346 O O . LEU B 1 139 ? -13.531 -0.752 28.531 1 94.56 139 LEU B O 1
ATOM 5350 N N . ASP B 1 140 ? -15.312 -0.593 29.875 1 94.69 140 ASP B N 1
ATOM 5351 C CA . ASP B 1 140 ? -15.461 -2.041 29.969 1 94.69 140 ASP B CA 1
ATOM 5352 C C . ASP B 1 140 ? -15.789 -2.652 28.609 1 94.69 140 ASP B C 1
ATOM 5354 O O . ASP B 1 140 ? -15.289 -3.729 28.266 1 94.69 140 ASP B O 1
ATOM 5358 N N . SER B 1 141 ? -16.625 -1.984 27.938 1 92.31 141 SER B N 1
ATOM 5359 C CA . SER B 1 141 ? -16.969 -2.455 26.609 1 92.31 141 SER B CA 1
ATOM 5360 C C . SER B 1 141 ? -15.742 -2.484 25.703 1 92.31 141 SER B C 1
ATOM 5362 O O . SER B 1 141 ? -15.531 -3.445 24.953 1 92.31 141 SER B O 1
ATOM 5364 N N . MET B 1 142 ? -14.906 -1.486 25.766 1 93.38 142 MET B N 1
ATOM 5365 C CA . MET B 1 142 ? -13.711 -1.412 24.922 1 93.38 142 MET B CA 1
ATOM 5366 C C . MET B 1 142 ? -12.68 -2.449 25.344 1 93.38 142 MET B C 1
ATOM 5368 O O . MET B 1 142 ? -12.008 -3.043 24.5 1 93.38 142 MET B O 1
ATOM 5372 N N . ARG B 1 143 ? -12.562 -2.643 26.594 1 94.94 143 ARG B N 1
ATOM 5373 C CA . ARG B 1 143 ? -11.633 -3.639 27.109 1 94.94 143 ARG B CA 1
ATOM 5374 C C . ARG B 1 143 ? -11.984 -5.031 26.609 1 94.94 143 ARG B C 1
ATOM 5376 O O . ARG B 1 143 ? -11.094 -5.855 26.375 1 94.94 143 ARG B O 1
ATOM 5383 N N . THR B 1 144 ? -13.234 -5.234 26.312 1 93.19 144 THR B N 1
ATOM 5384 C CA . THR B 1 144 ? -13.703 -6.543 25.891 1 93.19 144 THR B CA 1
ATOM 5385 C C . THR B 1 144 ? -13.695 -6.645 24.359 1 93.19 144 THR B C 1
ATOM 5387 O O . THR B 1 144 ? -13.25 -7.652 23.812 1 93.19 144 THR B O 1
ATOM 5390 N N . GLU B 1 145 ? -14.117 -5.566 23.734 1 92.19 145 GLU B N 1
ATOM 5391 C CA . GLU B 1 145 ? -14.406 -5.652 22.312 1 92.19 145 GLU B CA 1
ATOM 5392 C C . GLU B 1 145 ? -13.219 -5.152 21.484 1 92.19 145 GLU B C 1
ATOM 5394 O O . GLU B 1 145 ? -12.961 -5.66 20.391 1 92.19 145 GLU B O 1
ATOM 5399 N N . THR B 1 146 ? -12.586 -4.133 21.938 1 94.62 146 THR B N 1
ATOM 5400 C CA . THR B 1 146 ? -11.523 -3.492 21.172 1 94.62 146 THR B CA 1
ATOM 5401 C C . THR B 1 146 ? -10.359 -3.098 22.078 1 94.62 146 THR B C 1
ATOM 5403 O O . THR B 1 146 ? -9.977 -1.929 22.125 1 94.62 146 THR B O 1
ATOM 5406 N N . PRO B 1 147 ? -9.773 -4.055 22.672 1 95.75 147 PRO B N 1
ATOM 5407 C CA . PRO B 1 147 ? -8.727 -3.762 23.656 1 95.75 147 PRO B CA 1
ATOM 5408 C C . PRO B 1 147 ? -7.492 -3.119 23.031 1 95.75 147 PRO B C 1
ATOM 5410 O O . PRO B 1 147 ? -6.824 -2.301 23.672 1 95.75 147 PRO B O 1
ATOM 5413 N N . ILE B 1 148 ? -7.105 -3.434 21.828 1 97.5 148 ILE B N 1
ATOM 541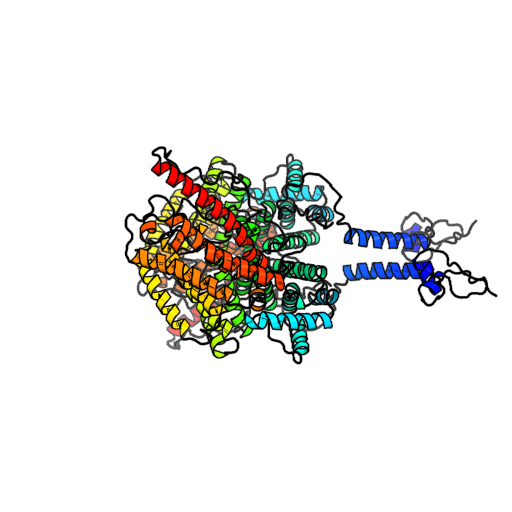4 C CA . ILE B 1 148 ? -5.922 -2.863 21.188 1 97.5 148 ILE B CA 1
ATOM 5415 C C . ILE B 1 148 ? -6.188 -1.403 20.828 1 97.5 148 ILE B C 1
ATOM 5417 O O . ILE B 1 148 ? -5.305 -0.554 20.969 1 97.5 148 ILE B O 1
ATOM 5421 N N . LYS B 1 149 ? -7.371 -1.184 20.359 1 96 149 LYS B N 1
ATOM 5422 C CA . LYS B 1 149 ? -7.75 0.203 20.109 1 96 149 LYS B CA 1
ATOM 5423 C C . LYS B 1 149 ? -7.68 1.038 21.391 1 96 149 LYS B C 1
ATOM 5425 O O . LYS B 1 149 ? -7.238 2.189 21.359 1 96 149 LYS B O 1
ATOM 5430 N N . LEU B 1 150 ? -8.211 0.469 22.438 1 95.31 150 LEU B N 1
ATOM 5431 C CA . LEU B 1 150 ? -8.125 1.162 23.719 1 95.31 150 LEU B CA 1
ATOM 5432 C C . LEU B 1 150 ? -6.684 1.511 24.062 1 95.31 150 LEU B C 1
ATOM 5434 O O . LEU B 1 150 ? -6.387 2.641 24.453 1 95.31 150 LEU B O 1
ATOM 5438 N N . MET B 1 151 ? -5.816 0.567 23.891 1 96.88 151 MET B N 1
ATOM 5439 C CA . MET B 1 151 ? -4.398 0.799 24.156 1 96.88 151 MET B CA 1
ATOM 5440 C C . MET B 1 151 ? -3.857 1.914 23.266 1 96.88 151 MET B C 1
ATOM 5442 O O . MET B 1 151 ? -3.088 2.762 23.719 1 96.88 151 MET B O 1
ATOM 5446 N N . ALA B 1 152 ? -4.246 1.922 22.016 1 96.38 152 ALA B N 1
ATOM 5447 C CA . ALA B 1 152 ? -3.828 2.969 21.078 1 96.38 152 ALA B CA 1
ATOM 5448 C C . ALA B 1 152 ? -4.301 4.34 21.547 1 96.38 152 ALA B C 1
ATOM 5450 O O . ALA B 1 152 ? -3.545 5.316 21.5 1 96.38 152 ALA B O 1
ATOM 5451 N N . MET B 1 153 ? -5.527 4.402 22 1 93.88 153 MET B N 1
ATOM 5452 C CA . MET B 1 153 ? -6.09 5.66 22.484 1 93.88 153 MET B CA 1
ATOM 5453 C C . MET B 1 153 ? -5.293 6.191 23.672 1 93.88 153 MET B C 1
ATOM 5455 O O . MET B 1 153 ? -5.02 7.391 23.75 1 93.88 153 MET B O 1
ATOM 5459 N N . LEU B 1 154 ? -4.953 5.301 24.531 1 95.56 154 LEU B N 1
ATOM 5460 C CA . LEU B 1 154 ? -4.195 5.707 25.703 1 95.56 154 LEU B CA 1
ATOM 5461 C C . LEU B 1 154 ? -2.762 6.062 25.344 1 95.56 154 LEU B C 1
ATOM 5463 O O . LEU B 1 154 ? -2.156 6.941 25.969 1 95.56 154 LEU B O 1
ATOM 5467 N N . ALA B 1 155 ? -2.238 5.371 24.312 1 95.5 155 ALA B N 1
ATOM 5468 C CA . ALA B 1 155 ? -0.89 5.656 23.828 1 95.5 155 ALA B CA 1
ATOM 5469 C C . ALA B 1 155 ? -0.799 7.066 23.266 1 95.5 155 ALA B C 1
ATOM 5471 O O . ALA B 1 155 ? 0.254 7.707 23.328 1 95.5 155 ALA B O 1
ATOM 5472 N N . VAL B 1 156 ? -1.89 7.586 22.75 1 93.12 156 VAL B N 1
ATOM 5473 C CA . VAL B 1 156 ? -1.843 8.898 22.109 1 93.12 156 VAL B CA 1
ATOM 5474 C C . VAL B 1 156 ? -2.623 9.906 22.938 1 93.12 156 VAL B C 1
ATOM 5476 O O . VAL B 1 156 ? -2.926 11.008 22.469 1 93.12 156 VAL B O 1
ATOM 5479 N N . ALA B 1 157 ? -2.957 9.586 24.141 1 92.06 157 ALA B N 1
ATOM 5480 C CA . ALA B 1 157 ? -3.756 10.453 25 1 92.06 157 ALA B CA 1
ATOM 5481 C C . ALA B 1 157 ? -3.068 11.797 25.219 1 92.06 157 ALA B C 1
ATOM 5483 O O . ALA B 1 157 ? -1.84 11.867 25.297 1 92.06 157 ALA B O 1
ATOM 5484 N N . PRO B 1 158 ? -3.855 12.82 25.297 1 88.38 158 PRO B N 1
ATOM 5485 C CA . PRO B 1 158 ? -3.273 14.141 25.547 1 88.38 158 PRO B CA 1
ATOM 5486 C C . PRO B 1 158 ? -2.66 14.25 26.938 1 88.38 158 PRO B C 1
ATOM 5488 O O . PRO B 1 158 ? -2.83 13.352 27.766 1 88.38 158 PRO B O 1
ATOM 5491 N N . SER B 1 159 ? -1.979 15.336 27.141 1 84.94 159 SER B N 1
ATOM 5492 C CA . SER B 1 159 ? -1.258 15.539 28.391 1 84.94 159 SER B CA 1
ATOM 5493 C C . SER B 1 159 ? -2.211 15.57 29.594 1 84.94 159 SER B C 1
ATOM 5495 O O . SER B 1 159 ? -1.839 15.188 30.703 1 84.94 159 SER B O 1
ATOM 5497 N N . LYS B 1 160 ? -3.41 15.914 29.359 1 84.62 160 LYS B N 1
ATOM 5498 C CA . LYS B 1 160 ? -4.414 15.992 30.422 1 84.62 160 LYS B CA 1
ATOM 5499 C C . LYS B 1 160 ? -4.66 14.625 31.047 1 84.62 160 LYS B C 1
ATOM 5501 O O . LYS B 1 160 ? -5.148 14.539 32.188 1 84.62 160 LYS B O 1
ATOM 5506 N N . ALA B 1 161 ? -4.402 13.648 30.281 1 90 161 ALA B N 1
ATOM 5507 C CA . ALA B 1 161 ? -4.562 12.297 30.812 1 90 161 ALA B CA 1
ATOM 5508 C C . ALA B 1 161 ? -3.539 12.008 31.906 1 90 161 ALA B C 1
ATOM 5510 O O . ALA B 1 161 ? -3.713 11.086 32.688 1 90 161 ALA B O 1
ATOM 5511 N N . GLU B 1 162 ? -2.479 12.695 32 1 90.88 162 GLU B N 1
ATOM 5512 C CA . GLU B 1 162 ? -1.441 12.625 33.031 1 90.88 162 GLU B CA 1
ATOM 5513 C C . GLU B 1 162 ? -0.829 11.227 33.094 1 90.88 162 GLU B C 1
ATOM 5515 O O . GLU B 1 162 ? -0.622 10.68 34.156 1 90.88 162 GLU B O 1
ATOM 5520 N N . ILE B 1 163 ? -0.747 10.633 31.938 1 94.69 163 ILE B N 1
ATOM 5521 C CA . ILE B 1 163 ? -0.021 9.367 31.875 1 94.69 163 ILE B CA 1
ATOM 5522 C C . ILE B 1 163 ? 1.482 9.633 31.922 1 94.69 163 ILE B C 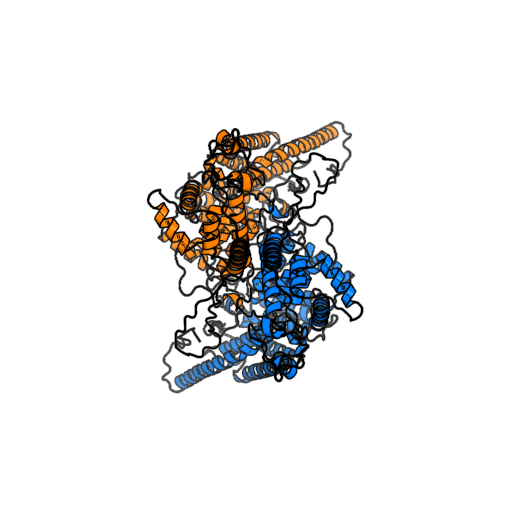1
ATOM 5524 O O . ILE B 1 163 ? 1.986 10.531 31.25 1 94.69 163 ILE B O 1
ATOM 5528 N N . ASP B 1 164 ? 2.156 8.875 32.75 1 94.06 164 ASP B N 1
ATOM 5529 C CA . ASP B 1 164 ? 3.613 8.961 32.781 1 94.06 164 ASP B CA 1
ATOM 5530 C C . ASP B 1 164 ? 4.203 8.805 31.391 1 94.06 164 ASP B C 1
ATOM 5532 O O . ASP B 1 164 ? 3.824 7.898 30.641 1 94.06 164 ASP B O 1
ATOM 5536 N N . PRO B 1 165 ? 5.105 9.672 31.031 1 92.06 165 PRO B N 1
ATOM 5537 C CA . PRO B 1 165 ? 5.652 9.656 29.672 1 92.06 165 PRO B CA 1
ATOM 5538 C C . PRO B 1 165 ? 6.293 8.32 29.312 1 92.06 165 PRO B C 1
ATOM 5540 O O . PRO B 1 165 ? 6.16 7.855 28.172 1 92.06 165 PRO B O 1
ATOM 5543 N N . GLN B 1 166 ? 6.992 7.77 30.219 1 94.12 166 GLN B N 1
ATOM 5544 C CA . GLN B 1 166 ? 7.625 6.488 29.938 1 94.12 166 GLN B CA 1
ATOM 5545 C C . GLN B 1 166 ? 6.582 5.395 29.719 1 94.12 166 GLN B C 1
ATOM 5547 O O . GLN B 1 166 ? 6.73 4.555 28.828 1 94.12 166 GLN B O 1
ATOM 5552 N N . THR B 1 167 ? 5.602 5.422 30.547 1 96.12 167 THR B N 1
ATOM 5553 C CA . THR B 1 167 ? 4.504 4.473 30.391 1 96.12 167 THR B CA 1
ATOM 5554 C C . THR B 1 167 ? 3.811 4.656 29.047 1 96.12 167 THR B C 1
ATOM 5556 O O . THR B 1 167 ? 3.504 3.68 28.359 1 96.12 167 THR B O 1
ATOM 5559 N N . GLN B 1 168 ? 3.553 5.844 28.688 1 95.5 168 GLN B N 1
ATOM 5560 C CA . GLN B 1 168 ? 2.896 6.133 27.422 1 95.5 168 GLN B CA 1
ATOM 5561 C C . GLN B 1 168 ? 3.76 5.691 26.25 1 95.5 168 GLN B C 1
ATOM 5563 O O . GLN B 1 168 ? 3.244 5.188 25.25 1 95.5 168 GLN B O 1
ATOM 5568 N N . GLU B 1 169 ? 5.059 5.871 26.406 1 95.56 169 GLU B N 1
ATOM 5569 C CA . GLU B 1 169 ? 5.988 5.414 25.375 1 95.56 169 GLU B CA 1
ATOM 5570 C C . GLU B 1 169 ? 5.945 3.896 25.234 1 95.56 169 GLU B C 1
ATOM 5572 O O . GLU B 1 169 ? 5.996 3.377 24.109 1 95.56 169 GLU B O 1
ATOM 5577 N N . GLU B 1 170 ? 5.859 3.23 26.281 1 96.19 170 GLU B N 1
ATOM 5578 C CA . GLU B 1 170 ? 5.785 1.773 26.234 1 96.19 170 GLU B CA 1
ATOM 5579 C C . GLU B 1 170 ? 4.488 1.308 25.578 1 96.19 170 GLU B C 1
ATOM 5581 O O . GLU B 1 170 ? 4.488 0.349 24.812 1 96.19 170 GLU B O 1
ATOM 5586 N N . LEU B 1 171 ? 3.387 1.967 25.906 1 96.88 171 LEU B N 1
ATOM 5587 C CA . LEU B 1 171 ? 2.115 1.656 25.266 1 96.88 171 LEU B CA 1
ATOM 5588 C C . LEU B 1 171 ? 2.189 1.919 23.766 1 96.88 171 LEU B C 1
ATOM 5590 O O . LEU B 1 171 ? 1.699 1.118 22.969 1 96.88 171 LEU B O 1
ATOM 5594 N N . ARG B 1 172 ? 2.766 3.039 23.438 1 96.69 172 ARG B N 1
ATOM 5595 C CA . ARG B 1 172 ? 2.932 3.4 22.031 1 96.69 172 ARG B CA 1
ATOM 5596 C C . ARG B 1 172 ? 3.713 2.328 21.281 1 96.69 172 ARG B C 1
ATOM 5598 O O . ARG B 1 172 ? 3.275 1.855 20.234 1 96.69 172 ARG B O 1
ATOM 5605 N N . THR B 1 173 ? 4.836 1.932 21.828 1 96.69 173 THR B N 1
ATOM 5606 C CA . THR B 1 173 ? 5.703 0.952 21.188 1 96.69 173 THR B CA 1
ATOM 5607 C C . THR B 1 173 ? 4.996 -0.393 21.047 1 96.69 173 THR B C 1
ATOM 5609 O O . THR B 1 173 ? 5.027 -1.013 19.984 1 96.69 173 THR B O 1
ATOM 5612 N N . LYS B 1 174 ? 4.379 -0.801 22.094 1 97.06 174 LYS B N 1
ATOM 5613 C CA . LYS B 1 174 ? 3.664 -2.072 22.062 1 97.06 174 LYS B CA 1
ATOM 5614 C C . LYS B 1 174 ? 2.551 -2.059 21.031 1 97.06 174 LYS B C 1
ATOM 5616 O O . LYS B 1 174 ? 2.357 -3.039 20.297 1 97.06 174 LYS B O 1
ATOM 5621 N N . THR B 1 175 ? 1.799 -0.99 20.969 1 97.94 175 THR B N 1
ATOM 5622 C CA . THR B 1 175 ? 0.71 -0.862 20 1 97.94 175 THR B CA 1
ATOM 5623 C C . THR B 1 175 ? 1.239 -0.94 18.578 1 97.94 175 THR B C 1
ATOM 5625 O O . THR B 1 175 ? 0.665 -1.632 17.734 1 97.94 175 THR B O 1
ATOM 5628 N N . LEU B 1 176 ? 2.314 -0.265 18.344 1 98.12 176 LEU B N 1
ATOM 5629 C CA . LEU B 1 176 ? 2.92 -0.289 17.016 1 98.12 176 LEU B CA 1
ATOM 5630 C C . LEU B 1 176 ? 3.4 -1.691 16.672 1 98.12 176 LEU B C 1
ATOM 5632 O O . LEU B 1 176 ? 3.25 -2.135 15.531 1 98.12 176 LEU B O 1
ATOM 5636 N N . GLU B 1 177 ? 3.938 -2.34 17.594 1 97.56 177 GLU B N 1
ATOM 5637 C CA . GLU B 1 177 ? 4.379 -3.711 17.359 1 97.56 177 GLU B CA 1
ATOM 5638 C C . GLU B 1 177 ? 3.205 -4.617 17 1 97.56 177 GLU B C 1
ATOM 5640 O O . GLU B 1 177 ? 3.324 -5.484 16.125 1 97.56 177 GLU B O 1
ATOM 5645 N N . ILE B 1 178 ? 2.137 -4.438 17.672 1 98.06 178 ILE B N 1
ATOM 5646 C CA . ILE B 1 178 ? 0.948 -5.238 17.391 1 98.06 178 ILE B CA 1
ATOM 5647 C C . ILE B 1 178 ? 0.452 -4.953 15.977 1 98.06 178 ILE B C 1
ATOM 5649 O O . ILE B 1 178 ? 0.103 -5.875 15.242 1 98.06 178 ILE B O 1
ATOM 5653 N N . ILE B 1 179 ? 0.42 -3.701 15.617 1 98.5 179 ILE B N 1
ATOM 5654 C CA . ILE B 1 179 ? 0.039 -3.348 14.25 1 98.5 179 ILE B CA 1
ATOM 5655 C C . ILE B 1 179 ? 1.007 -3.99 13.266 1 98.5 179 ILE B C 1
ATOM 5657 O O . ILE B 1 179 ? 0.594 -4.477 12.211 1 98.5 179 ILE B O 1
ATOM 5661 N N . GLY B 1 180 ? 2.281 -3.98 13.633 1 98.38 180 GLY B N 1
ATOM 5662 C CA . GLY B 1 180 ? 3.275 -4.621 12.781 1 98.38 180 GLY B CA 1
ATOM 5663 C C . GLY B 1 180 ? 2.996 -6.094 12.547 1 98.38 180 GLY B C 1
ATOM 5664 O O . GLY B 1 180 ? 3.145 -6.586 11.43 1 98.38 180 GLY B O 1
ATOM 5665 N N . LYS B 1 181 ? 2.633 -6.727 13.539 1 97.19 181 LYS B N 1
ATOM 5666 C CA . LYS B 1 181 ? 2.287 -8.141 13.406 1 97.19 181 LYS B CA 1
ATOM 5667 C C . LYS B 1 181 ? 1.101 -8.328 12.469 1 97.19 181 LYS B C 1
ATOM 5669 O O . LYS B 1 181 ? 1.064 -9.281 11.688 1 97.19 181 LYS B O 1
ATOM 5674 N N . ALA B 1 182 ? 0.173 -7.441 12.562 1 97 182 ALA B N 1
ATOM 5675 C CA . ALA B 1 182 ? -0.974 -7.512 11.656 1 97 182 ALA B CA 1
ATOM 5676 C C . ALA B 1 182 ? -0.556 -7.227 10.219 1 97 182 ALA B C 1
ATOM 5678 O O . ALA B 1 182 ? -1.057 -7.859 9.289 1 97 182 ALA B O 1
ATOM 5679 N N . ALA B 1 183 ? 0.342 -6.324 10.055 1 98 183 ALA B N 1
ATOM 5680 C CA . ALA B 1 183 ? 0.781 -5.887 8.727 1 98 183 ALA B CA 1
ATOM 5681 C C . ALA B 1 183 ? 1.44 -7.031 7.965 1 98 183 ALA B C 1
ATOM 5683 O O . ALA B 1 183 ? 1.373 -7.086 6.734 1 98 183 ALA B O 1
ATOM 5684 N N . VAL B 1 184 ? 2.062 -7.969 8.68 1 97.94 184 VAL B N 1
ATOM 5685 C CA . VAL B 1 184 ? 2.795 -9.039 8.016 1 97.94 184 VAL B CA 1
ATOM 5686 C C . VAL B 1 184 ? 1.954 -10.312 8 1 97.94 184 VAL B C 1
ATOM 5688 O O . VAL B 1 184 ? 2.41 -11.359 7.539 1 97.94 184 VAL B O 1
ATOM 5691 N N . GLY B 1 185 ? 0.799 -10.312 8.609 1 95 185 GLY B N 1
ATOM 5692 C CA . GLY B 1 185 ? -0.117 -11.438 8.562 1 95 185 GLY B CA 1
ATOM 5693 C C . GLY B 1 185 ? 0.019 -12.367 9.758 1 95 185 GLY B C 1
ATOM 5694 O O . GLY B 1 185 ? -0.502 -13.484 9.742 1 95 185 GLY B O 1
ATOM 5695 N N . LEU B 1 186 ? 0.751 -11.961 10.812 1 94.94 186 LEU B N 1
ATOM 5696 C CA . LEU B 1 186 ? 0.873 -12.773 12.016 1 94.94 186 LEU B CA 1
ATOM 5697 C C . LEU B 1 186 ? -0.379 -12.656 12.883 1 94.94 186 LEU B C 1
ATOM 5699 O O . LEU B 1 186 ? -0.626 -13.508 13.742 1 94.94 186 LEU B O 1
ATOM 5703 N N . LYS B 1 187 ? -1.114 -11.555 12.695 1 93 187 LYS B N 1
ATOM 5704 C CA . LYS B 1 187 ? -2.426 -11.367 13.312 1 93 187 LYS B CA 1
ATOM 5705 C C . LYS B 1 187 ? -3.508 -11.18 12.25 1 93 187 LYS B C 1
ATOM 5707 O O . LYS B 1 187 ? -3.291 -10.492 11.25 1 93 187 LYS B O 1
ATOM 5712 N N . SER B 1 188 ? -4.598 -11.805 12.469 1 91.31 188 SER B N 1
ATOM 5713 C CA . SER B 1 188 ? -5.695 -11.672 11.523 1 91.31 188 SER B CA 1
ATOM 5714 C C . SER B 1 188 ? -6.312 -10.281 11.586 1 91.31 188 SER B C 1
ATOM 5716 O O . SER B 1 188 ? -6.453 -9.703 12.664 1 91.31 188 SER B O 1
ATOM 5718 N N . PRO B 1 189 ? -6.648 -9.797 10.438 1 94.31 189 PRO B N 1
ATOM 5719 C CA . PRO B 1 189 ? -7.277 -8.477 10.43 1 94.31 189 PRO B CA 1
ATOM 5720 C C . PRO B 1 189 ? -8.57 -8.438 11.234 1 94.31 189 PRO B C 1
ATOM 5722 O O . PRO B 1 189 ? -9.344 -9.406 11.227 1 94.31 189 PRO B O 1
ATOM 5725 N N . SER B 1 190 ? -8.828 -7.398 11.914 1 95.69 190 SER B N 1
ATOM 5726 C CA . SER B 1 190 ? -10.039 -7.141 12.695 1 95.69 190 SER B CA 1
ATOM 5727 C C . SER B 1 190 ? -10.352 -5.648 12.766 1 95.69 190 SER B C 1
ATOM 5729 O O . SER B 1 190 ? -9.477 -4.82 12.492 1 95.69 190 SER B O 1
ATOM 5731 N N . VAL B 1 191 ? -11.57 -5.348 13.07 1 96.31 191 VAL B N 1
ATOM 5732 C CA . VAL B 1 191 ? -11.961 -3.947 13.219 1 96.31 191 VAL B CA 1
ATOM 5733 C C . VAL B 1 191 ? -11.117 -3.287 14.305 1 96.31 191 VAL B C 1
ATOM 5735 O O . VAL B 1 191 ? -10.703 -2.135 14.156 1 96.31 191 VAL B O 1
ATOM 5738 N N . ASP B 1 192 ? -10.852 -4.02 15.344 1 96.75 192 ASP B N 1
ATOM 5739 C CA . ASP B 1 192 ? -10.008 -3.537 16.438 1 96.75 192 ASP B CA 1
ATOM 5740 C C . ASP B 1 192 ? -8.633 -3.109 15.93 1 96.75 192 ASP B C 1
ATOM 5742 O O . ASP B 1 192 ? -8.18 -1.999 16.219 1 96.75 192 ASP B O 1
ATOM 5746 N N . LEU B 1 193 ? -8.016 -3.918 15.117 1 97.75 193 LEU B N 1
ATOM 5747 C CA . LEU B 1 193 ? -6.672 -3.648 14.609 1 97.75 193 LEU B CA 1
ATOM 5748 C C . LEU B 1 193 ? -6.695 -2.506 13.594 1 97.75 193 LEU B C 1
ATOM 5750 O O . LEU B 1 193 ? -5.789 -1.669 13.578 1 97.75 193 LEU B O 1
ATOM 5754 N N . ILE B 1 194 ? -7.695 -2.488 12.734 1 98 194 ILE B N 1
ATOM 5755 C CA . ILE B 1 194 ? -7.809 -1.436 11.734 1 98 194 ILE B CA 1
ATOM 5756 C C . ILE B 1 194 ? -7.953 -0.08 12.422 1 98 194 ILE B C 1
ATOM 5758 O O . ILE B 1 194 ? -7.234 0.868 12.094 1 98 194 ILE B O 1
ATOM 5762 N N . GLN B 1 195 ? -8.828 -0.028 13.359 1 96.88 195 GLN B N 1
ATOM 5763 C CA . GLN B 1 195 ? -9.055 1.231 14.055 1 96.88 195 GLN B CA 1
ATOM 5764 C C . GLN B 1 195 ? -7.844 1.616 14.906 1 96.88 195 GLN B C 1
ATOM 5766 O O . GLN B 1 195 ? -7.551 2.801 15.078 1 96.88 195 GLN B O 1
ATOM 5771 N N . THR B 1 196 ? -7.164 0.626 15.43 1 97.56 196 THR B N 1
ATOM 5772 C CA . THR B 1 196 ? -5.914 0.881 16.141 1 97.56 196 THR B CA 1
ATOM 5773 C C . THR B 1 196 ? -4.906 1.576 15.219 1 97.56 196 THR B C 1
ATOM 5775 O O . THR B 1 196 ? -4.301 2.576 15.602 1 97.56 196 THR B O 1
ATOM 5778 N N . ALA B 1 197 ? -4.77 1.049 14.031 1 98.38 197 ALA B N 1
ATOM 5779 C CA . ALA B 1 197 ? -3.846 1.637 13.062 1 98.38 197 ALA B CA 1
ATOM 5780 C C . ALA B 1 197 ? -4.27 3.055 12.688 1 98.38 197 ALA B C 1
ATOM 5782 O O . ALA B 1 197 ? -3.426 3.939 12.531 1 98.38 197 ALA B O 1
ATOM 5783 N N . LEU B 1 198 ? -5.52 3.254 12.602 1 96.75 198 LEU B N 1
ATOM 5784 C CA . LEU B 1 198 ? -6.031 4.582 12.281 1 96.75 198 LEU B CA 1
ATOM 5785 C C . LEU B 1 198 ? -5.73 5.566 13.398 1 96.75 198 LEU B C 1
ATOM 5787 O O . LEU B 1 198 ? -5.227 6.664 13.148 1 96.75 198 LEU B O 1
ATOM 5791 N N . VAL B 1 199 ? -6.039 5.152 14.617 1 95.19 199 VAL B N 1
ATOM 5792 C CA . VAL B 1 199 ? -5.828 6.031 15.766 1 95.19 199 VAL B CA 1
ATOM 5793 C C . VAL B 1 199 ? -4.348 6.398 15.867 1 95.19 199 VAL B C 1
ATOM 5795 O O . VAL B 1 199 ? -4.004 7.57 16.016 1 95.19 199 VAL B O 1
ATOM 5798 N N . MET B 1 200 ? -3.512 5.426 15.727 1 96.56 200 MET B N 1
ATOM 5799 C CA . MET B 1 200 ? -2.076 5.676 15.805 1 96.56 200 MET B CA 1
ATOM 5800 C C . MET B 1 200 ? -1.612 6.535 14.633 1 96.56 200 MET B C 1
ATOM 5802 O O . MET B 1 200 ? -0.776 7.426 14.797 1 96.56 200 MET B O 1
ATOM 5806 N N . GLY B 1 201 ? -2.141 6.281 13.469 1 96.19 201 GLY B N 1
ATOM 5807 C CA . GLY B 1 201 ? -1.76 7.047 12.289 1 96.19 201 GLY B CA 1
ATOM 5808 C C . GLY B 1 201 ? -2.197 8.5 12.352 1 96.19 201 GLY B C 1
ATOM 5809 O O . GLY B 1 201 ? -1.464 9.391 11.922 1 96.19 201 GLY B O 1
ATOM 5810 N N . LEU B 1 202 ? -3.27 8.727 12.938 1 94.19 202 LEU B N 1
ATOM 5811 C CA . LEU B 1 202 ? -3.867 10.055 12.93 1 94.19 202 LEU B CA 1
ATOM 5812 C C . LEU B 1 202 ? -3.307 10.914 14.055 1 94.19 202 LEU B C 1
ATOM 5814 O O . LEU B 1 202 ? -3.158 12.133 13.906 1 94.19 202 LEU B O 1
ATOM 5818 N N . TRP B 1 203 ? -2.936 10.258 15.219 1 93 203 TRP B N 1
ATOM 5819 C CA . TRP B 1 203 ? -2.621 11.078 16.391 1 93 203 TRP B CA 1
ATOM 5820 C C . TRP B 1 203 ? -1.296 10.656 17 1 93 203 TRP B C 1
ATOM 5822 O O . TRP B 1 203 ? -0.985 11.031 18.141 1 93 203 TRP B O 1
ATOM 5832 N N . ILE B 1 204 ? -0.537 9.891 16.297 1 94.06 204 ILE B N 1
ATOM 5833 C CA . ILE B 1 204 ? 0.708 9.398 16.875 1 94.06 204 ILE B CA 1
ATOM 5834 C C . ILE B 1 204 ? 1.492 10.57 17.484 1 94.06 204 ILE B C 1
ATOM 5836 O O . ILE B 1 204 ? 1.472 11.68 16.938 1 94.06 204 ILE B O 1
ATOM 5840 N N . ARG B 1 205 ? 2.121 10.32 18.547 1 92.25 205 ARG B N 1
ATOM 5841 C CA . ARG B 1 205 ? 2.896 11.328 19.266 1 92.25 205 ARG B CA 1
ATOM 5842 C C . ARG B 1 205 ? 4.391 11.117 19.047 1 92.25 205 ARG B C 1
ATOM 5844 O O . ARG B 1 205 ? 4.832 10.016 18.734 1 92.25 205 ARG B O 1
ATOM 5851 N N . PRO B 1 206 ? 5.105 12.219 19.219 1 91.75 206 PRO B N 1
ATOM 5852 C CA . PRO B 1 206 ? 6.559 12.031 19.172 1 91.75 206 PRO B CA 1
ATOM 5853 C C . PRO B 1 206 ? 7.074 11.055 20.219 1 91.75 206 PRO B C 1
ATOM 5855 O O . PRO B 1 206 ? 6.582 11.047 21.344 1 91.75 206 PRO B O 1
ATOM 5858 N N . SER B 1 207 ? 8.008 10.258 19.828 1 91.81 207 SER B N 1
ATOM 5859 C CA . SER B 1 207 ? 8.594 9.266 20.719 1 91.81 207 SER B CA 1
ATOM 5860 C C . SER B 1 207 ? 9.695 9.883 21.578 1 91.81 207 SER B C 1
ATOM 5862 O O . SER B 1 207 ? 10.383 10.805 21.156 1 91.81 207 SER B O 1
ATOM 5864 N N . LEU B 1 208 ? 9.836 9.32 22.734 1 86.81 208 LEU B N 1
ATOM 5865 C CA . LEU B 1 208 ? 10.93 9.719 23.609 1 86.81 208 LEU B CA 1
ATOM 5866 C C . LEU B 1 208 ? 12.266 9.211 23.094 1 86.81 208 LEU B C 1
ATOM 5868 O O . LEU B 1 208 ? 13.305 9.828 23.328 1 86.81 208 LEU B O 1
ATOM 5872 N N . ASN B 1 209 ? 12.234 8.094 22.328 1 81.25 209 ASN B N 1
ATOM 5873 C CA . ASN B 1 209 ? 13.445 7.438 21.859 1 81.25 209 ASN B CA 1
ATOM 5874 C C . ASN B 1 209 ? 13.727 7.762 20.391 1 81.25 209 ASN B C 1
ATOM 5876 O O . ASN B 1 209 ? 14.539 7.098 19.75 1 81.25 209 ASN B O 1
ATOM 5880 N N . MET B 1 210 ? 13.008 8.633 19.75 1 78.75 210 MET B N 1
ATOM 5881 C CA . MET B 1 210 ? 13.188 9.172 18.406 1 78.75 210 MET B CA 1
ATOM 5882 C C . MET B 1 210 ? 12.742 8.164 17.344 1 78.75 210 MET B C 1
ATOM 5884 O O . MET B 1 210 ? 13 8.352 16.156 1 78.75 210 MET B O 1
ATOM 5888 N N . ASN B 1 211 ? 12.312 7.062 17.859 1 81.94 211 ASN B N 1
ATOM 5889 C CA . ASN B 1 211 ? 11.617 6.156 16.953 1 81.94 211 ASN B CA 1
ATOM 5890 C C . ASN B 1 211 ? 10.133 6.484 16.859 1 81.94 211 ASN B C 1
ATOM 5892 O O . ASN B 1 211 ? 9.297 5.785 17.438 1 81.94 211 ASN B O 1
ATOM 5896 N N . HIS B 1 212 ? 9.766 7.367 16.062 1 86.5 212 HIS B N 1
ATOM 5897 C CA . HIS B 1 212 ? 8.477 8.039 16.109 1 86.5 212 HIS B CA 1
ATOM 5898 C C . HIS B 1 212 ? 7.395 7.223 15.398 1 86.5 212 HIS B C 1
ATOM 5900 O O . HIS B 1 212 ? 6.203 7.504 15.547 1 86.5 212 HIS B O 1
ATOM 5906 N N . GLY B 1 213 ? 7.793 6.113 14.688 1 92.75 213 GLY B N 1
ATOM 5907 C CA . GLY B 1 213 ? 6.812 5.477 13.82 1 92.75 213 GLY B CA 1
ATOM 5908 C C . GLY B 1 213 ? 6.535 6.262 12.555 1 92.75 213 GLY B C 1
ATOM 5909 O O . GLY B 1 213 ? 7.109 7.328 12.344 1 92.75 213 GLY B O 1
ATOM 5910 N N . ASN B 1 214 ? 5.777 5.762 11.672 1 95.69 214 ASN B N 1
ATOM 5911 C CA . ASN B 1 214 ? 5.418 6.434 10.43 1 95.69 214 ASN B CA 1
ATOM 5912 C C . ASN B 1 214 ? 3.908 6.469 10.219 1 95.69 214 ASN B C 1
ATOM 5914 O O . ASN B 1 214 ? 3.314 5.484 9.781 1 95.69 214 ASN B O 1
ATOM 5918 N N . PRO B 1 215 ? 3.328 7.586 10.508 1 96.31 215 PRO B N 1
ATOM 5919 C CA . PRO B 1 215 ? 1.868 7.676 10.414 1 96.31 215 PRO B CA 1
ATOM 5920 C C . PRO B 1 215 ? 1.345 7.383 9.016 1 96.31 215 PRO B C 1
ATOM 5922 O O . PRO B 1 215 ? 0.239 6.859 8.859 1 96.31 215 PRO B O 1
ATOM 5925 N N . ILE B 1 216 ? 2.074 7.727 7.98 1 95.31 216 ILE B N 1
ATOM 5926 C CA . ILE B 1 216 ? 1.673 7.477 6.602 1 95.31 216 ILE B CA 1
ATOM 5927 C C . ILE B 1 216 ? 1.545 5.973 6.363 1 95.31 216 ILE B C 1
ATOM 5929 O O . ILE B 1 216 ? 0.536 5.504 5.832 1 95.31 216 ILE B O 1
ATOM 5933 N N . GLN B 1 217 ? 2.516 5.277 6.797 1 96.19 217 GLN B N 1
ATOM 5934 C CA . GLN B 1 217 ? 2.473 3.826 6.652 1 96.19 217 GLN B CA 1
ATOM 5935 C C . GLN B 1 217 ? 1.327 3.227 7.461 1 96.19 217 GLN B C 1
ATOM 5937 O O . GLN B 1 217 ? 0.689 2.266 7.023 1 96.19 217 GLN B O 1
ATOM 5942 N N . LEU B 1 218 ? 1.091 3.771 8.602 1 98 218 LEU B N 1
ATOM 5943 C CA . LEU B 1 218 ? 0.063 3.24 9.492 1 98 218 LEU B CA 1
ATOM 5944 C C . LEU B 1 218 ? -1.317 3.35 8.852 1 98 218 LEU B C 1
ATOM 5946 O O . LEU B 1 218 ? -2.119 2.416 8.93 1 98 218 LEU B O 1
ATOM 5950 N N . VAL B 1 219 ? -1.618 4.422 8.211 1 97.38 219 VAL B N 1
ATOM 5951 C CA . VAL B 1 219 ? -2.949 4.578 7.633 1 97.38 219 VAL B CA 1
ATOM 5952 C C . VAL B 1 219 ? -3.084 3.703 6.391 1 97.38 219 VAL B C 1
ATOM 5954 O O . VAL B 1 219 ? -4.168 3.188 6.102 1 97.38 219 VAL B O 1
ATOM 5957 N N . PHE B 1 220 ? -2.004 3.488 5.664 1 96.94 220 PHE B N 1
ATOM 5958 C CA . PHE B 1 220 ? -2.061 2.564 4.539 1 96.94 220 PHE B CA 1
ATOM 5959 C C . PHE B 1 220 ? -2.246 1.131 5.023 1 96.94 220 PHE B C 1
ATOM 5961 O O . PHE B 1 220 ? -2.955 0.345 4.391 1 96.94 220 PHE B O 1
ATOM 5968 N N . ILE B 1 221 ? -1.553 0.835 6.117 1 98.06 221 ILE B N 1
ATOM 5969 C CA . ILE B 1 221 ? -1.739 -0.483 6.715 1 98.06 221 ILE B CA 1
ATOM 5970 C C . ILE B 1 221 ? -3.201 -0.664 7.121 1 98.06 221 ILE B C 1
ATOM 5972 O O . ILE B 1 221 ? -3.787 -1.726 6.898 1 98.06 221 ILE B O 1
ATOM 5976 N N . ALA B 1 222 ? -3.783 0.38 7.727 1 98.25 222 ALA B N 1
ATOM 5977 C CA . ALA B 1 222 ? -5.191 0.312 8.102 1 98.25 222 ALA B CA 1
ATOM 5978 C C . ALA B 1 222 ? -6.07 0.002 6.891 1 98.25 222 ALA B C 1
ATOM 5980 O O . ALA B 1 222 ? -6.957 -0.852 6.961 1 98.25 222 ALA B O 1
ATOM 5981 N N . HIS B 1 223 ? -5.824 0.672 5.824 1 97.44 223 HIS B N 1
ATOM 5982 C CA . HIS B 1 223 ? -6.59 0.446 4.605 1 97.44 223 HIS B CA 1
ATOM 5983 C C . HIS B 1 223 ? -6.414 -0.983 4.102 1 97.44 223 HIS B C 1
ATOM 5985 O O . HIS B 1 223 ? -7.391 -1.647 3.752 1 97.44 223 HIS B O 1
ATOM 5991 N N . ASP B 1 224 ? -5.207 -1.446 4.047 1 96.31 224 ASP B N 1
ATOM 5992 C CA . ASP B 1 224 ? -4.918 -2.791 3.561 1 96.31 224 ASP B CA 1
ATOM 5993 C C . ASP B 1 224 ? -5.582 -3.85 4.438 1 96.31 224 ASP B C 1
ATOM 5995 O O . ASP B 1 224 ? -6.094 -4.852 3.934 1 96.31 224 ASP B O 1
ATOM 5999 N N . LEU B 1 225 ? -5.477 -3.605 5.723 1 97.56 225 LEU B N 1
ATOM 6000 C CA . LEU B 1 225 ? -6.141 -4.531 6.633 1 97.56 225 LEU B CA 1
ATOM 6001 C C . LEU B 1 225 ? -7.648 -4.547 6.391 1 97.56 225 LEU B C 1
ATOM 6003 O O . LEU B 1 225 ? -8.297 -5.586 6.531 1 97.56 225 LEU B O 1
ATOM 6007 N N . GLY B 1 226 ? -8.242 -3.373 6.074 1 97.56 226 GLY B N 1
ATOM 6008 C CA . GLY B 1 226 ? -9.648 -3.328 5.711 1 97.56 226 GLY B CA 1
ATOM 6009 C C . GLY B 1 226 ? -9.977 -4.172 4.496 1 97.56 226 GLY B C 1
ATOM 6010 O O . GLY B 1 226 ? -10.992 -4.875 4.477 1 97.56 226 GLY B O 1
ATOM 6011 N N . VAL B 1 227 ? -9.109 -4.129 3.521 1 96.19 227 VAL B N 1
ATOM 6012 C CA . VAL B 1 227 ? -9.289 -4.938 2.32 1 96.19 227 VAL B CA 1
ATOM 6013 C C . VAL B 1 227 ? -9.188 -6.418 2.676 1 96.19 227 VAL B C 1
ATOM 6015 O O . VAL B 1 227 ? -10.016 -7.223 2.248 1 96.19 227 VAL B O 1
ATOM 6018 N N . GLU B 1 228 ? -8.172 -6.754 3.48 1 96.31 228 GLU B N 1
ATOM 6019 C CA . GLU B 1 228 ? -7.934 -8.148 3.84 1 96.31 228 GLU B CA 1
ATOM 6020 C C . GLU B 1 228 ? -9.055 -8.695 4.719 1 96.31 228 GLU B C 1
ATOM 6022 O O . GLU B 1 228 ? -9.328 -9.891 4.715 1 96.31 228 GLU B O 1
ATOM 6027 N N . LEU B 1 229 ? -9.695 -7.777 5.461 1 97 229 LEU B N 1
ATOM 6028 C CA . LEU B 1 229 ? -10.836 -8.188 6.27 1 97 229 LEU B CA 1
ATOM 6029 C C . LEU B 1 229 ? -12.062 -8.414 5.398 1 97 229 LEU B C 1
ATOM 6031 O O . LEU B 1 229 ? -13 -9.109 5.805 1 97 229 LEU B O 1
ATOM 6035 N N . GLY B 1 230 ? -12.109 -7.82 4.227 1 96.12 230 GLY B N 1
ATOM 6036 C CA . GLY B 1 230 ? -13.203 -8.016 3.289 1 96.12 230 GLY B CA 1
ATOM 6037 C C . GLY B 1 230 ? -14.141 -6.824 3.197 1 96.12 230 GLY B C 1
ATOM 6038 O O . GLY B 1 230 ? -15.219 -6.918 2.615 1 96.12 230 GLY B O 1
ATOM 6039 N N . LEU B 1 231 ? -13.719 -5.668 3.711 1 96.81 231 LEU B N 1
ATOM 6040 C CA . LEU B 1 231 ? -14.594 -4.504 3.746 1 96.81 231 LEU B CA 1
ATOM 6041 C C . LEU B 1 231 ? -14.758 -3.908 2.352 1 96.81 231 LEU B C 1
ATOM 6043 O O . LEU B 1 231 ? -15.703 -3.154 2.104 1 96.81 231 LEU B O 1
ATOM 6047 N N . GLY B 1 232 ? -13.859 -4.199 1.468 1 94.19 232 GLY B N 1
ATOM 6048 C CA . GLY B 1 232 ? -13.938 -3.701 0.103 1 94.19 232 GLY B CA 1
ATOM 6049 C C . GLY B 1 232 ? -14.977 -4.418 -0.736 1 94.19 232 GLY B C 1
ATOM 6050 O O . GLY B 1 232 ? -15.281 -3.998 -1.855 1 94.19 232 GLY B O 1
ATOM 6051 N N . GLY B 1 233 ? -15.477 -5.508 -0.225 1 91 233 GLY B N 1
ATOM 6052 C CA . GLY B 1 233 ? -16.516 -6.25 -0.931 1 91 233 GLY B CA 1
ATOM 6053 C C . GLY B 1 233 ? -15.977 -7.051 -2.104 1 91 233 GLY B C 1
ATOM 6054 O O . GLY B 1 233 ? -14.812 -7.445 -2.109 1 91 233 GLY B O 1
ATOM 6055 N N . SER B 1 234 ? -16.781 -7.262 -3.09 1 85.94 234 SER B N 1
ATOM 6056 C CA . SER B 1 234 ? -16.469 -8.141 -4.211 1 85.94 234 SER B CA 1
ATOM 6057 C C . SER B 1 234 ? -15.539 -7.457 -5.207 1 85.94 234 SER B C 1
ATOM 6059 O O . SER B 1 234 ? -14.875 -8.125 -6 1 85.94 234 SER B O 1
ATOM 6061 N N . GLU B 1 235 ? -15.469 -6.141 -5.145 1 88.81 235 GLU B N 1
ATOM 6062 C CA . GLU B 1 235 ? -14.656 -5.406 -6.113 1 88.81 235 GLU B CA 1
ATOM 6063 C C . GLU B 1 235 ? -13.211 -5.297 -5.652 1 88.81 235 GLU B C 1
ATOM 6065 O O . GLU B 1 235 ? -12.328 -4.922 -6.43 1 88.81 235 GLU B O 1
ATOM 6070 N N . LEU B 1 236 ? -13 -5.574 -4.402 1 90.94 236 LEU B N 1
ATOM 6071 C CA . LEU B 1 236 ? -11.656 -5.598 -3.854 1 90.94 236 LEU B CA 1
ATOM 6072 C C . LEU B 1 236 ? -11.383 -6.922 -3.145 1 90.94 236 LEU B C 1
ATOM 6074 O O . LEU B 1 236 ? -11.562 -7.027 -1.93 1 90.94 236 LEU B O 1
ATOM 6078 N N . GLN B 1 237 ? -10.773 -7.77 -3.867 1 89.38 237 GLN B N 1
ATOM 6079 C CA . GLN B 1 237 ? -10.625 -9.156 -3.426 1 89.38 237 GLN B CA 1
ATOM 6080 C C . GLN B 1 237 ? -9.531 -9.273 -2.361 1 89.38 237 GLN B C 1
ATOM 6082 O O . GLN B 1 237 ? -8.469 -8.672 -2.484 1 89.38 237 GLN B O 1
ATOM 6087 N N . THR B 1 238 ? -9.828 -10.023 -1.315 1 93.19 238 THR B N 1
ATOM 6088 C CA . THR B 1 238 ? -8.82 -10.344 -0.306 1 93.19 238 THR B CA 1
ATOM 6089 C C . THR B 1 238 ? -7.746 -11.258 -0.884 1 93.19 238 THR B C 1
ATOM 6091 O O . THR B 1 238 ? -7.973 -11.938 -1.887 1 93.19 238 THR B O 1
ATOM 6094 N N . SER B 1 239 ? -6.578 -11.227 -0.301 1 92.88 239 SER B N 1
ATOM 6095 C CA . SER B 1 239 ? -5.535 -12.172 -0.688 1 92.88 239 SER B CA 1
ATOM 6096 C C . SER B 1 239 ? -5.887 -13.594 -0.264 1 92.88 239 SER B C 1
ATOM 6098 O O . SER B 1 239 ? -6.785 -13.797 0.551 1 92.88 239 SER B O 1
ATOM 6100 N N . ALA B 1 240 ? -5.203 -14.547 -0.849 1 89.62 240 ALA B N 1
ATOM 6101 C CA . ALA B 1 240 ? -5.484 -15.961 -0.585 1 89.62 240 ALA B CA 1
ATOM 6102 C C . ALA B 1 240 ? -5.309 -16.281 0.895 1 89.62 240 ALA B C 1
ATOM 6104 O O . ALA B 1 240 ? -6.16 -16.938 1.498 1 89.62 240 ALA B O 1
ATOM 6105 N N . PRO B 1 241 ? -4.266 -15.773 1.538 1 88.06 241 PRO B N 1
ATOM 6106 C CA . PRO B 1 241 ? -4.086 -16.109 2.951 1 88.06 241 PRO B CA 1
ATOM 6107 C C . PRO B 1 241 ? -5.203 -15.555 3.836 1 88.06 241 PRO B C 1
ATOM 6109 O O . PRO B 1 241 ? -5.496 -16.125 4.891 1 88.06 241 PRO B O 1
ATOM 6112 N N . ALA B 1 242 ? -5.844 -14.477 3.398 1 89.88 242 ALA B N 1
ATOM 6113 C CA . ALA B 1 242 ? -6.855 -13.82 4.23 1 89.88 242 ALA B CA 1
ATOM 6114 C C . ALA B 1 242 ? -8.258 -14.273 3.846 1 89.88 242 ALA B C 1
ATOM 6116 O O . ALA B 1 242 ? -9.234 -13.953 4.535 1 89.88 242 ALA B O 1
ATOM 6117 N N . TRP B 1 243 ? -8.406 -15.008 2.822 1 87.12 243 TRP B N 1
ATOM 6118 C CA . TRP B 1 243 ? -9.695 -15.312 2.207 1 87.12 243 TRP B CA 1
ATOM 6119 C C . TRP B 1 243 ? -10.625 -16.016 3.195 1 87.12 243 TRP B C 1
ATOM 6121 O O . TRP B 1 243 ? -11.805 -15.664 3.299 1 87.12 243 TRP B O 1
ATOM 6131 N N . PHE B 1 244 ? -10.062 -16.859 4.004 1 79.75 244 PHE B N 1
ATOM 6132 C CA . PHE B 1 244 ? -10.914 -17.703 4.84 1 79.75 244 PHE B CA 1
ATOM 6133 C C . PHE B 1 244 ? -11.195 -17.031 6.172 1 79.75 244 PHE B C 1
ATOM 6135 O O . PHE B 1 244 ? -12 -17.516 6.969 1 79.75 244 PHE B O 1
ATOM 6142 N N . PHE B 1 245 ? -10.555 -15.867 6.371 1 81.12 245 PHE B N 1
ATOM 6143 C CA . PHE B 1 245 ? -10.727 -15.156 7.633 1 81.12 245 PHE B CA 1
ATOM 6144 C C . PHE B 1 245 ? -11.484 -13.852 7.414 1 81.12 245 PHE B C 1
ATOM 6146 O O . PHE B 1 245 ? -11.656 -13.062 8.344 1 81.12 245 PHE B O 1
ATOM 6153 N N . ARG B 1 246 ? -12 -13.727 6.246 1 89.5 246 ARG B N 1
ATOM 6154 C CA . ARG B 1 246 ? -12.711 -12.492 5.922 1 89.5 246 ARG B CA 1
ATOM 6155 C C . ARG B 1 246 ? -14.094 -12.484 6.555 1 89.5 246 ARG B C 1
ATOM 6157 O O . ARG B 1 246 ? -14.57 -13.508 7.043 1 89.5 246 ARG B O 1
ATOM 6164 N N . ILE B 1 247 ? -14.688 -11.344 6.59 1 91.25 247 ILE B N 1
ATOM 6165 C CA . ILE B 1 247 ? -16.016 -11.195 7.168 1 91.25 247 ILE B CA 1
ATOM 6166 C C . ILE B 1 247 ? -17.016 -12.031 6.379 1 91.25 247 ILE B C 1
ATOM 6168 O O . ILE B 1 247 ? -16.922 -12.148 5.156 1 91.25 247 ILE B O 1
ATOM 6172 N N . GLN B 1 248 ? -17.891 -12.609 7.25 1 86.25 248 GLN B N 1
ATOM 6173 C CA . GLN B 1 248 ? -18.984 -13.375 6.656 1 86.25 248 GLN B CA 1
ATOM 6174 C C . GLN B 1 248 ? -20.297 -12.602 6.73 1 86.25 248 GLN B C 1
ATOM 6176 O O . GLN B 1 248 ? -20.578 -11.922 7.723 1 86.25 248 GLN B O 1
ATOM 6181 N N . GLY B 1 249 ? -21.016 -12.438 5.703 1 85.5 249 GLY B N 1
ATOM 6182 C CA . GLY B 1 249 ? -22.266 -11.695 5.711 1 85.5 249 GLY B CA 1
ATOM 6183 C C . GLY B 1 249 ? -22.094 -10.211 5.453 1 85.5 249 GLY B C 1
ATOM 6184 O O . GLY B 1 249 ? -21 -9.773 5.078 1 85.5 249 GLY B O 1
ATOM 6185 N N . PRO B 1 250 ? -23.141 -9.461 5.699 1 91.25 250 PRO B N 1
ATOM 6186 C CA . PRO B 1 250 ? -23.047 -8.016 5.473 1 91.25 250 PRO B CA 1
ATOM 6187 C C . PRO B 1 250 ? -22.25 -7.297 6.5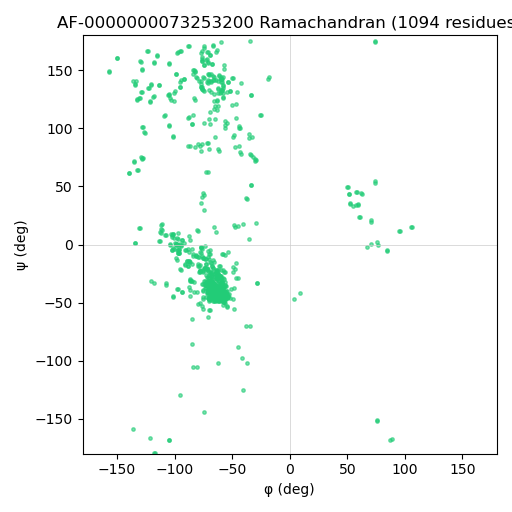55 1 91.25 250 PRO B C 1
ATOM 6189 O O . PRO B 1 250 ? -22.328 -7.66 7.73 1 91.25 250 PRO B O 1
ATOM 6192 N N . PRO B 1 251 ? -21.531 -6.32 6.188 1 95.38 251 PRO B N 1
ATOM 6193 C CA . PRO B 1 251 ? -20.75 -5.582 7.184 1 95.38 251 PRO B CA 1
ATOM 6194 C C . PRO B 1 251 ? -21.641 -4.82 8.172 1 95.38 251 PRO B C 1
ATOM 6196 O O . PRO B 1 251 ? -22.688 -4.309 7.797 1 95.38 251 PRO B O 1
ATOM 6199 N N . THR B 1 252 ? -21.203 -4.746 9.414 1 94.94 252 THR B N 1
ATOM 6200 C CA . THR B 1 252 ? -21.875 -3.941 10.43 1 94.94 252 THR B CA 1
ATOM 6201 C C . THR B 1 252 ? -21.656 -2.453 10.164 1 94.94 252 THR B C 1
ATOM 6203 O O . THR B 1 252 ? -20.812 -2.076 9.352 1 94.94 252 THR B O 1
ATOM 6206 N N . LEU B 1 253 ? -22.469 -1.622 10.852 1 94.44 253 LEU B N 1
ATOM 6207 C CA . LEU B 1 253 ? -22.312 -0.177 10.711 1 94.44 253 LEU B CA 1
ATOM 6208 C C . LEU B 1 253 ? -20.906 0.268 11.102 1 94.44 253 LEU B C 1
ATOM 6210 O O . LEU B 1 253 ? -20.328 1.126 10.438 1 94.44 253 LEU B O 1
ATOM 6214 N N . GLU B 1 254 ? -20.359 -0.331 12.172 1 93.56 254 GLU B N 1
ATOM 6215 C CA . GLU B 1 254 ? -19.016 -0.007 12.625 1 93.56 254 GLU B CA 1
ATOM 6216 C C . GLU B 1 254 ? -17.984 -0.335 11.547 1 93.56 254 GLU B C 1
ATOM 6218 O O . GLU B 1 254 ? -17.031 0.422 11.344 1 93.56 254 GLU B O 1
ATOM 6223 N N . MET B 1 255 ? -18.188 -1.456 10.891 1 95.94 255 MET B N 1
ATOM 6224 C CA . MET B 1 255 ? -17.297 -1.867 9.805 1 95.94 255 MET B CA 1
ATOM 6225 C C . MET B 1 255 ? -17.406 -0.903 8.625 1 95.94 255 MET B C 1
ATOM 6227 O O . MET B 1 255 ? -16.375 -0.542 8.031 1 95.94 255 MET B O 1
ATOM 6231 N N . GLN B 1 256 ? -18.609 -0.478 8.352 1 96.06 256 GLN B N 1
ATOM 6232 C CA . GLN B 1 256 ? -18.844 0.451 7.246 1 96.06 256 GLN B CA 1
ATOM 6233 C C . GLN B 1 256 ? -18.188 1.802 7.523 1 96.06 256 GLN B C 1
ATOM 6235 O O . GLN B 1 256 ? -17.516 2.361 6.652 1 96.06 256 GLN B O 1
ATOM 6240 N N . LYS B 1 257 ? -18.359 2.299 8.68 1 95 257 LYS B N 1
ATOM 6241 C CA . LYS B 1 257 ? -17.734 3.559 9.07 1 95 257 LYS B CA 1
ATOM 6242 C C . LYS B 1 257 ? -16.203 3.451 9.023 1 95 257 LYS B C 1
ATOM 6244 O O . LYS B 1 257 ? -15.531 4.371 8.562 1 95 257 LYS B O 1
ATOM 6249 N N . THR B 1 258 ? -15.695 2.348 9.523 1 96.19 258 THR B N 1
ATOM 6250 C CA . THR B 1 258 ? -14.258 2.109 9.531 1 96.19 258 THR B CA 1
ATOM 6251 C C . THR B 1 258 ? -13.711 2.082 8.102 1 96.19 258 THR B C 1
ATOM 6253 O O . THR B 1 258 ? -12.633 2.627 7.84 1 96.19 258 THR B O 1
ATOM 6256 N N . TRP B 1 259 ? -14.453 1.479 7.184 1 97.19 259 TRP B N 1
ATOM 6257 C CA . TRP B 1 259 ? -14.047 1.388 5.781 1 97.19 259 TRP B CA 1
ATOM 6258 C C . TRP B 1 259 ? -13.938 2.773 5.156 1 97.19 259 TRP B C 1
ATOM 6260 O O . TRP B 1 259 ? -12.961 3.074 4.469 1 97.19 259 TRP B O 1
ATOM 6270 N N . LEU B 1 260 ? -14.867 3.637 5.469 1 96.69 260 LEU B N 1
ATOM 6271 C CA . LEU B 1 260 ? -14.859 5.004 4.961 1 96.69 260 LEU B CA 1
ATOM 6272 C C . LEU B 1 260 ? -13.711 5.805 5.57 1 96.69 260 LEU B C 1
ATOM 6274 O O . LEU B 1 260 ? -13.062 6.598 4.879 1 96.69 260 LEU B O 1
ATOM 6278 N N . ALA B 1 261 ? -13.477 5.559 6.84 1 95.69 261 ALA B N 1
ATOM 6279 C CA . ALA B 1 261 ? -12.375 6.246 7.504 1 95.69 261 ALA B CA 1
ATOM 6280 C C . ALA B 1 261 ? -11.031 5.84 6.895 1 95.69 261 ALA B C 1
ATOM 6282 O O . ALA B 1 261 ? -10.141 6.676 6.727 1 95.69 261 ALA B O 1
ATOM 6283 N N . CYS B 1 262 ? -10.906 4.566 6.555 1 96.75 262 CYS B N 1
ATOM 6284 C CA . CYS B 1 262 ? -9.688 4.074 5.926 1 96.75 262 CYS B CA 1
ATOM 6285 C C . CYS B 1 262 ? -9.453 4.754 4.582 1 96.75 262 CYS B C 1
ATOM 6287 O O . CYS B 1 262 ? -8.336 5.188 4.281 1 96.75 262 CYS B O 1
ATOM 6289 N N . TRP B 1 263 ? -10.516 4.859 3.83 1 97.12 263 TRP B N 1
ATOM 6290 C CA . TRP B 1 263 ? -10.391 5.508 2.531 1 97.12 263 TRP B CA 1
ATOM 6291 C C . TRP B 1 263 ? -10.016 6.98 2.691 1 97.12 263 TRP B C 1
ATOM 6293 O O . TRP B 1 263 ? -9.133 7.484 1.998 1 97.12 263 TRP B O 1
ATOM 6303 N N . MET B 1 264 ? -10.711 7.652 3.559 1 96.06 264 MET B N 1
ATOM 6304 C CA . MET B 1 264 ? -10.492 9.086 3.738 1 96.06 264 MET B CA 1
ATOM 6305 C C . MET B 1 264 ? -9.062 9.375 4.168 1 96.06 264 MET B C 1
ATOM 6307 O O . MET B 1 264 ? -8.398 10.234 3.588 1 96.06 264 MET B O 1
ATOM 6311 N N . THR B 1 265 ? -8.57 8.625 5.145 1 95.88 265 THR B N 1
ATOM 6312 C CA . THR B 1 265 ? -7.25 8.898 5.707 1 95.88 265 THR B CA 1
ATOM 6313 C C . THR B 1 265 ? -6.152 8.523 4.715 1 95.88 265 THR B C 1
ATOM 6315 O O . THR B 1 265 ? -5.164 9.242 4.566 1 95.88 265 THR B O 1
ATOM 6318 N N . SER B 1 266 ? -6.301 7.391 4.027 1 96.38 266 SER B N 1
ATOM 6319 C CA . SER B 1 266 ? -5.305 7.004 3.035 1 96.38 266 SER B CA 1
ATOM 6320 C C . SER B 1 266 ? -5.297 7.965 1.853 1 96.38 266 SER B C 1
ATOM 6322 O O . SER B 1 266 ? -4.242 8.25 1.282 1 96.38 266 SER B O 1
ATOM 6324 N N . THR B 1 267 ? -6.453 8.484 1.524 1 96.5 267 THR B N 1
ATOM 6325 C CA . THR B 1 267 ? -6.57 9.469 0.451 1 96.5 267 THR B CA 1
ATOM 6326 C C . THR B 1 267 ? -5.859 10.766 0.827 1 96.5 267 THR B C 1
ATOM 6328 O O . THR B 1 267 ? -5.098 11.32 0.028 1 96.5 267 THR B O 1
ATOM 6331 N N . MET B 1 268 ? -6.109 11.211 2.031 1 95.38 268 MET B N 1
ATOM 6332 C CA . MET B 1 268 ? -5.473 12.445 2.496 1 95.38 268 MET B CA 1
ATOM 6333 C C . MET B 1 268 ? -3.957 12.281 2.553 1 95.38 268 MET B C 1
ATOM 6335 O O . MET B 1 268 ? -3.215 13.188 2.182 1 95.38 268 MET B O 1
ATOM 6339 N N . ALA B 1 269 ? -3.547 11.102 2.982 1 95.25 269 ALA B N 1
ATOM 6340 C CA . ALA B 1 269 ? -2.115 10.82 3.049 1 95.25 269 ALA B CA 1
ATOM 6341 C C . ALA B 1 269 ? -1.496 10.789 1.653 1 95.25 269 ALA B C 1
ATOM 6343 O O . ALA B 1 269 ? -0.443 11.391 1.423 1 95.25 269 ALA B O 1
ATOM 6344 N N . ALA B 1 270 ? -2.168 10.109 0.74 1 95.12 270 ALA B N 1
ATOM 6345 C CA . ALA B 1 270 ? -1.649 9.977 -0.619 1 95.12 270 ALA B CA 1
ATOM 6346 C C . ALA B 1 270 ? -1.585 11.336 -1.315 1 95.12 270 ALA B C 1
ATOM 6348 O O . ALA B 1 270 ? -0.6 11.648 -1.986 1 95.12 270 ALA B O 1
ATOM 6349 N N . LEU B 1 271 ? -2.604 12.109 -1.166 1 95.81 271 LEU B N 1
ATOM 6350 C CA . LEU B 1 271 ? -2.648 13.422 -1.794 1 95.81 271 LEU B CA 1
ATOM 6351 C C . LEU B 1 271 ? -1.544 14.32 -1.251 1 95.81 271 LEU B C 1
ATOM 6353 O O . LEU B 1 271 ? -0.888 15.039 -2.014 1 95.81 271 LEU B O 1
ATOM 6357 N N . GLY B 1 272 ? -1.342 14.25 0.038 1 95.12 272 GLY B N 1
ATOM 6358 C CA . GLY B 1 272 ? -0.296 15.047 0.656 1 95.12 272 GLY B CA 1
ATOM 6359 C C . GLY B 1 272 ? 1.096 14.68 0.176 1 95.12 272 GLY B C 1
ATOM 6360 O O . GLY B 1 272 ? 1.977 15.539 0.099 1 95.12 272 GLY B O 1
ATOM 6361 N N . LEU B 1 273 ? 1.255 13.461 -0.21 1 93.81 273 LEU B N 1
ATOM 6362 C CA . LEU B 1 273 ? 2.559 12.977 -0.651 1 93.81 273 LEU B CA 1
ATOM 6363 C C . LEU B 1 273 ? 2.656 12.984 -2.172 1 93.81 273 LEU B C 1
ATOM 6365 O O . LEU B 1 273 ? 3.74 12.805 -2.73 1 93.81 273 LEU B O 1
ATOM 6369 N N . ARG B 1 274 ? 1.525 13.172 -2.812 1 94.75 274 ARG B N 1
ATOM 6370 C CA . ARG B 1 274 ? 1.414 13.07 -4.266 1 94.75 274 ARG B CA 1
ATOM 6371 C C . ARG B 1 274 ? 1.766 11.672 -4.746 1 94.75 274 ARG B C 1
ATOM 6373 O O . ARG B 1 274 ? 2.494 11.508 -5.73 1 94.75 274 ARG B O 1
ATOM 6380 N N . ARG B 1 275 ? 1.255 10.703 -4.047 1 92.19 275 ARG B N 1
ATOM 6381 C CA . ARG B 1 275 ? 1.467 9.305 -4.398 1 92.19 275 ARG B CA 1
ATOM 6382 C C . ARG B 1 275 ? 0.271 8.75 -5.164 1 92.19 275 ARG B C 1
ATOM 6384 O O . ARG B 1 275 ? -0.872 9.133 -4.906 1 92.19 275 ARG B O 1
ATOM 6391 N N . ALA B 1 276 ? 0.645 7.836 -6.059 1 88.69 276 ALA B N 1
ATOM 6392 C CA . ALA B 1 276 ? -0.439 7.18 -6.785 1 88.69 276 ALA B CA 1
ATOM 6393 C C . ALA B 1 276 ? -1.402 6.484 -5.828 1 88.69 276 ALA B C 1
ATOM 6395 O O . ALA B 1 276 ? -0.977 5.871 -4.844 1 88.69 276 ALA B O 1
ATOM 6396 N N . HIS B 1 277 ? -2.703 6.625 -6.062 1 87.25 277 HIS B N 1
ATOM 6397 C CA . HIS B 1 277 ? -3.775 6.148 -5.195 1 87.25 277 HIS B CA 1
ATOM 6398 C C . HIS B 1 277 ? -5.07 5.949 -5.98 1 87.25 277 HIS B C 1
ATOM 6400 O O . HIS B 1 277 ? -5.238 6.516 -7.062 1 87.25 277 HIS B O 1
ATOM 6406 N N . VAL B 1 278 ? -5.816 4.973 -5.48 1 84.94 278 VAL B N 1
ATOM 6407 C CA . VAL B 1 278 ? -7.148 4.824 -6.055 1 84.94 278 VAL B CA 1
ATOM 6408 C C . VAL B 1 278 ? -8.117 5.777 -5.359 1 84.94 278 VAL B C 1
ATOM 6410 O O . VAL B 1 278 ? -8.688 5.441 -4.312 1 84.94 278 VAL B O 1
ATOM 6413 N N . PHE B 1 279 ? -8.461 6.844 -6.012 1 83.31 279 PHE B N 1
ATOM 6414 C CA . PHE B 1 279 ? -9.297 7.883 -5.418 1 83.31 279 PHE B CA 1
ATOM 6415 C C . PHE B 1 279 ? -10.773 7.586 -5.645 1 83.31 279 PHE B C 1
ATOM 6417 O O . PHE B 1 279 ? -11.625 8.008 -4.855 1 83.31 279 PHE B O 1
ATOM 6424 N N . ASP B 1 280 ? -11.008 6.742 -6.586 1 86.81 280 ASP B N 1
ATOM 6425 C CA . ASP B 1 280 ? -12.398 6.516 -6.977 1 86.81 280 ASP B CA 1
ATOM 6426 C C . ASP B 1 280 ? -13.078 5.516 -6.047 1 86.81 280 ASP B C 1
ATOM 6428 O O . ASP B 1 280 ? -12.43 4.605 -5.523 1 86.81 280 ASP B O 1
ATOM 6432 N N . TRP B 1 281 ? -14.344 5.77 -5.934 1 92.5 281 TRP B N 1
ATOM 6433 C CA . TRP B 1 281 ? -15.156 4.934 -5.059 1 92.5 281 TRP B CA 1
ATOM 6434 C C . TRP B 1 281 ? -15.773 3.777 -5.832 1 92.5 281 TRP B C 1
ATOM 6436 O O . TRP B 1 281 ? -16.141 3.928 -7 1 92.5 281 TRP B O 1
ATOM 6446 N N . GLY B 1 282 ? -15.836 2.674 -5.199 1 90.69 282 GLY B N 1
ATOM 6447 C CA . GLY B 1 282 ? -16.594 1.535 -5.707 1 90.69 282 GLY B CA 1
ATOM 6448 C C . GLY B 1 282 ? -17.906 1.312 -4.98 1 90.69 282 GLY B C 1
ATOM 6449 O O . GLY B 1 282 ? -18.344 2.174 -4.223 1 90.69 282 GLY B O 1
ATOM 6450 N N . ARG B 1 283 ? -18.5 0.227 -5.211 1 92.75 283 ARG B N 1
ATOM 6451 C CA . ARG B 1 283 ? -19.812 -0.117 -4.652 1 92.75 283 ARG B CA 1
ATOM 6452 C C . ARG B 1 283 ? -19.75 -0.155 -3.127 1 92.75 283 ARG B C 1
ATOM 6454 O O . ARG B 1 283 ? -20.672 0.321 -2.459 1 92.75 283 ARG B O 1
ATOM 6461 N N . SER B 1 284 ? -18.734 -0.716 -2.592 1 95.5 284 SER B N 1
ATOM 6462 C CA . SER B 1 284 ? -18.625 -0.848 -1.142 1 95.5 284 SER B CA 1
ATOM 6463 C C . SER B 1 284 ? -18.609 0.518 -0.462 1 95.5 284 SER B C 1
ATOM 6465 O O . SER B 1 284 ? -19.188 0.688 0.616 1 95.5 284 SER B O 1
ATOM 6467 N N . HIS B 1 285 ? -18 1.485 -1.036 1 96.94 285 HIS B N 1
ATOM 6468 C CA . HIS B 1 285 ? -17.953 2.832 -0.479 1 96.94 285 HIS B CA 1
ATOM 6469 C C . HIS B 1 285 ? -19.344 3.479 -0.488 1 96.94 285 HIS B C 1
ATOM 6471 O O . HIS B 1 285 ? -19.734 4.113 0.49 1 96.94 285 HIS B O 1
ATOM 6477 N N . TYR B 1 286 ? -20.016 3.277 -1.565 1 96.88 286 TYR B N 1
ATOM 6478 C CA . TYR B 1 286 ? -21.359 3.859 -1.676 1 96.88 286 TYR B CA 1
ATOM 6479 C C . TYR B 1 286 ? -22.312 3.215 -0.685 1 96.88 286 TYR B C 1
ATOM 6481 O O . TYR B 1 286 ? -23.156 3.896 -0.084 1 96.88 286 TYR B O 1
ATOM 6489 N N . GLU B 1 287 ? -22.141 1.926 -0.545 1 96.62 287 GLU B N 1
ATOM 6490 C CA . GLU B 1 287 ? -22.969 1.239 0.447 1 96.62 287 GLU B CA 1
ATOM 6491 C C . GLU B 1 287 ? -22.672 1.738 1.856 1 96.62 287 GLU B C 1
ATOM 6493 O O . GLU B 1 287 ? -23.578 1.945 2.656 1 96.62 287 GLU B O 1
ATOM 6498 N N . ALA B 1 288 ? -21.438 1.883 2.115 1 97 288 ALA B N 1
ATOM 6499 C CA . ALA B 1 288 ? -21.031 2.379 3.428 1 97 288 ALA B CA 1
ATOM 6500 C C . ALA B 1 288 ? -21.531 3.803 3.654 1 97 288 ALA B C 1
ATOM 6502 O O . ALA B 1 288 ? -21.969 4.145 4.754 1 97 288 ALA B O 1
ATOM 6503 N N . LEU B 1 289 ? -21.453 4.664 2.643 1 97 289 LEU B N 1
ATOM 6504 C CA . LEU B 1 289 ? -21.938 6.035 2.752 1 97 289 LEU B CA 1
ATOM 6505 C C . LEU B 1 289 ? -23.438 6.062 3.029 1 97 289 LEU B C 1
ATOM 6507 O O . LEU B 1 289 ? -23.906 6.84 3.863 1 97 289 LEU B O 1
ATOM 6511 N N . ARG B 1 290 ? -24.172 5.223 2.332 1 97 290 ARG B N 1
ATOM 6512 C CA . ARG B 1 290 ? -25.609 5.156 2.535 1 97 290 ARG B CA 1
ATOM 6513 C C . ARG B 1 290 ? -25.938 4.758 3.969 1 97 290 ARG B C 1
ATOM 6515 O O . ARG B 1 290 ? -26.859 5.316 4.574 1 97 290 ARG B O 1
ATOM 6522 N N . ALA B 1 291 ? -25.203 3.818 4.438 1 96.25 291 ALA B N 1
ATOM 6523 C CA . ALA B 1 291 ? -25.406 3.391 5.816 1 96.25 291 ALA B CA 1
ATOM 6524 C C . ALA B 1 291 ? -25.109 4.523 6.793 1 96.25 291 ALA B C 1
ATOM 6526 O O . ALA B 1 291 ? -25.828 4.715 7.777 1 96.25 291 ALA B O 1
ATOM 6527 N N . LEU B 1 292 ? -24.047 5.242 6.57 1 94.12 292 LEU B N 1
ATOM 6528 C CA . LEU B 1 292 ? -23.656 6.363 7.414 1 94.12 292 LEU B CA 1
ATOM 6529 C C . LEU B 1 292 ? -24.703 7.465 7.387 1 94.12 292 LEU B C 1
ATOM 6531 O O . LEU B 1 292 ? -25.047 8.039 8.43 1 94.12 292 LEU B O 1
ATOM 6535 N N . GLU B 1 293 ? -25.219 7.75 6.254 1 95 293 GLU B N 1
ATOM 6536 C CA . GLU B 1 293 ? -26.25 8.773 6.102 1 95 293 GLU B CA 1
ATOM 6537 C C . GLU B 1 293 ? -27.547 8.375 6.809 1 95 293 GLU B C 1
ATOM 6539 O O . GLU B 1 293 ? -28.219 9.211 7.414 1 95 293 GLU B O 1
ATOM 6544 N N . ALA B 1 294 ? -27.844 7.117 6.699 1 95.69 294 ALA B N 1
ATOM 6545 C CA . ALA B 1 294 ? -29.047 6.613 7.344 1 95.69 294 ALA B CA 1
ATOM 6546 C C . ALA B 1 294 ? -28.922 6.656 8.859 1 95.69 294 ALA B C 1
ATOM 6548 O O . ALA B 1 294 ? -29.906 6.922 9.562 1 95.69 294 ALA B O 1
ATOM 6549 N N . ASP B 1 295 ? -27.812 6.363 9.359 1 91.44 295 ASP B N 1
ATOM 6550 C CA . ASP B 1 295 ? -27.578 6.355 10.797 1 91.44 295 ASP B CA 1
ATOM 6551 C C . ASP B 1 295 ? -27.594 7.773 11.367 1 91.44 295 ASP B C 1
ATOM 6553 O O . ASP B 1 295 ? -28.078 7.996 12.477 1 91.44 295 ASP B O 1
ATOM 6557 N N . SER B 1 296 ? -27.047 8.789 10.75 1 86.56 296 SER B N 1
ATOM 6558 C CA . SER B 1 296 ? -27.047 10.219 11.062 1 86.56 296 SER B CA 1
ATOM 6559 C C . SER B 1 296 ? -26.391 10.477 12.422 1 86.56 296 SER B C 1
ATOM 6561 O O . SER B 1 296 ? -26.625 11.523 13.039 1 86.56 296 SER B O 1
ATOM 6563 N N . SER B 1 297 ? -25.516 9.578 12.906 1 82.75 297 SER B N 1
ATOM 6564 C CA . SER B 1 297 ? -24.906 9.719 14.234 1 82.75 297 SER B CA 1
ATOM 6565 C C . SER B 1 297 ? -23.594 10.492 14.164 1 82.75 297 SER B C 1
ATOM 6567 O O . SER B 1 297 ? -23.125 11.008 15.172 1 82.75 297 SER B O 1
ATOM 6569 N N . GLU B 1 298 ? -23.047 10.602 13.031 1 87.81 298 GLU B N 1
ATOM 6570 C CA . GLU B 1 298 ? -21.734 11.227 12.875 1 87.81 298 GLU B CA 1
ATOM 6571 C C . GLU B 1 298 ? -21.766 12.312 11.805 1 87.81 298 GLU B C 1
ATOM 6573 O O . GLU B 1 298 ? -21.125 12.18 10.75 1 87.81 298 GLU B O 1
ATOM 6578 N N . PRO B 1 299 ? -22.359 13.422 12.109 1 88.5 299 PRO B N 1
ATOM 6579 C CA . PRO B 1 299 ? -22.531 14.445 11.07 1 88.5 299 PRO B CA 1
ATOM 6580 C C . PRO B 1 299 ? -21.203 15.062 10.633 1 88.5 299 PRO B C 1
ATOM 6582 O O . PRO B 1 299 ? -21 15.328 9.445 1 88.5 299 PRO B O 1
ATOM 6585 N N . LEU B 1 300 ? -20.344 15.406 11.594 1 88.88 300 LEU B N 1
ATOM 6586 C CA . LEU B 1 300 ? -19.078 16.016 11.227 1 88.88 300 LEU B CA 1
ATOM 6587 C C . LEU B 1 300 ? -18.266 15.078 10.344 1 88.88 300 LEU B C 1
ATOM 6589 O O . LEU B 1 300 ? -17.641 15.516 9.375 1 88.88 300 LEU B O 1
ATOM 6593 N N . PHE B 1 301 ? -18.297 13.766 10.711 1 92.19 301 PHE B N 1
ATOM 6594 C CA . PHE B 1 301 ? -17.578 12.781 9.906 1 92.19 301 PHE B CA 1
ATOM 6595 C C . PHE B 1 301 ? -18.125 12.742 8.484 1 92.19 301 PHE B C 1
ATOM 6597 O O . PHE B 1 301 ? -17.375 12.688 7.516 1 92.19 301 PHE B O 1
ATOM 6604 N N . LEU B 1 302 ? -19.406 12.773 8.383 1 93.12 302 LEU B N 1
ATOM 6605 C CA . LEU B 1 302 ? -20.062 12.75 7.078 1 93.12 302 LEU B CA 1
ATOM 6606 C C . LEU B 1 302 ? -19.641 13.945 6.234 1 93.12 302 LEU B C 1
ATOM 6608 O O . LEU B 1 302 ? -19.297 13.789 5.059 1 93.12 302 LEU B O 1
ATOM 6612 N N . GLU B 1 303 ? -19.625 15.125 6.844 1 93.62 303 GLU B N 1
ATOM 6613 C CA . GLU B 1 303 ? -19.25 16.328 6.109 1 93.62 303 GLU B CA 1
ATOM 6614 C C . GLU B 1 303 ? -17.781 16.328 5.727 1 93.62 303 GLU B C 1
ATOM 6616 O O . GLU B 1 303 ? -17.406 16.828 4.668 1 93.62 303 GLU B O 1
ATOM 6621 N N . MET B 1 304 ? -16.969 15.773 6.586 1 92.94 304 MET B N 1
ATOM 6622 C CA . MET B 1 304 ? -15.547 15.641 6.273 1 92.94 304 MET B CA 1
ATOM 6623 C C . MET B 1 304 ? -15.336 14.703 5.086 1 92.94 304 MET B C 1
ATOM 6625 O O . MET B 1 304 ? -14.461 14.93 4.254 1 92.94 304 MET B O 1
ATOM 6629 N N . LEU B 1 305 ? -16.141 13.688 5.051 1 94.5 305 LEU B N 1
ATOM 6630 C CA . LEU B 1 305 ? -16.062 12.734 3.951 1 94.5 305 LEU B CA 1
ATOM 6631 C C . LEU B 1 305 ? -16.406 13.406 2.625 1 94.5 305 LEU B C 1
ATOM 6633 O O . LEU B 1 305 ? -15.742 13.164 1.613 1 94.5 305 LEU B O 1
ATOM 6637 N N . HIS B 1 306 ? -17.406 14.234 2.617 1 95.38 306 HIS B N 1
ATOM 6638 C CA . HIS B 1 306 ? -17.766 14.961 1.404 1 95.38 306 HIS B CA 1
ATOM 6639 C C . HIS B 1 306 ? -16.625 15.867 0.945 1 95.38 306 HIS B C 1
ATOM 6641 O O . HIS B 1 306 ? -16.375 15.984 -0.255 1 95.38 306 HIS B O 1
ATOM 6647 N N . THR B 1 307 ? -16.016 16.5 1.895 1 96 307 THR B N 1
ATOM 6648 C CA . THR B 1 307 ? -14.891 17.375 1.568 1 96 307 THR B CA 1
ATOM 6649 C C . THR B 1 307 ? -13.711 16.562 1.022 1 96 307 THR B C 1
ATOM 6651 O O . THR B 1 307 ? -13.086 16.969 0.035 1 96 307 THR B O 1
ATOM 6654 N N . ALA B 1 308 ? -13.43 15.438 1.696 1 96 308 ALA B N 1
ATOM 6655 C CA . ALA B 1 308 ? -12.352 14.578 1.233 1 96 308 ALA B CA 1
ATOM 6656 C C . ALA B 1 308 ? -12.625 14.055 -0.176 1 96 308 ALA B C 1
ATOM 6658 O O . ALA B 1 308 ? -11.695 13.906 -0.979 1 96 308 ALA B O 1
ATOM 6659 N N . ARG B 1 309 ? -13.852 13.758 -0.501 1 96.69 309 ARG B N 1
ATOM 6660 C CA . ARG B 1 309 ? -14.219 13.305 -1.839 1 96.69 309 ARG B CA 1
ATOM 6661 C C . ARG B 1 309 ? -14 14.414 -2.867 1 96.69 309 ARG B C 1
ATOM 6663 O O . ARG B 1 309 ? -13.625 14.141 -4.008 1 96.69 309 ARG B O 1
ATOM 6670 N N . LEU B 1 310 ? -14.289 15.625 -2.441 1 97.75 310 LEU B N 1
ATOM 6671 C CA . LEU B 1 310 ? -14 16.734 -3.33 1 97.75 310 LEU B CA 1
ATOM 6672 C C . LEU B 1 310 ? -12.5 16.828 -3.617 1 97.75 310 LEU B C 1
ATOM 6674 O O . LEU B 1 310 ? -12.094 17.016 -4.766 1 97.75 310 LEU B O 1
ATOM 6678 N N . HIS B 1 311 ? -11.664 16.75 -2.551 1 97.88 311 HIS B N 1
ATOM 6679 C CA . HIS B 1 311 ? -10.219 16.734 -2.746 1 97.88 311 HIS B CA 1
ATOM 6680 C C . HIS B 1 311 ? -9.805 15.641 -3.727 1 97.88 311 HIS B C 1
ATOM 6682 O O . HIS B 1 311 ? -8.969 15.867 -4.602 1 97.88 311 HIS B O 1
ATOM 6688 N N . ALA B 1 312 ? -10.414 14.469 -3.564 1 97.44 312 ALA B N 1
ATOM 6689 C CA . ALA B 1 312 ? -10.094 13.32 -4.41 1 97.44 312 ALA B CA 1
ATOM 6690 C C . ALA B 1 312 ? -10.461 13.594 -5.867 1 97.44 312 ALA B C 1
ATOM 6692 O O . ALA B 1 312 ? -9.727 13.219 -6.777 1 97.44 312 ALA B O 1
ATOM 6693 N N . ARG B 1 313 ? -11.555 14.188 -6.09 1 96.69 313 ARG B N 1
ATOM 6694 C CA . ARG B 1 313 ? -11.992 14.5 -7.449 1 96.69 313 ARG B CA 1
ATOM 6695 C C . ARG B 1 313 ? -11.047 15.5 -8.109 1 96.69 313 ARG B C 1
ATOM 6697 O O . ARG B 1 313 ? -10.742 15.383 -9.297 1 96.69 313 ARG B O 1
ATOM 6704 N N . ILE B 1 314 ? -10.625 16.469 -7.375 1 97.81 314 ILE B N 1
ATOM 6705 C CA . ILE B 1 314 ? -9.672 17.438 -7.898 1 97.81 314 ILE B CA 1
ATOM 6706 C C . ILE B 1 314 ? -8.359 16.734 -8.258 1 97.81 314 ILE B C 1
ATOM 6708 O O . ILE B 1 314 ? -7.809 16.953 -9.336 1 97.81 314 ILE B O 1
ATOM 6712 N N . ALA B 1 315 ? -7.906 15.906 -7.289 1 97.06 315 ALA B N 1
ATOM 6713 C CA . ALA B 1 315 ? -6.664 15.172 -7.508 1 97.06 315 ALA B CA 1
ATOM 6714 C C . ALA B 1 315 ? -6.75 14.312 -8.766 1 97.06 315 ALA B C 1
ATOM 6716 O O . ALA B 1 315 ? -5.793 14.242 -9.547 1 97.06 315 ALA B O 1
ATOM 6717 N N . THR B 1 316 ? -7.879 13.672 -8.969 1 95.31 316 THR B N 1
ATOM 6718 C CA . THR B 1 316 ? -8.094 12.82 -10.133 1 95.31 316 THR B CA 1
ATOM 6719 C C . THR B 1 316 ? -8.195 13.656 -11.406 1 95.31 316 THR B C 1
ATOM 6721 O O . THR B 1 316 ? -7.562 13.352 -12.414 1 95.31 316 THR B O 1
ATOM 6724 N N . GLY B 1 317 ? -8.961 14.688 -11.359 1 95.38 317 GLY B N 1
ATOM 6725 C CA . GLY B 1 317 ? -9.203 15.523 -12.523 1 95.38 317 GLY B CA 1
ATOM 6726 C C . GLY B 1 317 ? -7.953 16.219 -13.039 1 95.38 317 GLY B C 1
ATOM 6727 O O . GLY B 1 317 ? -7.75 16.312 -14.25 1 95.38 317 GLY B O 1
ATOM 6728 N N . LEU B 1 318 ? -7.16 16.656 -12.094 1 97 318 LEU B N 1
ATOM 6729 C CA . LEU B 1 318 ? -5.945 17.391 -12.469 1 97 318 LEU B CA 1
ATOM 6730 C C . LEU B 1 318 ? -4.734 16.469 -12.438 1 97 318 LEU B C 1
ATOM 6732 O O . LEU B 1 318 ? -3.605 16.906 -12.664 1 97 318 LEU B O 1
ATOM 6736 N N . GLU B 1 319 ? -4.934 15.141 -12.086 1 95.25 319 GLU B N 1
ATOM 6737 C CA . GLU B 1 319 ? -3.869 14.148 -11.969 1 95.25 319 GLU B CA 1
ATOM 6738 C C . GLU B 1 319 ? -2.723 14.656 -11.109 1 95.25 319 GLU B C 1
ATOM 6740 O O . GLU B 1 319 ? -1.559 14.594 -11.508 1 95.25 319 GLU B O 1
ATOM 6745 N N . LEU B 1 320 ? -3.113 15.164 -9.961 1 96.06 320 LEU B N 1
ATOM 6746 C CA . LEU B 1 320 ? -2.145 15.781 -9.062 1 96.06 320 LEU B CA 1
ATOM 6747 C C . LEU B 1 320 ? -1.122 14.758 -8.578 1 96.06 320 LEU B C 1
ATOM 6749 O O . LEU B 1 320 ? 0.018 15.109 -8.273 1 96.06 320 LEU B O 1
ATOM 6753 N N . CYS B 1 321 ? -1.466 13.461 -8.516 1 94.56 321 CYS B N 1
ATOM 6754 C CA . CYS B 1 321 ? -0.59 12.43 -7.969 1 94.56 321 CYS B CA 1
ATOM 6755 C C . CYS B 1 321 ? 0.089 11.641 -9.086 1 94.56 321 CYS B C 1
ATOM 6757 O O . CYS B 1 321 ? 0.663 10.578 -8.844 1 94.56 321 CYS B O 1
ATOM 6759 N N . ASN B 1 322 ? -0.04 12.086 -10.305 1 91.94 322 ASN B N 1
ATOM 6760 C CA . ASN B 1 322 ? 0.707 11.555 -11.445 1 91.94 322 ASN B CA 1
ATOM 6761 C C . ASN B 1 322 ? 1.816 12.508 -11.875 1 91.94 322 ASN B C 1
ATOM 6763 O O . ASN B 1 322 ? 1.571 13.445 -12.633 1 91.94 322 ASN B O 1
ATOM 6767 N N . VAL B 1 323 ? 2.965 12.242 -11.555 1 86.94 323 VAL B N 1
ATOM 6768 C CA . VAL B 1 323 ? 4.098 13.141 -11.727 1 86.94 323 VAL B CA 1
ATOM 6769 C C . VAL B 1 323 ? 4.418 13.297 -13.211 1 86.94 323 VAL B C 1
ATOM 6771 O O . VAL B 1 323 ? 5.051 14.273 -13.617 1 86.94 323 VAL B O 1
ATOM 6774 N N . HIS B 1 324 ? 3.908 12.445 -14.016 1 87.69 324 HIS B N 1
ATOM 6775 C CA . HIS B 1 324 ? 4.23 12.477 -15.438 1 87.69 324 HIS B CA 1
ATOM 6776 C C . HIS B 1 324 ? 3.146 13.203 -16.234 1 87.69 324 HIS B C 1
ATOM 6778 O O . HIS B 1 324 ? 3.309 13.453 -17.438 1 87.69 324 HIS B O 1
ATOM 6784 N N . ALA B 1 325 ? 2.156 13.547 -15.531 1 91.25 325 ALA B N 1
ATOM 6785 C CA . ALA B 1 325 ? 1.07 14.266 -16.188 1 91.25 325 ALA B CA 1
ATOM 6786 C C . ALA B 1 325 ? 1.232 15.773 -16.031 1 91.25 325 ALA B C 1
ATOM 6788 O O . ALA B 1 325 ? 1.63 16.25 -14.969 1 91.25 325 ALA B O 1
ATOM 6789 N N . PHE B 1 326 ? 1.031 16.5 -17.125 1 94.06 326 PHE B N 1
ATOM 6790 C CA . PHE B 1 326 ? 1.08 17.953 -17.078 1 94.06 326 PHE B CA 1
ATOM 6791 C C . PHE B 1 326 ? -0.149 18.562 -17.75 1 94.06 326 PHE B C 1
ATOM 6793 O O . PHE B 1 326 ? -0.496 18.188 -18.875 1 94.06 326 PHE B O 1
ATOM 6800 N N . HIS B 1 327 ? -0.807 19.406 -17.016 1 94.5 327 HIS B N 1
ATOM 6801 C CA . HIS B 1 327 ? -1.945 20.156 -17.547 1 94.5 327 HIS B CA 1
ATOM 6802 C C . HIS B 1 327 ? -1.711 21.656 -17.438 1 94.5 327 HIS B C 1
ATOM 6804 O O . HIS B 1 327 ? -1.607 22.203 -16.344 1 94.5 327 HIS B O 1
ATOM 6810 N N . ASP B 1 328 ? -1.811 22.219 -18.578 1 92.56 328 ASP B N 1
ATOM 6811 C CA . ASP B 1 328 ? -1.649 23.672 -18.594 1 92.56 328 ASP B CA 1
ATOM 6812 C C . ASP B 1 328 ? -2.85 24.359 -17.953 1 92.56 328 ASP B C 1
ATOM 6814 O O . ASP B 1 328 ? -3.988 23.922 -18.125 1 92.56 328 ASP B O 1
ATOM 6818 N N . VAL B 1 329 ? -2.611 25.469 -17.312 1 93.44 329 VAL B N 1
ATOM 6819 C CA . VAL B 1 329 ? -3.645 26.203 -16.594 1 93.44 329 VAL B CA 1
ATOM 6820 C C . VAL B 1 329 ? -4.742 26.641 -17.562 1 93.44 329 VAL B C 1
ATOM 6822 O O . VAL B 1 329 ? -5.91 26.75 -17.172 1 93.44 329 VAL B O 1
ATOM 6825 N N . ASP B 1 330 ? -4.352 26.828 -18.812 1 93.12 330 ASP B N 1
ATOM 6826 C CA . ASP B 1 330 ? -5.309 27.312 -19.797 1 93.12 330 ASP B CA 1
ATOM 6827 C C . ASP B 1 330 ? -5.953 26.156 -20.547 1 93.12 330 ASP B C 1
ATOM 6829 O O . ASP B 1 330 ? -6.758 26.375 -21.453 1 93.12 330 ASP B O 1
ATOM 6833 N N . SER B 1 331 ? -5.621 24.984 -20.141 1 95.06 331 SER B N 1
ATOM 6834 C CA . SER B 1 331 ? -6.203 23.812 -20.797 1 95.06 331 SER B CA 1
ATOM 6835 C C . SER B 1 331 ? -7.672 23.641 -20.422 1 95.06 331 SER B C 1
ATOM 6837 O O . SER B 1 331 ? -8.102 24.109 -19.359 1 95.06 331 SER B O 1
ATOM 6839 N N . ASP B 1 332 ? -8.406 22.922 -21.25 1 95.56 332 ASP B N 1
ATOM 6840 C CA . ASP B 1 332 ? -9.828 22.656 -21.031 1 95.56 332 ASP B CA 1
ATOM 6841 C C . ASP B 1 332 ? -10.047 21.828 -19.781 1 95.56 332 ASP B C 1
ATOM 6843 O O . ASP B 1 332 ? -11.023 22.031 -19.047 1 95.56 332 ASP B O 1
ATOM 6847 N N . ILE B 1 333 ? -9.211 20.984 -19.531 1 96.25 333 ILE B N 1
ATOM 6848 C CA . ILE B 1 333 ? -9.328 20.094 -18.375 1 96.25 333 ILE B CA 1
ATOM 6849 C C . ILE B 1 333 ? -9.234 20.906 -17.094 1 96.25 333 ILE B C 1
ATOM 6851 O O . ILE B 1 333 ? -10.031 20.703 -16.172 1 96.25 333 ILE B O 1
ATOM 6855 N N . VAL B 1 334 ? -8.289 21.812 -17.016 1 96.62 334 VAL B N 1
ATOM 6856 C CA . VAL B 1 334 ? -8.102 22.625 -15.82 1 96.62 334 VAL B CA 1
ATOM 6857 C C . VAL B 1 334 ? -9.289 23.562 -15.641 1 96.62 334 VAL B C 1
ATOM 6859 O O . VAL B 1 334 ? -9.812 23.703 -14.531 1 96.62 334 VAL B O 1
ATOM 6862 N N . ALA B 1 335 ? -9.703 24.125 -16.719 1 95.69 335 ALA B N 1
ATOM 6863 C CA . ALA B 1 335 ? -10.844 25.047 -16.656 1 95.69 335 ALA B CA 1
ATOM 6864 C C . ALA B 1 335 ? -12.102 24.328 -16.188 1 95.69 335 ALA B C 1
ATOM 6866 O O . ALA B 1 335 ? -12.828 24.828 -15.328 1 95.69 335 ALA B O 1
ATOM 6867 N N . ALA B 1 336 ? -12.32 23.188 -16.75 1 96.69 336 ALA B N 1
ATOM 6868 C CA . ALA B 1 336 ? -13.508 22.422 -16.391 1 96.69 336 ALA B CA 1
ATOM 6869 C C . ALA B 1 336 ? -13.445 21.969 -14.938 1 96.69 336 ALA B C 1
ATOM 6871 O O . ALA B 1 336 ? -14.453 22 -14.227 1 96.69 336 ALA B O 1
ATOM 6872 N N . THR B 1 337 ? -12.312 21.516 -14.531 1 97.62 337 THR B N 1
ATOM 6873 C CA . THR B 1 337 ? -12.141 21.062 -13.156 1 97.62 337 THR B CA 1
ATOM 6874 C C . THR B 1 337 ? -12.32 22.219 -12.18 1 97.62 337 THR B C 1
ATOM 6876 O O . THR B 1 337 ? -12.906 22.047 -11.109 1 97.62 337 THR B O 1
ATOM 6879 N N . ARG B 1 338 ? -11.82 23.391 -12.484 1 97.06 338 ARG B N 1
ATOM 6880 C CA . ARG B 1 338 ? -11.961 24.578 -11.633 1 97.06 338 ARG B CA 1
ATOM 6881 C C . ARG B 1 338 ? -13.422 24.969 -11.477 1 97.06 338 ARG B C 1
ATOM 6883 O O . ARG B 1 338 ? -13.891 25.188 -10.359 1 97.06 338 ARG B O 1
ATOM 6890 N N . VAL B 1 339 ? -14.133 24.984 -12.578 1 96.75 339 VAL B N 1
ATOM 6891 C CA . VAL B 1 339 ? -15.539 25.359 -12.547 1 96.75 339 VAL B CA 1
ATOM 6892 C C . VAL B 1 339 ? -16.312 24.344 -11.695 1 96.75 339 VAL B C 1
ATOM 6894 O O . VAL B 1 339 ? -17.094 24.734 -10.82 1 96.75 339 VAL B O 1
ATOM 6897 N N . GLN B 1 340 ? -16.062 23.109 -11.938 1 97.88 340 GLN B N 1
ATOM 6898 C CA . GLN B 1 340 ? -16.75 22.078 -11.188 1 97.88 340 GLN B CA 1
ATOM 6899 C C . GLN B 1 340 ? -16.422 22.156 -9.695 1 97.88 340 GLN B C 1
ATOM 6901 O O . GLN B 1 340 ? -17.297 21.953 -8.852 1 97.88 340 GLN B O 1
ATOM 6906 N N . THR B 1 341 ? -15.203 22.406 -9.383 1 97.75 341 THR B N 1
ATOM 6907 C CA . THR B 1 341 ? -14.766 22.484 -7.992 1 97.75 341 THR B CA 1
ATOM 6908 C C . THR B 1 341 ? -15.492 23.609 -7.266 1 97.75 341 THR B C 1
ATOM 6910 O O . THR B 1 341 ? -15.977 23.438 -6.148 1 97.75 341 THR B O 1
ATOM 6913 N N . TYR B 1 342 ? -15.586 24.75 -7.844 1 96.56 342 TYR B N 1
ATOM 6914 C CA . TYR B 1 342 ? -16.234 25.875 -7.191 1 96.56 342 TYR B CA 1
ATOM 6915 C C . TYR B 1 342 ? -17.734 25.641 -7.07 1 96.56 342 TYR B C 1
ATOM 6917 O O . TYR B 1 342 ? -18.359 26.078 -6.102 1 96.56 342 TYR B O 1
ATOM 6925 N N . ASN B 1 343 ? -18.297 24.906 -8.039 1 97.25 343 ASN B N 1
ATOM 6926 C CA . ASN B 1 343 ? -19.688 24.484 -7.898 1 97.25 343 ASN B CA 1
ATOM 6927 C C . ASN B 1 343 ? -19.875 23.547 -6.711 1 97.25 343 ASN B C 1
ATOM 6929 O O . ASN B 1 343 ? -20.828 23.688 -5.938 1 97.25 343 ASN B O 1
ATOM 6933 N N . ASP B 1 344 ? -19 22.625 -6.629 1 97.12 344 ASP B N 1
ATOM 6934 C CA . ASP B 1 344 ? -19.047 21.656 -5.527 1 97.12 344 ASP B CA 1
ATOM 6935 C C . ASP B 1 344 ? -18.844 22.359 -4.184 1 97.12 344 ASP B C 1
ATOM 6937 O O . ASP B 1 344 ? -19.484 22 -3.188 1 97.12 344 ASP B O 1
ATOM 6941 N N . LEU B 1 345 ? -17.891 23.344 -4.133 1 96.31 345 LEU B N 1
ATOM 6942 C CA . LEU B 1 345 ? -17.641 24.094 -2.914 1 96.31 345 LEU B CA 1
ATOM 6943 C C . LEU B 1 345 ? -18.891 24.875 -2.494 1 96.31 345 LEU B C 1
ATOM 6945 O O . LEU B 1 345 ? -19.219 24.938 -1.307 1 96.31 345 LEU B O 1
ATOM 6949 N N . ASN B 1 346 ? -19.547 25.438 -3.475 1 95.56 346 ASN B N 1
ATOM 6950 C CA . ASN B 1 346 ? -20.781 26.156 -3.186 1 95.56 346 ASN B CA 1
ATOM 6951 C C . ASN B 1 346 ? -21.859 25.219 -2.625 1 95.56 346 ASN B C 1
ATOM 6953 O O . ASN B 1 346 ? -22.578 25.578 -1.688 1 95.56 346 ASN B O 1
ATOM 6957 N N . ALA B 1 347 ? -21.953 24.062 -3.189 1 95.5 347 ALA B N 1
ATOM 6958 C CA . ALA B 1 347 ? -22.906 23.078 -2.701 1 95.5 347 ALA B CA 1
ATOM 6959 C C . ALA B 1 347 ? -22.578 22.656 -1.271 1 95.5 347 ALA B C 1
ATOM 6961 O O . ALA B 1 347 ? -23.469 22.484 -0.444 1 95.5 347 ALA B O 1
ATOM 6962 N N . LEU B 1 348 ? -21.297 22.469 -0.976 1 94.62 348 LEU B N 1
ATOM 6963 C CA . LEU B 1 348 ? -20.859 22.062 0.354 1 94.62 348 LEU B CA 1
ATOM 6964 C C . LEU B 1 348 ? -21.125 23.172 1.376 1 94.62 348 LEU B C 1
ATOM 6966 O O . LEU B 1 348 ? -21.406 22.891 2.543 1 94.62 348 LEU B O 1
ATOM 6970 N N . ASN B 1 349 ? -21.062 24.422 0.918 1 91.38 349 ASN B N 1
ATOM 6971 C CA . ASN B 1 349 ? -21.266 25.547 1.812 1 91.38 349 ASN B CA 1
ATOM 6972 C C . ASN B 1 349 ? -22.734 25.688 2.225 1 91.38 349 ASN B C 1
ATOM 6974 O O . ASN B 1 349 ? -23.047 26.406 3.18 1 91.38 349 ASN B O 1
ATOM 6978 N N . SER B 1 350 ? -23.625 25 1.581 1 91.75 350 SER B N 1
ATOM 6979 C CA . SER B 1 350 ? -25.031 25.016 1.916 1 91.75 350 SER B CA 1
ATOM 6980 C C . SER B 1 350 ? -25.422 23.812 2.771 1 91.75 350 SER B C 1
ATOM 6982 O O . SER B 1 350 ? -26.578 23.703 3.197 1 91.75 350 SER B O 1
ATOM 6984 N N . ARG B 1 351 ? -24.516 23 3.076 1 91.62 351 ARG B N 1
ATOM 6985 C CA . ARG B 1 351 ? -24.766 21.797 3.852 1 91.62 351 ARG B CA 1
ATOM 6986 C C . ARG B 1 351 ? -24.672 22.062 5.348 1 91.62 351 ARG B C 1
ATOM 6988 O O . ARG B 1 351 ? -24.188 23.125 5.758 1 91.62 351 ARG B O 1
ATOM 6995 N N . PRO B 1 352 ? -25.078 21.047 6.105 1 88.56 352 PRO B N 1
ATOM 6996 C CA . PRO B 1 352 ? -24.984 21.219 7.555 1 88.56 352 PRO B CA 1
ATOM 6997 C C . PRO B 1 352 ? -23.547 21.438 8.023 1 88.56 352 PRO B C 1
ATOM 6999 O O . PRO B 1 352 ? -22.609 20.922 7.414 1 88.56 352 PRO B O 1
ATOM 7002 N N . LEU B 1 353 ? -23.25 22.219 9.039 1 89.38 353 LEU B N 1
ATOM 7003 C CA . LEU B 1 353 ? -21.984 22.469 9.711 1 89.38 353 LEU B CA 1
ATOM 7004 C C . LEU B 1 353 ? -21.047 23.266 8.82 1 89.38 353 LEU B C 1
ATOM 7006 O O . LEU B 1 353 ? -19.828 23.219 9 1 89.38 353 LEU B O 1
ATOM 7010 N N . ALA B 1 354 ? -21.594 23.922 7.832 1 88.75 354 ALA B N 1
ATOM 7011 C CA . ALA B 1 354 ? -20.797 24.688 6.879 1 88.75 354 ALA B CA 1
ATOM 7012 C C . ALA B 1 354 ? -19.938 25.734 7.594 1 88.75 354 ALA B C 1
ATOM 7014 O O . ALA B 1 354 ? -18.859 26.094 7.113 1 88.75 354 ALA B O 1
ATOM 7015 N N . HIS B 1 355 ? -20.344 26.125 8.773 1 88.44 355 HIS B N 1
ATOM 7016 C CA . HIS B 1 355 ? -19.641 27.188 9.477 1 88.44 355 HIS B CA 1
ATOM 7017 C C . HIS B 1 355 ? -18.625 26.625 10.461 1 88.44 355 HIS B C 1
ATOM 7019 O O . HIS B 1 355 ? -17.891 27.375 11.117 1 88.44 355 HIS B O 1
ATOM 7025 N N . ASN B 1 356 ? -18.641 25.312 10.555 1 91.69 356 ASN B N 1
ATOM 7026 C CA . ASN B 1 356 ? -17.609 24.672 11.375 1 91.69 356 ASN B CA 1
ATOM 7027 C C . ASN B 1 356 ? -16.203 25.031 10.891 1 91.69 356 ASN B C 1
ATOM 7029 O O . ASN B 1 356 ? -15.883 24.859 9.719 1 91.69 356 ASN B O 1
ATOM 7033 N N . VAL B 1 357 ? -15.383 25.516 11.742 1 93.19 357 VAL B N 1
ATOM 7034 C CA . VAL B 1 357 ? -14.094 26.094 11.383 1 93.19 357 VAL B CA 1
ATOM 7035 C C . VAL B 1 357 ? -13.195 25.016 10.773 1 93.19 357 VAL B C 1
ATOM 7037 O O . VAL B 1 357 ? -12.406 25.297 9.867 1 93.19 357 VAL B O 1
ATOM 7040 N N . GLN B 1 358 ? -13.25 23.781 11.219 1 91 358 GLN B N 1
ATOM 7041 C CA . GLN B 1 358 ? -12.445 22.703 10.664 1 91 358 GLN B CA 1
ATOM 7042 C C . GLN B 1 358 ? -12.836 22.406 9.219 1 91 358 GLN B C 1
ATOM 7044 O O . GLN B 1 358 ? -11.977 22.219 8.359 1 91 358 GLN B O 1
ATOM 7049 N N . LEU B 1 359 ? -14.133 22.328 9.008 1 92.56 359 LEU B N 1
ATOM 7050 C CA . LEU B 1 359 ? -14.633 22.047 7.668 1 92.56 359 LEU B CA 1
ATOM 7051 C C . LEU B 1 359 ? -14.266 23.156 6.703 1 92.56 359 LEU B C 1
ATOM 7053 O O . LEU B 1 359 ? -13.891 22.906 5.555 1 92.56 359 LEU B O 1
ATOM 7057 N N . ARG B 1 360 ? -14.367 24.391 7.227 1 94.5 360 ARG B N 1
ATOM 7058 C CA . ARG B 1 360 ? -13.992 25.531 6.402 1 94.5 360 ARG B CA 1
ATOM 7059 C C . ARG B 1 360 ? -12.523 25.453 5.988 1 94.5 360 ARG B C 1
ATOM 7061 O O . ARG B 1 360 ? -12.18 25.734 4.844 1 94.5 360 ARG B O 1
ATOM 7068 N N . PHE B 1 361 ? -11.688 25.062 6.898 1 96.31 361 PHE B N 1
ATOM 7069 C CA . PHE B 1 361 ? -10.266 24.906 6.625 1 96.31 361 PHE B CA 1
ATOM 7070 C C . PHE B 1 361 ? -10.039 23.922 5.48 1 96.31 361 PHE B C 1
ATOM 7072 O O . PHE B 1 361 ? -9.359 24.25 4.508 1 96.31 361 PHE B O 1
ATOM 7079 N N . TRP B 1 362 ? -10.617 22.719 5.559 1 94.94 362 TRP B N 1
ATOM 7080 C CA . TRP B 1 362 ? -10.414 21.672 4.566 1 94.94 362 TRP B CA 1
ATOM 7081 C C . TRP B 1 362 ? -11.039 22.062 3.23 1 94.94 362 TRP B C 1
ATOM 7083 O O . TRP B 1 362 ? -10.523 21.703 2.17 1 94.94 362 TRP B O 1
ATOM 7093 N N . ARG B 1 363 ? -12.141 22.734 3.291 1 95.38 363 ARG B N 1
ATOM 7094 C CA . ARG B 1 363 ? -12.789 23.156 2.059 1 95.38 363 ARG B CA 1
ATOM 7095 C C . ARG B 1 363 ? -11.961 24.234 1.346 1 95.38 363 ARG B C 1
ATOM 7097 O O . ARG B 1 363 ? -11.922 24.266 0.114 1 95.38 363 ARG B O 1
ATOM 7104 N N . MET B 1 364 ? -11.305 25.047 2.119 1 95.81 364 MET B N 1
ATOM 7105 C CA . MET B 1 364 ? -10.445 26.062 1.515 1 95.81 364 MET B CA 1
ATOM 7106 C C . MET B 1 364 ? -9.258 25.422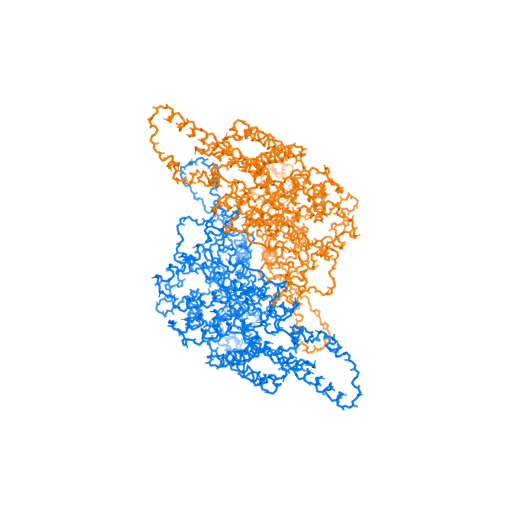 0.808 1 95.81 364 MET B C 1
ATOM 7108 O O . MET B 1 364 ? -8.766 25.938 -0.195 1 95.81 364 MET B O 1
ATOM 7112 N N . LEU B 1 365 ? -8.797 24.312 1.331 1 97.69 365 LEU B N 1
ATOM 7113 C CA . LEU B 1 365 ? -7.707 23.594 0.678 1 97.69 365 LEU B CA 1
ATOM 7114 C C . LEU B 1 365 ? -8.102 23.172 -0.735 1 97.69 365 LEU B C 1
ATOM 7116 O O . LEU B 1 365 ? -7.246 23.109 -1.625 1 97.69 365 LEU B O 1
ATOM 7120 N N . ALA B 1 366 ? -9.398 22.875 -0.937 1 98.06 366 ALA B N 1
ATOM 7121 C CA . ALA B 1 366 ? -9.867 22.531 -2.275 1 98.06 366 ALA B CA 1
ATOM 7122 C C . ALA B 1 366 ? -9.586 23.641 -3.27 1 98.06 366 ALA B C 1
ATOM 7124 O O . ALA B 1 366 ? -9.188 23.391 -4.41 1 98.06 366 ALA B O 1
ATOM 7125 N N . ALA B 1 367 ? -9.742 24.844 -2.77 1 97.88 367 ALA B N 1
ATOM 7126 C CA . ALA B 1 367 ? -9.484 26 -3.619 1 97.88 367 ALA B CA 1
ATOM 7127 C C . ALA B 1 367 ? -7.996 26.125 -3.949 1 97.88 367 ALA B C 1
ATOM 7129 O O . ALA B 1 367 ? -7.629 26.562 -5.039 1 97.88 367 ALA B O 1
ATOM 7130 N N . ILE B 1 368 ? -7.188 25.719 -3.055 1 98.5 368 ILE B N 1
ATOM 7131 C CA . ILE B 1 368 ? -5.75 25.766 -3.311 1 98.5 368 ILE B CA 1
ATOM 7132 C C . ILE B 1 368 ? -5.375 24.672 -4.316 1 98.5 368 ILE B C 1
ATOM 7134 O O . ILE B 1 368 ? -4.688 24.953 -5.305 1 98.5 368 ILE B O 1
ATOM 7138 N N . TYR B 1 369 ? -5.887 23.484 -4.129 1 98.38 369 TYR B N 1
ATOM 7139 C CA . TYR B 1 369 ? -5.574 22.359 -5.008 1 98.38 369 TYR B CA 1
ATOM 7140 C C . TYR B 1 369 ? -5.965 22.672 -6.449 1 98.38 369 TYR B C 1
ATOM 7142 O O . TYR B 1 369 ? -5.195 22.406 -7.379 1 98.38 369 TYR B O 1
ATOM 7150 N N . VAL B 1 370 ? -7.125 23.234 -6.621 1 98.31 370 VAL B N 1
ATOM 7151 C CA . VAL B 1 370 ? -7.676 23.375 -7.969 1 98.31 370 VAL B CA 1
ATOM 7152 C C . VAL B 1 370 ? -6.934 24.484 -8.719 1 98.31 370 VAL B C 1
ATOM 7154 O O . VAL B 1 370 ? -6.898 24.484 -9.953 1 98.31 370 VAL B O 1
ATOM 7157 N N . ASN B 1 371 ? -6.254 25.406 -8.023 1 98 371 ASN B N 1
ATOM 7158 C CA . ASN B 1 371 ? -5.551 26.5 -8.672 1 98 371 ASN B CA 1
ATOM 7159 C C . ASN B 1 371 ? -4.043 26.266 -8.703 1 98 371 ASN B C 1
ATOM 7161 O O . ASN B 1 371 ? -3.295 27.078 -9.258 1 98 371 ASN B O 1
ATOM 7165 N N . GLU B 1 372 ? -3.582 25.172 -8.188 1 96.88 372 GLU B N 1
ATOM 7166 C CA . GLU B 1 372 ? -2.168 24.812 -8.109 1 96.88 372 GLU B CA 1
ATOM 7167 C C . GLU B 1 372 ? -1.536 24.766 -9.5 1 96.88 372 GLU B C 1
ATOM 7169 O O . GLU B 1 372 ? -0.367 25.125 -9.664 1 96.88 372 GLU B O 1
ATOM 7174 N N . PRO B 1 373 ? -2.285 24.391 -10.516 1 97 373 PRO B N 1
ATOM 7175 C CA . PRO B 1 373 ? -1.701 24.203 -11.844 1 97 373 PRO B CA 1
ATOM 7176 C C . PRO B 1 373 ? -1.089 25.484 -12.406 1 97 373 PRO B C 1
ATOM 7178 O O . PRO B 1 373 ? -0.254 25.438 -13.312 1 97 373 PRO B O 1
ATOM 7181 N N . VAL B 1 374 ? -1.476 26.625 -11.859 1 97 374 VAL B N 1
ATOM 7182 C CA . VAL B 1 374 ? -0.93 27.891 -12.336 1 97 374 VAL B CA 1
ATOM 7183 C C . VAL B 1 374 ? 0.578 27.922 -12.094 1 97 374 VAL B C 1
ATOM 7185 O O . VAL B 1 374 ? 1.307 28.625 -12.797 1 97 374 VAL B O 1
ATOM 7188 N N . LEU B 1 375 ? 1.036 27.078 -11.117 1 97.12 375 LEU B N 1
ATOM 7189 C CA . LEU B 1 375 ? 2.451 27.047 -10.758 1 97.12 375 LEU B CA 1
ATOM 7190 C C . LEU B 1 375 ? 3.146 25.844 -11.359 1 97.12 375 LEU B C 1
ATOM 7192 O O . LEU B 1 375 ? 4.371 25.719 -11.281 1 97.12 375 LEU B O 1
ATOM 7196 N N . HIS B 1 376 ? 2.457 24.938 -12.023 1 96.31 376 HIS B N 1
ATOM 7197 C CA . HIS B 1 376 ? 2.996 23.641 -12.43 1 96.31 376 HIS B CA 1
ATOM 7198 C C . HIS B 1 376 ? 3.832 23.766 -13.695 1 96.31 376 HIS B C 1
ATOM 7200 O O . HIS B 1 376 ? 3.557 24.625 -14.547 1 96.31 376 HIS B O 1
ATOM 7206 N N . THR B 1 377 ? 4.816 23.062 -13.758 1 94.62 377 THR B N 1
ATOM 7207 C CA . THR B 1 377 ? 5.551 22.703 -14.969 1 94.62 377 THR B CA 1
ATOM 7208 C C . THR B 1 377 ? 5.508 21.203 -15.211 1 94.62 377 THR B C 1
ATOM 7210 O O . THR B 1 377 ? 4.844 20.469 -14.484 1 94.62 377 THR B O 1
ATOM 7213 N N . ALA B 1 378 ? 6.105 20.734 -16.203 1 91.5 378 ALA B N 1
ATOM 7214 C CA . ALA B 1 378 ? 6.098 19.312 -16.547 1 91.5 378 ALA B CA 1
ATOM 7215 C C . ALA B 1 378 ? 6.91 18.516 -15.531 1 91.5 378 ALA B C 1
ATOM 7217 O O . ALA B 1 378 ? 6.758 17.297 -15.438 1 91.5 378 ALA B O 1
ATOM 7218 N N . THR B 1 379 ? 7.645 19.188 -14.602 1 90.44 379 THR B N 1
ATOM 7219 C CA . THR B 1 379 ? 8.602 18.422 -13.812 1 90.44 379 THR B CA 1
ATOM 7220 C C . THR B 1 379 ? 8.5 18.781 -12.336 1 90.44 379 THR B C 1
ATOM 7222 O O . THR B 1 379 ? 9.211 18.203 -11.5 1 90.44 379 THR B O 1
ATOM 7225 N N . ASN B 1 380 ? 7.609 19.656 -11.898 1 93 380 ASN B N 1
ATOM 7226 C CA . ASN B 1 380 ? 7.73 20.141 -10.523 1 93 380 ASN B CA 1
ATOM 7227 C C . ASN B 1 380 ? 6.566 19.672 -9.656 1 93 380 ASN B C 1
ATOM 7229 O O . ASN B 1 380 ? 6.453 20.078 -8.5 1 93 380 ASN B O 1
ATOM 7233 N N . LYS B 1 381 ? 5.676 18.891 -10.164 1 92.44 381 LYS B N 1
ATOM 7234 C CA . LYS B 1 381 ? 4.473 18.5 -9.43 1 92.44 381 LYS B CA 1
ATOM 7235 C C . LYS B 1 381 ? 4.832 17.797 -8.117 1 92.44 381 LYS B C 1
ATOM 7237 O O . LYS B 1 381 ? 4.148 17.984 -7.109 1 92.44 381 LYS B O 1
ATOM 7242 N N . ILE B 1 382 ? 5.859 17.031 -8.133 1 91.88 382 ILE B N 1
ATOM 7243 C CA . ILE B 1 382 ? 6.273 16.266 -6.969 1 91.88 382 ILE B CA 1
ATOM 7244 C C . ILE B 1 382 ? 6.688 17.203 -5.844 1 91.88 382 ILE B C 1
ATOM 7246 O O . ILE B 1 382 ? 6.637 16.844 -4.668 1 91.88 382 ILE B O 1
ATOM 7250 N N . LEU B 1 383 ? 7.078 18.438 -6.145 1 93.75 383 LEU B N 1
ATOM 7251 C CA . LEU B 1 383 ? 7.566 19.406 -5.164 1 93.75 383 LEU B CA 1
ATOM 7252 C C . LEU B 1 383 ? 6.41 20 -4.367 1 93.75 383 LEU B C 1
ATOM 7254 O O . LEU B 1 383 ? 6.629 20.688 -3.363 1 93.75 383 LEU B O 1
ATOM 7258 N N . PHE B 1 384 ? 5.203 19.688 -4.762 1 95.88 384 PHE B N 1
ATOM 7259 C CA . PHE B 1 384 ? 4.031 20.219 -4.082 1 95.88 384 PHE B CA 1
ATOM 7260 C C . PHE B 1 384 ? 3.529 19.25 -3.02 1 95.88 384 PHE B C 1
ATOM 7262 O O . PHE B 1 384 ? 2.561 19.547 -2.316 1 95.88 384 PHE B O 1
ATOM 7269 N N . GLY B 1 385 ? 4.199 18.125 -2.889 1 93.25 385 GLY B N 1
ATOM 7270 C CA . GLY B 1 385 ? 3.91 17.188 -1.828 1 93.25 385 GLY B CA 1
ATOM 7271 C C . GLY B 1 385 ? 4.82 17.328 -0.624 1 93.25 385 GLY B C 1
ATOM 7272 O O . GLY B 1 385 ? 5.852 18 -0.699 1 93.25 385 GLY B O 1
ATOM 7273 N N . SER B 1 386 ? 4.445 16.734 0.474 1 91.62 386 SER B N 1
ATOM 7274 C CA . SER B 1 386 ? 5.25 16.75 1.691 1 91.62 386 SER B CA 1
ATOM 7275 C C . SER B 1 386 ? 6.5 15.891 1.537 1 91.62 386 SER B C 1
ATOM 7277 O O . SER B 1 386 ? 6.527 14.961 0.723 1 91.62 386 SER B O 1
ATOM 7279 N N . PRO B 1 387 ? 7.484 16.203 2.338 1 89.25 387 PRO B N 1
ATOM 7280 C CA . PRO B 1 387 ? 7.613 17.266 3.326 1 89.25 387 PRO B CA 1
ATOM 7281 C C . PRO B 1 387 ? 7.828 18.641 2.686 1 89.25 387 PRO B C 1
ATOM 7283 O O . PRO B 1 387 ? 8.383 18.734 1.588 1 89.25 387 PRO B O 1
ATOM 7286 N N . TYR B 1 388 ? 7.43 19.625 3.426 1 90.12 388 TYR B N 1
ATOM 7287 C CA . TYR B 1 388 ? 7.531 21 2.926 1 90.12 388 TYR B CA 1
ATOM 7288 C C . TYR B 1 388 ? 8.742 21.703 3.523 1 90.12 388 TYR B C 1
ATOM 7290 O O . TYR B 1 388 ? 8.656 22.266 4.617 1 90.12 388 TYR B O 1
ATOM 7298 N N . LEU B 1 389 ? 9.812 21.594 2.779 1 85.62 389 LEU B N 1
ATOM 7299 C CA . LEU B 1 389 ? 11.117 22.094 3.193 1 85.62 389 LEU B CA 1
ATOM 7300 C C . LEU B 1 389 ? 11.664 23.078 2.168 1 85.62 389 LEU B C 1
ATOM 7302 O O . LEU B 1 389 ? 11.211 23.109 1.021 1 85.62 389 LEU B O 1
ATOM 7306 N N . ALA B 1 390 ? 12.688 23.781 2.598 1 83.88 390 ALA B N 1
ATOM 7307 C CA . ALA B 1 390 ? 13.289 24.812 1.748 1 83.88 390 ALA B CA 1
ATOM 7308 C C . ALA B 1 390 ? 13.859 24.188 0.472 1 83.88 390 ALA B C 1
ATOM 7310 O O . ALA B 1 390 ? 13.711 24.766 -0.615 1 83.88 390 ALA B O 1
ATOM 7311 N N . GLU B 1 391 ? 14.43 23.016 0.596 1 82.62 391 GLU B N 1
ATOM 7312 C CA . GLU B 1 391 ? 15.086 22.359 -0.537 1 82.62 391 GLU B CA 1
ATOM 7313 C C . GLU B 1 391 ? 14.055 21.891 -1.562 1 82.62 391 GLU B C 1
ATOM 7315 O O . GLU B 1 391 ? 14.406 21.609 -2.713 1 82.62 391 GLU B O 1
ATOM 7320 N N . ARG B 1 392 ? 12.82 21.922 -1.163 1 88.75 392 ARG B N 1
ATOM 7321 C CA . ARG B 1 392 ? 11.789 21.391 -2.043 1 88.75 392 ARG B CA 1
ATOM 7322 C C . ARG B 1 392 ? 10.891 22.516 -2.572 1 88.75 392 ARG B C 1
ATOM 7324 O O . ARG B 1 392 ? 9.781 22.266 -3.043 1 88.75 392 ARG B O 1
ATOM 7331 N N . ILE B 1 393 ? 11.273 23.719 -2.518 1 89.38 393 ILE B N 1
ATOM 7332 C CA . ILE B 1 393 ? 10.531 24.844 -3.086 1 89.38 393 ILE B CA 1
ATOM 7333 C C . ILE B 1 393 ? 10.641 24.812 -4.609 1 89.38 393 ILE B C 1
ATOM 7335 O O . ILE B 1 393 ? 9.672 25.125 -5.312 1 89.38 393 ILE B O 1
ATOM 7339 N N . GLY B 1 394 ? 11.789 24.391 -5.168 1 87.06 394 GLY B N 1
ATOM 7340 C CA . GLY B 1 394 ? 11.969 24.312 -6.609 1 87.06 394 GLY B CA 1
ATOM 7341 C C . GLY B 1 394 ? 12.141 25.672 -7.266 1 87.06 394 GLY B C 1
ATOM 7342 O O . GLY B 1 394 ? 11.477 25.969 -8.266 1 87.06 394 GLY B O 1
ATOM 7343 N N . VAL B 1 395 ? 12.977 26.453 -6.875 1 86.62 395 VAL B N 1
ATOM 7344 C CA . VAL B 1 395 ? 13.141 27.859 -7.207 1 86.62 395 VAL B CA 1
ATOM 7345 C C . VAL B 1 395 ? 13.32 28.016 -8.711 1 86.62 395 VAL B C 1
ATOM 7347 O O . VAL B 1 395 ? 12.906 29.031 -9.297 1 86.62 395 VAL B O 1
ATOM 7350 N N . HIS B 1 396 ? 13.742 26.953 -9.352 1 83.69 396 HIS B N 1
ATOM 7351 C CA . HIS B 1 396 ? 14.086 27.125 -10.758 1 83.69 396 HIS B CA 1
ATOM 7352 C C . HIS B 1 396 ? 13.055 26.469 -11.664 1 83.69 396 HIS B C 1
ATOM 7354 O O . HIS B 1 396 ? 13.227 26.406 -12.883 1 83.69 396 HIS B O 1
ATOM 7360 N N . ASP B 1 397 ? 12.031 26.047 -11.047 1 89.06 397 ASP B N 1
ATOM 7361 C CA . ASP B 1 397 ? 11.125 25.234 -11.852 1 89.06 397 ASP B CA 1
ATOM 7362 C C . ASP B 1 397 ? 9.672 25.656 -11.617 1 89.06 397 ASP B C 1
ATOM 7364 O O . ASP B 1 397 ? 8.883 24.891 -11.062 1 89.06 397 ASP B O 1
ATOM 7368 N N . PHE B 1 398 ? 9.312 26.859 -12.156 1 90.56 398 PHE B N 1
ATOM 7369 C CA . PHE B 1 398 ? 7.93 27.312 -12.102 1 90.56 398 PHE B CA 1
ATOM 7370 C C . PHE B 1 398 ? 7.453 27.766 -13.484 1 90.56 398 PHE B C 1
ATOM 7372 O O . PHE B 1 398 ? 8.266 28.109 -14.344 1 90.56 398 PHE B O 1
ATOM 7379 N N . ALA B 1 399 ? 6.203 27.75 -13.641 1 88.44 399 ALA B N 1
ATOM 7380 C CA . ALA B 1 399 ? 5.586 28.172 -14.891 1 88.44 399 ALA B CA 1
ATOM 7381 C C . ALA B 1 399 ? 5.945 29.625 -15.227 1 88.44 399 ALA B C 1
ATOM 7383 O O . ALA B 1 399 ? 5.957 30.484 -14.344 1 88.44 399 ALA B O 1
ATOM 7384 N N . ARG B 1 400 ? 6.359 29.875 -16.5 1 89.25 400 ARG B N 1
ATOM 7385 C CA . ARG B 1 400 ? 6.668 31.188 -17.062 1 89.25 400 ARG B CA 1
ATOM 7386 C C . ARG B 1 400 ? 5.918 31.406 -18.375 1 89.25 400 ARG B C 1
ATOM 7388 O O . ARG B 1 400 ? 6.527 31.422 -19.438 1 89.25 400 ARG B O 1
ATOM 7395 N N . PRO B 1 401 ? 4.668 31.641 -18.141 1 90.62 401 PRO B N 1
ATOM 7396 C CA . PRO B 1 401 ? 3.912 31.828 -19.375 1 90.62 401 PRO B CA 1
ATOM 7397 C C . PRO B 1 401 ? 4.348 33.094 -20.141 1 90.62 401 PRO B C 1
ATOM 7399 O O . PRO B 1 401 ? 4.664 34.094 -19.531 1 90.62 401 PRO B O 1
ATOM 7402 N N . ALA B 1 402 ? 4.367 32.938 -21.453 1 88.5 402 ALA B N 1
ATOM 7403 C CA . ALA B 1 402 ? 4.727 34.094 -22.297 1 88.5 402 ALA B CA 1
ATOM 7404 C C . ALA B 1 402 ? 3.74 35.219 -22.125 1 88.5 402 ALA B C 1
ATOM 7406 O O . ALA B 1 402 ? 4.137 36.406 -22.094 1 88.5 402 ALA B O 1
ATOM 7407 N N . GLN B 1 403 ? 2.518 34.844 -22.016 1 91 403 GLN B N 1
ATOM 7408 C CA . GLN B 1 403 ? 1.446 35.812 -21.781 1 91 403 GLN B CA 1
ATOM 7409 C C . GLN B 1 403 ? 0.508 35.312 -20.672 1 91 403 GLN B C 1
ATOM 7411 O O . GLN B 1 403 ? 0.17 34.125 -20.625 1 91 403 GLN B O 1
ATOM 7416 N N . VAL B 1 404 ? 0.179 36.281 -19.844 1 94.12 404 VAL B N 1
ATOM 7417 C CA . VAL B 1 404 ? -0.733 35.938 -18.766 1 94.12 404 VAL B CA 1
ATOM 7418 C C . VAL B 1 404 ? -2.178 36.094 -19.219 1 94.12 404 VAL B C 1
ATOM 7420 O O . VAL B 1 404 ? -2.648 37.219 -19.422 1 94.12 404 VAL B O 1
ATOM 7423 N N . THR B 1 405 ? -2.834 35.062 -19.375 1 94.75 405 THR B N 1
ATOM 7424 C CA . THR B 1 405 ? -4.238 35.094 -19.75 1 94.75 405 THR B CA 1
ATOM 7425 C C . THR B 1 405 ? -5.117 35.469 -18.562 1 94.75 405 THR B C 1
ATOM 7427 O O . THR B 1 405 ? -4.68 35.406 -17.422 1 94.75 405 THR B O 1
ATOM 7430 N N . PRO B 1 406 ? -6.352 35.906 -18.844 1 93.69 406 PRO B N 1
ATOM 7431 C CA . PRO B 1 406 ? -7.266 36.219 -17.734 1 93.69 406 PRO B CA 1
ATOM 7432 C C . PRO B 1 406 ? -7.496 35 -16.828 1 93.69 406 PRO B C 1
ATOM 7434 O O . PRO B 1 406 ? -7.621 35.188 -15.609 1 93.69 406 PRO B O 1
ATOM 7437 N N . THR B 1 407 ? -7.496 33.844 -17.406 1 93.88 407 THR B N 1
ATOM 7438 C CA . THR B 1 407 ? -7.684 32.625 -16.625 1 93.88 407 THR B CA 1
ATOM 7439 C C . THR B 1 407 ? -6.504 32.406 -15.688 1 93.88 407 THR B C 1
ATOM 7441 O O . THR B 1 407 ? -6.691 32.062 -14.523 1 93.88 407 THR B O 1
ATOM 7444 N N . THR B 1 408 ? -5.375 32.625 -16.281 1 95.31 408 THR B N 1
ATOM 7445 C CA . THR B 1 408 ? -4.16 32.469 -15.492 1 95.31 408 THR B CA 1
ATOM 7446 C C . THR B 1 408 ? -4.117 33.469 -14.359 1 95.31 408 THR B C 1
ATOM 7448 O O . THR B 1 408 ? -3.783 33.125 -13.219 1 95.31 408 THR B O 1
ATOM 7451 N N . ALA B 1 409 ? -4.449 34.688 -14.672 1 96.06 409 ALA B N 1
ATOM 7452 C CA . ALA B 1 409 ? -4.453 35.75 -13.664 1 96.06 409 ALA B CA 1
ATOM 7453 C C . ALA B 1 409 ? -5.453 35.469 -12.555 1 96.06 409 ALA B C 1
ATOM 7455 O O . ALA B 1 409 ? -5.145 35.625 -11.375 1 96.06 409 ALA B O 1
ATOM 7456 N N . ALA B 1 410 ? -6.613 35.062 -12.938 1 95.5 410 ALA B N 1
ATOM 7457 C CA . ALA B 1 410 ? -7.656 34.75 -11.969 1 95.5 410 ALA B CA 1
ATOM 7458 C C . ALA B 1 410 ? -7.234 33.594 -11.062 1 95.5 410 ALA B C 1
ATOM 7460 O O . ALA B 1 410 ? -7.508 33.594 -9.859 1 95.5 410 ALA B O 1
ATOM 7461 N N . ALA B 1 411 ? -6.664 32.562 -11.656 1 96.62 411 ALA B N 1
ATOM 7462 C CA . ALA B 1 411 ? -6.207 31.422 -10.891 1 96.62 411 ALA B CA 1
ATOM 7463 C C . ALA B 1 411 ? -5.129 31.812 -9.891 1 96.62 411 ALA B C 1
ATOM 7465 O O . ALA B 1 411 ? -5.137 31.359 -8.742 1 96.62 411 ALA B O 1
ATOM 7466 N N . LEU B 1 412 ? -4.211 32.625 -10.344 1 96.81 412 LEU B N 1
ATOM 7467 C CA . LEU B 1 412 ? -3.117 33.062 -9.484 1 96.81 412 LEU B CA 1
ATOM 7468 C C . LEU B 1 412 ? -3.646 33.875 -8.312 1 96.81 412 LEU B C 1
ATOM 7470 O O . LEU B 1 412 ? -3.234 33.688 -7.168 1 96.81 412 LEU B O 1
ATOM 7474 N N . ILE B 1 413 ? -4.539 34.781 -8.531 1 97.19 413 ILE B N 1
ATOM 7475 C CA . ILE B 1 413 ? -5.121 35.625 -7.492 1 97.19 413 ILE B CA 1
ATOM 7476 C C . ILE B 1 413 ? -5.922 34.781 -6.52 1 97.19 413 ILE B C 1
ATOM 7478 O O . ILE B 1 413 ? -5.785 34.906 -5.301 1 97.19 413 ILE B O 1
ATOM 7482 N N . SER B 1 414 ? -6.711 33.875 -7.078 1 97 414 SER B N 1
ATOM 7483 C CA . SER B 1 414 ? -7.523 33 -6.246 1 97 414 SER B CA 1
ATOM 7484 C C . SER B 1 414 ? -6.652 32.125 -5.355 1 97 414 SER B C 1
ATOM 7486 O O . SER B 1 414 ? -7.02 31.812 -4.219 1 97 414 SER B O 1
ATOM 7488 N N . LEU B 1 415 ? -5.586 31.656 -5.938 1 97.88 415 LEU B N 1
ATOM 7489 C CA . LEU B 1 415 ? -4.656 30.812 -5.195 1 97.88 415 LEU B CA 1
ATOM 7490 C C . LEU B 1 415 ? -4.117 31.547 -3.971 1 97.88 415 LEU B C 1
ATOM 7492 O O . LEU B 1 415 ? -4.129 31 -2.861 1 97.88 415 LEU B O 1
ATOM 7496 N N . VAL B 1 416 ? -3.654 32.781 -4.121 1 98.06 416 VAL B N 1
ATOM 7497 C CA . VAL B 1 416 ? -3.094 33.594 -3.041 1 98.06 416 VAL B CA 1
ATOM 7498 C C . VAL B 1 416 ? -4.172 33.875 -2.002 1 98.06 416 VAL B C 1
ATOM 7500 O O . VAL B 1 416 ? -3.939 33.75 -0.799 1 98.06 416 VAL B O 1
ATOM 7503 N N . GLU B 1 417 ? -5.309 34.219 -2.484 1 97.56 417 GLU B N 1
ATOM 7504 C CA . GLU B 1 417 ? -6.418 34.531 -1.584 1 97.56 417 GLU B CA 1
ATOM 7505 C C . GLU B 1 417 ? -6.793 33.312 -0.749 1 97.56 417 GLU B C 1
ATOM 7507 O O . GLU B 1 417 ? -7.035 33.406 0.455 1 97.56 417 GLU B O 1
ATOM 7512 N N . ALA B 1 418 ? -6.887 32.219 -1.406 1 97.81 418 ALA B N 1
ATOM 7513 C CA . ALA B 1 418 ? -7.23 30.969 -0.705 1 97.81 418 ALA B CA 1
ATOM 7514 C C . ALA B 1 418 ? -6.203 30.656 0.378 1 97.81 418 ALA B C 1
ATOM 7516 O O . ALA B 1 418 ? -6.559 30.188 1.466 1 97.81 418 ALA B O 1
ATOM 7517 N N . CYS B 1 419 ? -4.945 30.844 0.088 1 98.19 419 CYS B N 1
ATOM 7518 C CA . CYS B 1 419 ? -3.895 30.578 1.065 1 98.19 419 CYS B CA 1
ATOM 7519 C C . CYS B 1 419 ? -4.059 31.453 2.295 1 98.19 419 CYS B C 1
ATOM 7521 O O . CYS B 1 419 ? -3.998 30.969 3.428 1 98.19 419 CYS B O 1
ATOM 7523 N N . HIS B 1 420 ? -4.277 32.719 2.084 1 97.94 420 HIS B N 1
ATOM 7524 C CA . HIS B 1 420 ? -4.441 33.625 3.203 1 97.94 420 HIS B CA 1
ATOM 7525 C C . HIS B 1 420 ? -5.691 33.312 4.012 1 97.94 420 HIS B C 1
ATOM 7527 O O . HIS B 1 420 ? -5.66 33.344 5.246 1 97.94 420 HIS B O 1
ATOM 7533 N N . LEU B 1 421 ? -6.734 33 3.314 1 97.44 421 LEU B N 1
ATOM 7534 C CA . LEU B 1 421 ? -7.969 32.656 4.008 1 97.44 421 LEU B CA 1
ATOM 7535 C C . LEU B 1 421 ? -7.789 31.391 4.832 1 97.44 421 LEU B C 1
ATOM 7537 O O . LEU B 1 421 ? -8.336 31.266 5.93 1 97.44 421 LEU B O 1
ATOM 7541 N N . THR B 1 422 ? -7.098 30.453 4.266 1 97.88 422 THR B N 1
ATOM 7542 C CA . THR B 1 422 ? -6.824 29.203 4.984 1 97.88 422 THR B CA 1
ATOM 7543 C C . THR B 1 422 ? -6.051 29.484 6.27 1 97.88 422 THR B C 1
ATOM 7545 O O . THR B 1 422 ? -6.395 28.969 7.332 1 97.88 422 THR B O 1
ATOM 7548 N N . ILE B 1 423 ? -5.039 30.266 6.219 1 97.5 423 ILE B N 1
ATOM 7549 C CA . ILE B 1 423 ? -4.215 30.594 7.379 1 97.5 423 ILE B CA 1
ATOM 7550 C C . ILE B 1 423 ? -5.043 31.375 8.391 1 97.5 423 ILE B C 1
ATOM 7552 O O . ILE B 1 423 ? -4.93 31.156 9.594 1 97.5 423 ILE B O 1
ATOM 7556 N N . ASP B 1 424 ? -5.879 32.25 7.887 1 97.62 424 ASP B N 1
ATOM 7557 C CA . ASP B 1 424 ? -6.777 33 8.766 1 97.62 424 ASP B CA 1
ATOM 7558 C C . ASP B 1 424 ? -7.727 32.062 9.508 1 97.62 424 ASP B C 1
ATOM 7560 O O . ASP B 1 424 ? -8.047 32.312 10.672 1 97.62 424 ASP B O 1
ATOM 7564 N N . THR B 1 425 ? -8.18 31.109 8.805 1 97.25 425 THR B N 1
ATOM 7565 C CA . THR B 1 425 ? -9.07 30.125 9.422 1 97.25 425 THR B CA 1
ATOM 7566 C C . THR B 1 425 ? -8.359 29.406 10.562 1 97.25 425 THR B C 1
ATOM 7568 O O . THR B 1 425 ? -8.961 29.141 11.609 1 97.25 425 THR B O 1
ATOM 7571 N N . VAL B 1 426 ? -7.129 29.062 10.406 1 97.25 426 VAL B N 1
ATOM 7572 C CA . VAL B 1 426 ? -6.352 28.422 11.461 1 97.25 426 VAL B CA 1
ATOM 7573 C C . VAL B 1 426 ? -6.223 29.375 12.656 1 97.25 426 VAL B C 1
ATOM 7575 O O . VAL B 1 426 ? -6.32 28.953 13.805 1 97.25 426 VAL B O 1
ATOM 7578 N N . LEU B 1 427 ? -6 30.609 12.359 1 96.69 427 LEU B N 1
ATOM 7579 C CA . LEU B 1 427 ? -5.859 31.641 13.391 1 96.69 427 LEU B CA 1
ATOM 7580 C C . LEU B 1 427 ? -7.129 31.734 14.234 1 96.69 427 LEU B C 1
ATOM 7582 O O . LEU B 1 427 ? -7.066 32.062 15.422 1 96.69 427 LEU B O 1
ATOM 7586 N N . GLU B 1 428 ? -8.242 31.375 13.641 1 96 428 GLU B N 1
ATOM 7587 C CA . GLU B 1 428 ? -9.531 31.438 14.32 1 96 428 GLU B CA 1
ATOM 7588 C C . GLU B 1 428 ? -9.719 30.234 15.242 1 96 428 GLU B C 1
ATOM 7590 O O . GLU B 1 428 ? -10.539 30.281 16.156 1 96 428 GLU B O 1
ATOM 7595 N N . MET B 1 429 ? -9 29.203 15.07 1 94.62 429 MET B N 1
ATOM 7596 C CA . MET B 1 429 ? -9.18 27.969 15.828 1 94.62 429 MET B CA 1
ATOM 7597 C C . MET B 1 429 ? -8.594 28.109 17.234 1 94.62 429 MET B C 1
ATOM 7599 O O . MET B 1 429 ? -7.535 28.719 17.406 1 94.62 429 MET B O 1
ATOM 7603 N N . ASP B 1 430 ? -9.312 27.547 18.141 1 93.12 430 ASP B N 1
ATOM 7604 C CA . ASP B 1 430 ? -8.766 27.438 19.484 1 93.12 430 ASP B CA 1
ATOM 7605 C C . ASP B 1 430 ? -7.586 26.469 19.531 1 93.12 430 ASP B C 1
ATOM 7607 O O . ASP B 1 430 ? -7.621 25.422 18.891 1 93.12 430 ASP B O 1
ATOM 7611 N N . PRO B 1 431 ? -6.574 26.812 20.281 1 92.5 431 PRO B N 1
ATOM 7612 C CA . PRO B 1 431 ? -5.406 25.938 20.359 1 92.5 431 PRO B CA 1
ATOM 7613 C C . PRO B 1 431 ? -5.758 24.531 20.844 1 92.5 431 PRO B C 1
ATOM 7615 O O . PRO B 1 431 ? -5.16 23.562 20.391 1 92.5 431 PRO B O 1
ATOM 7618 N N . SER B 1 432 ? -6.676 24.453 21.734 1 89.19 432 SER B N 1
ATOM 7619 C CA . SER B 1 432 ? -7.086 23.141 22.219 1 89.19 432 SER B CA 1
ATOM 7620 C C . SER B 1 432 ? -7.703 22.297 21.109 1 89.19 432 SER B C 1
ATOM 7622 O O . SER B 1 432 ? -7.484 21.094 21.047 1 89.19 432 SER B O 1
ATOM 7624 N N . LEU B 1 433 ? -8.445 22.953 20.266 1 89.25 433 LEU B N 1
ATOM 7625 C CA . LEU B 1 433 ? -9.008 22.266 19.109 1 89.25 433 LEU B CA 1
ATOM 7626 C C . LEU B 1 433 ? -7.914 21.797 18.172 1 89.25 433 LEU B C 1
ATOM 7628 O O . LEU B 1 433 ? -7.922 20.656 17.719 1 89.25 433 LEU B O 1
ATOM 7632 N N . MET B 1 434 ? -6.973 22.656 17.922 1 92.44 434 MET B N 1
ATOM 7633 C CA . MET B 1 434 ? -5.891 22.312 17 1 92.44 434 MET B CA 1
ATOM 7634 C C . MET B 1 434 ? -5.121 21.094 17.5 1 92.44 434 MET B C 1
ATOM 7636 O O . MET B 1 434 ? -4.82 20.188 16.719 1 92.44 434 MET B O 1
ATOM 7640 N N . LEU B 1 435 ? -4.91 21.047 18.75 1 90.56 435 LEU B N 1
ATOM 7641 C CA . LEU B 1 435 ? -4.125 19.969 19.328 1 90.56 435 LEU B CA 1
ATOM 7642 C C . LEU B 1 435 ? -4.91 18.656 19.328 1 90.56 435 LEU B C 1
ATOM 7644 O O . LEU B 1 435 ? -4.328 17.578 19.469 1 90.56 435 LEU B O 1
ATOM 7648 N N . SER B 1 436 ? -6.215 18.781 19.156 1 87.75 436 SER B N 1
ATOM 7649 C CA . SER B 1 436 ? -7.055 17.594 19.125 1 87.75 436 SER B CA 1
ATOM 7650 C C . SER B 1 436 ? -7.188 17.031 17.703 1 87.75 436 SER B C 1
ATOM 7652 O O . SER B 1 436 ? -7.613 15.898 17.516 1 87.75 436 SER B O 1
ATOM 7654 N N . LEU B 1 437 ? -6.816 17.766 16.719 1 90.25 437 LEU B N 1
ATOM 7655 C CA . LEU B 1 437 ? -6.945 17.344 15.328 1 90.25 437 LEU B CA 1
ATOM 7656 C C . LEU B 1 437 ? -5.875 16.328 14.961 1 90.25 437 LEU B C 1
ATOM 7658 O O . LEU B 1 437 ? -4.859 16.203 15.648 1 90.25 437 LEU B O 1
ATOM 7662 N N . PRO B 1 438 ? -6.117 15.531 13.914 1 90.56 438 PRO B N 1
ATOM 7663 C CA . PRO B 1 438 ? -5.109 14.562 13.484 1 90.56 438 PRO B CA 1
ATOM 7664 C C . PRO B 1 438 ? -3.816 15.227 13.008 1 90.56 438 PRO B C 1
ATOM 7666 O O . PRO B 1 438 ? -3.838 16.016 12.062 1 90.56 438 PRO B O 1
ATOM 7669 N N . SER B 1 439 ? -2.773 14.852 13.602 1 90.38 439 SER B N 1
ATOM 7670 C CA . SER B 1 439 ? -1.484 15.438 13.25 1 90.38 439 SER B CA 1
ATOM 7671 C C . SER B 1 439 ? -1.013 14.961 11.883 1 90.38 439 SER B C 1
ATOM 7673 O O . SER B 1 439 ? -0.192 15.625 11.234 1 90.38 439 SER B O 1
ATOM 7675 N N . LEU B 1 440 ? -1.553 13.82 11.367 1 85.69 440 LEU B N 1
ATOM 7676 C CA . LEU B 1 440 ? -1.213 13.273 10.055 1 85.69 440 LEU B CA 1
ATOM 7677 C C . LEU B 1 440 ? -1.435 14.305 8.961 1 85.69 440 LEU B C 1
ATOM 7679 O O . LEU B 1 440 ? -0.601 14.453 8.062 1 85.69 440 LEU B O 1
ATOM 7683 N N . CYS B 1 441 ? -2.57 15.008 9.133 1 90.81 441 CYS B N 1
ATOM 7684 C CA . CYS B 1 441 ? -2.986 15.758 7.953 1 90.81 441 CYS B CA 1
ATOM 7685 C C . CYS B 1 441 ? -3.051 17.25 8.258 1 90.81 441 CYS B C 1
ATOM 7687 O O . CYS B 1 441 ? -2.738 18.078 7.395 1 90.81 441 CYS B O 1
ATOM 7689 N N . PHE B 1 442 ? -3.393 17.688 9.539 1 94.5 442 PHE B N 1
ATOM 7690 C CA . PHE B 1 442 ? -3.662 19.094 9.812 1 94.5 442 PHE B CA 1
ATOM 7691 C C . PHE B 1 442 ? -2.383 19.906 9.734 1 94.5 442 PHE B C 1
ATOM 7693 O O . PHE B 1 442 ? -2.311 20.891 8.984 1 94.5 442 PHE B O 1
ATOM 7700 N N . GLY B 1 443 ? -1.401 19.516 10.508 1 93.5 443 GLY B N 1
ATOM 7701 C CA . GLY B 1 443 ? -0.137 20.234 10.492 1 93.5 443 GLY B CA 1
ATOM 7702 C C . GLY B 1 443 ? 0.458 20.359 9.102 1 93.5 443 GLY B C 1
ATOM 7703 O O . GLY B 1 443 ? 0.735 21.469 8.641 1 93.5 443 GLY B O 1
ATOM 7704 N N . PRO B 1 444 ? 0.601 19.25 8.438 1 94.62 444 PRO B N 1
ATOM 7705 C CA . PRO B 1 444 ? 1.138 19.281 7.074 1 94.62 444 PRO B CA 1
ATOM 7706 C C . PRO B 1 444 ? 0.289 20.125 6.129 1 94.62 444 PRO B C 1
ATOM 7708 O O . PRO B 1 444 ? 0.824 20.781 5.227 1 94.62 444 PRO B O 1
ATOM 7711 N N . ALA B 1 445 ? -0.995 20.141 6.336 1 96.5 445 ALA B N 1
ATOM 7712 C CA . ALA B 1 445 ? -1.858 20.953 5.48 1 96.5 445 ALA B CA 1
ATOM 7713 C C . ALA B 1 445 ? -1.594 22.438 5.688 1 96.5 445 ALA B C 1
ATOM 7715 O O . ALA B 1 445 ? -1.63 23.219 4.734 1 96.5 445 ALA B O 1
ATOM 7716 N N . VAL B 1 446 ? -1.351 22.812 6.883 1 96.19 446 VAL B N 1
ATOM 7717 C CA . VAL B 1 446 ? -1.005 24.203 7.176 1 96.19 446 VAL B CA 1
ATOM 7718 C C . VAL B 1 446 ? 0.332 24.547 6.523 1 96.19 446 VAL B C 1
ATOM 7720 O O . VAL B 1 446 ? 0.463 25.594 5.887 1 96.19 446 VAL B O 1
ATOM 7723 N N . SER B 1 447 ? 1.301 23.656 6.691 1 93.69 447 SER B N 1
ATOM 7724 C CA . SER B 1 447 ? 2.607 23.875 6.082 1 93.69 447 SER B CA 1
ATOM 7725 C C . SER B 1 447 ? 2.506 23.938 4.562 1 93.69 447 SER B C 1
ATOM 7727 O O . SER B 1 447 ? 3.227 24.688 3.912 1 93.69 447 SER B O 1
ATOM 7729 N N . TYR B 1 448 ? 1.666 23.141 4.047 1 96.12 448 TYR B N 1
ATOM 7730 C CA . TYR B 1 448 ? 1.409 23.141 2.613 1 96.12 448 TYR B CA 1
ATOM 7731 C C . TYR B 1 448 ? 0.936 24.516 2.145 1 96.12 448 TYR B C 1
ATOM 7733 O O . TYR B 1 448 ? 1.43 25.031 1.144 1 96.12 448 TYR B O 1
ATOM 7741 N N . THR B 1 449 ? 0.01 25.047 2.83 1 96.94 449 THR B N 1
ATOM 7742 C CA . THR B 1 449 ? -0.564 26.344 2.484 1 96.94 449 THR B CA 1
ATOM 7743 C C . THR B 1 449 ? 0.515 27.422 2.453 1 96.94 449 THR B C 1
ATOM 7745 O O . THR B 1 449 ? 0.583 28.219 1.51 1 96.94 449 THR B O 1
ATOM 7748 N N . LEU B 1 450 ? 1.32 27.422 3.42 1 94.81 450 LEU B N 1
ATOM 7749 C CA . LEU B 1 450 ? 2.408 28.391 3.453 1 94.81 450 LEU B CA 1
ATOM 7750 C C . LEU B 1 450 ? 3.396 28.141 2.32 1 94.81 450 LEU B C 1
ATOM 7752 O O . LEU B 1 450 ? 3.889 29.078 1.699 1 94.81 450 LEU B O 1
ATOM 7756 N N . SER B 1 451 ? 3.729 26.875 2.117 1 94 451 SER B N 1
ATOM 7757 C CA . SER B 1 451 ? 4.648 26.516 1.044 1 94 451 SER B CA 1
ATOM 7758 C C . SER B 1 451 ? 4.156 27.031 -0.304 1 94 451 SER B C 1
ATOM 7760 O O . SER B 1 451 ? 4.953 27.484 -1.132 1 94 451 SER B O 1
ATOM 7762 N N . ILE B 1 452 ? 2.852 26.953 -0.552 1 96.19 452 ILE B N 1
ATOM 7763 C CA . ILE B 1 452 ? 2.27 27.438 -1.804 1 96.19 452 ILE B CA 1
ATOM 7764 C C . ILE B 1 452 ? 2.455 28.938 -1.92 1 96.19 452 ILE B C 1
ATOM 7766 O O . ILE B 1 452 ? 2.803 29.453 -2.988 1 96.19 452 ILE B O 1
ATOM 7770 N N . LEU B 1 453 ? 2.236 29.656 -0.839 1 95.31 453 LEU B N 1
ATOM 7771 C CA . LEU B 1 453 ? 2.424 31.094 -0.841 1 95.31 453 LEU B CA 1
ATOM 7772 C C . LEU B 1 453 ? 3.869 31.469 -1.162 1 95.31 453 LEU B C 1
ATOM 7774 O O . LEU B 1 453 ? 4.125 32.406 -1.926 1 95.31 453 LEU B O 1
ATOM 7778 N N . VAL B 1 454 ? 4.762 30.75 -0.627 1 93.5 454 VAL B N 1
ATOM 7779 C CA . VAL B 1 454 ? 6.184 30.969 -0.869 1 93.5 454 VAL B CA 1
ATOM 7780 C C . VAL B 1 454 ? 6.52 30.641 -2.322 1 93.5 454 VAL B C 1
ATOM 7782 O O . VAL B 1 454 ? 7.312 31.344 -2.957 1 93.5 454 VAL B O 1
ATOM 7785 N N . LYS B 1 455 ? 5.977 29.594 -2.797 1 95 455 LYS B N 1
ATOM 7786 C CA . LYS B 1 455 ? 6.207 29.219 -4.191 1 95 455 LYS B CA 1
ATOM 7787 C C . LYS B 1 455 ? 5.684 30.297 -5.141 1 95 455 LYS B C 1
ATOM 7789 O O . LYS B 1 455 ? 6.297 30.562 -6.176 1 95 455 LYS B O 1
ATOM 7794 N N . VAL B 1 456 ? 4.496 30.859 -4.82 1 96.25 456 VAL B N 1
ATOM 7795 C CA . VAL B 1 456 ? 3.99 31.969 -5.617 1 96.25 456 VAL B CA 1
ATOM 7796 C C . VAL B 1 456 ? 4.961 33.156 -5.547 1 96.25 456 VAL B C 1
ATOM 7798 O O . VAL B 1 456 ? 5.223 33.812 -6.555 1 96.25 456 VAL B O 1
ATOM 7801 N N . PHE B 1 457 ? 5.461 33.375 -4.402 1 94.56 457 PHE B N 1
ATOM 7802 C CA . PHE B 1 457 ? 6.426 34.469 -4.195 1 94.56 457 PHE B CA 1
ATOM 7803 C C . PHE B 1 457 ? 7.645 34.281 -5.09 1 94.56 457 PHE B C 1
ATOM 7805 O O . PHE B 1 457 ? 8.109 35.219 -5.73 1 94.56 457 PHE B O 1
ATOM 7812 N N . VAL B 1 458 ? 8.125 33.062 -5.125 1 92.75 458 VAL B N 1
ATOM 7813 C CA . VAL B 1 458 ? 9.289 32.719 -5.945 1 92.75 458 VAL B CA 1
ATOM 7814 C C . VAL B 1 458 ? 8.945 32.906 -7.422 1 92.75 458 VAL B C 1
ATOM 7816 O O . VAL B 1 458 ? 9.734 33.5 -8.18 1 92.75 458 VAL B O 1
ATOM 7819 N N . ALA B 1 459 ? 7.824 32.438 -7.812 1 93.94 459 ALA B N 1
ATOM 7820 C CA . ALA B 1 459 ? 7.398 32.562 -9.203 1 93.94 459 ALA B CA 1
ATOM 7821 C C . ALA B 1 459 ? 7.254 34 -9.633 1 93.94 459 ALA B C 1
ATOM 7823 O O . ALA B 1 459 ? 7.703 34.375 -10.719 1 93.94 459 ALA B O 1
ATOM 7824 N N . VAL B 1 460 ? 6.676 34.812 -8.82 1 93.56 460 VAL B N 1
ATOM 7825 C CA . VAL B 1 460 ? 6.402 36.219 -9.117 1 93.56 460 VAL B CA 1
ATOM 7826 C C . VAL B 1 460 ? 7.703 37 -9.109 1 93.56 460 VAL B C 1
ATOM 7828 O O . VAL B 1 460 ? 7.871 37.938 -9.883 1 93.56 460 VAL B O 1
ATOM 7831 N N . SER B 1 461 ? 8.648 36.625 -8.281 1 89.75 461 SER B N 1
ATOM 7832 C CA . SER B 1 461 ? 9.883 37.375 -8.094 1 89.75 461 SER B CA 1
ATOM 7833 C C . SER B 1 461 ? 10.945 36.938 -9.109 1 89.75 461 SER B C 1
ATOM 7835 O O . SER B 1 461 ? 11.977 37.594 -9.242 1 89.75 461 SER B O 1
ATOM 7837 N N . ALA B 1 462 ? 10.672 35.812 -9.727 1 87.12 462 ALA B N 1
ATOM 7838 C CA . ALA B 1 462 ? 11.648 35.312 -10.688 1 87.12 462 ALA B CA 1
ATOM 7839 C C . ALA B 1 462 ? 11.828 36.281 -11.852 1 87.12 462 ALA B C 1
ATOM 7841 O O . ALA B 1 462 ? 10.844 36.781 -12.406 1 87.12 462 ALA B O 1
ATOM 7842 N N . PRO B 1 463 ? 13.062 36.5 -12.148 1 83.06 463 PRO B N 1
ATOM 7843 C CA . PRO B 1 463 ? 13.312 37.469 -13.227 1 83.06 463 PRO B CA 1
ATOM 7844 C C . PRO B 1 463 ? 12.672 37.031 -14.547 1 83.06 463 PRO B C 1
ATOM 7846 O O . PRO B 1 463 ? 12.852 35.906 -14.992 1 83.06 463 PRO B O 1
ATOM 7849 N N . GLY B 1 464 ? 11.992 37.938 -15.109 1 83.25 464 GLY B N 1
ATOM 7850 C CA . GLY B 1 464 ? 11.422 37.719 -16.422 1 83.25 464 GLY B CA 1
ATOM 7851 C C . GLY B 1 464 ? 10.086 37 -16.391 1 83.25 464 GLY B C 1
ATOM 7852 O O . GLY B 1 464 ? 9.469 36.75 -17.438 1 83.25 464 GLY B O 1
ATOM 7853 N N . ASN B 1 465 ? 9.695 36.594 -15.203 1 90.38 465 ASN B N 1
ATOM 7854 C CA . ASN B 1 465 ? 8.406 35.906 -15.109 1 90.38 465 ASN B CA 1
ATOM 7855 C C . ASN B 1 465 ? 7.25 36.906 -15.234 1 90.38 465 ASN B C 1
ATOM 7857 O O . ASN B 1 465 ? 7.242 37.938 -14.57 1 90.38 465 ASN B O 1
ATOM 7861 N N . THR B 1 466 ? 6.32 36.594 -16.031 1 92.75 466 THR B N 1
ATOM 7862 C CA . THR B 1 466 ? 5.223 37.5 -16.359 1 92.75 466 THR B CA 1
ATOM 7863 C C . THR B 1 466 ? 4.223 37.562 -15.219 1 92.75 466 THR B C 1
ATOM 7865 O O . THR B 1 466 ? 3.361 38.469 -15.195 1 92.75 466 THR B O 1
ATOM 7868 N N . TYR B 1 467 ? 4.305 36.75 -14.258 1 94.81 467 TYR B N 1
ATOM 7869 C CA . TYR B 1 467 ? 3.406 36.781 -13.109 1 94.81 467 TYR B CA 1
ATOM 7870 C C . TYR B 1 467 ? 3.574 38.062 -12.328 1 94.81 467 TYR B C 1
ATOM 7872 O O . TYR B 1 467 ? 2.666 38.5 -11.609 1 94.81 467 TYR B O 1
ATOM 7880 N N . SER B 1 468 ? 4.703 38.688 -12.477 1 91.94 468 SER B N 1
ATOM 7881 C CA . SER B 1 468 ? 4.98 39.938 -11.797 1 91.94 468 SER B CA 1
ATOM 7882 C C . SER B 1 468 ? 4.082 41.062 -12.312 1 91.94 468 SER B C 1
ATOM 7884 O O . SER B 1 468 ? 3.953 42.094 -11.672 1 91.94 468 SER B O 1
ATOM 7886 N N . GLN B 1 469 ? 3.473 40.781 -13.398 1 92.69 469 GLN B N 1
ATOM 7887 C CA . GLN B 1 469 ? 2.547 41.781 -13.961 1 92.69 469 GLN B CA 1
ATOM 7888 C C . GLN B 1 469 ? 1.222 41.781 -13.211 1 92.69 469 GLN B C 1
ATOM 7890 O O . GLN B 1 469 ? 0.455 42.719 -13.297 1 92.69 469 GLN B O 1
ATOM 7895 N N . ILE B 1 470 ? 0.958 40.719 -12.578 1 93.69 470 ILE B N 1
ATOM 7896 C CA . ILE B 1 470 ? -0.328 40.562 -11.914 1 93.69 470 ILE B CA 1
ATOM 7897 C C . ILE B 1 470 ? -0.174 40.812 -10.414 1 93.69 470 ILE B C 1
ATOM 7899 O O . ILE B 1 470 ? -1.033 41.438 -9.789 1 93.69 470 ILE B O 1
ATOM 7903 N N . LEU B 1 471 ? 0.879 40.219 -9.891 1 94.5 471 LEU B N 1
ATOM 7904 C CA . LEU B 1 471 ? 1.141 40.312 -8.453 1 94.5 471 LEU B CA 1
ATOM 7905 C C . LEU B 1 471 ? 2.562 40.781 -8.195 1 94.5 471 LEU B C 1
ATOM 7907 O O . LEU B 1 471 ? 3.465 40.562 -9 1 94.5 471 LEU B O 1
ATOM 7911 N N . THR B 1 472 ? 2.668 41.469 -7.051 1 91.06 472 THR B N 1
ATOM 7912 C CA . THR B 1 472 ? 3.998 41.875 -6.617 1 91.06 472 THR B CA 1
ATOM 7913 C C . THR B 1 472 ? 4.391 41.188 -5.32 1 91.06 472 THR B C 1
ATOM 7915 O O . THR B 1 472 ? 3.535 40.656 -4.613 1 91.06 472 THR B O 1
ATOM 7918 N N . ARG B 1 473 ? 5.648 41.219 -5.066 1 88.06 473 ARG B N 1
ATOM 7919 C CA . ARG B 1 473 ? 6.18 40.594 -3.855 1 88.06 473 ARG B CA 1
ATOM 7920 C C . ARG B 1 473 ? 5.492 41.156 -2.613 1 88.06 473 ARG B C 1
ATOM 7922 O O . ARG B 1 473 ? 5.199 40.406 -1.673 1 88.06 473 ARG B O 1
ATOM 7929 N N . GLN B 1 474 ? 5.176 42.406 -2.643 1 87.69 474 GLN B N 1
ATOM 7930 C CA . GLN B 1 474 ? 4.59 43.062 -1.488 1 87.69 474 GLN B CA 1
ATOM 7931 C C . GLN B 1 474 ? 3.121 42.688 -1.318 1 87.69 474 GLN B C 1
ATOM 7933 O O . GLN B 1 474 ? 2.654 42.5 -0.198 1 87.69 474 GLN B O 1
ATOM 7938 N N . THR B 1 475 ? 2.477 42.5 -2.387 1 91.44 475 THR B N 1
ATOM 7939 C CA . THR B 1 475 ? 1.041 42.25 -2.332 1 91.44 475 THR B CA 1
ATOM 7940 C C . THR B 1 475 ? 0.754 40.812 -1.938 1 91.44 475 THR B C 1
ATOM 7942 O O . THR B 1 475 ? -0.377 40.469 -1.583 1 91.44 475 THR B O 1
ATOM 7945 N N . LEU B 1 476 ? 1.762 40.031 -1.942 1 94.81 476 LEU B N 1
ATOM 7946 C CA . LEU B 1 476 ? 1.583 38.625 -1.597 1 94.81 476 LEU B CA 1
ATOM 7947 C C . LEU B 1 476 ? 1.473 38.438 -0.086 1 94.81 476 LEU B C 1
ATOM 7949 O O . LEU B 1 476 ? 0.961 37.406 0.387 1 94.81 476 LEU B O 1
ATOM 7953 N N . HIS B 1 477 ? 1.984 39.344 0.696 1 94.25 477 HIS B N 1
ATOM 7954 C CA . HIS B 1 477 ? 1.902 39.375 2.152 1 94.25 477 HIS B CA 1
ATOM 7955 C C . HIS B 1 477 ? 2.348 38.031 2.75 1 94.25 477 HIS B C 1
ATOM 7957 O O . HIS B 1 477 ? 1.663 37.469 3.611 1 94.25 477 HIS B O 1
ATOM 7963 N N . VAL B 1 478 ? 3.438 37.5 2.219 1 93.81 478 VAL B N 1
ATOM 7964 C CA . VAL B 1 478 ? 3.961 36.219 2.705 1 93.81 478 VAL B CA 1
ATOM 7965 C C . VAL B 1 478 ? 4.422 36.375 4.152 1 93.81 478 VAL B C 1
ATOM 7967 O O . VAL B 1 478 ? 4.164 35.5 4.984 1 93.81 478 VAL B O 1
ATOM 7970 N N . ARG B 1 479 ? 5.043 37.438 4.52 1 90.06 479 ARG B N 1
ATOM 7971 C CA . ARG B 1 479 ? 5.559 37.688 5.863 1 90.06 479 ARG B CA 1
ATOM 7972 C C . ARG B 1 479 ? 4.426 37.812 6.875 1 90.06 479 ARG B C 1
ATOM 7974 O O . ARG B 1 479 ? 4.566 37.406 8.031 1 90.06 479 ARG B O 1
ATOM 7981 N N . GLU B 1 480 ? 3.416 38.438 6.383 1 94 480 GLU B N 1
ATOM 7982 C CA . GLU B 1 480 ? 2.244 38.531 7.25 1 94 480 GLU B CA 1
ATOM 7983 C C . GLU B 1 480 ? 1.715 37.156 7.598 1 94 480 GLU B C 1
ATOM 7985 O O . GLU B 1 480 ? 1.378 36.875 8.75 1 94 480 GLU B O 1
ATOM 7990 N N . ALA B 1 481 ? 1.571 36.344 6.59 1 94.88 481 ALA B N 1
ATOM 7991 C CA . ALA B 1 481 ? 1.133 34.969 6.816 1 94.88 481 ALA B CA 1
ATOM 7992 C C . ALA B 1 481 ? 2.059 34.25 7.793 1 94.88 481 ALA B C 1
ATOM 7994 O O . ALA B 1 481 ? 1.597 33.5 8.672 1 94.88 481 ALA B O 1
ATOM 7995 N N . MET B 1 482 ? 3.316 34.438 7.699 1 92.62 482 MET B N 1
ATOM 7996 C CA . MET B 1 482 ? 4.301 33.812 8.586 1 92.62 482 MET B CA 1
ATOM 7997 C C . MET B 1 482 ? 4.129 34.312 10.016 1 92.62 482 MET B C 1
ATOM 7999 O O . MET B 1 482 ? 4.215 33.531 10.961 1 92.62 482 MET B O 1
ATOM 8003 N N . ARG B 1 483 ? 3.918 35.562 10.164 1 93.38 483 ARG B N 1
ATOM 8004 C CA . ARG B 1 483 ? 3.715 36.125 11.492 1 93.38 483 ARG B CA 1
ATOM 8005 C C . ARG B 1 483 ? 2.477 35.531 12.156 1 93.38 483 ARG B C 1
ATOM 8007 O O . ARG B 1 483 ? 2.475 35.281 13.359 1 93.38 483 ARG B O 1
ATOM 8014 N N . LYS B 1 484 ? 1.474 35.406 11.375 1 96 484 LYS B N 1
ATOM 8015 C CA . LYS B 1 484 ? 0.262 34.812 11.906 1 96 484 LYS B CA 1
ATOM 8016 C C . LYS B 1 484 ? 0.543 33.375 12.398 1 96 484 LYS B C 1
ATOM 8018 O O . LYS B 1 484 ? 0.073 33 13.469 1 96 484 LYS B O 1
ATOM 8023 N N . LEU B 1 485 ? 1.277 32.625 11.617 1 95.12 485 LEU B N 1
ATOM 8024 C CA . LEU B 1 485 ? 1.582 31.25 12 1 95.12 485 LEU B CA 1
ATOM 8025 C C . LEU B 1 485 ? 2.498 31.203 13.219 1 95.12 485 LEU B C 1
ATOM 8027 O O . LEU B 1 485 ? 2.393 30.312 14.055 1 95.12 485 LEU B O 1
ATOM 8031 N N . ILE B 1 486 ? 3.379 32.188 13.344 1 93.38 486 ILE B N 1
ATOM 8032 C CA . ILE B 1 486 ? 4.23 32.281 14.523 1 93.38 486 ILE B CA 1
ATOM 8033 C C . ILE B 1 486 ? 3.371 32.562 15.75 1 93.38 486 ILE B C 1
ATOM 8035 O O . ILE B 1 486 ? 3.615 32.031 16.828 1 93.38 486 ILE B O 1
ATOM 8039 N N . SER B 1 487 ? 2.463 33.406 15.555 1 95.31 487 SER B N 1
ATOM 8040 C CA . SER B 1 487 ? 1.538 33.688 16.641 1 95.31 487 SER B CA 1
ATOM 8041 C C . SER B 1 487 ? 0.779 32.438 17.062 1 95.31 487 SER B C 1
ATOM 8043 O O . SER B 1 487 ? 0.562 32.219 18.266 1 95.31 487 SER B O 1
ATOM 8045 N N . ILE B 1 488 ? 0.333 31.672 16.141 1 96.38 488 ILE B N 1
ATOM 8046 C CA . ILE B 1 488 ? -0.362 30.422 16.406 1 96.38 488 ILE B CA 1
ATOM 8047 C C . ILE B 1 488 ? 0.558 29.469 17.188 1 96.38 488 ILE B C 1
ATOM 8049 O O . ILE B 1 488 ? 0.13 28.812 18.141 1 96.38 488 ILE B O 1
ATOM 8053 N N . LYS B 1 489 ? 1.757 29.375 16.734 1 94.94 489 LYS B N 1
ATOM 8054 C CA . LYS B 1 489 ? 2.738 28.547 17.438 1 94.94 489 LYS B CA 1
ATOM 8055 C C . LYS B 1 489 ? 2.842 28.938 18.906 1 94.94 489 LYS B C 1
ATOM 8057 O O . LYS B 1 489 ? 2.881 28.078 19.781 1 94.94 489 LYS B O 1
ATOM 8062 N N . GLU B 1 490 ? 2.91 30.219 19.156 1 95.12 490 GLU B N 1
ATOM 8063 C CA . GLU B 1 490 ? 3.021 30.703 20.516 1 95.12 490 GLU B CA 1
ATOM 8064 C C . GLU B 1 490 ? 1.81 30.297 21.359 1 95.12 490 GLU B C 1
ATOM 8066 O O . GLU B 1 490 ? 1.949 29.906 22.516 1 95.12 490 GLU B O 1
ATOM 8071 N N . ARG B 1 491 ? 0.709 30.359 20.734 1 96.5 491 ARG B N 1
ATOM 8072 C CA . ARG B 1 491 ? -0.507 29.938 21.422 1 96.5 491 ARG B CA 1
ATOM 8073 C C . ARG B 1 491 ? -0.496 28.438 21.703 1 96.5 491 ARG B C 1
ATOM 8075 O O . ARG B 1 491 ? -0.932 28 22.766 1 96.5 491 ARG B O 1
ATOM 8082 N N . LEU B 1 492 ? -0.068 27.656 20.75 1 95.69 492 LEU B N 1
ATOM 8083 C CA . LEU B 1 492 ? 0.019 26.219 20.922 1 95.69 492 LEU B CA 1
ATOM 8084 C C . LEU B 1 492 ? 0.995 25.859 22.047 1 95.69 492 LEU B C 1
ATOM 8086 O O . LEU B 1 492 ? 0.731 24.953 22.844 1 95.69 492 LEU B O 1
ATOM 8090 N N . LEU B 1 493 ? 2.105 26.609 22.141 1 94.44 493 LEU B N 1
ATOM 8091 C CA . LEU B 1 493 ? 3.15 26.328 23.125 1 94.44 493 LEU B CA 1
ATOM 8092 C C . LEU B 1 493 ? 2.652 26.609 24.531 1 94.44 493 LEU B C 1
ATOM 8094 O O . LEU B 1 493 ? 3.158 26.016 25.5 1 94.44 493 LEU B O 1
ATOM 8098 N N . GLN B 1 494 ? 1.687 27.438 24.641 1 95.19 494 GLN B N 1
ATOM 8099 C CA . GLN B 1 494 ? 1.096 27.672 25.953 1 95.19 494 GLN B CA 1
ATOM 8100 C C . GLN B 1 494 ? 0.417 26.422 26.5 1 95.19 494 GLN B C 1
ATOM 8102 O O . GLN B 1 494 ? 0.471 26.141 27.703 1 95.19 494 GLN B O 1
ATOM 8107 N N . LEU B 1 495 ? -0.214 25.672 25.594 1 92.19 495 LEU B N 1
ATOM 8108 C CA . LEU B 1 495 ? -0.941 24.469 26 1 92.19 495 LEU B CA 1
ATOM 8109 C C . LEU B 1 495 ? -0.063 23.219 25.859 1 92.19 495 LEU B C 1
ATOM 8111 O O . LEU B 1 495 ? -0.332 22.203 26.484 1 92.19 495 LEU B O 1
ATOM 8115 N N . ASP B 1 496 ? 0.901 23.312 25.062 1 92.75 496 ASP B N 1
ATOM 8116 C CA . ASP B 1 496 ? 1.812 22.203 24.781 1 92.75 496 ASP B CA 1
ATOM 8117 C C . ASP B 1 496 ? 3.268 22.656 24.875 1 92.75 496 ASP B C 1
ATOM 8119 O O . ASP B 1 496 ? 4.004 22.578 23.891 1 92.75 496 ASP B O 1
ATOM 8123 N N . PRO B 1 497 ? 3.693 23.047 26 1 90.88 497 PRO B N 1
ATOM 8124 C CA . PRO B 1 497 ? 5.016 23.656 26.156 1 90.88 497 PRO B CA 1
ATOM 8125 C C . PRO B 1 497 ? 6.152 22.703 25.828 1 90.88 497 PRO B C 1
ATOM 8127 O O . PRO B 1 497 ? 7.234 23.141 25.422 1 90.88 497 PRO B O 1
ATOM 8130 N N . HIS B 1 498 ? 5.914 21.438 25.938 1 87.94 498 HIS B N 1
ATOM 8131 C CA . HIS B 1 498 ? 6.984 20.469 25.703 1 87.94 498 HIS B CA 1
ATOM 8132 C C . HIS B 1 498 ? 6.93 19.922 24.281 1 87.94 498 HIS B C 1
ATOM 8134 O O . HIS B 1 498 ? 7.641 18.969 23.953 1 87.94 498 HIS B O 1
ATOM 8140 N N . MET B 1 499 ? 6.07 20.422 23.484 1 89.75 499 MET B N 1
ATOM 8141 C CA . MET B 1 499 ? 5.941 20.062 22.078 1 89.75 499 MET B CA 1
ATOM 8142 C C . MET B 1 499 ? 5.688 18.562 21.922 1 89.75 499 MET B C 1
ATOM 8144 O O . MET B 1 499 ? 6.371 17.891 21.156 1 89.75 499 MET B O 1
ATOM 8148 N N . GLY B 1 500 ? 4.762 18.125 22.781 1 88.25 500 GLY B N 1
ATOM 8149 C CA . GLY B 1 500 ? 4.395 16.719 22.75 1 88.25 500 GLY B CA 1
ATOM 8150 C C . GLY B 1 500 ? 3.479 16.375 21.594 1 88.25 500 GLY B C 1
ATOM 8151 O O . GLY B 1 500 ? 3.156 15.195 21.391 1 88.25 500 GLY B O 1
ATOM 8152 N N . SER B 1 501 ? 3.072 17.328 20.812 1 91.75 501 SER B N 1
ATOM 8153 C CA . SER B 1 501 ? 2.215 17.141 19.656 1 91.75 501 SER B CA 1
ATOM 8154 C C . SER B 1 501 ? 2.957 17.469 18.359 1 91.75 501 SER B C 1
ATOM 8156 O O . SER B 1 501 ? 3.705 18.453 18.297 1 91.75 501 SER B O 1
ATOM 8158 N N . TRP B 1 502 ? 2.77 16.656 17.375 1 92.75 502 TRP B N 1
ATOM 8159 C CA . TRP B 1 502 ? 3.381 16.922 16.078 1 92.75 502 TRP B CA 1
ATOM 8160 C C . TRP B 1 502 ? 2.83 18.219 15.484 1 92.75 502 TRP B C 1
ATOM 8162 O O . TRP B 1 502 ? 3.5 18.875 14.68 1 92.75 502 TRP B O 1
ATOM 8172 N N . ILE B 1 503 ? 1.633 18.609 15.844 1 94 503 ILE B N 1
ATOM 8173 C CA . ILE B 1 503 ? 1.039 19.844 15.344 1 94 503 ILE B CA 1
ATOM 8174 C C . ILE B 1 503 ? 1.886 21.031 15.773 1 94 503 ILE B C 1
ATOM 8176 O O . ILE B 1 503 ? 2.221 21.906 14.961 1 94 503 ILE B O 1
ATOM 8180 N N . THR B 1 504 ? 2.248 21.047 17.016 1 94 504 THR B N 1
ATOM 8181 C CA . THR B 1 504 ? 3.082 22.109 17.531 1 94 504 THR B CA 1
ATOM 8182 C C . THR B 1 504 ? 4.441 22.141 16.828 1 94 504 THR B C 1
ATOM 8184 O O . THR B 1 504 ? 4.934 23.203 16.453 1 94 504 THR B O 1
ATOM 8187 N N . ARG B 1 505 ? 4.973 21.016 16.609 1 91.25 505 ARG B N 1
ATOM 8188 C CA . ARG B 1 505 ? 6.297 20.906 16 1 91.25 505 ARG B CA 1
ATOM 8189 C C . ARG B 1 505 ? 6.262 21.328 14.539 1 91.25 505 ARG B C 1
ATOM 8191 O O . ARG B 1 505 ? 7.148 22.047 14.07 1 91.25 505 ARG B O 1
ATOM 8198 N N . ILE B 1 506 ? 5.27 20.891 13.812 1 92.31 506 ILE B N 1
ATOM 8199 C CA . ILE B 1 506 ? 5.176 21.156 12.375 1 92.31 506 ILE B CA 1
ATOM 8200 C C . ILE B 1 506 ? 4.867 22.625 12.148 1 92.31 506 ILE B C 1
ATOM 8202 O O . ILE B 1 506 ? 5.543 23.297 11.359 1 92.31 506 ILE B O 1
ATOM 8206 N N . ILE B 1 507 ? 3.906 23.156 12.867 1 92 507 ILE B N 1
ATOM 8207 C CA . ILE B 1 507 ? 3.553 24.562 12.711 1 92 507 ILE B CA 1
ATOM 8208 C C . ILE B 1 507 ? 4.688 25.453 13.234 1 92 507 ILE B C 1
ATOM 8210 O O . ILE B 1 507 ? 4.973 26.5 12.672 1 92 507 ILE B O 1
ATOM 8214 N N . GLY B 1 508 ? 5.391 24.953 14.203 1 86.75 508 GLY B N 1
ATOM 8215 C CA . GLY B 1 508 ? 6.523 25.688 14.75 1 86.75 508 GLY B CA 1
ATOM 8216 C C . GLY B 1 508 ? 7.699 25.75 13.797 1 86.75 508 GLY B C 1
ATOM 8217 O O . GLY B 1 508 ? 8.539 26.656 13.906 1 86.75 508 GLY B O 1
ATOM 8218 N N . SER B 1 509 ? 7.785 24.859 12.883 1 84.06 509 SER B N 1
ATOM 8219 C CA . SER B 1 509 ? 8.906 24.797 11.953 1 84.06 509 SER B CA 1
ATOM 8220 C C . SER B 1 509 ? 8.781 25.859 10.867 1 84.06 509 SER B C 1
ATOM 8222 O O . SER B 1 509 ? 9.688 26.016 10.039 1 84.06 509 SER B O 1
ATOM 8224 N N . VAL B 1 510 ? 7.777 26.609 10.852 1 80.75 510 VAL B N 1
ATOM 8225 C CA . VAL B 1 510 ? 7.535 27.609 9.82 1 80.75 510 VAL B CA 1
ATOM 8226 C C . VAL B 1 510 ? 8.578 28.719 9.922 1 80.75 510 VAL B C 1
ATOM 8228 O O . VAL B 1 510 ? 8.859 29.422 8.945 1 80.75 510 VAL B O 1
ATOM 8231 N N . GLU B 1 511 ? 9.219 28.797 11.062 1 78.38 511 GLU B N 1
ATOM 8232 C CA . GLU B 1 511 ? 10.211 29.859 11.266 1 78.38 511 GLU B CA 1
ATOM 8233 C C . GLU B 1 511 ? 11.398 29.688 10.336 1 78.38 511 GLU B C 1
ATOM 8235 O O . GLU B 1 511 ? 11.984 30.672 9.883 1 78.38 511 GLU B O 1
ATOM 8240 N N . TRP B 1 512 ? 11.719 28.469 10.102 1 78 512 TRP B N 1
ATOM 8241 C CA . TRP B 1 512 ? 12.852 28.219 9.227 1 78 512 TRP B CA 1
ATOM 8242 C C . TRP B 1 512 ? 12.594 28.781 7.832 1 78 512 TRP B C 1
ATOM 8244 O O . TRP B 1 512 ? 13.523 29.219 7.148 1 78 512 TRP B O 1
ATOM 8254 N N . LEU B 1 513 ? 11.383 28.797 7.41 1 79.94 513 LEU B N 1
ATOM 8255 C CA . LEU B 1 513 ? 11.016 29.297 6.094 1 79.94 513 LEU B CA 1
ATOM 8256 C C . LEU B 1 513 ? 11.195 30.812 6.031 1 79.94 513 LEU B C 1
ATOM 8258 O O . LEU B 1 513 ? 11.453 31.375 4.961 1 79.94 513 LEU B O 1
ATOM 8262 N N . GLY B 1 514 ? 11.094 31.422 7.188 1 77.5 514 GLY B N 1
ATOM 8263 C CA . GLY B 1 514 ? 11.352 32.844 7.242 1 77.5 514 GLY B CA 1
ATOM 8264 C C . GLY B 1 514 ? 12.797 33.219 6.938 1 77.5 514 GLY B C 1
ATOM 8265 O O . GLY B 1 514 ? 13.062 34.125 6.16 1 77.5 514 GLY B O 1
ATOM 8266 N N . VAL B 1 515 ? 13.609 32.375 7.477 1 79.88 515 VAL B N 1
ATOM 8267 C CA . VAL B 1 515 ? 15.031 32.594 7.23 1 79.88 515 VAL B CA 1
ATOM 8268 C C . VAL B 1 515 ? 15.352 32.344 5.758 1 79.88 515 VAL B C 1
ATOM 8270 O O . VAL B 1 515 ? 16.078 33.125 5.137 1 79.88 515 VAL B O 1
ATOM 8273 N N . TRP B 1 516 ? 14.828 31.328 5.285 1 85.88 516 TRP B N 1
ATOM 8274 C CA . TRP B 1 516 ? 15.023 31.031 3.869 1 85.88 516 TRP B CA 1
ATOM 8275 C C . TRP B 1 516 ? 14.523 32.156 2.996 1 85.88 516 TRP B C 1
ATOM 8277 O O . TRP B 1 516 ? 15.164 32.531 2.008 1 85.88 516 TRP B O 1
ATOM 8287 N N . LEU B 1 517 ? 13.375 32.719 3.324 1 85.06 517 LEU B N 1
ATOM 8288 C CA . LEU B 1 517 ? 12.781 33.812 2.553 1 85.06 517 LEU B CA 1
ATOM 8289 C C . LEU B 1 517 ? 13.672 35.031 2.594 1 85.06 517 LEU B C 1
ATOM 8291 O O . LEU B 1 517 ? 13.797 35.75 1.592 1 85.06 517 LEU B O 1
ATOM 8295 N N . ASP B 1 518 ? 14.266 35.281 3.707 1 83 518 ASP B N 1
ATOM 8296 C CA . ASP B 1 518 ? 15.188 36.375 3.836 1 83 518 ASP B CA 1
ATOM 8297 C C . ASP B 1 518 ? 16.375 36.219 2.891 1 83 518 ASP B C 1
ATOM 8299 O O . ASP B 1 518 ? 16.75 37.188 2.195 1 83 518 ASP B O 1
ATOM 8303 N N . ASP B 1 519 ? 16.875 35.031 2.928 1 84.69 519 ASP B N 1
ATOM 8304 C CA . ASP B 1 519 ? 18.016 34.75 2.064 1 84.69 519 ASP B CA 1
ATOM 8305 C C . ASP B 1 519 ? 17.641 34.875 0.591 1 84.69 519 ASP B C 1
ATOM 8307 O O . ASP B 1 519 ? 18.391 35.438 -0.208 1 84.69 519 ASP B O 1
ATOM 8311 N N . TYR B 1 520 ? 16.547 34.406 0.297 1 85.75 520 TYR B N 1
ATOM 8312 C CA . TYR B 1 520 ? 16.078 34.438 -1.087 1 85.75 520 TYR B CA 1
ATOM 8313 C C . TYR B 1 520 ? 15.836 35.844 -1.549 1 85.75 520 TYR B C 1
ATOM 8315 O O . TYR B 1 520 ? 16.234 36.25 -2.654 1 85.75 520 TYR B O 1
ATOM 8323 N N . GLU B 1 521 ? 15.188 36.594 -0.769 1 83.56 521 GLU B N 1
ATOM 8324 C CA . GLU B 1 521 ? 14.922 38 -1.107 1 83.56 521 GLU B CA 1
ATOM 8325 C C . GLU B 1 521 ? 16.219 38.781 -1.269 1 83.56 521 GLU B C 1
ATOM 8327 O O . GLU B 1 521 ? 16.328 39.656 -2.131 1 83.56 521 GLU B O 1
ATOM 8332 N N . GLY B 1 522 ? 17.172 38.406 -0.427 1 80.81 522 GLY B N 1
ATOM 8333 C CA . GLY B 1 522 ? 18.484 39.031 -0.565 1 80.81 522 GLY B CA 1
ATOM 8334 C C . GLY B 1 522 ? 19.141 38.75 -1.907 1 80.81 522 GLY B C 1
ATOM 8335 O O . GLY B 1 522 ? 19.719 39.625 -2.516 1 80.81 522 GLY B O 1
ATOM 8336 N N . ILE B 1 523 ? 18.953 37.594 -2.289 1 80.75 523 ILE B N 1
ATOM 8337 C CA . ILE B 1 523 ? 19.531 37.188 -3.561 1 80.75 523 ILE B CA 1
ATOM 8338 C C . ILE B 1 523 ? 18.844 37.906 -4.707 1 80.75 523 ILE B C 1
ATOM 8340 O O . ILE B 1 523 ? 19.5 38.375 -5.633 1 80.75 523 ILE B O 1
ATOM 8344 N N . ILE B 1 524 ? 17.562 37.969 -4.691 1 79.75 524 ILE B N 1
ATOM 8345 C CA . ILE B 1 524 ? 16.781 38.594 -5.746 1 79.75 524 ILE B CA 1
ATOM 8346 C C . ILE B 1 524 ? 17.109 40.094 -5.789 1 79.75 524 ILE B C 1
ATOM 8348 O O . ILE B 1 524 ? 17.266 40.656 -6.871 1 79.75 524 ILE B O 1
ATOM 8352 N N . GLU B 1 525 ? 17.266 40.719 -4.66 1 80.75 525 GLU B N 1
ATOM 8353 C CA . GLU B 1 525 ? 17.578 42.125 -4.594 1 80.75 525 GLU B CA 1
ATOM 8354 C C . GLU B 1 525 ? 18.984 42.406 -5.145 1 80.75 525 GLU B C 1
ATOM 8356 O O . GLU B 1 525 ? 19.203 43.406 -5.816 1 80.75 525 GLU B O 1
ATOM 8361 N N . GLN B 1 526 ? 19.828 41.5 -4.812 1 80.62 526 GLN B N 1
ATOM 8362 C CA . GLN B 1 526 ? 21.172 41.656 -5.352 1 80.62 526 GLN B CA 1
ATOM 8363 C C . GLN B 1 526 ? 21.172 41.5 -6.871 1 80.62 526 GLN B C 1
ATOM 8365 O O . GLN B 1 526 ? 21.875 42.25 -7.566 1 80.62 526 GLN B O 1
ATOM 8370 N N . TYR B 1 527 ? 20.422 40.625 -7.32 1 75.69 527 TYR B N 1
ATOM 8371 C CA . TYR B 1 527 ? 20.297 40.438 -8.758 1 75.69 527 TYR B CA 1
ATOM 8372 C C . TYR B 1 527 ? 19.703 41.688 -9.43 1 75.69 527 TYR B C 1
ATOM 8374 O O . TYR B 1 527 ? 20.188 42.125 -10.461 1 75.69 527 TYR B O 1
ATOM 8382 N N . GLU B 1 528 ? 18.656 42.188 -8.914 1 78.31 528 GLU B N 1
ATOM 8383 C CA . GLU B 1 528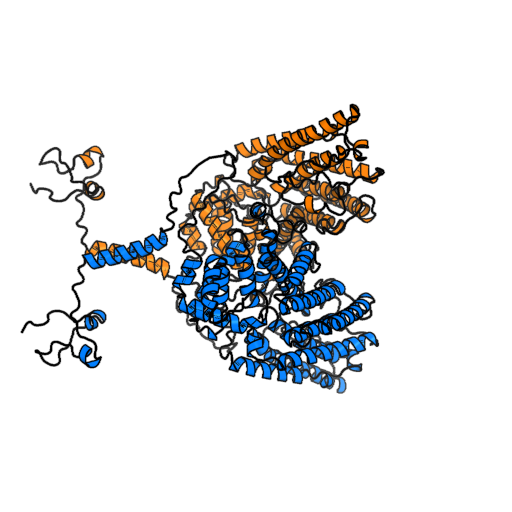 ? 17.984 43.375 -9.453 1 78.31 528 GLU B CA 1
ATOM 8384 C C . GLU B 1 528 ? 18.906 44.562 -9.422 1 78.31 528 GLU B C 1
ATOM 8386 O O . GLU B 1 528 ? 18.922 45.375 -10.359 1 78.31 528 GLU B O 1
ATOM 8391 N N . SER B 1 529 ? 19.703 44.625 -8.375 1 78.75 529 SER B N 1
ATOM 8392 C CA . SER B 1 529 ? 20.656 45.719 -8.258 1 78.75 529 SER B CA 1
ATOM 8393 C C . SER B 1 529 ? 21.766 45.594 -9.312 1 78.75 529 SER B C 1
ATOM 8395 O O . SER B 1 529 ? 22.172 46.594 -9.891 1 78.75 529 SER B O 1
ATOM 8397 N N . ASN B 1 530 ? 22.156 44.406 -9.492 1 73.44 530 ASN B N 1
ATOM 8398 C CA . ASN B 1 530 ? 23.188 44.156 -10.5 1 73.44 530 ASN B CA 1
ATOM 8399 C C . ASN B 1 530 ? 22.688 44.469 -11.906 1 73.44 530 ASN B C 1
ATOM 8401 O O . ASN B 1 530 ? 23.422 44.969 -12.75 1 73.44 530 ASN B O 1
ATOM 8405 N N . LEU B 1 531 ? 21.469 44.125 -12.242 1 71.94 531 LEU B N 1
ATOM 8406 C CA . LEU B 1 531 ? 20.859 44.438 -13.531 1 71.94 531 LEU B CA 1
ATOM 8407 C C . LEU B 1 531 ? 20.766 45.938 -13.742 1 71.94 531 LEU B C 1
ATOM 8409 O O . LEU B 1 531 ? 21.016 46.438 -14.844 1 71.94 531 LEU B O 1
ATOM 8413 N N . GLU B 1 532 ? 20.484 46.688 -12.766 1 70.44 532 GLU B N 1
ATOM 8414 C CA . GLU B 1 532 ? 20.375 48.156 -12.844 1 70.44 532 GLU B CA 1
ATOM 8415 C C . GLU B 1 532 ? 21.75 48.781 -13.062 1 70.44 532 GLU B C 1
ATOM 8417 O O . GLU B 1 532 ? 21.875 49.812 -13.758 1 70.44 532 GLU B O 1
ATOM 8422 N N . ARG B 1 533 ? 22.922 48.188 -12.547 1 71.31 533 ARG B N 1
ATOM 8423 C CA . ARG B 1 533 ? 24.266 48.719 -12.672 1 71.31 533 ARG B CA 1
ATOM 8424 C C . ARG B 1 533 ? 24.922 48.25 -13.961 1 71.31 533 ARG B C 1
ATOM 8426 O O . ARG B 1 533 ? 26 48.719 -14.336 1 71.31 533 ARG B O 1
ATOM 8433 N N . GLY B 1 534 ? 24.219 47.562 -14.891 1 63.75 534 GLY B N 1
ATOM 8434 C CA . GLY B 1 534 ? 24.781 47.062 -16.141 1 63.75 534 GLY B CA 1
ATOM 8435 C C . GLY B 1 534 ? 25.812 45.969 -15.93 1 63.75 534 GLY B C 1
ATOM 8436 O O . GLY B 1 534 ? 26.609 45.688 -16.828 1 63.75 534 GLY B O 1
ATOM 8437 N N . THR B 1 535 ? 26.172 45.562 -14.844 1 54.25 535 THR B N 1
ATOM 8438 C CA . THR B 1 535 ? 27.203 44.594 -14.547 1 54.25 535 THR B CA 1
ATOM 8439 C C . THR B 1 535 ? 26.625 43.188 -14.469 1 54.25 535 THR B C 1
ATOM 8441 O O . THR B 1 535 ? 27.312 42.219 -14.094 1 54.25 535 THR B O 1
ATOM 8444 N N . ALA B 1 536 ? 25.453 43.125 -14.68 1 49.44 536 ALA B N 1
ATOM 8445 C CA . ALA B 1 536 ? 24.734 41.875 -14.422 1 49.44 536 ALA B CA 1
ATOM 8446 C C . ALA B 1 536 ? 25.281 40.75 -15.289 1 49.44 536 ALA B C 1
ATOM 8448 O O . ALA B 1 536 ? 25.219 40.812 -16.516 1 49.44 536 ALA B O 1
ATOM 8449 N N . GLU B 1 537 ? 26.406 40.094 -14.945 1 39.84 537 GLU B N 1
ATOM 8450 C CA . GLU B 1 537 ? 26.719 38.781 -15.484 1 39.84 537 GLU B CA 1
ATOM 8451 C C . GLU B 1 537 ? 25.469 37.875 -15.508 1 39.84 537 GLU B C 1
ATOM 8453 O O . GLU B 1 537 ? 24.547 38.062 -14.711 1 39.84 537 GLU B O 1
ATOM 8458 N N . HIS B 1 538 ? 25.234 37.031 -16.625 1 38.06 538 HIS B N 1
ATOM 8459 C CA . HIS B 1 538 ? 24.141 36.219 -17.141 1 38.06 538 HIS B CA 1
ATOM 8460 C C . HIS B 1 538 ? 23.438 35.469 -16 1 38.06 538 HIS B C 1
ATOM 8462 O O . HIS B 1 538 ? 22.219 35.531 -15.875 1 38.06 538 HIS B O 1
ATOM 8468 N N . ASP B 1 539 ? 23.859 34.094 -15.805 1 36.41 539 ASP B N 1
ATOM 8469 C CA . ASP B 1 539 ? 23.047 32.969 -15.367 1 36.41 539 ASP B CA 1
ATOM 8470 C C . ASP B 1 539 ? 22.797 33 -13.867 1 36.41 539 ASP B C 1
ATOM 8472 O O . ASP B 1 539 ? 23.734 33.094 -13.078 1 36.41 539 ASP B O 1
ATOM 8476 N N . ILE B 1 540 ? 21.859 33.781 -13.328 1 40.81 540 ILE B N 1
ATOM 8477 C CA . ILE B 1 540 ? 21.438 33.5 -11.961 1 40.81 540 ILE B CA 1
ATOM 8478 C C . ILE B 1 540 ? 21.609 32 -11.688 1 40.81 540 ILE B C 1
ATOM 8480 O O . ILE B 1 540 ? 20.641 31.25 -11.742 1 40.81 540 ILE B O 1
ATOM 8484 N N . GLY B 1 541 ? 22.453 31.375 -12.578 1 35.09 541 GLY B N 1
ATOM 8485 C CA . GLY B 1 541 ? 22.547 29.922 -12.5 1 35.09 541 GLY B CA 1
ATOM 8486 C C . GLY B 1 541 ? 22.766 29.422 -11.086 1 35.09 541 GLY B C 1
ATOM 8487 O O . GLY B 1 541 ? 22.469 28.266 -10.789 1 35.09 541 GLY B O 1
ATOM 8488 N N . VAL B 1 542 ? 23.875 29.906 -10.297 1 32.72 542 VAL B N 1
ATOM 8489 C CA . VAL B 1 542 ? 24.516 29.188 -9.188 1 32.72 542 VAL B CA 1
ATOM 8490 C C . VAL B 1 542 ? 23.672 29.359 -7.922 1 32.72 542 VAL B C 1
ATOM 8492 O O . VAL B 1 542 ? 23.906 30.312 -7.156 1 32.72 542 VAL B O 1
ATOM 8495 N N . LEU B 1 543 ? 22.484 29.812 -7.855 1 33.38 543 LEU B N 1
ATOM 8496 C CA . LEU B 1 543 ? 21.969 29.578 -6.516 1 33.38 543 LEU B CA 1
ATOM 8497 C C . LEU B 1 543 ? 22.531 28.297 -5.926 1 33.38 543 LEU B C 1
ATOM 8499 O O . LEU B 1 543 ? 22.344 27.219 -6.496 1 33.38 543 LEU B O 1
ATOM 8503 N N . SER B 1 544 ? 23.703 28.516 -5.168 1 27.75 544 SER B N 1
ATOM 8504 C CA . SER B 1 544 ? 24.625 27.469 -4.715 1 27.75 544 SER B CA 1
ATOM 8505 C C . SER B 1 544 ? 23.891 26.188 -4.379 1 27.75 544 SER B C 1
ATOM 8507 O O . SER B 1 544 ? 22.672 26.203 -4.145 1 27.75 544 SER B O 1
ATOM 8509 N N . PRO B 1 545 ? 24.859 24.938 -3.992 1 27.2 545 PRO B N 1
ATOM 8510 C CA . PRO B 1 545 ? 25.328 23.547 -3.996 1 27.2 545 PRO B CA 1
ATOM 8511 C C . PRO B 1 545 ? 24.625 22.688 -2.949 1 27.2 545 PRO B C 1
ATOM 8513 O O . PRO B 1 545 ? 24.156 21.594 -3.264 1 27.2 545 PRO B O 1
ATOM 8516 N N . ASN B 1 546 ? 25.266 22.75 -1.521 1 25.58 546 ASN B N 1
ATOM 8517 C CA . ASN B 1 546 ? 25.297 21.734 -0.47 1 25.58 546 ASN B CA 1
ATOM 8518 C C . ASN B 1 546 ? 23.938 21.562 0.198 1 25.58 546 ASN B C 1
ATOM 8520 O O . ASN B 1 546 ? 23.359 22.547 0.68 1 25.58 546 ASN B O 1
ATOM 8524 N N . GLY B 1 547 ? 22.969 21.188 -0.381 1 26.64 547 GLY B N 1
ATOM 8525 C CA . GLY B 1 547 ? 21.719 20.656 0.132 1 26.64 547 GLY B CA 1
ATOM 8526 C C . GLY B 1 547 ? 21.578 20.781 1.637 1 26.64 547 GLY B C 1
ATOM 8527 O O . GLY B 1 547 ? 20.594 20.359 2.219 1 26.64 547 GLY B O 1
ATOM 8528 N N . HIS B 1 548 ? 22.703 20.5 2.533 1 22.3 548 HIS B N 1
ATOM 8529 C CA . HIS B 1 548 ? 22.75 20.375 3.986 1 22.3 548 HIS B CA 1
ATOM 8530 C C . HIS B 1 548 ? 22.578 21.734 4.66 1 22.3 548 HIS B C 1
ATOM 8532 O O . HIS B 1 548 ? 23.422 22.625 4.504 1 22.3 548 HIS B O 1
ATOM 8538 N N . PHE B 1 549 ? 21.672 22.344 4.988 1 19.83 549 PHE B N 1
ATOM 8539 C CA . PHE B 1 549 ? 21.828 23.266 6.109 1 19.83 549 PHE B CA 1
ATOM 8540 C C . PHE B 1 549 ? 22 22.5 7.418 1 19.83 549 PHE B C 1
ATOM 8542 O O . PHE B 1 549 ? 21.375 21.453 7.617 1 19.83 549 PHE B O 1
#

Foldseek 3Di:
DDQLPAFFPVCVVVVHHFDPPDSPDPAGPVCVVVVHDGHGDPDCDVVNVVVVVVVVVVVVVCCVQVLDDDDDDDDDCPPPPPPPPPPVSPGPPPDLLRLVCVLAPPVLLLLQLQQLQVLQVPDFDLRDHDDPVCSNVVSVVCVPPQVLLSLLSSLLGDCSSVRDQVSSLVSLVVSVVVLVCVLVPVDQQDLNSLSSLLSCLFRQWQHPVRPRDHSLVSLQSSQLSLLLQCLLPPVRHHDPSSNVVHDDDDDDLSSLRSNLSSLLLNLLSCLQQLADDDLDDDPSNVVSLVSCVVVVPIVNNNLSSLLSNLVSLLCVLCVLSPLQDADALPDPSLVVNLVVLVVSLVVSCPDPCNVVLVSVLSSLVSLLSSLVNLFDDSHLSSLLHDDQDPLSLPLPGTDADPDQDPSSLVSLVSNLVSLLVSLVSLLVDQLSNLSSGGLNRSLSSNSSSLSSLVSSLSQLLDPPGCNVVRDPNVRSCSVVSLVSLCVSLVNNCVVVVPCRGSSSVSSVCSVVVVVSVVVVVVLSVVQVVCVVVVNRDPDPPPPDDPPPD/DDQLPAFFQVCVVVVHHFDPPDSPDPAGPVCVVVVHDGHGRPPCDVVNVVVVVVVVVVVVVCCVQVLDDDDPDDDDCPPPPVPPPPPVSPGPPPDLLRLVCVLAPPVLLLLQLQQLQVLQVPDFDLRDHDDPVCSNVVSVVCVPPQVLLSLLSSLLGDCSSVRDQVSSLVSLVVSVVVLVCVLVPVDQQDLNSLSSLLSCLFRQWQHPVRPRDHSLVSLQSSQLSLLLQCLLPPVRHHDPSSNVVHDDDDDDLSSLLSNLSSLLLNLLSCLQQLADDDLDDDPSNVVSLVSCVVVVPIVNNNLSSLLSNLVSLLCVQCVLSPLQDADALPDPSLVVNLVVLVVSLVVSCPDPCNVVLVSVLSSLVSLLSSLVNLFDDSHLSSLLHDDQDLLSLPLPGTDADPDQDPSSLVSLVSNLVSLLVSLVSLLVDQLSNLQNGGLNRSLSSNSSSLSSLVSSLSQLLDPNRCNVVRDPNVRSCSVVSLVSLCVSLVNNCVVVVPCRGSSSVSSNCSVVVVVVVVVVVVLSVVQVVCVVVVNRDDPCPPPDDDPDD